Protein 4U7J (pdb70)

Structure (mmCIF, N/CA/C/O backbone):
data_4U7J
#
_entry.id   4U7J
#
_cell.length_a   93.940
_cell.length_b   144.440
_cell.length_c   57.900
_cell.angle_alpha   90.000
_cell.angle_beta   90.000
_cell.angle_gamma   90.000
#
_symmetry.space_group_name_H-M   'P 21 21 2'
#
loop_
_entity.id
_entity.type
_entity.pdbx_description
1 polymer 'Argininosuccinate synthase'
2 non-polymer 'CHLORIDE ION'
3 non-polymer 1,2-ETHANEDIOL
4 water water
#
loop_
_atom_site.group_PDB
_atom_site.id
_atom_site.type_symbol
_atom_site.label_atom_id
_atom_site.label_alt_id
_atom_site.label_comp_id
_atom_site.label_asym_id
_atom_site.label_entity_id
_atom_site.label_seq_id
_atom_site.pdbx_PDB_ins_code
_atom_site.Cartn_x
_atom_site.Cartn_y
_atom_site.Cartn_z
_atom_site.occupancy
_atom_site.B_iso_or_equiv
_atom_site.auth_seq_id
_atom_site.auth_comp_id
_atom_site.auth_asym_id
_atom_site.auth_atom_id
_atom_site.pdbx_PDB_model_num
ATOM 1 N N . GLU A 1 11 ? 87.607 1.289 37.117 1.00 51.75 3 GLU A N 1
ATOM 2 C CA . GLU A 1 11 ? 86.629 1.267 38.199 1.00 45.73 3 GLU A CA 1
ATOM 3 C C . GLU A 1 11 ? 86.603 2.616 38.909 1.00 39.53 3 GLU A C 1
ATOM 4 O O . GLU A 1 11 ? 87.589 3.031 39.518 1.00 46.77 3 GLU A O 1
ATOM 6 N N . ARG A 1 12 ? 85.474 3.304 38.816 1.00 32.58 4 ARG A N 1
ATOM 7 C CA . ARG A 1 12 ? 85.351 4.632 39.396 1.00 31.17 4 ARG A CA 1
ATOM 8 C C . ARG A 1 12 ? 84.719 4.616 40.787 1.00 35.20 4 ARG A C 1
ATOM 9 O O . ARG A 1 12 ? 84.007 3.677 41.153 1.00 31.48 4 ARG A O 1
ATOM 17 N N . VAL A 1 13 ? 85.003 5.661 41.559 1.00 26.90 5 VAL A N 1
ATOM 18 C CA . VAL A 1 13 ? 84.221 5.978 42.750 1.00 25.38 5 VAL A CA 1
ATOM 19 C C . VAL A 1 13 ? 83.254 7.091 42.391 1.00 26.94 5 VAL A C 1
ATOM 20 O O . VAL A 1 13 ? 83.661 8.095 41.812 1.00 25.98 5 VAL A O 1
ATOM 24 N N . ILE A 1 14 ? 81.974 6.907 42.713 1.00 22.82 6 ILE A N 1
ATOM 25 C CA . ILE A 1 14 ? 80.964 7.937 42.499 1.00 21.31 6 ILE A CA 1
ATOM 26 C C . ILE A 1 14 ? 80.599 8.590 43.825 1.00 25.30 6 ILE A C 1
ATOM 27 O O . ILE A 1 14 ? 80.316 7.892 44.794 1.00 24.25 6 ILE A O 1
ATOM 32 N N . LEU A 1 15 ? 80.594 9.914 43.893 1.00 29.16 7 LEU A N 1
ATOM 33 C CA . LEU A 1 15 ? 80.098 10.545 45.113 1.00 31.97 7 LEU A CA 1
ATOM 34 C C . LEU A 1 15 ? 79.248 11.776 44.845 1.00 28.87 7 LEU A C 1
ATOM 35 O O . LEU A 1 15 ? 79.464 12.498 43.865 1.00 25.68 7 LEU A O 1
ATOM 40 N N . ALA A 1 16 ? 78.284 12.016 45.729 1.00 22.32 8 ALA A N 1
ATOM 41 C CA . ALA A 1 16 ? 77.466 13.210 45.644 1.00 19.38 8 ALA A CA 1
ATOM 42 C C . ALA A 1 16 ? 78.297 14.397 46.086 1.00 21.43 8 ALA A C 1
ATOM 43 O O . ALA A 1 16 ? 79.110 14.294 47.002 1.00 24.19 8 ALA A O 1
ATOM 45 N N . TYR A 1 17 ? 78.080 15.528 45.434 1.00 24.26 9 TYR A N 1
ATOM 46 C CA . TYR A 1 17 ? 78.967 16.670 45.606 1.00 17.96 9 TYR A CA 1
ATOM 47 C C . TYR A 1 17 ? 78.180 17.971 45.614 1.00 26.69 9 TYR A C 1
ATOM 48 O O . TYR A 1 17 ? 77.358 18.208 44.724 1.00 24.54 9 TYR A O 1
ATOM 57 N N . SER A 1 18 ? 78.425 18.815 46.613 1.00 26.86 10 SER A N 1
ATOM 58 C CA . SER A 1 18 ? 77.738 20.102 46.694 1.00 24.89 10 SER A CA 1
ATOM 59 C C . SER A 1 18 ? 78.698 21.284 46.758 1.00 25.81 10 SER A C 1
ATOM 60 O O . SER A 1 18 ? 78.257 22.424 46.861 1.00 31.57 10 SER A O 1
ATOM 63 N N . GLY A 1 19 ? 80.005 21.013 46.701 1.00 23.23 11 GLY A N 1
ATOM 64 C CA . GLY A 1 19 ? 81.002 22.072 46.600 1.00 21.57 11 GLY A CA 1
ATOM 65 C C . GLY A 1 19 ? 81.671 22.457 47.907 1.00 21.55 11 GLY A C 1
ATOM 66 O O . GLY A 1 19 ? 82.424 23.425 47.956 1.00 25.60 11 GLY A O 1
ATOM 67 N N . GLY A 1 20 ? 81.407 21.686 48.958 1.00 21.60 12 GLY A N 1
ATOM 68 C CA . GLY A 1 20 ? 81.916 21.988 50.282 1.00 21.53 12 GLY A CA 1
ATOM 69 C C . GLY A 1 20 ? 83.347 21.538 50.491 1.00 27.31 12 GLY A C 1
ATOM 70 O O . GLY A 1 20 ? 83.918 20.827 49.662 1.00 25.63 12 GLY A O 1
ATOM 71 N N . LEU A 1 21 ? 83.929 21.955 51.611 1.00 24.67 13 LEU A N 1
ATOM 72 C CA . LEU A 1 21 ? 85.336 21.695 51.878 1.00 23.19 13 LEU A CA 1
ATOM 73 C C . LEU A 1 21 ? 85.654 20.209 51.991 1.00 26.21 13 LEU A C 1
ATOM 74 O O . LEU A 1 21 ? 86.545 19.709 51.306 1.00 26.09 13 LEU A O 1
ATOM 79 N N . ASP A 1 22 ? 84.931 19.508 52.854 1.00 25.78 14 ASP A N 1
ATOM 80 C CA . ASP A 1 22 ? 85.308 18.146 53.207 1.00 31.26 14 ASP A CA 1
ATOM 81 C C . ASP A 1 22 ? 85.268 17.233 51.993 1.00 29.15 14 ASP A C 1
ATOM 82 O O . ASP A 1 22 ? 86.210 16.473 51.736 1.00 26.92 14 ASP A O 1
ATOM 87 N N . THR A 1 23 ? 84.185 17.334 51.235 1.00 24.32 15 THR A N 1
ATOM 88 C CA . THR A 1 23 ? 83.984 16.474 50.084 1.00 26.33 15 THR A CA 1
ATOM 89 C C . THR A 1 23 ? 84.896 16.864 48.913 1.00 24.23 15 THR A C 1
ATOM 90 O O . THR A 1 23 ? 85.371 15.997 48.190 1.00 24.14 15 THR A O 1
ATOM 94 N N . SER A 1 24 ? 85.174 18.157 48.752 1.00 20.84 16 SER A N 1
ATOM 95 C CA . SER A 1 24 ? 86.124 18.584 47.731 1.00 19.63 16 SER A CA 1
ATOM 96 C C . SER A 1 24 ? 87.492 17.945 47.943 1.00 20.56 16 SER A C 1
ATOM 97 O O . SER A 1 24 ? 88.106 17.445 47.004 1.00 21.56 16 SER A O 1
ATOM 100 N N . VAL A 1 25 ? 87.979 17.980 49.179 1.00 21.11 17 VAL A N 1
ATOM 101 C CA . VAL A 1 25 ? 89.267 17.381 49.482 1.00 22.16 17 VAL A CA 1
ATOM 102 C C . VAL A 1 25 ? 89.174 15.852 49.401 1.00 24.16 17 VAL A C 1
ATOM 103 O O . VAL A 1 25 ? 90.135 15.186 48.997 1.00 23.93 17 VAL A O 1
ATOM 107 N N . ALA A 1 26 ? 88.012 15.310 49.760 1.00 28.45 18 ALA A N 1
ATOM 108 C CA . ALA A 1 26 ? 87.798 13.86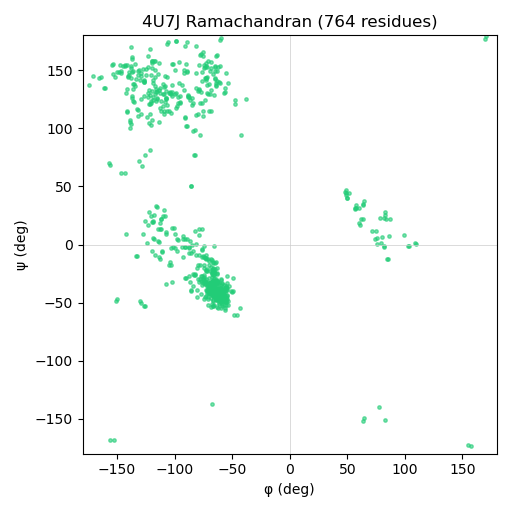5 49.717 1.00 24.93 18 ALA A CA 1
ATOM 109 C C . ALA A 1 26 ? 87.986 13.304 48.305 1.00 29.22 18 ALA A C 1
ATOM 110 O O . ALA A 1 26 ? 88.394 12.156 48.155 1.00 26.10 18 ALA A O 1
ATOM 112 N N . ILE A 1 27 ? 87.707 14.108 47.278 1.00 23.47 19 ILE A N 1
ATOM 113 C CA . ILE A 1 27 ? 87.917 13.667 45.894 1.00 25.37 19 ILE A CA 1
ATOM 114 C C . ILE A 1 27 ? 89.344 13.161 45.635 1.00 27.41 19 ILE A C 1
ATOM 115 O O . ILE A 1 27 ? 89.518 12.053 45.128 1.00 27.81 19 ILE A O 1
ATOM 120 N N . SER A 1 28 ? 90.370 13.940 45.988 1.00 29.29 20 SER A N 1
ATOM 121 C CA . SER A 1 28 ? 91.735 13.472 45.755 1.00 31.07 20 SER A CA 1
ATOM 122 C C . SER A 1 28 ? 92.181 12.477 46.819 1.00 30.58 20 SER A C 1
ATOM 123 O O . SER A 1 28 ? 92.965 11.578 46.533 1.00 35.59 20 SER A O 1
ATOM 126 N N . TRP A 1 29 ? 91.687 12.632 48.044 1.00 30.45 21 TRP A N 1
ATOM 127 C CA . TRP A 1 29 ? 92.058 11.708 49.112 1.00 30.89 21 TRP A CA 1
ATOM 128 C C . TRP A 1 29 ? 91.558 10.304 48.795 1.00 30.56 21 TRP A C 1
ATOM 129 O O . TRP A 1 29 ? 92.299 9.328 48.916 1.00 32.64 21 TRP A O 1
ATOM 140 N N . ILE A 1 30 ? 90.300 10.215 48.378 1.00 28.99 22 ILE A N 1
ATOM 141 C CA . ILE A 1 30 ? 89.727 8.951 47.927 1.00 29.11 22 ILE A CA 1
ATOM 142 C C . ILE A 1 30 ? 90.529 8.399 46.759 1.00 36.63 22 ILE A C 1
ATOM 143 O O . ILE A 1 30 ? 90.805 7.198 46.691 1.00 45.43 22 ILE A O 1
ATOM 148 N N . GLY A 1 31 ? 90.918 9.284 45.849 1.00 32.62 23 GLY A N 1
ATOM 149 C CA . GLY A 1 31 ? 91.776 8.903 44.746 1.00 32.14 23 GLY A CA 1
ATOM 150 C C . GLY A 1 31 ? 93.077 8.275 45.219 1.00 46.35 23 GLY A C 1
ATOM 151 O O . GLY A 1 31 ? 93.497 7.244 44.696 1.00 56.19 23 GLY A O 1
ATOM 152 N N . LYS A 1 32 ? 93.715 8.883 46.215 1.00 40.26 24 LYS A N 1
ATOM 153 C CA . LYS A 1 32 ? 94.986 8.369 46.720 1.00 39.10 24 LYS A CA 1
ATOM 154 C C . LYS A 1 32 ? 94.790 7.132 47.594 1.00 46.49 24 LYS A C 1
ATOM 155 O O . LYS A 1 32 ? 95.620 6.227 47.590 1.00 55.26 24 LYS A O 1
ATOM 157 N N . GLU A 1 33 ? 93.693 7.096 48.340 1.00 46.04 25 GLU A N 1
ATOM 158 C CA . GLU A 1 33 ? 93.408 5.969 49.223 1.00 50.39 25 GLU A CA 1
ATOM 159 C C . GLU A 1 33 ? 93.015 4.712 48.450 1.00 53.27 25 GLU A C 1
ATOM 160 O O . GLU A 1 33 ? 93.415 3.608 48.816 1.00 58.62 25 GLU A O 1
ATOM 162 N N . THR A 1 34 ? 92.235 4.880 47.384 1.00 48.94 26 THR A N 1
ATOM 163 C CA . THR A 1 34 ? 91.711 3.735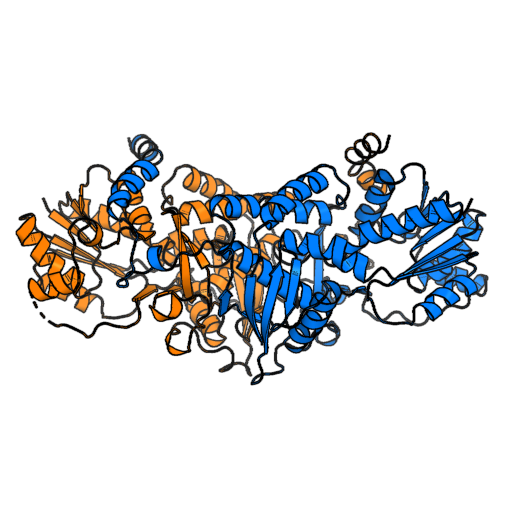 46.643 1.00 51.52 26 THR A CA 1
ATOM 164 C C . THR A 1 34 ? 92.429 3.473 45.316 1.00 50.35 26 THR A C 1
ATOM 165 O O . THR A 1 34 ? 92.277 2.404 44.728 1.00 52.26 26 THR A O 1
ATOM 169 N N . GLY A 1 35 ? 93.194 4.450 44.839 1.00 49.39 27 GLY A N 1
ATOM 170 C CA . GLY A 1 35 ? 93.848 4.337 43.546 1.00 51.09 27 GLY A CA 1
ATOM 171 C C . GLY A 1 35 ? 92.894 4.499 42.372 1.00 43.85 27 GLY A C 1
ATOM 172 O O . GLY A 1 35 ? 93.284 4.345 41.214 1.00 45.75 27 GLY A O 1
ATOM 173 N N . ARG A 1 36 ? 91.638 4.816 42.668 1.00 36.02 28 ARG A N 1
ATOM 174 C CA . ARG A 1 36 ? 90.610 4.906 41.639 1.00 36.38 28 ARG A CA 1
ATOM 175 C C . ARG A 1 36 ? 90.278 6.341 41.257 1.00 35.95 28 ARG A C 1
ATOM 176 O O . ARG A 1 36 ? 90.468 7.268 42.040 1.00 37.57 28 ARG A O 1
ATOM 184 N N . GLU A 1 37 ? 89.767 6.513 40.045 1.00 30.77 29 GLU A N 1
ATOM 185 C CA . GLU A 1 37 ? 89.275 7.812 39.603 1.00 35.97 29 GLU A CA 1
ATOM 186 C C . GLU A 1 37 ? 87.917 8.111 40.223 1.00 36.43 29 GLU A C 1
ATOM 187 O O . GLU A 1 37 ? 87.132 7.198 40.484 1.00 33.29 29 GLU A O 1
ATOM 193 N N . VAL A 1 38 ? 87.650 9.393 40.456 1.00 25.95 30 VAL A N 1
ATOM 194 C CA . VAL A 1 38 ? 86.424 9.822 41.124 1.00 24.29 30 VAL A CA 1
ATOM 195 C C . VAL A 1 38 ? 85.529 10.644 40.201 1.00 25.69 30 VAL A C 1
ATOM 196 O O . VAL A 1 38 ? 85.992 11.573 39.539 1.00 25.89 30 VAL A O 1
ATOM 200 N N . VAL A 1 39 ? 84.247 10.291 40.179 1.00 24.87 31 VAL A N 1
ATOM 201 C CA . VAL A 1 39 ? 83.230 11.030 39.449 1.00 25.67 31 VAL A CA 1
ATOM 202 C C . VAL A 1 39 ? 82.352 11.793 40.442 1.00 28.78 31 VAL A C 1
ATOM 203 O O . VAL A 1 39 ? 81.722 11.189 41.316 1.00 25.95 31 VAL A O 1
ATOM 207 N N . ALA A 1 40 ? 82.321 13.116 40.316 1.00 24.21 32 ALA A N 1
ATOM 208 C CA . ALA A 1 40 ? 81.500 13.948 41.193 1.00 18.75 32 ALA A CA 1
ATOM 209 C C . ALA A 1 40 ? 80.123 14.170 40.580 1.00 22.42 32 ALA A C 1
ATOM 210 O O . ALA A 1 40 ? 80.007 14.467 39.395 1.00 22.84 32 ALA A O 1
ATOM 212 N N . VAL A 1 41 ? 79.078 13.999 41.384 1.00 21.53 33 VAL A N 1
ATOM 213 C CA . VAL A 1 41 ? 77.715 14.185 40.902 1.00 18.59 33 VAL A CA 1
ATOM 214 C C . VAL A 1 41 ? 77.018 15.268 41.718 1.00 19.09 33 VAL A C 1
ATOM 215 O O . VAL A 1 41 ? 76.762 15.092 42.909 1.00 19.52 33 VAL A O 1
ATOM 219 N N . ALA A 1 42 ? 76.726 16.395 41.073 1.00 17.22 34 ALA A N 1
ATOM 220 C CA . ALA A 1 42 ? 76.076 17.512 41.754 1.00 20.22 34 ALA A CA 1
ATOM 221 C C . ALA A 1 42 ? 74.639 17.591 41.278 1.00 22.25 34 ALA A C 1
ATOM 222 O O . ALA A 1 42 ? 74.374 17.536 40.085 1.00 23.24 34 ALA A O 1
ATOM 224 N N . ILE A 1 43 ? 73.713 17.708 42.218 1.00 16.56 35 ILE A N 1
ATOM 225 C CA . ILE A 1 43 ? 72.298 17.641 41.889 1.00 17.63 35 ILE A CA 1
ATOM 226 C C . ILE A 1 43 ? 71.567 18.907 42.340 1.00 22.31 35 ILE A C 1
ATOM 227 O O . ILE A 1 43 ? 71.581 19.248 43.518 1.00 22.66 35 ILE A O 1
ATOM 232 N N . ASP A 1 44 ? 70.949 19.603 41.389 1.00 18.90 36 ASP A N 1
ATOM 233 C CA . ASP A 1 44 ? 70.167 20.790 41.704 1.00 18.41 36 ASP A CA 1
ATOM 234 C C . ASP A 1 44 ? 68.796 20.353 42.217 1.00 21.99 36 ASP A C 1
ATOM 235 O O . ASP A 1 44 ? 67.995 19.778 41.473 1.00 16.67 36 ASP A O 1
ATOM 240 N N . LEU A 1 45 ? 68.551 20.615 43.497 1.00 17.66 37 LEU A N 1
ATOM 241 C CA . LEU A 1 45 ? 67.264 20.361 44.125 1.00 17.02 37 LEU A CA 1
ATOM 242 C C . LEU A 1 45 ? 66.680 21.672 44.652 1.00 17.89 37 LEU A C 1
ATOM 243 O O . LEU A 1 45 ? 65.800 21.674 45.519 1.00 20.02 37 LEU A O 1
ATOM 248 N N . GLY A 1 46 ? 67.180 22.782 44.123 1.00 19.22 38 GLY A N 1
ATOM 249 C CA . GLY A 1 46 ? 66.710 24.102 44.502 1.00 21.58 38 GLY A CA 1
ATOM 250 C C . GLY A 1 46 ? 67.349 24.621 45.773 1.00 24.18 38 GLY A C 1
ATOM 251 O O . GLY A 1 46 ? 66.757 25.432 46.481 1.00 25.12 38 GLY A O 1
ATOM 252 N N . GLN A 1 47 ? 68.565 24.172 46.063 1.00 24.99 39 GLN A N 1
ATOM 253 C CA . GLN A 1 47 ? 69.243 24.595 47.286 1.00 22.56 39 GLN A CA 1
ATOM 254 C C . GLN A 1 47 ? 69.785 26.022 47.192 1.00 30.71 39 GLN A C 1
ATOM 255 O O . GLN A 1 47 ? 70.204 26.591 48.197 1.00 28.11 39 GLN A O 1
ATOM 261 N N . GLY A 1 48 ? 69.768 26.605 45.994 1.00 25.15 40 GLY A N 1
ATOM 262 C CA . GLY A 1 48 ? 70.312 27.941 45.799 1.00 27.71 40 GLY A CA 1
ATOM 263 C C . GLY A 1 48 ? 71.803 27.982 46.084 1.00 24.79 40 GLY A C 1
ATOM 264 O O . GLY A 1 48 ? 72.500 26.983 45.925 1.00 29.17 40 GLY A O 1
ATOM 265 N N . GLY A 1 49 ? 72.303 29.140 46.498 1.00 32.07 41 GLY A N 1
ATOM 266 C CA . GLY A 1 49 ? 73.721 29.267 46.776 1.00 32.98 41 GLY A CA 1
ATOM 267 C C . GLY A 1 49 ? 74.511 29.403 45.491 1.00 32.42 41 GLY A C 1
ATOM 268 O O . GLY A 1 49 ? 74.084 30.098 44.573 1.00 34.07 41 GLY A O 1
ATOM 269 N N . GLU A 1 50 ? 75.664 28.744 45.421 1.00 31.86 42 GLU A N 1
ATOM 270 C CA . GLU A 1 50 ? 76.548 28.878 44.266 1.00 31.49 42 GLU A CA 1
ATOM 271 C C . GLU A 1 50 ? 75.946 28.304 42.994 1.00 30.27 42 GLU A C 1
ATOM 272 O O . GLU A 1 50 ? 75.216 27.312 43.030 1.00 27.12 42 GLU A O 1
ATOM 278 N N . ASP A 1 51 ? 76.273 28.941 41.874 1.00 31.50 43 ASP A N 1
ATOM 279 C CA . ASP A 1 51 ? 75.912 28.450 40.551 1.00 36.09 43 ASP A CA 1
ATOM 280 C C . ASP A 1 51 ? 76.384 27.009 40.383 1.00 28.74 43 ASP A C 1
ATOM 281 O O . ASP A 1 51 ? 77.483 26.667 40.815 1.00 28.82 43 ASP A O 1
ATOM 286 N N . MET A 1 52 ? 75.561 26.170 39.761 1.00 26.54 44 MET A N 1
ATOM 287 C CA . MET A 1 52 ? 75.894 24.752 39.623 1.00 26.32 44 MET A CA 1
ATOM 288 C C . MET A 1 52 ? 77.155 24.541 38.795 1.00 27.39 44 MET A C 1
ATOM 289 O O . MET A 1 52 ? 77.893 23.589 39.033 1.00 24.81 44 MET A O 1
ATOM 294 N N . GLU A 1 53 ? 77.414 25.428 37.835 1.00 29.58 45 GLU A N 1
ATOM 295 C CA . GLU A 1 53 ? 78.617 25.300 37.006 1.00 25.45 45 GLU A CA 1
ATOM 296 C C . GLU A 1 53 ? 79.874 25.599 37.826 1.00 31.49 45 GLU A C 1
ATOM 297 O O . GLU A 1 53 ? 80.923 24.992 37.613 1.00 30.95 45 GLU A O 1
ATOM 303 N N . VAL A 1 54 ? 79.761 26.523 38.775 1.00 26.36 46 VAL A N 1
ATOM 304 C CA . VAL A 1 54 ? 80.882 26.845 39.650 1.00 27.95 46 VAL A CA 1
ATOM 305 C C . VAL A 1 54 ? 81.212 25.637 40.530 1.00 22.80 46 VAL A C 1
ATOM 306 O O . VAL A 1 54 ? 82.383 25.308 40.753 1.00 23.46 46 VAL A O 1
ATOM 310 N N . VAL A 1 55 ? 80.165 24.983 41.020 1.00 26.57 47 VAL A N 1
ATOM 311 C CA . VAL A 1 55 ? 80.324 23.763 41.801 1.00 24.15 47 VAL A CA 1
ATOM 312 C C . VAL A 1 55 ? 80.940 22.673 40.934 1.00 25.33 47 VAL A C 1
ATOM 313 O O . VAL A 1 55 ? 81.906 22.012 41.334 1.00 24.58 47 VAL A O 1
ATOM 317 N N . ARG A 1 56 ? 80.392 22.505 39.735 1.00 23.64 48 ARG A N 1
ATOM 318 C CA . ARG A 1 56 ? 80.884 21.499 38.798 1.00 22.81 48 ARG A CA 1
ATOM 319 C C . ARG A 1 56 ? 82.374 21.662 38.532 1.00 23.90 48 ARG A C 1
ATOM 320 O O . ARG A 1 56 ? 83.129 20.690 38.589 1.00 24.34 48 ARG A O 1
ATOM 328 N N . GLN A 1 57 ? 82.793 22.896 38.253 1.00 22.57 49 GLN A N 1
ATOM 329 C CA . GLN A 1 57 ? 84.193 23.187 37.968 1.00 23.13 49 GLN A CA 1
ATOM 330 C C . GLN A 1 57 ? 85.093 22.916 39.178 1.00 25.16 49 GLN A C 1
ATOM 331 O O . GLN A 1 57 ? 86.222 22.444 39.022 1.00 23.85 49 GLN A O 1
ATOM 337 N N . ARG A 1 58 ? 84.596 23.214 40.375 1.00 22.33 50 ARG A N 1
ATOM 338 C CA . ARG A 1 58 ? 85.386 23.000 41.587 1.00 25.67 50 ARG A CA 1
ATOM 339 C C . ARG A 1 58 ? 85.782 21.530 41.736 1.00 23.46 50 ARG A C 1
ATOM 340 O O . ARG A 1 58 ? 86.909 21.225 42.131 1.00 26.10 50 ARG A O 1
ATOM 348 N N . ALA A 1 59 ? 84.855 20.624 41.422 1.00 23.02 51 ALA A N 1
ATOM 349 C CA . ALA A 1 59 ? 85.143 19.193 41.520 1.00 22.34 51 ALA A CA 1
ATOM 350 C C . ALA A 1 59 ? 86.290 18.829 40.589 1.00 22.08 51 ALA A C 1
ATOM 351 O O . ALA A 1 59 ? 87.198 18.086 40.969 1.00 21.76 51 ALA A O 1
ATOM 353 N N . LEU A 1 60 ? 86.254 19.375 39.376 1.00 22.14 52 LEU A N 1
ATOM 354 C CA . LEU A 1 60 ? 87.333 19.182 38.415 1.00 27.30 52 LEU A CA 1
ATOM 355 C C . LEU A 1 60 ? 88.660 19.738 38.935 1.00 27.88 52 LEU A C 1
ATOM 356 O O . LEU A 1 60 ? 89.699 19.086 38.824 1.00 25.42 52 LEU A O 1
ATOM 361 N N . ASP A 1 61 ? 88.626 20.942 39.498 1.00 25.10 53 ASP A N 1
ATOM 362 C CA . ASP A 1 61 ? 89.852 21.568 39.993 1.00 25.45 53 ASP A CA 1
ATOM 363 C C . ASP A 1 61 ? 90.430 20.809 41.181 1.00 24.55 53 ASP A C 1
ATOM 364 O O . ASP A 1 61 ? 91.615 20.937 41.485 1.00 25.19 53 ASP A O 1
ATOM 369 N N . CYS A 1 62 ? 89.594 20.012 41.836 1.00 27.38 54 CYS A N 1
ATOM 370 C CA . CYS A 1 62 ? 90.017 19.234 42.997 1.00 26.55 54 CYS A CA 1
ATOM 371 C C . CYS A 1 62 ? 90.308 17.782 42.628 1.00 30.25 54 CYS A C 1
ATOM 372 O O . CYS A 1 62 ? 90.502 16.938 43.504 1.00 28.12 54 CYS A O 1
ATOM 375 N N . GLY A 1 63 ? 90.324 17.494 41.329 1.00 27.72 55 GLY A N 1
ATOM 376 C CA . GLY A 1 63 ? 90.835 16.227 40.843 1.00 28.55 55 GLY A CA 1
ATOM 377 C C . GLY A 1 63 ? 89.848 15.207 40.299 1.00 29.72 55 GLY A C 1
ATOM 378 O O . GLY A 1 63 ? 90.263 14.119 39.908 1.00 29.82 55 GLY A O 1
ATOM 379 N N . ALA A 1 64 ? 88.561 15.538 40.261 1.00 26.69 56 ALA A N 1
ATOM 380 C CA . ALA A 1 64 ? 87.566 14.601 39.721 1.00 27.75 56 ALA A CA 1
ATOM 381 C C . ALA A 1 64 ? 87.815 14.348 38.234 1.00 32.08 56 ALA A C 1
ATOM 382 O O . ALA A 1 64 ? 88.128 15.278 37.492 1.00 27.79 56 ALA A O 1
ATOM 384 N N . VAL A 1 65 ? 87.687 13.099 37.793 1.00 28.27 57 VAL A N 1
ATOM 385 C CA . VAL A 1 65 ? 87.938 12.791 36.384 1.00 29.54 57 VAL A CA 1
ATOM 386 C C . VAL A 1 65 ? 86.728 13.227 35.565 1.00 30.99 57 VAL A C 1
ATOM 387 O O . VAL A 1 65 ? 86.854 13.613 34.407 1.00 32.57 57 VAL A O 1
ATOM 391 N N . GLU A 1 66 ? 85.557 13.181 36.193 1.00 27.94 58 GLU A N 1
ATOM 392 C CA . GLU A 1 66 ? 84.321 13.647 35.585 1.00 27.56 58 GLU A CA 1
ATOM 393 C C . GLU A 1 66 ? 83.528 14.376 36.651 1.00 27.71 58 GLU A C 1
ATOM 394 O O . GLU A 1 66 ? 83.576 14.011 37.827 1.00 28.15 58 GLU A O 1
ATOM 400 N N . SER A 1 67 ? 82.806 15.412 36.244 1.00 24.15 59 SER A N 1
ATOM 401 C CA . SER A 1 67 ? 82.007 16.187 37.177 1.00 21.34 59 SER A CA 1
ATOM 402 C C . SER A 1 67 ? 80.703 16.571 36.498 1.00 26.68 59 SER A C 1
ATOM 403 O O . SER A 1 67 ? 80.701 17.306 35.512 1.00 27.64 59 SER A O 1
ATOM 406 N N . ILE A 1 68 ? 79.588 16.056 36.999 1.00 22.19 60 ILE A N 1
ATOM 407 C CA . ILE A 1 68 ? 78.335 16.274 36.297 1.00 24.96 60 ILE A CA 1
ATOM 408 C C . ILE A 1 68 ? 77.321 17.014 37.148 1.00 22.94 60 ILE A C 1
ATOM 409 O O . ILE A 1 68 ? 77.350 16.955 38.375 1.00 22.99 60 ILE A O 1
ATOM 414 N N . VAL A 1 69 ? 76.445 17.737 36.465 1.00 23.01 61 VAL A N 1
ATOM 415 C CA . VAL A 1 69 ? 75.350 18.447 37.100 1.00 19.89 61 VAL A CA 1
ATOM 416 C C . VAL A 1 69 ? 74.041 17.882 36.594 1.00 20.57 61 VAL A C 1
ATOM 417 O O . VAL A 1 69 ? 73.842 17.733 35.380 1.00 22.36 61 VAL A O 1
ATOM 421 N N . ILE A 1 70 ? 73.167 17.546 37.533 1.00 20.81 62 ILE A N 1
ATOM 422 C CA . ILE A 1 70 ? 71.844 17.029 37.217 1.00 20.18 62 ILE A CA 1
ATOM 423 C C . ILE A 1 70 ? 70.802 18.015 37.725 1.00 19.97 62 ILE A C 1
ATOM 424 O O . ILE A 1 70 ? 70.793 18.338 38.904 1.00 20.93 62 ILE A O 1
ATOM 429 N N . ASP A 1 71 ? 69.933 18.502 36.844 1.00 20.59 63 ASP A N 1
ATOM 430 C CA . ASP A 1 71 ? 68.824 19.335 37.302 1.00 19.48 63 ASP A CA 1
ATOM 431 C C . ASP A 1 71 ? 67.646 18.424 37.637 1.00 17.68 63 ASP A C 1
ATOM 432 O O . ASP A 1 71 ? 66.953 17.950 36.736 1.00 21.71 63 ASP A O 1
ATOM 437 N N . ALA A 1 72 ? 67.433 18.172 38.927 1.00 17.59 64 ALA A N 1
ATOM 438 C CA . ALA A 1 72 ? 66.362 17.274 39.359 1.00 17.88 64 ALA A CA 1
ATOM 439 C C . ALA A 1 72 ? 65.234 17.998 40.097 1.00 15.47 64 ALA A C 1
ATOM 440 O O . ALA A 1 72 ? 64.493 17.372 40.850 1.00 17.91 64 ALA A O 1
ATOM 442 N N . ARG A 1 73 ? 65.086 19.302 39.884 1.00 14.51 65 ARG A N 1
ATOM 443 C CA . ARG A 1 73 ? 64.090 20.050 40.663 1.00 15.91 65 ARG A CA 1
ATOM 444 C C . ARG A 1 73 ? 62.666 19.570 40.397 1.00 14.19 65 ARG A C 1
ATOM 445 O O . ARG A 1 73 ? 61.892 19.350 41.337 1.00 14.35 65 ARG A O 1
ATOM 453 N N . ASP A 1 74 ? 62.311 19.417 39.121 1.00 15.17 66 ASP A N 1
ATOM 454 C CA . ASP A 1 74 ? 60.962 18.946 38.807 1.00 15.96 66 ASP A CA 1
ATOM 455 C C . ASP A 1 74 ? 60.763 17.497 39.241 1.00 16.54 66 ASP A C 1
ATOM 456 O O . ASP A 1 74 ? 59.702 17.145 39.778 1.00 14.65 66 ASP A O 1
ATOM 461 N N . GLU A 1 75 ? 61.770 16.654 39.011 1.00 15.05 67 GLU A N 1
ATOM 462 C CA . GLU A 1 75 ? 61.692 15.262 39.448 1.00 16.82 67 GLU A CA 1
ATOM 463 C C . GLU A 1 75 ? 61.476 15.173 40.966 1.00 17.65 67 GLU A C 1
ATOM 464 O O . GLU A 1 75 ? 60.655 14.398 41.438 1.00 14.82 67 GLU A O 1
ATOM 470 N N . PHE A 1 76 ? 62.219 15.975 41.720 1.00 13.33 68 PHE A N 1
ATOM 471 C CA . PHE A 1 76 ? 62.088 16.011 43.180 1.00 13.47 68 PHE A CA 1
ATOM 472 C C . PHE A 1 76 ? 60.673 16.405 43.596 1.00 13.09 68 PHE A C 1
ATOM 473 O O . PHE A 1 76 ? 60.046 15.721 44.411 1.00 13.25 68 PHE A O 1
ATOM 481 N N . ALA A 1 77 ? 60.157 17.480 43.011 1.00 13.50 69 ALA A N 1
ATOM 482 C CA . ALA A 1 77 ? 58.799 17.934 43.335 1.00 12.31 69 ALA A CA 1
ATOM 483 C C . ALA A 1 77 ? 57.762 16.880 42.960 1.00 14.14 69 ALA A C 1
ATOM 484 O O . ALA A 1 77 ? 56.877 16.560 43.756 1.00 13.62 69 ALA A O 1
ATOM 486 N N . ASN A 1 78 ? 57.876 16.345 41.746 1.00 13.91 70 ASN A N 1
ATOM 487 C CA . ASN A 1 78 ? 56.855 15.442 41.200 1.00 13.39 70 ASN A CA 1
ATOM 488 C C . ASN A 1 78 ? 56.786 14.069 41.870 1.00 17.44 70 ASN A C 1
ATOM 489 O O . ASN A 1 78 ? 55.698 13.535 42.107 1.00 15.48 70 ASN A O 1
ATOM 494 N N . ASP A 1 79 ? 57.952 13.490 42.153 1.00 13.05 71 ASP A N 1
ATOM 495 C CA . ASP A 1 79 ? 58.028 12.078 42.508 1.00 13.77 71 ASP A CA 1
ATOM 496 C C . ASP A 1 79 ? 58.407 11.824 43.974 1.00 14.73 71 ASP A C 1
ATOM 497 O O . ASP A 1 79 ? 58.416 10.670 44.420 1.00 13.68 71 ASP A O 1
ATOM 502 N N . TYR A 1 80 ? 58.734 12.893 44.697 1.00 15.88 72 TYR A N 1
ATOM 503 C CA . TYR A 1 80 ? 59.127 12.803 46.107 1.00 13.22 72 TYR A CA 1
ATOM 504 C C . TYR A 1 80 ? 58.290 13.738 46.984 1.00 14.24 72 TYR A C 1
ATOM 505 O O . TYR A 1 80 ? 57.675 13.281 47.958 1.00 14.12 72 TYR A O 1
AT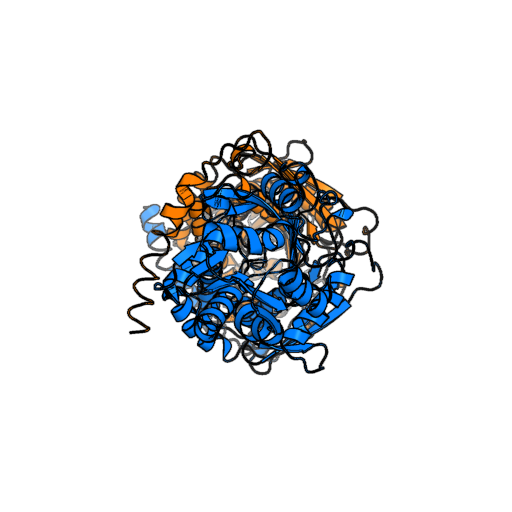OM 514 N N . CYS A 1 81 ? 58.225 15.024 46.636 1.00 11.75 73 CYS A N 1
ATOM 515 C CA . CYS A 1 81 ? 57.413 15.962 47.416 1.00 11.81 73 CYS A CA 1
ATOM 516 C C . CYS A 1 81 ? 55.908 15.668 47.279 1.00 13.73 73 CYS A C 1
ATOM 517 O O . CYS A 1 81 ? 55.179 15.709 48.263 1.00 12.80 73 CYS A O 1
ATOM 520 N N . VAL A 1 82 ? 55.441 15.370 46.071 1.00 12.66 74 VAL A N 1
ATOM 521 C CA . VAL A 1 82 ? 54.014 15.107 45.910 1.00 13.75 74 VAL A CA 1
ATOM 522 C C . VAL A 1 82 ? 53.588 13.857 46.708 1.00 15.58 74 VAL A C 1
ATOM 523 O O . VAL A 1 82 ? 52.563 13.906 47.386 1.00 13.96 74 VAL A O 1
ATOM 527 N N . PRO A 1 83 ? 54.375 12.757 46.668 1.00 14.75 75 PRO A N 1
ATOM 528 C CA . PRO A 1 83 ? 53.973 11.666 47.564 1.00 12.71 75 PRO A CA 1
ATOM 529 C C . PRO A 1 83 ? 53.948 12.046 49.050 1.00 16.80 75 PRO A C 1
ATOM 530 O O . PRO A 1 83 ? 53.093 11.542 49.781 1.00 14.63 75 PRO A O 1
ATOM 534 N N . ALA A 1 84 ? 54.859 12.908 49.499 1.00 12.66 76 ALA A N 1
ATOM 535 C CA . ALA A 1 84 ? 54.833 13.330 50.896 1.00 13.40 76 ALA A CA 1
ATOM 536 C C . ALA A 1 84 ? 53.552 14.111 51.182 1.00 12.14 76 ALA A C 1
ATOM 537 O O . ALA A 1 84 ? 52.947 13.967 52.245 1.00 13.50 76 ALA A O 1
ATOM 539 N N . ILE A 1 85 ? 53.158 14.956 50.236 1.00 10.92 77 ILE A N 1
ATOM 540 C CA . ILE A 1 85 ? 51.911 15.720 50.373 1.00 12.01 77 ILE A CA 1
ATOM 541 C C . ILE A 1 85 ? 50.710 14.777 50.419 1.00 11.47 77 ILE A C 1
ATOM 542 O O . ILE A 1 85 ? 49.794 14.942 51.241 1.00 13.74 77 ILE A O 1
ATOM 547 N N . GLN A 1 86 ? 50.712 13.777 49.547 1.00 10.85 78 GLN A N 1
ATOM 548 C CA . GLN A 1 86 ? 49.571 12.868 49.495 1.00 12.10 78 GLN A CA 1
ATOM 549 C C . GLN A 1 86 ? 49.424 12.012 50.761 1.00 17.93 78 GLN A C 1
ATOM 550 O O . GLN A 1 86 ? 48.313 11.595 51.087 1.00 15.61 78 GLN A O 1
ATOM 556 N N . SER A 1 87 ? 50.518 11.762 51.484 1.00 12.00 79 SER A N 1
ATOM 557 C CA . SER A 1 87 ? 50.411 11.070 52.772 1.00 12.68 79 SER A CA 1
ATOM 558 C C . SER A 1 87 ? 50.477 12.041 53.950 1.00 14.37 79 SER A C 1
ATOM 559 O O . SER A 1 87 ? 50.678 11.609 55.092 1.00 15.79 79 SER A O 1
ATOM 562 N N . ASN A 1 88 ? 50.316 13.336 53.674 1.00 11.93 80 ASN A N 1
ATOM 563 C CA . ASN A 1 88 ? 50.279 14.364 54.735 1.00 12.04 80 ASN A CA 1
ATOM 564 C C . ASN A 1 88 ? 51.443 14.211 55.702 1.00 15.60 80 ASN A C 1
ATOM 565 O O . ASN A 1 88 ? 51.273 14.303 56.919 1.00 14.21 80 ASN A O 1
ATOM 570 N N . ALA A 1 89 ? 52.624 13.959 55.154 1.00 14.34 81 ALA A N 1
ATOM 571 C CA . ALA A 1 89 ? 53.719 13.440 55.955 1.00 13.19 81 ALA A CA 1
ATOM 572 C C . ALA A 1 89 ? 54.228 14.469 56.950 1.00 15.57 81 ALA A C 1
ATOM 573 O O . ALA A 1 89 ? 54.745 15.506 56.563 1.00 18.56 81 ALA A O 1
ATOM 575 N N . LEU A 1 90 ? 54.047 14.172 58.229 1.00 12.86 82 LEU A N 1
ATOM 576 C CA . LEU A 1 90 ? 54.548 14.991 59.324 1.00 14.83 82 LEU A CA 1
ATOM 577 C C . LEU A 1 90 ? 55.130 14.088 60.409 1.00 15.71 82 LEU A C 1
ATOM 578 O O . LEU A 1 90 ? 54.403 13.463 61.180 1.00 15.70 82 LEU A O 1
ATOM 583 N N . TYR A 1 91 ? 56.455 14.022 60.454 1.00 16.18 83 TYR A N 1
ATOM 584 C CA . TYR A 1 91 ? 57.146 13.171 61.412 1.00 14.01 83 TYR A CA 1
ATOM 585 C C . TYR A 1 91 ? 57.015 13.771 62.825 1.00 15.67 83 TYR A C 1
ATOM 586 O O . TYR A 1 91 ? 57.128 14.974 62.983 1.00 18.12 83 TYR A O 1
ATOM 595 N N . MET A 1 92 ? 56.748 12.927 63.825 1.00 17.29 84 MET A N 1
ATOM 596 C CA . MET A 1 92 ? 56.418 13.367 65.194 1.00 16.14 84 MET A CA 1
ATOM 597 C C . MET A 1 92 ? 55.145 14.228 65.211 1.00 14.21 84 MET A C 1
ATOM 598 O O . MET A 1 92 ? 54.908 14.949 66.185 1.00 14.84 84 MET A O 1
ATOM 603 N N . ASP A 1 93 ? 54.358 14.170 64.136 1.00 14.14 85 ASP A N 1
ATOM 604 C CA . ASP A 1 93 ? 53.237 15.090 63.927 1.00 14.41 85 ASP A CA 1
ATOM 605 C C . ASP A 1 93 ? 53.709 16.548 63.927 1.00 16.87 85 ASP A C 1
ATOM 606 O O . ASP A 1 93 ? 52.963 17.464 64.311 1.00 15.03 85 ASP A O 1
ATOM 611 N N . ARG A 1 94 ? 54.935 16.773 63.464 1.00 13.97 86 ARG A N 1
ATOM 612 C CA . ARG A 1 94 ? 55.504 18.116 63.541 1.00 16.28 86 ARG A CA 1
ATOM 613 C C . ARG A 1 94 ? 56.112 18.647 62.242 1.00 22.76 86 ARG A C 1
ATOM 614 O O . ARG A 1 94 ? 55.822 19.784 61.860 1.00 25.52 86 ARG A O 1
ATOM 622 N N . TYR A 1 95 ? 56.958 17.873 61.567 1.00 17.11 87 TYR A N 1
ATOM 623 C CA . TYR A 1 95 ? 57.635 18.461 60.409 1.00 18.89 87 TYR A CA 1
ATOM 624 C C . TYR A 1 95 ? 57.691 17.538 59.198 1.00 13.79 87 TYR A C 1
ATOM 625 O O . TYR A 1 95 ? 57.742 16.306 59.319 1.00 15.66 87 TYR A O 1
ATOM 634 N N . PRO A 1 96 ? 57.670 18.142 58.005 1.00 15.13 88 PRO A N 1
ATOM 635 C CA . PRO A 1 96 ? 57.395 17.348 56.805 1.00 13.10 88 PRO A CA 1
ATOM 636 C C . PRO A 1 96 ? 58.607 16.657 56.163 1.00 14.41 88 PRO A C 1
ATOM 637 O O . PRO A 1 96 ? 58.806 16.786 54.947 1.00 13.88 88 PRO A O 1
ATOM 641 N N . LEU A 1 97 ? 59.379 15.937 56.971 1.00 13.75 89 LEU A N 1
ATOM 642 C CA A LEU A 1 97 ? 60.451 15.083 56.467 0.26 15.13 89 LEU A CA 1
ATOM 643 C CA B LEU A 1 97 ? 60.462 15.086 56.476 0.74 14.65 89 LEU A CA 1
ATOM 644 C C . LEU A 1 97 ? 61.517 15.884 55.723 1.00 17.44 89 LEU A C 1
ATOM 645 O O . LEU A 1 97 ? 62.105 15.398 54.757 1.00 18.47 89 LEU A O 1
ATOM 654 N N . VAL A 1 98 ? 61.753 17.109 56.186 1.00 14.08 90 VAL A N 1
ATOM 655 C CA . VAL A 1 98 ? 62.836 17.924 55.668 1.00 15.65 90 VAL A CA 1
ATOM 656 C C . VAL A 1 98 ? 64.121 17.116 55.854 1.00 18.32 90 VAL A C 1
ATOM 657 O O . VAL A 1 98 ? 64.352 16.551 56.941 1.00 19.24 90 VAL A O 1
ATOM 661 N N . SER A 1 99 ? 64.901 17.025 54.777 1.00 18.75 91 SER A N 1
ATOM 662 C CA . SER A 1 99 ? 66.172 16.282 54.714 1.00 18.89 91 SER A CA 1
ATOM 663 C C . SER A 1 99 ? 66.011 14.764 54.635 1.00 23.04 91 SER A C 1
ATOM 664 O O . SER A 1 99 ? 67.003 14.037 54.674 1.00 32.72 91 SER A O 1
ATOM 667 N N . ALA A 1 100 ? 64.782 14.275 54.517 1.00 17.86 92 ALA A N 1
ATOM 668 C CA . ALA A 1 100 ? 64.580 12.839 54.321 1.00 15.81 92 ALA A CA 1
ATOM 669 C C . ALA A 1 100 ? 64.131 12.514 52.902 1.00 16.88 92 ALA A C 1
ATOM 670 O O . ALA A 1 100 ? 64.457 11.458 52.356 1.00 16.27 92 ALA A O 1
ATOM 672 N N . LEU A 1 101 ? 63.357 13.413 52.308 1.00 14.67 93 LEU A N 1
ATOM 673 C CA . LEU A 1 101 ? 62.762 13.128 51.013 1.00 14.11 93 LEU A CA 1
ATOM 674 C C . LEU A 1 101 ? 63.760 13.048 49.873 1.00 14.31 93 LEU A C 1
ATOM 675 O O . LEU A 1 101 ? 63.574 12.265 48.948 1.00 18.06 93 LEU A O 1
ATOM 680 N N . SER A 1 102 ? 64.798 13.877 49.909 1.00 14.55 94 SER A N 1
ATOM 681 C CA . SER A 1 102 ? 65.673 13.963 48.745 1.00 13.02 94 SER A CA 1
ATOM 682 C C . SER A 1 102 ? 66.661 12.802 48.708 1.00 17.82 94 SER A C 1
ATOM 683 O O . SER A 1 102 ? 67.260 12.544 47.678 1.00 14.64 94 SER A O 1
ATOM 686 N N . ARG A 1 103 ? 66.848 12.122 49.835 1.00 13.95 95 ARG A N 1
ATOM 687 C CA . ARG A 1 103 ? 67.887 11.080 49.908 1.00 13.33 95 ARG A CA 1
ATOM 688 C C . ARG A 1 103 ? 67.668 9.923 48.920 1.00 17.87 95 ARG A C 1
ATOM 689 O O . ARG A 1 103 ? 68.614 9.539 48.218 1.00 14.51 95 ARG A O 1
ATOM 697 N N . PRO A 1 104 ? 66.438 9.369 48.832 1.00 16.48 96 PRO A N 1
ATOM 698 C CA . PRO A 1 104 ? 66.282 8.303 47.832 1.00 15.52 96 PRO A CA 1
ATOM 699 C C . PRO A 1 104 ? 66.497 8.781 46.387 1.00 13.75 96 PRO A C 1
ATOM 700 O O . PRO A 1 104 ? 66.960 8.005 45.558 1.00 14.92 96 PRO A O 1
ATOM 704 N N . LEU A 1 105 ? 66.156 10.037 46.095 1.00 13.59 97 LEU A N 1
ATOM 705 C CA . LEU A 1 105 ? 66.375 10.608 44.767 1.00 13.67 97 LEU A CA 1
ATOM 706 C C . LEU A 1 105 ? 67.866 10.706 44.472 1.00 14.69 97 LEU A C 1
ATOM 707 O O . LEU A 1 105 ? 68.322 10.361 43.379 1.00 15.16 97 LEU A O 1
ATOM 712 N N . ILE A 1 106 ? 68.620 11.175 45.460 1.00 15.39 98 ILE A N 1
ATOM 713 C CA . ILE A 1 106 ? 70.065 11.279 45.329 1.00 14.00 98 ILE A CA 1
ATOM 714 C C . ILE A 1 106 ? 70.669 9.897 45.123 1.00 16.14 98 ILE A C 1
ATOM 715 O O . ILE A 1 106 ? 71.501 9.712 44.246 1.00 17.24 98 ILE A O 1
ATOM 720 N N . VAL A 1 107 ? 70.221 8.918 45.906 1.00 14.93 99 VAL A N 1
ATOM 721 C CA . VAL A 1 107 ? 70.686 7.540 45.727 1.00 15.26 99 VAL A CA 1
ATOM 722 C C . VAL A 1 107 ? 70.436 7.059 44.301 1.00 14.99 99 VAL A C 1
ATOM 723 O O . VAL A 1 107 ? 71.331 6.518 43.654 1.00 16.07 99 VAL A O 1
ATOM 727 N N . LYS A 1 108 ? 69.219 7.270 43.798 1.00 15.21 100 LYS A N 1
ATOM 728 C CA . LYS A 1 108 ? 68.891 6.832 42.446 1.00 16.15 100 LYS A CA 1
ATOM 729 C C . LYS A 1 108 ? 69.806 7.454 41.405 1.00 18.91 100 LYS A C 1
ATOM 730 O O . LYS A 1 108 ? 70.226 6.778 40.468 1.00 21.06 100 LYS A O 1
ATOM 736 N N . HIS A 1 109 ? 70.130 8.733 41.564 1.00 15.86 101 HIS A N 1
ATOM 737 C CA . HIS A 1 109 ? 71.014 9.357 40.580 1.00 18.59 101 HIS A CA 1
ATOM 738 C C . HIS A 1 109 ? 72.463 8.914 40.738 1.00 16.71 101 HIS A C 1
ATOM 739 O O . HIS A 1 109 ? 73.197 8.865 39.756 1.00 17.42 101 HIS A O 1
ATOM 746 N N . LEU A 1 110 ? 72.882 8.587 41.959 1.00 16.25 102 LEU A N 1
ATOM 747 C CA . LEU A 1 110 ? 74.252 8.117 42.152 1.00 16.58 102 LEU A CA 1
ATOM 748 C C . LEU A 1 110 ? 74.441 6.752 41.508 1.00 18.00 102 LEU A C 1
ATOM 749 O O . LEU A 1 110 ? 75.477 6.470 40.904 1.00 18.83 102 LEU A O 1
ATOM 754 N N . VAL A 1 111 ? 73.432 5.899 41.644 1.00 19.08 103 VAL A N 1
ATOM 755 C CA . VAL A 1 111 ? 73.474 4.581 41.038 1.00 18.57 103 VAL A CA 1
ATOM 756 C C . VAL A 1 111 ? 73.463 4.701 39.514 1.00 25.21 103 VAL A C 1
ATOM 757 O O . VAL A 1 111 ? 74.243 4.034 38.822 1.00 22.93 103 VAL A O 1
ATOM 761 N N . LYS A 1 112 ? 72.597 5.567 38.991 1.00 18.49 104 LYS A N 1
ATOM 762 C CA . LYS A 1 112 ? 72.561 5.786 37.544 1.00 20.94 104 LYS A CA 1
ATOM 763 C C . LYS A 1 112 ? 73.931 6.245 37.043 1.00 22.91 104 LYS A C 1
ATOM 764 O O . LYS A 1 112 ? 74.420 5.748 36.027 1.00 26.42 104 LYS A O 1
ATOM 770 N N . ALA A 1 113 ? 74.571 7.162 37.770 1.00 21.83 105 ALA A N 1
ATOM 771 C CA . ALA A 1 113 ? 75.866 7.668 37.329 1.00 19.82 105 ALA A CA 1
ATOM 772 C C . ALA A 1 113 ? 76.936 6.581 37.404 1.00 21.92 105 ALA A C 1
ATOM 773 O O . ALA A 1 113 ? 77.863 6.571 36.606 1.00 24.50 105 ALA A O 1
ATOM 775 N N . ALA A 1 114 ? 76.808 5.670 38.362 1.00 20.92 106 ALA A N 1
ATOM 776 C CA . ALA A 1 114 ? 77.754 4.557 38.473 1.00 22.89 106 ALA A CA 1
ATOM 777 C C . ALA A 1 114 ? 77.669 3.650 37.251 1.00 27.10 106 ALA A C 1
ATOM 778 O O . ALA A 1 114 ? 78.694 3.184 36.734 1.00 24.09 106 ALA A O 1
ATOM 780 N N . ARG A 1 115 ? 76.449 3.400 36.785 1.00 26.30 107 ARG A N 1
ATOM 781 C CA . ARG A 1 115 ? 76.258 2.545 35.612 1.00 27.60 107 ARG A CA 1
ATOM 782 C C . ARG A 1 115 ? 76.802 3.220 34.361 1.00 28.08 107 ARG A C 1
ATOM 783 O O . ARG A 1 115 ? 77.356 2.566 33.478 1.00 29.80 107 ARG A O 1
ATOM 791 N N . GLU A 1 116 ? 76.658 4.538 34.294 1.00 28.45 108 GLU A N 1
ATOM 792 C CA . GLU A 1 116 ? 77.096 5.285 33.121 1.00 29.73 108 GLU A CA 1
ATOM 793 C C . GLU A 1 116 ? 78.599 5.545 33.087 1.00 29.80 108 GLU A C 1
ATOM 794 O O . GLU A 1 116 ? 79.182 5.647 32.003 1.00 32.76 108 GLU A O 1
ATOM 800 N N . HIS A 1 117 ? 79.232 5.655 34.253 1.00 25.50 109 HIS A N 1
ATOM 801 C CA . HIS A 1 117 ? 80.635 6.060 34.296 1.00 28.60 109 HIS A CA 1
ATOM 802 C C . HIS A 1 117 ? 81.564 5.003 34.892 1.00 32.61 109 HIS A C 1
ATOM 803 O O . HIS A 1 117 ? 82.629 5.330 35.405 1.00 41.48 109 HIS A O 1
ATOM 810 N N . GLY A 1 118 ? 81.159 3.739 34.816 1.00 28.80 110 GLY A N 1
ATOM 811 C CA . GLY A 1 118 ? 81.990 2.636 35.269 1.00 33.41 110 GLY A CA 1
ATOM 812 C C . GLY A 1 118 ? 82.287 2.649 36.754 1.00 35.08 110 GLY A C 1
ATOM 813 O O . GLY A 1 118 ? 83.371 2.262 37.181 1.00 35.43 110 GLY A O 1
ATOM 814 N N . GLY A 1 119 ? 81.321 3.093 37.550 1.00 32.15 111 GLY A N 1
ATOM 815 C CA . GLY A 1 119 ? 81.494 3.138 38.989 1.00 27.60 111 GLY A CA 1
ATOM 816 C C . GLY A 1 119 ? 81.305 1.781 39.638 1.00 26.91 111 GLY A C 1
ATOM 817 O O . GLY A 1 119 ? 80.353 1.060 39.334 1.00 30.38 111 GLY A O 1
ATOM 818 N N . THR A 1 120 ? 82.215 1.425 40.539 1.00 25.20 112 THR A N 1
ATOM 819 C CA . THR A 1 120 ? 82.074 0.193 41.312 1.00 23.85 112 THR A CA 1
ATOM 820 C C . THR A 1 120 ? 81.937 0.509 42.795 1.00 28.64 112 THR A C 1
ATOM 821 O O . THR A 1 120 ? 81.647 -0.368 43.609 1.00 26.30 112 THR A O 1
ATOM 825 N N . ILE A 1 121 ? 82.159 1.772 43.137 1.00 23.34 113 ILE A N 1
ATOM 826 C CA . ILE A 1 121 ? 82.103 2.226 44.517 1.00 21.72 113 ILE A CA 1
ATOM 827 C C . ILE A 1 121 ? 81.327 3.527 44.588 1.00 21.94 113 ILE A C 1
ATOM 828 O O . ILE A 1 121 ? 81.499 4.400 43.746 1.00 25.62 113 ILE A O 1
ATOM 833 N N . VAL A 1 122 ? 80.474 3.659 45.597 1.00 21.95 114 VAL A N 1
ATOM 834 C CA . VAL A 1 122 ? 79.856 4.942 45.895 1.00 23.34 114 VAL A CA 1
ATOM 835 C C . VAL A 1 122 ? 80.297 5.384 47.282 1.00 26.29 114 VAL A C 1
ATOM 836 O O . VAL A 1 122 ? 80.469 4.560 48.180 1.00 24.56 114 VAL A O 1
ATOM 840 N N . ALA A 1 123 ? 80.495 6.684 47.453 1.00 23.76 115 ALA A N 1
ATOM 841 C CA . ALA A 1 123 ? 80.929 7.216 48.740 1.00 20.95 115 ALA A CA 1
ATOM 842 C C . ALA A 1 123 ? 79.979 8.292 49.224 1.00 22.55 115 ALA A C 1
ATOM 843 O O . ALA A 1 123 ? 79.423 9.039 48.424 1.00 27.45 115 ALA A O 1
ATOM 845 N N . HIS A 1 124 ? 79.794 8.362 50.537 1.00 23.92 116 HIS A N 1
ATOM 846 C CA . HIS A 1 124 ? 78.968 9.403 51.137 1.00 19.39 116 HIS A CA 1
ATOM 847 C C . HIS A 1 124 ? 79.656 9.954 52.374 1.00 19.63 116 HIS A C 1
ATOM 848 O O . HIS A 1 124 ? 80.544 9.313 52.931 1.00 23.34 116 HIS A O 1
ATOM 855 N N . GLY A 1 125 ? 79.233 11.136 52.813 1.00 22.97 117 GLY A N 1
ATOM 856 C CA . GLY A 1 125 ? 79.891 11.797 53.924 1.00 24.67 117 GLY A CA 1
ATOM 857 C C . GLY A 1 125 ? 79.077 11.860 55.200 1.00 25.15 117 GLY A C 1
ATOM 858 O O . GLY A 1 125 ? 79.306 12.730 56.037 1.00 23.47 117 GLY A O 1
ATOM 859 N N . CYS A 1 126 ? 78.136 10.937 55.367 1.00 23.10 118 CYS A N 1
ATOM 860 C CA . CYS A 1 126 ? 77.280 10.925 56.558 1.00 23.33 118 CYS A CA 1
ATOM 861 C C . CYS A 1 126 ? 78.022 10.441 57.799 1.00 19.50 118 CYS A C 1
ATOM 862 O O . CYS A 1 126 ? 78.960 9.646 57.700 1.00 20.43 118 CYS A O 1
ATOM 865 N N . THR A 1 127 ? 77.586 10.900 58.971 1.00 21.49 119 THR A N 1
ATOM 866 C CA . THR A 1 127 ? 78.171 10.434 60.228 1.00 21.70 119 THR A CA 1
ATOM 867 C C . THR A 1 127 ? 77.429 9.233 60.787 1.00 18.68 119 THR A C 1
ATOM 868 O O . THR A 1 127 ? 76.350 8.882 60.321 1.00 22.42 119 THR A O 1
ATOM 872 N N . GLY A 1 128 ? 78.004 8.633 61.824 1.00 20.35 120 GLY A N 1
ATOM 873 C CA . GLY A 1 128 ? 77.404 7.475 62.447 1.00 20.96 120 GLY A CA 1
ATOM 874 C C . GLY A 1 128 ? 76.293 7.765 63.438 1.00 24.12 120 GLY A C 1
ATOM 875 O O . GLY A 1 128 ? 75.746 6.831 64.012 1.00 25.71 120 GLY A O 1
ATOM 876 N N . LYS A 1 129 ? 75.943 9.033 63.665 1.00 21.69 121 LYS A N 1
ATOM 877 C CA . LYS A 1 129 ? 74.864 9.285 64.623 1.00 21.36 121 LYS A CA 1
ATOM 878 C C . LYS A 1 129 ? 73.654 9.960 63.987 1.00 24.53 121 LYS A C 1
ATOM 879 O O . LYS A 1 129 ? 72.686 10.282 64.678 1.00 22.01 121 LYS A O 1
ATOM 885 N N . GLY A 1 130 ? 73.694 10.139 62.669 1.00 22.95 122 GLY A N 1
ATOM 886 C CA . GLY A 1 130 ? 72.578 10.734 61.948 1.00 24.49 122 GLY A CA 1
ATOM 887 C C . GLY A 1 130 ? 71.653 9.744 61.257 1.00 25.62 122 GLY A C 1
ATOM 888 O O . GLY A 1 130 ? 71.895 8.536 61.258 1.00 20.57 122 GLY A O 1
ATOM 889 N N . ASN A 1 131 ? 70.577 10.262 60.674 1.00 22.23 123 ASN A N 1
ATOM 890 C CA . ASN A 1 131 ? 69.658 9.440 59.900 1.00 20.17 123 ASN A CA 1
ATOM 891 C C . ASN A 1 131 ? 70.127 9.254 58.460 1.00 19.25 123 ASN A C 1
ATOM 892 O O . ASN A 1 131 ? 69.751 8.287 57.794 1.00 19.88 123 ASN A O 1
ATOM 897 N N . ASP A 1 132 ? 70.915 10.201 57.964 1.00 20.06 124 ASP A N 1
ATOM 898 C CA . ASP A 1 132 ? 71.239 10.200 56.543 1.00 17.31 124 ASP A CA 1
ATOM 899 C C . ASP A 1 132 ? 72.066 8.985 56.146 1.00 17.87 124 ASP A C 1
ATOM 900 O O . ASP A 1 132 ? 71.889 8.471 55.049 1.00 18.98 124 ASP A O 1
ATOM 905 N N . GLN A 1 133 ? 72.940 8.510 57.035 1.00 18.52 125 GLN A N 1
ATOM 906 C CA . GLN A 1 133 ? 73.694 7.286 56.747 1.00 14.60 125 GLN A CA 1
ATOM 907 C C . GLN A 1 133 ? 72.739 6.124 56.421 1.00 21.93 125 GLN A C 1
ATOM 908 O O . GLN A 1 133 ? 73.021 5.297 55.552 1.00 19.36 125 GLN A O 1
ATOM 914 N N . VAL A 1 134 ? 71.603 6.074 57.110 1.00 18.16 126 VAL A N 1
ATOM 915 C CA . VAL A 1 134 ? 70.644 4.998 56.908 1.00 16.04 126 VAL A CA 1
ATOM 916 C C . VAL A 1 134 ? 69.950 5.150 55.556 1.00 19.72 126 VAL A C 1
ATOM 917 O O . VAL A 1 134 ? 69.801 4.188 54.802 1.00 17.33 126 VAL A O 1
ATOM 921 N N . ARG A 1 135 ? 69.504 6.367 55.265 1.00 14.19 127 ARG A N 1
ATOM 922 C CA . ARG A 1 135 ? 68.749 6.628 54.043 1.00 14.15 127 ARG A CA 1
ATOM 923 C C . ARG A 1 135 ? 69.618 6.358 52.812 1.00 19.32 127 ARG A C 1
ATOM 924 O O . ARG A 1 135 ? 69.161 5.740 51.845 1.00 18.06 127 ARG A O 1
ATOM 932 N N . PHE A 1 136 ? 70.876 6.785 52.859 1.00 16.27 128 PHE A N 1
ATOM 933 C CA . PHE A 1 136 ? 71.800 6.477 51.770 1.00 16.45 128 PHE A CA 1
ATOM 934 C C . PHE A 1 136 ? 72.119 4.983 51.653 1.00 16.16 128 PHE A C 1
ATOM 935 O O . PHE A 1 136 ? 71.977 4.395 50.580 1.00 16.53 128 PHE A O 1
ATOM 943 N N . GLU A 1 137 ? 72.545 4.358 52.748 1.00 17.42 129 GLU A N 1
ATOM 944 C CA . GLU A 1 137 ? 73.075 2.999 52.648 1.00 18.02 129 GLU A CA 1
ATOM 945 C C . GLU A 1 137 ? 71.997 1.926 52.455 1.00 15.08 129 GLU A C 1
ATOM 946 O O . GLU A 1 137 ? 72.235 0.934 51.761 1.00 16.25 129 GLU A O 1
ATOM 952 N N . VAL A 1 138 ? 70.814 2.118 53.037 1.00 15.04 130 VAL A N 1
ATOM 953 C CA . VAL A 1 138 ? 69.736 1.178 52.763 1.00 14.69 130 VAL A CA 1
ATOM 954 C C . VAL A 1 138 ? 69.296 1.326 51.302 1.00 16.11 130 VAL A C 1
ATOM 955 O O . VAL A 1 138 ? 68.992 0.334 50.640 1.00 17.14 130 VAL A O 1
ATOM 959 N N . GLY A 1 139 ? 69.285 2.558 50.801 1.00 15.80 131 GLY A N 1
ATOM 960 C CA . GLY A 1 139 ? 68.999 2.801 49.394 1.00 17.78 131 GLY A CA 1
ATOM 961 C C . GLY A 1 139 ? 70.005 2.110 48.472 1.00 18.46 131 GLY A C 1
ATOM 962 O O . GLY A 1 139 ? 69.614 1.467 47.498 1.00 19.28 131 GLY A O 1
ATOM 963 N N . PHE A 1 140 ? 71.302 2.231 48.767 1.00 15.21 132 PHE A N 1
ATOM 964 C CA . PHE A 1 140 ? 72.310 1.557 47.940 1.00 20.77 132 PHE A CA 1
ATOM 965 C C . PHE A 1 140 ? 72.165 0.023 48.011 1.00 22.73 132 PHE A C 1
ATOM 966 O O . PHE A 1 140 ? 72.282 -0.683 46.994 1.00 17.99 132 PHE A O 1
ATOM 974 N N . ALA A 1 141 ? 71.905 -0.504 49.204 1.00 18.01 133 ALA A N 1
ATOM 975 C CA . ALA A 1 141 ? 71.750 -1.953 49.353 1.00 19.66 133 ALA A CA 1
ATOM 976 C C . ALA A 1 141 ? 70.545 -2.484 48.573 1.00 20.21 133 ALA A C 1
ATOM 977 O O . ALA A 1 141 ? 70.557 -3.633 48.130 1.00 20.71 133 ALA A O 1
ATOM 979 N N . SER A 1 142 ? 69.522 -1.650 48.404 1.00 18.20 134 SER A N 1
ATOM 980 C CA . SER A 1 142 ? 68.300 -2.066 47.721 1.00 17.19 134 SER A CA 1
ATOM 981 C C . SER A 1 142 ? 68.399 -1.914 46.202 1.00 20.26 134 SER A C 1
ATOM 982 O O . SER A 1 142 ? 67.929 -2.769 45.452 1.00 20.74 134 SER A O 1
ATOM 985 N N . LEU A 1 143 ? 69.021 -0.831 45.749 1.00 19.54 135 LEU A N 1
ATOM 986 C CA . LEU A 1 143 ? 69.061 -0.548 44.316 1.00 18.87 135 LEU A CA 1
ATOM 987 C C . LEU A 1 143 ? 70.277 -1.132 43.616 1.00 21.83 135 LEU A C 1
ATOM 988 O O . LEU A 1 143 ? 70.222 -1.450 42.423 1.00 19.91 135 LEU A O 1
ATOM 993 N N . ALA A 1 144 ? 71.373 -1.276 44.350 1.00 18.03 136 ALA A N 1
ATOM 994 C CA . ALA A 1 144 ? 72.623 -1.712 43.745 1.00 18.84 136 ALA A CA 1
ATOM 995 C C . ALA A 1 144 ? 73.576 -2.364 44.744 1.00 19.04 136 ALA A C 1
ATOM 996 O O . ALA A 1 144 ? 74.646 -1.819 45.043 1.00 21.11 136 ALA A O 1
ATOM 998 N N . PRO A 1 145 ? 73.214 -3.557 45.239 1.00 21.81 137 PRO A N 1
ATOM 999 C CA . PRO A 1 145 ? 74.015 -4.242 46.263 1.00 24.70 137 PRO A CA 1
ATOM 1000 C C . PRO A 1 145 ? 75.404 -4.642 45.782 1.00 29.69 137 PRO A C 1
ATOM 1001 O O . PRO A 1 145 ? 76.260 -4.965 46.608 1.00 28.05 137 PRO A O 1
ATOM 1005 N N . ASP A 1 146 ? 75.620 -4.618 44.469 1.00 26.96 138 ASP A N 1
ATOM 1006 C CA . ASP A 1 146 ? 76.932 -4.901 43.883 1.00 28.56 138 ASP A CA 1
ATOM 1007 C C . ASP A 1 146 ? 77.947 -3.776 44.107 1.00 29.31 138 ASP A C 1
ATOM 1008 O O . ASP A 1 146 ? 79.157 -4.000 44.030 1.00 27.59 138 ASP A O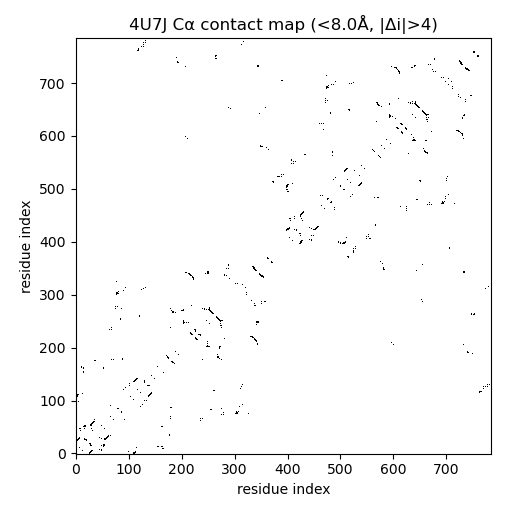 1
ATOM 1013 N N . LEU A 1 147 ? 77.462 -2.563 44.371 1.00 23.43 139 LEU A N 1
ATOM 1014 C CA . LEU A 1 147 ? 78.359 -1.438 44.622 1.00 20.39 139 LEU A CA 1
ATOM 1015 C C . LEU A 1 147 ? 78.897 -1.467 46.042 1.00 27.75 139 LEU A C 1
ATOM 1016 O O . LEU A 1 147 ? 78.145 -1.653 46.997 1.00 25.97 139 LEU A O 1
ATOM 1021 N N . GLU A 1 148 ? 80.206 -1.293 46.175 1.00 23.92 140 GLU A N 1
ATOM 1022 C CA . GLU A 1 148 ? 80.815 -1.102 47.481 1.00 27.26 140 GLU A CA 1
ATOM 1023 C C . GLU A 1 148 ? 80.452 0.298 47.963 1.00 24.21 140 GLU A C 1
ATOM 1024 O O . GLU A 1 148 ? 80.370 1.227 47.161 1.00 26.90 140 GLU A O 1
ATOM 1030 N N . VAL A 1 149 ? 80.223 0.452 49.261 1.00 21.52 141 VAL A N 1
ATOM 1031 C CA . VAL A 1 149 ? 79.892 1.761 49.808 1.00 21.49 141 VAL A CA 1
ATOM 1032 C C . VAL A 1 149 ? 80.986 2.220 50.759 1.00 24.79 141 VAL A C 1
ATOM 1033 O O . VAL A 1 149 ? 81.341 1.498 51.689 1.00 30.76 141 VAL A O 1
ATOM 1037 N N . LEU A 1 150 ? 81.524 3.414 50.509 1.00 22.39 142 LEU A N 1
ATOM 1038 C CA . LEU A 1 150 ? 82.527 4.024 51.382 1.00 25.36 142 LEU A CA 1
ATOM 1039 C C . LEU A 1 150 ? 81.910 5.133 52.221 1.00 27.15 142 LEU A C 1
ATOM 1040 O O . LEU A 1 150 ? 81.233 6.004 51.685 1.00 26.25 142 LEU A O 1
ATOM 1045 N N . ALA A 1 151 ? 82.147 5.096 53.531 1.00 24.85 143 ALA A N 1
ATOM 1046 C CA . ALA A 1 151 ? 81.731 6.177 54.426 1.00 20.61 143 ALA A CA 1
ATOM 1047 C C . ALA A 1 151 ? 82.951 6.765 55.147 1.00 18.33 143 ALA A C 1
ATOM 1048 O O . ALA A 1 151 ? 83.219 6.420 56.293 1.00 23.37 143 ALA A O 1
ATOM 1050 N N . PRO A 1 152 ? 83.688 7.658 54.470 1.00 21.22 144 PRO A N 1
ATOM 1051 C CA . PRO A 1 152 ? 84.943 8.219 54.992 1.00 23.29 144 PRO A CA 1
ATOM 1052 C C . PRO A 1 152 ? 84.782 8.894 56.354 1.00 25.27 144 PRO A C 1
ATOM 1053 O O . PRO A 1 152 ? 85.646 8.739 57.213 1.00 27.17 144 PRO A O 1
ATOM 1057 N N . VAL A 1 153 ? 83.686 9.616 56.548 1.00 22.88 145 VAL A N 1
ATOM 1058 C CA . VAL A 1 153 ? 83.505 10.375 57.781 1.00 23.18 145 VAL A CA 1
ATOM 1059 C C . VAL A 1 153 ? 83.204 9.445 58.948 1.00 29.63 145 VAL A C 1
ATOM 1060 O O . VAL A 1 153 ? 83.755 9.598 60.038 1.00 28.86 145 VAL A O 1
ATOM 1064 N N . ARG A 1 154 ? 82.329 8.472 58.720 1.00 22.36 146 ARG A N 1
ATOM 1065 C CA . ARG A 1 154 ? 81.968 7.548 59.791 1.00 20.37 146 ARG A CA 1
ATOM 1066 C C . ARG A 1 154 ? 83.035 6.497 60.039 1.00 23.24 146 ARG A C 1
ATOM 1067 O O . ARG A 1 154 ? 83.349 6.192 61.190 1.00 27.27 146 ARG A O 1
ATOM 1075 N N . ASP A 1 155 ? 83.593 5.941 58.963 1.00 23.31 147 ASP A N 1
ATOM 1076 C CA . ASP A 1 155 ? 84.420 4.735 59.067 1.00 26.53 147 ASP A CA 1
ATOM 1077 C C . ASP A 1 155 ? 85.920 4.971 58.941 1.00 28.51 147 ASP A C 1
ATOM 1078 O O . ASP A 1 155 ? 86.708 4.107 59.323 1.00 31.71 147 ASP A O 1
ATOM 1083 N N . TYR A 1 156 ? 86.320 6.121 58.404 1.00 25.56 148 TYR A N 1
ATOM 1084 C CA . TYR A 1 156 ? 87.743 6.397 58.204 1.00 30.66 148 TYR A CA 1
ATOM 1085 C C . TYR A 1 156 ? 88.217 7.677 58.886 1.00 32.04 148 TYR A C 1
ATOM 1086 O O . TYR A 1 156 ? 89.284 8.196 58.561 1.00 33.03 148 TYR A O 1
ATOM 1095 N N . ALA A 1 157 ? 87.420 8.177 59.828 1.00 34.47 149 ALA A N 1
ATOM 1096 C CA . ALA A 1 157 ? 87.781 9.349 60.633 1.00 36.18 149 ALA A CA 1
ATOM 1097 C C . ALA A 1 157 ? 88.086 10.583 59.790 1.00 33.24 149 ALA A C 1
ATOM 1098 O O . ALA A 1 157 ? 88.943 11.389 60.153 1.00 33.20 149 ALA A O 1
ATOM 1100 N N . TRP A 1 158 ? 87.389 10.728 58.668 1.00 31.63 150 TRP A N 1
ATOM 1101 C CA . TRP A 1 158 ? 87.596 11.880 57.795 1.00 29.37 150 TRP A CA 1
ATOM 1102 C C . TRP A 1 158 ? 86.944 13.101 58.419 1.00 32.49 150 TRP A C 1
ATOM 1103 O O . TRP A 1 158 ? 85.725 13.186 58.523 1.00 34.03 150 TRP A O 1
ATOM 1114 N N . THR A 1 159 ? 87.774 14.038 58.861 1.00 36.07 151 THR A N 1
ATOM 1115 C CA . THR A 1 159 ? 87.290 15.222 59.548 1.00 34.79 151 THR A CA 1
ATOM 1116 C C . THR A 1 159 ? 87.719 16.473 58.795 1.00 35.13 151 THR A C 1
ATOM 1117 O O . THR A 1 159 ? 88.557 16.402 57.893 1.00 32.93 151 THR A O 1
ATOM 1121 N N . ARG A 1 160 ? 87.145 17.613 59.169 1.00 32.28 152 ARG A N 1
ATOM 1122 C CA . ARG A 1 160 ? 87.566 18.895 58.614 1.00 33.64 152 ARG A CA 1
ATOM 1123 C C . ARG A 1 160 ? 89.065 19.106 58.797 1.00 28.44 152 ARG A C 1
ATOM 1124 O O . ARG A 1 160 ? 89.763 19.544 57.882 1.00 31.43 152 ARG A O 1
ATOM 1132 N N . GLU A 1 161 ? 89.561 18.781 59.986 1.00 31.56 153 GLU A N 1
ATOM 1133 C CA . GLU A 1 161 ? 90.959 19.014 60.327 1.00 32.00 153 GLU A CA 1
ATOM 1134 C C . GLU A 1 161 ? 91.896 18.168 59.474 1.00 29.01 153 GLU A C 1
ATOM 1135 O O . GLU A 1 161 ? 92.964 18.623 59.056 1.00 29.42 153 GLU A O 1
ATOM 1141 N N . LYS A 1 162 ? 91.483 16.932 59.219 1.00 34.87 154 LYS A N 1
ATOM 1142 C CA . LYS A 1 162 ? 92.238 16.017 58.379 1.00 33.08 154 LYS A CA 1
ATOM 1143 C C . LYS A 1 162 ? 92.171 16.480 56.927 1.00 25.76 154 LYS A C 1
ATOM 1144 O O . LYS A 1 162 ? 93.152 16.379 56.190 1.00 29.35 154 LYS A O 1
ATOM 1150 N N . ALA A 1 163 ? 91.007 16.980 56.521 1.00 24.88 155 ALA A N 1
ATOM 1151 C CA . ALA A 1 163 ? 90.822 17.479 55.162 1.00 27.56 155 ALA A CA 1
ATOM 1152 C C . ALA A 1 163 ? 91.724 18.680 54.907 1.00 24.17 155 ALA A C 1
ATOM 1153 O O . ALA A 1 163 ? 92.392 18.766 53.876 1.00 27.38 155 ALA A O 1
ATOM 1155 N N . ILE A 1 164 ? 91.755 19.605 55.861 1.00 27.19 156 ILE A N 1
ATOM 1156 C CA . ILE A 1 164 ? 92.577 20.801 55.711 1.00 26.45 156 ILE A CA 1
ATOM 1157 C C . ILE A 1 164 ? 94.063 20.446 55.637 1.00 28.78 156 ILE A C 1
ATOM 1158 O O . ILE A 1 164 ? 94.783 20.963 54.783 1.00 27.53 156 ILE A O 1
ATOM 1163 N N . ALA A 1 165 ? 94.519 19.538 56.497 1.00 28.73 157 ALA A N 1
ATOM 1164 C CA . ALA A 1 165 ? 95.911 19.097 56.455 1.00 27.35 157 ALA A CA 1
ATOM 1165 C C . ALA A 1 165 ? 96.264 18.422 55.124 1.00 25.65 157 ALA A C 1
ATOM 1166 O O . ALA A 1 165 ? 97.362 18.601 54.594 1.00 27.17 157 ALA A O 1
ATOM 1168 N N . PHE A 1 166 ? 95.334 17.640 54.591 1.00 26.18 158 PHE A N 1
ATOM 1169 C CA . PHE A 1 166 ? 95.556 16.964 53.317 1.00 26.33 158 PHE A CA 1
ATOM 1170 C C . PHE A 1 166 ? 95.595 17.983 52.182 1.00 28.88 158 PHE A C 1
ATOM 1171 O O . PHE A 1 166 ? 96.438 17.903 51.283 1.00 27.31 158 PHE A O 1
ATOM 1179 N N . ALA A 1 167 ? 94.674 18.941 52.233 1.00 27.14 159 ALA A N 1
ATOM 1180 C CA . ALA A 1 167 ? 94.628 19.998 51.229 1.00 29.49 159 ALA A CA 1
ATOM 1181 C C . ALA A 1 167 ? 95.915 20.817 51.231 1.00 30.87 159 ALA A C 1
ATOM 1182 O O . ALA A 1 167 ? 96.436 21.181 50.170 1.00 31.14 159 ALA A O 1
ATOM 1184 N N . GLU A 1 168 ? 96.435 21.112 52.419 1.00 28.68 160 GLU A N 1
ATOM 1185 C CA . GLU A 1 168 ? 97.673 21.881 52.506 1.00 32.57 160 GLU A CA 1
ATOM 1186 C C . GLU A 1 168 ? 98.833 21.105 51.905 1.00 36.21 160 GLU A C 1
ATOM 1187 O O . GLU A 1 168 ? 99.622 21.656 51.133 1.00 36.22 160 GLU A O 1
ATOM 1193 N N . GLU A 1 169 ? 98.927 19.824 52.253 1.00 28.75 161 GLU A N 1
ATOM 1194 C CA . GLU A 1 169 ? 100.057 19.004 51.821 1.00 37.24 161 GLU A CA 1
ATOM 1195 C C . GLU A 1 169 ? 100.025 18.792 50.314 1.00 39.05 161 GLU A C 1
ATOM 1196 O O . GLU A 1 169 ? 101.067 18.691 49.672 1.00 43.02 161 GLU A O 1
ATOM 1198 N N . ASN A 1 170 ? 98.822 18.740 49.753 1.00 34.93 162 ASN A N 1
ATOM 1199 C CA . ASN A 1 170 ? 98.666 18.465 48.333 1.00 38.55 162 ASN A CA 1
ATOM 1200 C C . ASN A 1 170 ? 98.240 19.671 47.488 1.00 42.26 162 ASN A C 1
ATOM 1201 O O . ASN A 1 170 ? 97.903 19.515 46.319 1.00 45.81 162 ASN A O 1
ATOM 1206 N N . ASN A 1 171 ? 98.280 20.866 48.078 1.00 37.87 163 ASN A N 1
ATOM 1207 C CA . ASN A 1 171 ? 97.960 22.110 47.373 1.00 33.76 163 ASN A CA 1
ATOM 1208 C C . ASN A 1 171 ? 96.631 22.071 46.638 1.00 36.09 163 ASN A C 1
ATOM 1209 O O . ASN A 1 171 ? 96.530 22.504 45.490 1.00 39.79 163 ASN A O 1
ATOM 1214 N N . ILE A 1 172 ? 95.618 21.534 47.306 1.00 28.80 164 ILE A N 1
ATOM 1215 C CA A ILE A 1 172 ? 94.268 21.506 46.765 0.43 29.54 164 ILE A CA 1
ATOM 1216 C CA B ILE A 1 172 ? 94.265 21.510 46.770 0.57 29.38 164 ILE A CA 1
ATOM 1217 C C . ILE A 1 172 ? 93.660 22.908 46.845 1.00 33.39 164 ILE A C 1
ATOM 1218 O O . ILE A 1 172 ? 93.662 23.531 47.909 1.00 30.57 164 ILE A O 1
ATOM 1227 N N . PRO A 1 173 ? 93.151 23.419 45.711 1.00 34.62 165 PRO A N 1
ATOM 1228 C CA . PRO A 1 173 ? 92.559 24.764 45.686 1.00 26.15 165 PRO A CA 1
ATOM 1229 C C . PRO A 1 173 ? 91.152 24.792 46.272 1.00 28.53 165 PRO A C 1
ATOM 1230 O O . PRO A 1 173 ? 90.167 24.549 45.577 1.00 31.01 165 PRO A O 1
ATOM 1234 N N . ILE A 1 174 ? 91.062 25.115 47.556 1.00 24.05 166 ILE A N 1
ATOM 1235 C CA . ILE A 1 174 ? 89.806 25.017 48.275 1.00 22.23 166 ILE A CA 1
ATOM 1236 C C . ILE A 1 174 ? 89.775 26.042 49.409 1.00 23.04 166 ILE A C 1
ATOM 1237 O O . ILE A 1 174 ? 90.808 26.345 50.022 1.00 25.26 166 ILE A O 1
ATOM 1242 N N . ASN A 1 175 ? 88.590 26.595 49.649 1.00 24.51 167 ASN A N 1
ATOM 1243 C CA . ASN A 1 175 ? 88.376 27.602 50.686 1.00 25.41 167 ASN A CA 1
ATOM 1244 C C . ASN A 1 175 ? 88.356 26.972 52.073 1.00 22.41 167 ASN A C 1
ATOM 1245 O O . ASN A 1 175 ? 87.468 26.178 52.374 1.00 24.80 167 ASN A O 1
ATOM 1250 N N . VAL A 1 176 ? 89.335 27.323 52.907 1.00 25.32 168 VAL A N 1
ATOM 1251 C CA . VAL A 1 176 ? 89.426 26.760 54.257 1.00 34.78 168 VAL A CA 1
ATOM 1252 C C . VAL A 1 176 ? 89.158 27.800 55.342 1.00 38.76 168 VAL A C 1
ATOM 1253 O O . VAL A 1 176 ? 89.569 27.624 56.489 1.00 38.68 168 VAL A O 1
ATOM 1257 N N . THR A 1 177 ? 88.467 28.879 54.984 1.00 28.98 169 THR A N 1
ATOM 1258 C CA . THR A 1 177 ? 88.144 29.924 55.953 1.00 36.73 169 THR A CA 1
ATOM 1259 C C . THR A 1 177 ? 87.121 29.389 56.960 1.00 42.17 169 THR A C 1
ATOM 1260 O O . THR A 1 177 ? 86.330 28.512 56.629 1.00 47.53 169 THR A O 1
ATOM 1264 N N . LYS A 1 178 ? 87.188 29.901 58.191 1.00 47.75 170 LYS A N 1
ATOM 1265 C CA . LYS A 1 178 ? 86.325 29.508 59.310 1.00 50.50 170 LYS A CA 1
ATOM 1266 C C . LYS A 1 178 ? 84.871 29.222 58.940 1.00 52.33 170 LYS A C 1
ATOM 1267 O O . LYS A 1 178 ? 84.192 30.059 58.348 1.00 51.98 170 LYS A O 1
ATOM 1269 N N . ARG A 1 179 ? 84.405 28.032 59.301 1.00 64.12 171 ARG A N 1
ATOM 1270 C CA . ARG A 1 179 ? 83.000 27.679 59.141 1.00 75.08 171 ARG A CA 1
ATOM 1271 C C . ARG A 1 179 ? 82.145 28.500 60.103 1.00 78.82 171 ARG A C 1
ATOM 1272 O O . ARG A 1 179 ? 82.470 28.614 61.286 1.00 82.50 171 ARG A O 1
ATOM 1274 N N . SER A 1 180 ? 81.060 29.076 59.591 1.00 74.18 172 SER A N 1
ATOM 1275 C CA . SER A 1 180 ? 80.129 29.837 60.420 1.00 63.10 172 SER A CA 1
ATOM 1276 C C . SER A 1 180 ? 79.514 28.887 61.450 1.00 48.54 172 SER A C 1
ATOM 1277 O O . SER A 1 180 ? 79.605 27.668 61.296 1.00 45.29 172 SER A O 1
ATOM 1280 N N . PRO A 1 181 ? 78.901 29.430 62.516 1.00 41.27 173 PRO A N 1
ATOM 1281 C CA . PRO A 1 181 ? 78.403 28.537 63.570 1.00 40.86 173 PRO A CA 1
ATOM 1282 C C . PRO A 1 181 ? 77.278 27.617 63.102 1.00 34.51 173 PRO A C 1
ATOM 1283 O O . PRO A 1 181 ? 76.976 26.626 63.769 1.00 32.09 173 PRO A O 1
ATOM 1287 N N . PHE A 1 182 ? 76.674 27.937 61.963 1.00 34.58 174 PHE A N 1
ATOM 1288 C CA . PHE A 1 182 ? 75.513 27.196 61.488 1.00 30.98 174 PHE A CA 1
ATOM 1289 C C . PHE A 1 182 ? 75.884 26.119 60.475 1.00 34.23 174 PHE A C 1
ATOM 1290 O O . PHE A 1 182 ? 76.739 26.322 59.616 1.00 37.08 174 PHE A O 1
ATOM 1298 N N . SER A 1 183 ? 75.244 24.964 60.603 1.00 32.47 175 SER A N 1
ATOM 1299 C CA . SER A 1 183 ? 75.311 23.919 59.592 1.00 30.97 175 SER A CA 1
ATOM 1300 C C . SER A 1 183 ? 73.944 23.844 58.911 1.00 29.84 175 SER A C 1
ATOM 1301 O O . SER A 1 183 ? 72.949 23.502 59.557 1.00 27.70 175 SER A O 1
ATOM 1304 N N . ILE A 1 184 ? 73.898 24.169 57.621 1.00 25.52 176 ILE A N 1
ATOM 1305 C CA . ILE A 1 184 ? 72.630 24.310 56.903 1.00 23.14 176 ILE A CA 1
ATOM 1306 C C . ILE A 1 184 ? 72.456 23.224 55.859 1.00 25.18 176 ILE A C 1
ATOM 1307 O O . ILE A 1 184 ? 73.387 22.926 55.112 1.00 24.00 176 ILE A O 1
ATOM 1312 N N . ASP A 1 185 ? 71.264 22.636 55.804 1.00 21.25 177 ASP A N 1
ATOM 1313 C CA . ASP A 1 185 ? 70.929 21.661 54.773 1.00 21.23 177 ASP A CA 1
ATOM 1314 C C . ASP A 1 185 ? 69.571 22.036 54.182 1.00 22.23 177 ASP A C 1
ATOM 1315 O O . ASP A 1 185 ? 68.556 21.938 54.863 1.00 19.68 177 ASP A O 1
ATOM 1320 N N . GLN A 1 186 ? 69.556 22.491 52.934 1.00 20.42 178 GLN A N 1
ATOM 1321 C CA . GLN A 1 186 ? 68.331 23.049 52.361 1.00 18.81 178 GLN A CA 1
ATOM 1322 C C . GLN A 1 186 ? 68.112 22.671 50.902 1.00 21.59 178 GLN A C 1
ATOM 1323 O O . GLN A 1 186 ? 69.048 22.361 50.168 1.00 18.39 178 GLN A O 1
ATOM 1329 N N . ASN A 1 187 ? 66.849 22.685 50.498 1.00 15.32 179 ASN A N 1
ATOM 1330 C CA . ASN A 1 187 ? 66.489 22.520 49.102 1.00 14.20 179 ASN A CA 1
ATOM 1331 C C . ASN A 1 187 ? 65.113 23.165 48.940 1.00 17.54 179 ASN A C 1
ATOM 1332 O O . ASN A 1 187 ? 64.655 23.858 49.847 1.00 17.97 179 ASN A O 1
ATOM 1337 N N . VAL A 1 188 ? 64.446 22.953 47.815 1.00 16.56 180 VAL A N 1
ATOM 1338 C CA . VAL A 1 188 ? 63.209 23.695 47.563 1.00 15.77 180 VAL A CA 1
ATOM 1339 C C . VAL A 1 188 ? 62.108 23.275 48.549 1.00 17.51 180 VAL A C 1
ATOM 1340 O O . VAL A 1 188 ? 61.186 24.038 48.806 1.00 19.37 180 VAL A O 1
ATOM 1344 N N . TRP A 1 189 ? 62.232 22.081 49.127 1.00 16.06 181 TRP A N 1
ATOM 1345 C CA . TRP A 1 189 ? 61.201 21.558 50.029 1.00 14.26 181 TRP A CA 1
ATOM 1346 C C . TRP A 1 189 ? 61.328 22.103 51.463 1.00 13.52 181 TRP A C 1
ATOM 1347 O O . TRP A 1 189 ? 60.353 22.184 52.203 1.00 15.49 181 TRP A O 1
ATOM 1358 N N . GLY A 1 190 ? 62.522 22.496 51.863 1.00 13.67 182 GLY A N 1
ATOM 1359 C CA . GLY A 1 190 ? 62.665 23.001 53.216 1.00 13.86 182 GLY A CA 1
ATOM 1360 C C . GLY A 1 190 ? 64.108 23.164 53.613 1.00 15.87 182 GLY A C 1
ATOM 1361 O O . GLY A 1 190 ? 65.011 22.811 52.859 1.00 14.86 182 GLY A O 1
ATOM 1362 N N . ARG A 1 191 ? 64.322 23.689 54.811 1.00 15.79 183 ARG A N 1
ATOM 1363 C CA . ARG A 1 191 ? 65.659 24.035 55.278 1.00 15.44 183 ARG A CA 1
ATOM 1364 C C . ARG A 1 191 ? 65.825 23.522 56.706 1.00 18.01 183 ARG A C 1
ATOM 1365 O O . ARG A 1 191 ? 64.911 23.654 57.512 1.00 15.25 183 ARG A O 1
ATOM 1373 N N . ALA A 1 192 ? 66.975 22.920 56.993 1.00 14.82 184 ALA A N 1
ATOM 1374 C CA . ALA A 1 192 ? 67.306 22.421 58.324 1.00 15.86 184 ALA A CA 1
ATOM 1375 C C . ALA A 1 192 ? 68.521 23.174 58.848 1.00 17.46 184 ALA A C 1
ATOM 1376 O O . ALA A 1 192 ? 69.472 23.403 58.098 1.00 20.48 184 ALA A O 1
ATOM 1378 N N . VAL A 1 193 ? 68.489 23.582 60.117 1.00 16.64 185 VAL A N 1
ATOM 1379 C CA . VAL A 1 193 ? 69.586 24.368 60.694 1.00 17.24 185 VAL A CA 1
ATOM 1380 C C . VAL A 1 193 ? 70.111 23.725 61.964 1.00 22.55 185 VAL A C 1
ATOM 1381 O O . VAL A 1 193 ? 69.346 23.414 62.876 1.00 22.17 185 VAL A O 1
ATOM 1385 N N . GLU A 1 194 ? 71.423 23.528 62.015 1.00 24.63 186 GLU A N 1
ATOM 1386 C CA . GLU A 1 194 ? 72.070 22.985 63.201 1.00 27.66 186 GLU A CA 1
ATOM 1387 C C . GLU A 1 194 ? 73.085 23.973 63.732 1.00 29.41 186 GLU A C 1
ATOM 1388 O O . GLU A 1 194 ? 73.900 24.519 62.981 1.00 29.60 186 GLU A O 1
ATOM 1394 N N . THR A 1 195 ? 73.026 24.216 65.032 1.00 22.78 187 THR A N 1
ATOM 1395 C CA . THR A 1 195 ? 74.040 25.036 65.672 1.00 21.88 187 THR A CA 1
ATOM 1396 C C . THR A 1 195 ? 74.197 24.573 67.122 1.00 21.79 187 THR A C 1
ATOM 1397 O O . THR A 1 195 ? 73.239 24.082 67.731 1.00 25.09 187 THR A O 1
ATOM 1401 N N . GLY A 1 196 ? 75.410 24.697 67.664 1.00 17.73 188 GLY A N 1
ATOM 1402 C CA . GLY A 1 196 ? 75.703 24.168 68.982 1.00 18.94 188 GLY A CA 1
ATOM 1403 C C . GLY A 1 196 ? 74.813 24.732 70.073 1.00 21.90 188 GLY A C 1
ATOM 1404 O O . GLY A 1 196 ? 74.395 24.009 70.979 1.00 22.07 188 GLY A O 1
ATOM 1405 N N . PHE A 1 197 ? 74.529 26.027 69.989 1.00 19.62 189 PHE A N 1
ATOM 1406 C CA . PHE A 1 197 ? 73.725 26.723 71.001 1.00 21.58 189 PHE A CA 1
ATOM 1407 C C . PHE A 1 197 ? 72.365 26.054 71.217 1.00 20.13 189 PHE A C 1
ATOM 1408 O O . PHE A 1 197 ? 71.848 26.005 72.332 1.00 19.78 189 PHE A O 1
ATOM 1416 N N . LEU A 1 198 ? 71.791 25.533 70.142 1.00 16.75 190 LEU A N 1
ATOM 1417 C CA . LEU A 1 198 ? 70.435 24.997 70.217 1.00 15.93 190 LEU A CA 1
ATOM 1418 C C . LEU A 1 198 ? 70.405 23.517 70.609 1.00 16.84 190 LEU A C 1
ATOM 1419 O O . LEU A 1 198 ? 69.332 22.910 70.672 1.00 17.40 190 LEU A O 1
ATOM 1424 N N . GLU A 1 199 ? 71.572 22.950 70.911 1.00 16.79 191 GLU A N 1
ATOM 1425 C CA . GLU A 1 199 ? 71.630 21.599 71.470 1.00 15.84 191 GLU A CA 1
ATOM 1426 C C . GLU A 1 199 ? 71.166 21.608 72.927 1.00 20.20 191 GLU A C 1
ATOM 1427 O O . GLU A 1 199 ? 70.929 20.560 73.515 1.00 20.68 191 GLU A O 1
ATOM 1433 N N . HIS A 1 200 ? 71.037 22.799 73.505 1.00 18.99 192 HIS A N 1
ATOM 1434 C CA . HIS A 1 200 ? 70.495 22.948 74.861 1.00 17.31 192 HIS A CA 1
ATOM 1435 C C . HIS A 1 200 ? 69.007 23.256 74.773 1.00 18.17 192 HIS A C 1
ATOM 1436 O O . HIS A 1 200 ? 68.627 24.236 74.138 1.00 17.64 192 HIS A O 1
ATOM 1443 N N . LEU A 1 201 ? 68.161 22.431 75.394 1.00 18.64 193 LEU A N 1
ATOM 1444 C CA . LEU A 1 201 ? 66.719 22.539 75.129 1.00 17.78 193 LEU A CA 1
ATOM 1445 C C . LEU A 1 201 ? 66.074 23.799 75.710 1.00 15.30 193 LEU A C 1
ATOM 1446 O O . LEU A 1 201 ? 64.966 24.142 75.320 1.00 16.52 193 LEU A O 1
ATOM 1451 N N . TRP A 1 202 ? 66.753 24.499 76.614 1.00 16.70 194 TRP A N 1
ATOM 1452 C CA . TRP A 1 202 ? 66.154 25.713 77.179 1.00 16.06 194 TRP A CA 1
ATOM 1453 C C . TRP A 1 202 ? 66.605 26.935 76.397 1.00 18.38 194 TRP A C 1
ATOM 1454 O O . TRP A 1 202 ? 66.181 28.058 76.679 1.00 19.13 194 TRP A O 1
ATOM 1465 N N . ASN A 1 203 ? 67.467 26.725 75.403 1.00 18.66 195 ASN A N 1
ATOM 1466 C CA . ASN A 1 203 ? 67.900 27.838 74.556 1.00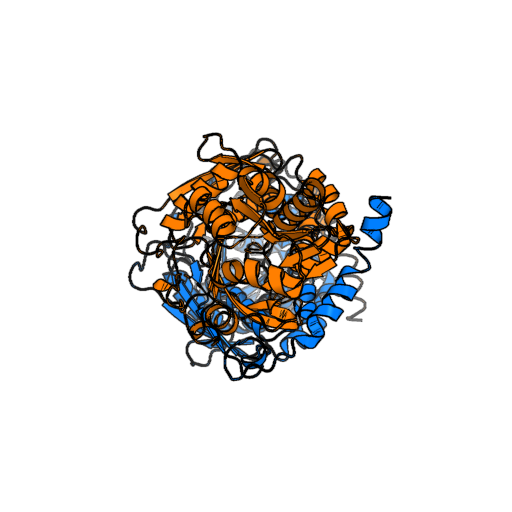 16.49 195 ASN A CA 1
ATOM 1467 C C . ASN A 1 203 ? 66.936 28.038 73.394 1.00 17.63 195 ASN A C 1
ATOM 1468 O O . ASN A 1 203 ? 66.651 27.102 72.654 1.00 18.02 195 ASN A O 1
ATOM 1473 N N . ALA A 1 204 ? 66.444 29.262 73.228 1.00 17.73 196 ALA A N 1
ATOM 1474 C CA . ALA A 1 204 ? 65.543 29.566 72.118 1.00 18.22 196 ALA A CA 1
ATOM 1475 C C . ALA A 1 204 ? 66.334 30.005 70.892 1.00 15.64 196 ALA A C 1
ATOM 1476 O O . ALA A 1 204 ? 67.374 30.628 71.023 1.00 18.38 196 ALA A O 1
ATOM 1478 N N . PRO A 1 205 ? 65.821 29.714 69.691 1.00 17.72 197 PRO A N 1
ATOM 1479 C CA . PRO A 1 205 ? 66.514 30.215 68.497 1.00 17.10 197 PRO A CA 1
ATOM 1480 C C . PRO A 1 205 ? 66.494 31.744 68.416 1.00 24.13 197 PRO A C 1
ATOM 1481 O O . PRO A 1 205 ? 65.603 32.391 68.980 1.00 23.55 197 PRO A O 1
ATOM 1485 N N . THR A 1 206 ? 67.487 32.305 67.737 1.00 22.04 198 THR A N 1
ATOM 1486 C CA . THR A 1 206 ? 67.558 33.743 67.495 1.00 22.55 198 THR A CA 1
ATOM 1487 C C . THR A 1 206 ? 67.217 34.028 66.034 1.00 20.54 198 THR A C 1
ATOM 1488 O O . THR A 1 206 ? 67.099 33.106 65.232 1.00 20.51 198 THR A O 1
ATOM 1492 N N . LYS A 1 207 ? 67.086 35.303 65.679 1.00 22.68 199 LYS A N 1
ATOM 1493 C CA . LYS A 1 207 ? 66.699 35.673 64.314 1.00 22.18 199 LYS A CA 1
ATOM 1494 C C . LYS A 1 207 ? 67.684 35.170 63.256 1.00 21.97 199 LYS A C 1
ATOM 1495 O O . LYS A 1 207 ? 67.294 34.876 62.121 1.00 22.58 199 LYS A O 1
ATOM 1497 N N . ASP A 1 208 ? 68.959 35.065 63.625 1.00 22.53 200 ASP A N 1
ATOM 1498 C CA . ASP A 1 208 ? 70.000 34.702 62.658 1.00 27.70 200 ASP A CA 1
ATOM 1499 C C . ASP A 1 208 ? 69.895 33.264 62.151 1.00 24.84 200 ASP A C 1
ATOM 1500 O O . ASP A 1 208 ? 70.542 32.888 61.172 1.00 24.40 200 ASP A O 1
ATOM 1505 N N . VAL A 1 209 ? 69.071 32.468 62.821 1.00 19.65 201 VAL A N 1
ATOM 1506 C CA . VAL A 1 209 ? 68.858 31.071 62.467 1.00 21.21 201 VAL A CA 1
ATOM 1507 C C . VAL A 1 209 ? 68.032 30.909 61.181 1.00 20.42 201 VAL A C 1
ATOM 1508 O O . VAL A 1 209 ? 68.138 29.901 60.482 1.00 21.03 201 VAL A O 1
ATOM 1512 N N . TYR A 1 210 ? 67.251 31.930 60.845 1.00 20.12 202 TYR A N 1
ATOM 1513 C CA . TYR A 1 210 ? 66.250 31.823 59.791 1.00 15.61 202 TYR A CA 1
ATOM 1514 C C . TYR A 1 210 ? 66.657 32.441 58.462 1.00 20.51 202 TYR A C 1
ATOM 1515 O O . TYR A 1 210 ? 67.490 33.346 58.401 1.00 21.24 202 TYR A O 1
ATOM 1524 N N . SER A 1 211 ? 66.046 31.942 57.395 1.00 19.99 203 SER A N 1
ATOM 1525 C CA . SER A 1 211 ? 66.372 32.409 56.058 1.00 20.03 203 SER A CA 1
ATOM 1526 C C . SER A 1 211 ? 65.193 32.295 55.096 1.00 21.71 203 SER A C 1
ATOM 1527 O O . SER A 1 211 ? 64.888 33.247 54.387 1.00 21.99 203 SER A O 1
ATOM 1530 N N . TYR A 1 212 ? 64.542 31.132 55.069 1.00 18.42 204 TYR A N 1
ATOM 1531 C CA . TYR A 1 212 ? 63.388 30.902 54.204 1.00 17.89 204 TYR A CA 1
ATOM 1532 C C . TYR A 1 212 ? 62.174 31.735 54.620 1.00 21.36 204 TYR A C 1
ATOM 1533 O O . TYR A 1 212 ? 61.271 31.985 53.817 1.00 22.50 204 TYR A O 1
ATOM 1542 N N . THR A 1 213 ? 62.137 32.142 55.883 1.00 15.40 205 THR A N 1
ATOM 1543 C CA . THR A 1 213 ? 60.944 32.792 56.412 1.00 15.25 205 THR A CA 1
ATOM 1544 C C . THR A 1 213 ? 61.268 34.107 57.104 1.00 18.33 205 THR A C 1
ATOM 1545 O O . THR A 1 213 ? 62.320 34.256 57.738 1.00 17.86 205 THR A O 1
ATOM 1549 N N . GLU A 1 214 ? 60.350 35.057 56.965 1.00 17.56 206 GLU A N 1
ATOM 1550 C CA . GLU A 1 214 ? 60.407 36.315 57.696 1.00 18.68 206 GLU A CA 1
ATOM 1551 C C . GLU A 1 214 ? 59.945 36.120 59.134 1.00 17.87 206 GLU A C 1
ATOM 1552 O O . GLU A 1 214 ? 59.287 35.130 59.453 1.00 19.47 206 GLU A O 1
ATOM 1558 N N . ASP A 1 215 ? 60.263 37.071 60.003 1.00 18.43 207 ASP A N 1
ATOM 1559 C CA . ASP A 1 215 ? 59.740 36.990 61.359 1.00 18.71 207 ASP A CA 1
ATOM 1560 C C . ASP A 1 215 ? 58.220 37.115 61.302 1.00 18.73 207 ASP A C 1
ATOM 1561 O O . ASP A 1 215 ? 57.695 37.948 60.564 1.00 20.35 207 ASP A O 1
ATOM 1566 N N . PRO A 1 216 ? 57.509 36.281 62.074 1.00 20.01 208 PRO A N 1
ATOM 1567 C CA . PRO A 1 216 ? 56.037 36.258 62.015 1.00 21.68 208 PRO A CA 1
ATOM 1568 C C . PRO A 1 216 ? 55.363 37.534 62.509 1.00 21.75 208 PRO A C 1
ATOM 1569 O O . PRO A 1 216 ? 54.138 37.620 62.492 1.00 24.30 208 PRO A O 1
ATOM 1573 N N . THR A 1 217 ? 56.135 38.511 62.961 1.00 18.05 209 THR A N 1
ATOM 1574 C CA . THR A 1 217 ? 55.534 39.771 63.370 1.00 20.78 209 THR A CA 1
ATOM 1575 C C . THR A 1 217 ? 55.384 40.734 62.190 1.00 21.69 209 THR A C 1
ATOM 1576 O O . THR A 1 217 ? 54.767 41.792 62.330 1.00 21.09 209 THR A O 1
ATOM 1580 N N . VAL A 1 218 ? 55.932 40.377 61.027 1.00 24.17 210 VAL A N 1
ATOM 1581 C CA . VAL A 1 218 ? 55.810 41.245 59.857 1.00 24.57 210 VAL A CA 1
ATOM 1582 C C . VAL A 1 218 ? 54.389 41.153 59.283 1.00 23.77 210 VAL A C 1
ATOM 1583 O O . VAL A 1 218 ? 53.632 40.236 59.612 1.00 27.08 210 VAL A O 1
ATOM 1587 N N . ASN A 1 219 ? 54.020 42.130 58.461 1.00 24.86 211 ASN A N 1
ATOM 1588 C CA . ASN A 1 219 ? 52.780 42.100 57.693 1.00 21.24 211 ASN A CA 1
ATOM 1589 C C . ASN A 1 219 ? 51.542 42.124 58.573 1.00 21.44 211 ASN A C 1
ATOM 1590 O O . ASN A 1 219 ? 50.544 41.482 58.254 1.00 21.49 211 ASN A O 1
ATOM 1595 N N . TRP A 1 220 ? 51.617 42.887 59.665 1.00 22.92 212 TRP A N 1
ATOM 1596 C CA . TRP A 1 220 ? 50.492 43.063 60.591 1.00 21.06 212 TRP A CA 1
ATOM 1597 C C . TRP A 1 220 ? 49.152 43.275 59.888 1.00 21.25 212 TRP A C 1
ATOM 1598 O O . TRP A 1 220 ? 48.188 42.562 60.150 1.00 22.62 212 TRP A O 1
ATOM 1609 N N . SER A 1 221 ? 49.098 44.266 59.001 1.00 18.84 213 SER A N 1
ATOM 1610 C CA . SER A 1 221 ? 47.838 44.623 58.364 1.00 22.16 213 SER A CA 1
ATOM 1611 C C . SER A 1 221 ? 47.670 44.006 56.981 1.00 26.23 213 SER A C 1
ATOM 1612 O O . SER A 1 221 ? 46.681 44.289 56.297 1.00 24.50 213 SER A O 1
ATOM 1615 N N . THR A 1 222 ? 48.617 43.163 56.569 1.00 21.60 214 THR A N 1
ATOM 1616 C CA . THR A 1 222 ? 48.559 42.587 55.226 1.00 20.67 214 THR A CA 1
ATOM 1617 C C . THR A 1 222 ? 48.690 41.051 55.220 1.00 21.47 214 THR A C 1
ATOM 1618 O O . THR A 1 222 ? 49.675 40.499 54.718 1.00 22.32 214 THR A O 1
ATOM 1622 N N . PRO A 1 223 ? 47.675 40.358 55.761 1.00 19.79 215 PRO A N 1
ATOM 1623 C CA . PRO A 1 223 ? 47.634 38.898 55.675 1.00 18.93 215 PRO A CA 1
ATOM 1624 C C . PRO A 1 223 ? 47.511 38.462 54.225 1.00 18.92 215 PRO A C 1
ATOM 1625 O O . PRO A 1 223 ? 47.115 39.260 53.380 1.00 18.76 215 PRO A O 1
ATOM 1629 N N . ASP A 1 224 ? 47.819 37.204 53.947 1.00 16.64 216 ASP A N 1
ATOM 1630 C CA . ASP A 1 224 ? 47.756 36.723 52.581 1.00 14.51 216 ASP A CA 1
ATOM 1631 C C . ASP A 1 224 ? 46.755 35.579 52.476 1.00 14.78 216 ASP A C 1
ATOM 1632 O O . ASP A 1 224 ? 47.023 34.479 52.941 1.00 17.53 216 ASP A O 1
ATOM 1637 N N . GLU A 1 225 ? 45.596 35.851 51.873 1.00 15.52 217 GLU A N 1
ATOM 1638 C CA . GLU A 1 225 ? 44.604 34.809 51.612 1.00 15.41 217 GLU A CA 1
ATOM 1639 C C . GLU A 1 225 ? 44.921 34.141 50.278 1.00 12.93 217 GLU A C 1
ATOM 1640 O O . GLU A 1 225 ? 45.032 34.819 49.250 1.00 17.38 217 GLU A O 1
ATOM 1646 N N . VAL A 1 226 ? 45.079 32.826 50.306 1.00 14.33 218 VAL A N 1
ATOM 1647 C CA . VAL A 1 226 ? 45.511 32.059 49.139 1.00 12.45 218 VAL A CA 1
ATOM 1648 C C . VAL A 1 226 ? 44.578 30.876 48.926 1.00 12.51 218 VAL A C 1
ATOM 1649 O O . VAL A 1 226 ? 44.088 30.279 49.888 1.00 15.67 218 VAL A O 1
ATOM 1653 N N . ILE A 1 227 ? 44.283 30.587 47.660 1.00 12.95 219 ILE A N 1
ATOM 1654 C CA . ILE A 1 227 ? 43.518 29.403 47.291 1.00 14.90 219 ILE A CA 1
ATOM 1655 C C . ILE A 1 227 ? 44.460 28.395 46.641 1.00 14.30 219 ILE A C 1
ATOM 1656 O O . ILE A 1 227 ? 45.153 28.726 45.687 1.00 15.99 219 ILE A O 1
ATOM 1661 N N . VAL A 1 228 ? 44.496 27.175 47.157 1.00 12.24 220 VAL A N 1
ATOM 1662 C CA . VAL A 1 228 ? 45.332 26.138 46.565 1.00 12.17 220 VAL A CA 1
ATOM 1663 C C . VAL A 1 228 ? 44.429 25.033 46.031 1.00 15.74 220 VAL A C 1
ATOM 1664 O O . VAL A 1 228 ? 43.577 24.514 46.756 1.00 14.84 220 VAL A O 1
ATOM 1668 N N . GLY A 1 229 ? 44.608 24.706 44.759 1.00 12.10 221 GLY A N 1
ATOM 1669 C CA . GLY A 1 229 ? 43.817 23.672 44.119 1.00 14.73 221 GLY A CA 1
ATOM 1670 C C . GLY A 1 229 ? 44.604 22.398 43.879 1.00 14.67 221 GLY A C 1
ATOM 1671 O O . GLY A 1 229 ? 45.803 22.442 43.579 1.00 14.74 221 GLY A O 1
ATOM 1672 N N . PHE A 1 230 ? 43.905 21.271 44.016 1.00 11.56 222 PHE A N 1
ATOM 1673 C CA . PHE A 1 230 ? 44.451 19.936 43.775 1.00 11.03 222 PHE A CA 1
ATOM 1674 C C . PHE A 1 230 ? 43.597 19.182 42.765 1.00 13.01 222 PHE A C 1
ATOM 1675 O O . PHE A 1 230 ? 42.385 19.393 42.672 1.00 13.45 222 PHE A O 1
ATOM 1683 N N . GLU A 1 231 ? 44.242 18.285 42.031 1.00 12.20 223 GLU A N 1
ATOM 1684 C CA . GLU A 1 231 ? 43.557 17.377 41.122 1.00 13.79 223 GLU A CA 1
ATOM 1685 C C . GLU A 1 231 ? 44.115 15.988 41.408 1.00 13.75 223 GLU A C 1
ATOM 1686 O O . GLU A 1 231 ? 45.308 15.759 41.227 1.00 13.94 223 GLU A O 1
ATOM 1692 N N . GLN A 1 232 ? 43.264 15.085 41.894 1.00 13.17 224 GLN A N 1
ATOM 1693 C CA . GLN A 1 232 ? 43.684 13.755 42.347 1.00 15.61 224 GLN A CA 1
ATOM 1694 C C . GLN A 1 232 ? 44.894 13.801 43.288 1.00 16.97 224 GLN A C 1
ATOM 1695 O O . GLN A 1 232 ? 45.858 13.046 43.137 1.00 15.74 224 GLN A O 1
ATOM 1701 N N . GLY A 1 233 ? 44.836 14.701 44.261 1.00 16.58 225 GLY A N 1
ATOM 1702 C CA . GLY A 1 233 ? 45.857 14.782 45.295 1.00 15.61 225 GLY A CA 1
ATOM 1703 C C . GLY A 1 233 ? 47.118 15.544 44.915 1.00 16.83 225 GLY A C 1
ATOM 1704 O O . GLY A 1 233 ? 48.013 15.688 45.736 1.00 16.86 225 GLY A O 1
ATOM 1705 N N . VAL A 1 234 ? 47.181 16.035 43.680 1.00 13.28 226 VAL A N 1
ATOM 1706 C CA . VAL A 1 234 ? 48.357 16.758 43.186 1.00 15.16 226 VAL A CA 1
ATOM 1707 C C . VAL A 1 234 ? 48.073 18.259 43.144 1.00 15.68 226 VAL A C 1
ATOM 1708 O O . VAL A 1 234 ? 47.054 18.673 42.617 1.00 12.76 226 VAL A O 1
ATOM 1712 N N . PRO A 1 235 ? 48.974 19.088 43.693 1.00 15.03 227 PRO A N 1
ATOM 1713 C CA . PRO A 1 235 ? 48.670 20.518 43.629 1.00 12.64 227 PRO A CA 1
ATOM 1714 C C . PRO A 1 235 ? 48.766 21.010 42.190 1.00 14.93 227 PRO A C 1
ATOM 1715 O O . PRO A 1 235 ? 49.752 20.724 41.501 1.00 17.50 227 PRO A O 1
ATOM 1719 N N . VAL A 1 236 ? 47.740 21.712 41.728 1.00 13.02 228 VAL A N 1
ATOM 1720 C CA . VAL A 1 236 ? 47.681 22.102 40.313 1.00 11.95 228 VAL A CA 1
ATOM 1721 C C . VAL A 1 236 ? 47.337 23.566 40.079 1.00 11.97 228 VAL A C 1
ATOM 1722 O O . VAL A 1 236 ? 47.416 24.042 38.942 1.00 13.36 228 VAL A O 1
ATOM 1726 N N . SER A 1 237 ? 46.929 24.284 41.123 1.00 12.16 229 SER A N 1
ATOM 1727 C CA . SER A 1 237 ? 46.619 25.700 40.939 1.00 12.70 229 SER A CA 1
ATOM 1728 C C . SER A 1 237 ? 46.786 26.508 42.213 1.00 14.64 229 SER A C 1
ATOM 1729 O O . SER A 1 237 ? 46.731 25.973 43.313 1.00 13.85 229 SER A O 1
ATOM 1732 N N . ILE A 1 238 ? 47.031 27.805 42.033 1.00 16.89 230 ILE A N 1
ATOM 1733 C CA . ILE A 1 238 ? 47.068 28.755 43.137 1.00 14.42 230 ILE A CA 1
ATOM 1734 C C . ILE A 1 238 ? 46.302 29.978 42.679 1.00 13.74 230 ILE A C 1
ATOM 1735 O O . ILE A 1 238 ? 46.627 30.553 41.637 1.00 14.47 230 ILE A O 1
ATOM 1740 N N . ASP A 1 239 ? 45.282 30.367 43.439 1.00 13.28 231 ASP A N 1
ATOM 1741 C CA . ASP A 1 239 ? 44.452 31.523 43.087 1.00 12.93 231 ASP A CA 1
ATOM 1742 C C . ASP A 1 239 ? 43.970 31.453 41.624 1.00 13.14 231 ASP A C 1
ATOM 1743 O O . ASP A 1 239 ? 43.935 32.458 40.909 1.00 14.18 231 ASP A O 1
ATOM 1748 N N . GLY A 1 240 ? 43.602 30.252 41.191 1.00 17.16 232 GLY A N 1
ATOM 1749 C CA . GLY A 1 240 ? 43.069 30.065 39.846 1.00 16.58 232 GLY A CA 1
ATOM 1750 C C . GLY A 1 240 ? 44.126 29.903 38.762 1.00 21.50 232 GLY A C 1
ATOM 1751 O O . GLY A 1 240 ? 43.795 29.528 37.640 1.00 20.88 232 GLY A O 1
ATOM 1752 N N . ARG A 1 241 ? 45.386 30.191 39.081 1.00 14.85 233 ARG A N 1
ATOM 1753 C CA . ARG A 1 241 ? 46.472 30.053 38.102 1.00 14.34 233 ARG A CA 1
ATOM 1754 C C . ARG A 1 241 ? 47.048 28.640 38.118 1.00 16.06 233 ARG A C 1
ATOM 1755 O O . ARG A 1 241 ? 47.447 28.152 39.175 1.00 14.92 233 ARG A O 1
ATOM 1763 N N . SER A 1 242 ? 47.124 27.989 36.957 1.00 13.25 234 SER A N 1
ATOM 1764 C CA . SER A 1 242 ? 47.757 26.676 36.904 1.00 17.77 234 SER A CA 1
ATOM 1765 C C . SER A 1 242 ? 49.243 26.751 37.232 1.00 14.34 234 SER A C 1
ATOM 1766 O O . SER A 1 242 ? 49.932 27.707 36.847 1.00 14.66 234 SER A O 1
ATOM 1769 N N . VAL A 1 243 ? 49.723 25.733 37.937 1.00 15.34 235 VAL A N 1
ATOM 1770 C CA . VAL A 1 243 ? 51.133 25.605 38.300 1.00 12.71 235 VAL A CA 1
ATOM 1771 C C . VAL A 1 243 ? 51.554 24.151 38.233 1.00 17.31 235 VAL A C 1
ATOM 1772 O O . VAL A 1 243 ? 50.728 23.253 38.416 1.00 15.03 235 VAL A O 1
ATOM 1776 N N . THR A 1 244 ? 52.841 23.919 37.992 1.00 12.65 236 THR A N 1
ATOM 1777 C CA . THR A 1 244 ? 53.438 22.605 38.228 1.00 12.49 236 THR A CA 1
ATOM 1778 C C . THR A 1 244 ? 53.632 22.388 39.733 1.00 15.16 236 THR A C 1
ATOM 1779 O O . THR A 1 244 ? 53.563 23.354 40.508 1.00 17.55 236 THR A O 1
ATOM 1783 N N . PRO A 1 245 ? 53.889 21.134 40.159 1.00 14.36 237 PRO A N 1
ATOM 1784 C CA . PRO A 1 245 ? 54.149 20.938 41.593 1.00 12.58 237 PRO A CA 1
ATOM 1785 C C . PRO A 1 245 ? 55.357 21.742 42.075 1.00 13.85 237 PRO A C 1
ATOM 1786 O O . PRO A 1 245 ? 55.299 22.303 43.170 1.00 13.92 237 PRO A O 1
ATOM 1790 N N . LEU A 1 246 ? 56.416 21.822 41.272 1.00 13.07 238 LEU A N 1
ATOM 1791 C CA . LEU A 1 246 ? 57.581 22.625 41.668 1.00 12.31 238 LEU A CA 1
ATOM 1792 C C . LEU A 1 246 ? 57.185 24.091 41.853 1.00 13.65 238 LEU A C 1
ATOM 1793 O O . LEU A 1 246 ? 57.547 24.723 42.842 1.00 13.12 238 LEU A O 1
ATOM 1798 N N . GLN A 1 247 ? 56.447 24.633 40.887 1.00 13.90 239 GLN A N 1
ATOM 1799 C CA . GLN A 1 247 ? 55.973 26.016 40.982 1.00 15.31 239 GLN A CA 1
ATOM 1800 C C . GLN A 1 247 ? 55.089 26.264 42.198 1.00 13.09 239 GLN A C 1
ATOM 1801 O O . GLN A 1 247 ? 55.145 27.335 42.803 1.00 16.06 239 GLN A O 1
ATOM 1807 N N . ALA A 1 248 ? 54.244 25.293 42.526 1.00 12.40 240 ALA A N 1
ATOM 1808 C CA . ALA A 1 248 ? 53.375 25.410 43.694 1.00 13.34 240 ALA A CA 1
ATOM 1809 C C . ALA A 1 248 ? 54.221 25.514 44.967 1.00 15.50 240 ALA A C 1
ATOM 1810 O O . ALA A 1 248 ? 53.980 26.378 45.817 1.00 13.59 240 ALA A O 1
ATOM 1812 N N . ILE A 1 249 ? 55.217 24.642 45.088 1.00 11.87 241 ILE A N 1
ATOM 1813 C CA . ILE A 1 249 ? 56.094 24.662 46.257 1.00 11.76 241 ILE A CA 1
ATOM 1814 C C . ILE A 1 249 ? 56.816 25.997 46.333 1.00 13.38 241 ILE A C 1
ATOM 1815 O O . ILE A 1 249 ? 56.878 26.610 47.397 1.00 14.02 241 ILE A O 1
ATOM 1820 N N . GLU A 1 250 ? 57.329 26.464 45.199 1.00 12.35 242 GLU A N 1
ATOM 1821 C CA . GLU A 1 250 ? 58.101 27.708 45.197 1.00 12.65 242 GLU A CA 1
ATOM 1822 C C . GLU A 1 250 ? 57.232 28.907 45.548 1.00 12.72 242 GLU A C 1
ATOM 1823 O O . GLU A 1 250 ? 57.644 29.758 46.341 1.00 15.15 242 GLU A O 1
ATOM 1829 N N . GLU A 1 251 ? 56.031 28.984 44.974 1.00 14.42 243 GLU A N 1
ATOM 1830 C CA . GLU A 1 251 ? 55.183 30.155 45.218 1.00 15.64 243 GLU A CA 1
ATOM 1831 C C . GLU A 1 251 ? 54.727 30.174 46.673 1.00 13.76 243 GLU A C 1
ATOM 1832 O O . GLU A 1 251 ? 54.662 31.232 47.299 1.00 16.05 243 GLU A O 1
ATOM 1838 N N . LEU A 1 252 ? 54.414 29.001 47.209 1.00 14.16 244 LEU A N 1
ATOM 1839 C CA . LEU A 1 252 ? 53.939 28.937 48.587 1.00 12.19 244 LEU A CA 1
ATOM 1840 C C . LEU A 1 252 ? 55.093 29.082 49.593 1.00 13.90 244 LEU A C 1
ATOM 1841 O O . LEU A 1 252 ? 54.880 29.579 50.707 1.00 14.72 244 LEU A O 1
ATOM 1846 N N . ASN A 1 253 ? 56.315 28.704 49.201 1.00 14.29 245 ASN A N 1
ATOM 1847 C CA . ASN A 1 253 ? 57.498 29.066 49.991 1.00 17.26 245 ASN A CA 1
ATOM 1848 C C . ASN A 1 253 ? 57.568 30.573 50.151 1.00 17.66 245 ASN A C 1
ATOM 1849 O O . ASN A 1 253 ? 57.808 31.093 51.238 1.00 15.64 245 ASN A O 1
ATOM 1854 N N . ARG A 1 254 ? 57.408 31.277 49.035 1.00 14.02 246 ARG A N 1
ATOM 1855 C CA . ARG A 1 254 ? 57.491 32.728 49.085 1.00 13.85 246 ARG A CA 1
ATOM 1856 C C . ARG A 1 254 ? 56.360 33.337 49.899 1.00 15.43 246 ARG A C 1
ATOM 1857 O O . ARG A 1 254 ? 56.604 34.160 50.786 1.00 16.47 246 ARG A O 1
ATOM 1865 N N . ARG A 1 255 ? 55.125 32.968 49.582 1.00 13.04 247 ARG A N 1
ATOM 1866 C CA . ARG A 1 255 ? 53.994 33.632 50.223 1.00 15.19 247 ARG A CA 1
ATOM 1867 C C . ARG A 1 255 ? 53.890 33.234 51.688 1.00 16.05 247 ARG A C 1
ATOM 1868 O O . ARG A 1 255 ? 53.631 34.083 52.544 1.00 15.06 247 ARG A O 1
ATOM 1876 N N . GLY A 1 256 ? 54.119 31.961 51.973 1.00 15.39 248 GLY A N 1
ATOM 1877 C CA . GLY A 1 256 ? 54.151 31.486 53.345 1.00 17.08 248 GLY A CA 1
ATOM 1878 C C . GLY A 1 256 ? 55.312 32.090 54.123 1.00 15.78 248 GLY A C 1
ATOM 1879 O O . GLY A 1 256 ? 55.158 32.537 55.267 1.00 16.95 248 GLY A O 1
ATOM 1880 N N . GLY A 1 257 ? 56.485 32.109 53.499 1.00 13.00 249 GLY A N 1
ATOM 1881 C CA . GLY A 1 257 ? 57.672 32.661 54.128 1.00 14.67 249 GLY A CA 1
ATOM 1882 C C . GLY A 1 257 ? 57.535 34.135 54.478 1.00 16.18 249 GLY A C 1
ATOM 1883 O O . GLY A 1 257 ? 58.030 34.573 55.521 1.00 17.08 249 GLY A O 1
ATOM 1884 N N . GLU A 1 258 ? 56.859 34.901 53.620 1.00 15.00 250 GLU A N 1
ATOM 1885 C CA . GLU A 1 258 ? 56.657 36.320 53.888 1.00 15.78 250 GLU A CA 1
ATOM 1886 C C . GLU A 1 258 ? 55.747 36.537 55.092 1.00 20.20 250 GLU A C 1
ATOM 1887 O O . GLU A 1 258 ? 55.674 37.648 55.613 1.00 21.92 250 GLU A O 1
ATOM 1893 N N . GLN A 1 259 ? 55.067 35.476 55.530 1.00 13.60 251 GLN A N 1
ATOM 1894 C CA . GLN A 1 259 ? 54.173 35.554 56.687 1.00 17.08 251 GLN A CA 1
ATOM 1895 C C . GLN A 1 259 ? 54.683 34.746 57.886 1.00 19.26 251 GLN A C 1
ATOM 1896 O O . GLN A 1 259 ? 53.942 34.498 58.835 1.00 16.31 251 GLN A O 1
ATOM 1902 N N . GLY A 1 260 ? 55.945 34.333 57.837 1.00 18.35 252 GLY A N 1
ATOM 1903 C CA . GLY A 1 260 ? 56.544 33.603 58.942 1.00 15.88 252 GLY A CA 1
ATOM 1904 C C . GLY A 1 260 ? 56.062 32.181 59.144 1.00 16.07 252 GLY A C 1
ATOM 1905 O O . GLY A 1 260 ? 56.368 31.569 60.160 1.00 15.37 252 GLY A O 1
ATOM 1906 N N . VAL A 1 261 ? 55.331 31.653 58.164 1.00 14.35 253 VAL A N 1
ATOM 1907 C CA . VAL A 1 261 ? 54.759 30.305 58.211 1.00 12.31 253 VAL A CA 1
ATOM 1908 C C . VAL A 1 261 ? 55.810 29.202 58.047 1.00 14.19 253 VAL A C 1
ATOM 1909 O O . VAL A 1 261 ? 56.755 29.353 57.283 1.00 15.08 253 VAL A O 1
ATOM 1913 N N . GLY A 1 262 ? 55.654 28.111 58.787 1.00 12.49 254 GLY A N 1
ATOM 1914 C CA . GLY A 1 262 ? 56.515 26.954 58.612 1.00 15.34 254 GLY A CA 1
ATOM 1915 C C . GLY A 1 262 ? 57.797 27.011 59.418 1.00 17.88 254 GLY A C 1
ATOM 1916 O O . GLY A 1 262 ? 58.772 26.344 59.073 1.00 15.45 254 GLY A O 1
ATOM 1917 N N . ARG A 1 263 ? 57.812 27.810 60.484 1.00 15.76 255 ARG A N 1
ATOM 1918 C CA . ARG A 1 263 ? 58.931 27.761 61.423 1.00 13.45 255 ARG A CA 1
ATOM 1919 C C . ARG A 1 263 ? 58.673 26.645 62.409 1.00 16.23 255 ARG A C 1
ATOM 1920 O O . ARG A 1 263 ? 57.632 26.626 63.077 1.00 16.63 255 ARG A O 1
ATOM 1928 N N . LEU A 1 264 ? 59.605 25.701 62.470 1.00 13.56 256 LEU A N 1
ATOM 1929 C CA . LEU A 1 264 ? 59.432 24.491 63.266 1.00 16.53 256 LEU A CA 1
ATOM 1930 C C . LEU A 1 264 ? 60.619 24.305 64.210 1.00 14.36 256 LEU A C 1
ATOM 1931 O O . LEU A 1 264 ? 61.759 24.538 63.834 1.00 16.86 256 LEU A O 1
ATOM 1936 N N . ASP A 1 265 ? 60.333 23.882 65.437 1.00 12.86 257 ASP A N 1
ATOM 1937 C CA . ASP A 1 265 ? 61.352 23.714 66.469 1.00 14.58 257 ASP A CA 1
ATOM 1938 C C . ASP A 1 265 ? 60.963 22.416 67.161 1.00 15.28 257 ASP A C 1
ATOM 1939 O O . ASP A 1 265 ? 59.990 22.384 67.911 1.00 16.01 257 ASP A O 1
ATOM 1944 N N . VAL A 1 266 ? 61.703 21.337 66.895 1.00 13.48 258 VAL A N 1
ATOM 1945 C CA A VAL A 1 266 ? 61.233 20.018 67.307 0.48 13.40 258 VAL A CA 1
ATOM 1946 C CA B VAL A 1 266 ? 61.255 19.988 67.231 0.52 14.40 258 VAL A CA 1
ATOM 1947 C C . VAL A 1 266 ? 62.264 19.222 68.094 1.00 17.95 258 VAL A C 1
ATOM 1948 O O . VAL A 1 266 ? 63.472 19.382 67.924 1.00 18.05 258 VAL A O 1
ATOM 1955 N N . VAL A 1 267 ? 61.771 18.389 69.007 1.00 13.26 259 VAL A N 1
ATOM 1956 C CA . VAL A 1 267 ? 62.638 17.386 69.613 1.00 14.13 259 VAL A CA 1
ATOM 1957 C C . VAL A 1 267 ? 62.206 16.067 68.985 1.00 14.34 259 VAL A C 1
ATOM 1958 O O . VAL A 1 267 ? 61.061 15.633 69.154 1.00 17.32 259 VAL A O 1
ATOM 1962 N N . GLU A 1 268 ? 63.088 15.448 68.211 1.00 14.00 260 GLU A N 1
ATOM 1963 C CA . GLU A 1 268 ? 62.670 14.275 67.465 1.00 12.78 260 GLU A CA 1
ATOM 1964 C C . GLU A 1 268 ? 63.448 13.027 67.823 1.00 12.03 260 GLU A C 1
ATOM 1965 O O . GLU A 1 268 ? 64.564 13.088 68.346 1.00 16.74 260 GLU A O 1
ATOM 1971 N N . ASP A 1 269 ? 62.826 11.889 67.533 1.00 13.61 261 ASP A N 1
ATOM 1972 C CA . ASP A 1 269 ? 63.442 10.583 67.747 1.00 11.94 261 ASP A CA 1
ATOM 1973 C C . ASP A 1 269 ? 64.191 10.103 66.511 1.00 12.17 261 ASP A C 1
ATOM 1974 O O . ASP A 1 269 ? 63.574 9.748 65.506 1.00 17.40 261 ASP A O 1
ATOM 1979 N N . ARG A 1 270 ? 65.520 10.092 66.577 1.00 12.22 262 ARG A N 1
ATOM 1980 C CA . ARG A 1 270 ? 66.293 9.561 65.463 1.00 14.43 262 ARG A CA 1
ATOM 1981 C C . ARG A 1 270 ? 66.207 8.035 65.440 1.00 18.16 262 ARG A C 1
ATOM 1982 O O . ARG A 1 270 ? 65.990 7.400 66.473 1.00 19.73 262 ARG A O 1
ATOM 1990 N N . LEU A 1 271 ? 66.383 7.449 64.263 1.00 22.11 263 LEU A N 1
ATOM 1991 C CA . LEU A 1 271 ? 66.303 5.994 64.157 1.00 24.26 263 LEU A CA 1
ATOM 1992 C C . LEU A 1 271 ? 67.414 5.319 64.971 1.00 21.96 263 LEU A C 1
ATOM 1993 O O . LEU A 1 271 ? 67.198 4.242 65.527 1.00 21.52 263 LEU A O 1
ATOM 1998 N N . VAL A 1 272 ? 68.576 5.967 65.070 1.00 18.00 264 VAL A N 1
ATOM 1999 C CA . VAL A 1 272 ? 69.714 5.378 65.783 1.00 20.81 264 VAL A CA 1
ATOM 2000 C C . VAL A 1 272 ? 69.610 5.496 67.307 1.00 18.61 264 VAL A C 1
ATOM 2001 O O . VAL A 1 272 ? 70.584 5.266 68.012 1.00 17.35 264 VAL A O 1
ATOM 2005 N N . GLY A 1 273 ? 68.434 5.851 67.807 1.00 17.01 265 GLY A N 1
ATOM 2006 C CA . GLY A 1 273 ? 68.113 5.607 69.202 1.00 17.42 265 GLY A CA 1
ATOM 2007 C C . GLY A 1 273 ? 68.165 6.783 70.157 1.00 17.59 265 GLY A C 1
ATOM 2008 O O . GLY A 1 273 ? 67.905 6.603 71.352 1.00 15.25 265 GLY A O 1
ATOM 2009 N N . ILE A 1 274 ? 68.528 7.958 69.648 1.00 14.25 266 ILE A N 1
ATOM 2010 C CA . ILE A 1 274 ? 68.663 9.157 70.474 1.00 14.42 266 ILE A CA 1
ATOM 2011 C C . ILE A 1 274 ? 67.677 10.241 70.061 1.00 13.20 266 ILE A C 1
ATOM 2012 O O . ILE A 1 274 ? 67.166 10.236 68.951 1.00 16.94 266 ILE A O 1
ATOM 2017 N N . LYS A 1 275 ? 67.398 11.152 70.989 1.00 13.30 267 LYS A N 1
ATOM 2018 C CA . LYS A 1 275 ? 66.608 12.343 70.704 1.00 13.11 267 LYS A CA 1
ATOM 2019 C C . LYS A 1 275 ? 67.528 13.488 70.307 1.00 13.54 267 LYS A C 1
ATOM 2020 O O . LYS A 1 275 ? 68.656 13.577 70.792 1.00 16.43 267 LYS A O 1
ATOM 2026 N N . SER A 1 276 ? 67.056 14.368 69.432 1.00 13.12 268 SER A N 1
ATOM 2027 C CA . SER A 1 276 ? 67.835 15.554 69.101 1.00 14.19 268 SER A CA 1
ATOM 2028 C C . SER A 1 276 ? 66.916 16.742 68.863 1.00 16.96 268 SER A C 1
ATOM 2029 O O . SER A 1 276 ? 65.755 16.576 68.492 1.00 15.38 268 SER A O 1
ATOM 2032 N N . ARG A 1 277 ? 67.447 17.936 69.093 1.00 14.15 269 ARG A N 1
ATOM 2033 C CA . ARG A 1 277 ? 66.684 19.170 68.890 1.00 14.28 269 ARG A CA 1
ATOM 2034 C C . ARG A 1 277 ? 66.997 19.714 67.512 1.00 15.20 269 ARG A C 1
ATOM 2035 O O . ARG A 1 277 ? 68.169 19.864 67.152 1.00 16.35 269 ARG A O 1
ATOM 2043 N N . GLU A 1 278 ? 65.960 19.992 66.727 1.00 14.46 270 GLU A N 1
ATOM 2044 C CA . GLU A 1 278 ? 66.164 20.426 65.348 1.00 15.93 270 GLU A CA 1
ATOM 2045 C C . GLU A 1 278 ? 65.332 21.662 65.011 1.00 14.62 270 GLU A C 1
ATOM 2046 O O . GLU A 1 278 ? 64.249 21.858 65.557 1.00 18.51 270 GLU A O 1
ATOM 2052 N N . ILE A 1 279 ? 65.857 22.493 64.114 1.00 16.60 271 ILE A N 1
ATOM 2053 C CA . ILE A 1 279 ? 65.146 23.672 63.631 1.00 13.89 271 ILE A CA 1
ATOM 2054 C C . ILE A 1 279 ? 64.893 23.511 62.135 1.00 13.12 271 ILE A C 1
ATOM 2055 O O . ILE A 1 279 ? 65.819 23.193 61.391 1.00 16.90 271 ILE A O 1
ATOM 2060 N N . TYR A 1 280 ? 63.656 23.738 61.698 1.00 14.69 272 TYR A N 1
ATOM 2061 C CA . TYR A 1 280 ? 63.313 23.629 60.279 1.00 13.44 272 TYR A CA 1
ATOM 2062 C C . TYR A 1 280 ? 62.551 24.853 59.797 1.00 15.99 272 TYR A C 1
ATOM 2063 O O . TYR A 1 280 ? 61.813 25.472 60.559 1.00 14.22 272 TYR A O 1
ATOM 2072 N N . GLU A 1 281 ? 62.719 25.179 58.522 1.00 14.07 273 GLU A N 1
ATOM 2073 C CA . GLU A 1 281 ? 61.808 26.091 57.844 1.00 12.40 273 GLU A CA 1
ATOM 2074 C C . GLU A 1 281 ? 61.189 25.373 56.656 1.00 12.13 273 GLU A C 1
ATOM 2075 O O . GLU A 1 281 ? 61.906 24.896 55.776 1.00 13.83 273 GLU A O 1
ATOM 2081 N N . ALA A 1 282 ? 59.865 25.288 56.625 1.00 12.33 274 ALA A N 1
ATOM 2082 C CA . ALA A 1 282 ? 59.212 24.605 55.508 1.00 11.98 274 ALA A CA 1
ATOM 2083 C C . ALA A 1 282 ? 57.872 25.248 55.168 1.00 12.51 274 ALA A C 1
ATOM 2084 O O . ALA A 1 282 ? 56.842 24.601 55.268 1.00 15.12 274 ALA A O 1
ATOM 2086 N N . PRO A 1 283 ? 57.886 26.536 54.769 1.00 13.07 275 PRO A N 1
ATOM 2087 C CA . PRO A 1 283 ? 56.631 27.270 54.552 1.00 13.90 275 PRO A CA 1
ATOM 2088 C C . PRO A 1 283 ? 55.733 26.629 53.486 1.00 18.66 275 PRO A C 1
ATOM 2089 O O . PRO A 1 283 ? 54.576 26.339 53.781 1.00 14.96 275 PRO A O 1
ATOM 2093 N N . GLY A 1 284 ? 56.254 26.402 52.284 1.00 13.52 276 GLY A N 1
ATOM 2094 C CA . GLY A 1 284 ? 55.440 25.845 51.209 1.00 11.49 276 GLY A CA 1
ATOM 2095 C C . GLY A 1 284 ? 54.947 24.444 51.528 1.00 11.59 276 GLY A C 1
ATOM 2096 O O . GLY A 1 284 ? 53.801 24.092 51.251 1.00 12.57 276 GLY A O 1
ATOM 2097 N N . ALA A 1 285 ? 55.816 23.638 52.117 1.00 12.93 277 ALA A N 1
ATOM 2098 C CA . ALA A 1 285 ? 55.436 22.273 52.464 1.00 15.69 277 ALA A CA 1
ATOM 2099 C C . ALA A 1 285 ? 54.285 22.266 53.463 1.00 14.61 277 ALA A C 1
ATOM 2100 O O . ALA A 1 285 ? 53.317 21.506 53.313 1.00 11.92 277 ALA A O 1
ATOM 2102 N N . MET A 1 286 ? 54.368 23.116 54.482 1.00 14.03 278 MET A N 1
ATOM 2103 C CA . MET A 1 286 ? 53.305 23.114 55.487 1.00 13.42 278 MET A CA 1
ATOM 2104 C C . MET A 1 286 ? 51.988 23.630 54.916 1.00 14.03 278 MET A C 1
ATOM 2105 O O . MET A 1 286 ? 50.929 23.124 55.274 1.00 14.82 278 MET A O 1
ATOM 2110 N N . VAL A 1 287 ? 52.040 24.619 54.025 1.00 12.23 279 VAL A N 1
ATOM 2111 C CA . VAL A 1 287 ? 50.809 25.083 53.403 1.00 11.19 279 VAL A CA 1
ATOM 2112 C C . VAL A 1 287 ? 50.187 23.963 52.568 1.00 12.58 279 VAL A C 1
ATOM 2113 O O . VAL A 1 287 ? 48.972 23.740 52.621 1.00 13.82 279 VAL A O 1
ATOM 2117 N N . LEU A 1 288 ? 51.013 23.269 51.786 1.00 12.36 280 LEU A N 1
ATOM 2118 C CA . LEU A 1 288 ? 50.498 22.228 50.893 1.00 13.88 280 LEU A CA 1
ATOM 2119 C C . LEU A 1 288 ? 49.941 21.045 51.674 1.00 13.46 280 LEU A C 1
ATOM 2120 O O . LEU A 1 288 ? 48.874 20.517 51.337 1.00 13.67 280 LEU A O 1
ATOM 2125 N N . ILE A 1 289 ? 50.648 20.621 52.716 1.00 11.45 281 ILE A N 1
ATOM 2126 C CA . ILE A 1 289 ? 50.163 19.494 53.509 1.00 11.67 281 ILE A CA 1
ATOM 2127 C C . ILE A 1 289 ? 48.883 19.887 54.267 1.00 14.42 281 ILE A C 1
ATOM 2128 O O . ILE A 1 289 ? 47.916 19.114 54.300 1.00 13.35 281 ILE A O 1
ATOM 2133 N N . THR A 1 290 ? 48.856 21.091 54.839 1.00 13.40 282 THR A N 1
ATOM 2134 C CA . THR A 1 290 ? 47.652 21.549 55.538 1.00 14.53 282 THR A CA 1
ATOM 2135 C C . THR A 1 290 ? 46.457 21.590 54.569 1.00 13.41 282 THR A C 1
ATOM 2136 O O . THR A 1 290 ? 45.399 21.042 54.865 1.00 13.25 282 THR A O 1
ATOM 2140 N N . ALA A 1 291 ? 46.635 22.212 53.404 1.00 11.16 283 ALA A N 1
ATOM 2141 C CA . ALA A 1 291 ? 45.568 22.255 52.398 1.00 12.43 283 ALA A CA 1
ATOM 2142 C C . ALA A 1 291 ? 45.122 20.865 51.962 1.00 12.83 283 ALA A C 1
ATOM 2143 O O . ALA A 1 291 ? 43.921 20.599 51.830 1.00 11.82 283 ALA A O 1
ATOM 2145 N N . HIS A 1 292 ? 46.087 19.986 51.705 1.00 12.42 284 HIS A N 1
ATOM 2146 C CA . HIS A 1 292 ? 45.767 18.635 51.240 1.00 14.36 284 HIS A CA 1
ATOM 2147 C C . HIS A 1 292 ? 44.939 17.884 52.283 1.00 13.18 284 HIS A C 1
ATOM 2148 O O . HIS A 1 292 ? 43.984 17.164 51.951 1.00 13.19 284 HIS A O 1
ATOM 2155 N N . THR A 1 293 ? 45.297 18.060 53.551 1.00 10.77 285 THR A N 1
ATOM 2156 C CA . THR A 1 293 ? 44.536 17.433 54.623 1.00 10.87 285 THR A CA 1
ATOM 2157 C C . THR A 1 293 ? 43.103 17.967 54.662 1.00 10.96 285 THR A C 1
ATOM 2158 O O . THR A 1 293 ? 42.150 17.181 54.764 1.00 12.86 285 THR A O 1
ATOM 2162 N N . GLU A 1 294 ? 42.944 19.286 54.550 1.00 11.26 286 GLU A N 1
ATOM 2163 C CA . GLU A 1 294 ? 41.602 19.889 54.556 1.00 11.30 286 GLU A CA 1
ATOM 2164 C C . GLU A 1 294 ? 40.768 19.359 53.392 1.00 14.07 286 GLU A C 1
ATOM 2165 O O . GLU A 1 294 ? 39.570 19.129 53.520 1.00 13.38 286 GLU A O 1
ATOM 2171 N N . LEU A 1 295 ? 41.405 19.170 52.244 1.00 11.83 287 LEU A N 1
ATOM 2172 C CA . LEU A 1 295 ? 40.672 18.666 51.094 1.00 11.26 287 LEU A CA 1
ATOM 2173 C C . LEU A 1 295 ? 40.241 17.208 51.318 1.00 13.11 287 LEU A C 1
ATOM 2174 O O . LEU A 1 295 ? 39.148 16.816 50.921 1.00 12.89 287 LEU A O 1
ATOM 2179 N N . GLU A 1 296 ? 41.071 16.408 51.975 1.00 10.55 288 GLU A N 1
ATOM 2180 C CA . GLU A 1 296 ? 40.667 15.019 52.268 1.00 11.53 288 GLU A CA 1
ATOM 2181 C C . GLU A 1 296 ? 39.475 14.993 53.231 1.00 11.40 288 GLU A C 1
ATOM 2182 O O . GLU A 1 296 ? 38.607 14.126 53.114 1.00 13.74 288 GLU A O 1
ATOM 2188 N N . HIS A 1 297 ? 39.399 15.960 54.145 1.00 11.16 289 HIS A N 1
ATOM 2189 C CA . HIS A 1 297 ? 38.252 16.022 55.047 1.00 14.39 289 HIS A CA 1
ATOM 2190 C C . HIS A 1 297 ? 36.958 16.300 54.294 1.00 14.80 289 HIS A C 1
ATOM 2191 O O . HIS A 1 297 ? 35.888 15.955 54.772 1.00 13.78 289 HIS A O 1
ATOM 2198 N N . VAL A 1 298 ? 37.056 16.930 53.123 1.00 12.40 290 VAL A N 1
ATOM 2199 C CA . VAL A 1 298 ? 35.880 17.211 52.308 1.00 11.55 290 VAL A CA 1
ATOM 2200 C C . VAL A 1 298 ? 35.583 16.055 51.334 1.00 12.42 290 VAL A C 1
ATOM 2201 O O . VAL A 1 298 ? 34.420 15.810 51.017 1.00 14.23 290 VAL A O 1
ATOM 2205 N N . THR A 1 299 ? 36.614 15.317 50.904 1.00 13.69 291 THR A N 1
ATOM 2206 C CA . THR A 1 299 ? 36.438 14.359 49.805 1.00 13.13 291 THR A CA 1
ATOM 2207 C C . THR A 1 299 ? 36.584 12.870 50.171 1.00 14.27 291 THR A C 1
ATOM 2208 O O . THR A 1 299 ? 36.258 12.012 49.353 1.00 13.96 291 THR A O 1
ATOM 2212 N N . LEU A 1 300 ? 37.064 12.555 51.373 1.00 11.07 292 LEU A N 1
ATOM 2213 C CA . LEU A 1 300 ? 37.215 11.159 51.780 1.00 11.85 292 LEU A CA 1
ATOM 2214 C C . LEU A 1 300 ? 36.209 10.787 52.859 1.00 13.17 292 LEU A C 1
ATOM 2215 O O . LEU A 1 300 ? 35.988 11.548 53.803 1.00 15.16 292 LEU A O 1
ATOM 2220 N N . GLU A 1 301 ? 35.627 9.600 52.720 1.00 13.63 293 GLU A N 1
ATOM 2221 C CA . GLU A 1 301 ? 34.632 9.094 53.670 1.00 10.87 293 GLU A CA 1
ATOM 2222 C C . GLU A 1 301 ? 35.234 8.859 55.066 1.00 10.75 293 GLU A C 1
ATOM 2223 O O . GLU A 1 301 ? 36.435 8.608 55.204 1.00 12.40 293 GLU A O 1
ATOM 2229 N N . ARG A 1 302 ? 34.389 8.956 56.088 1.00 12.52 294 ARG A N 1
ATOM 2230 C CA . ARG A 1 302 ? 34.822 8.889 57.487 1.00 10.82 294 ARG A CA 1
ATOM 2231 C C . ARG A 1 302 ? 35.813 7.779 57.846 1.00 14.02 294 ARG A C 1
ATOM 2232 O O . ARG A 1 302 ? 36.899 8.066 58.346 1.00 12.22 294 ARG A O 1
ATOM 2240 N N . GLU A 1 303 ? 35.422 6.522 57.658 1.00 15.01 295 GLU A N 1
ATOM 2241 C CA . GLU A 1 303 ? 36.270 5.411 58.112 1.00 12.32 295 GLU A CA 1
ATOM 2242 C C . GLU A 1 303 ? 37.523 5.268 57.252 1.00 11.98 295 GLU A C 1
ATOM 2243 O O . GLU A 1 303 ? 38.583 4.879 57.754 1.00 12.67 295 GLU A O 1
ATOM 2249 N N . LEU A 1 304 ? 37.421 5.588 55.963 1.00 11.60 296 LEU A N 1
ATOM 2250 C CA . LEU A 1 304 ? 38.630 5.687 55.134 1.00 10.40 296 LEU A CA 1
ATOM 2251 C C . LEU A 1 304 ? 39.595 6.736 55.707 1.00 14.79 296 LEU A C 1
ATOM 2252 O O . LEU A 1 304 ? 40.792 6.480 55.838 1.00 12.71 296 LEU A O 1
ATOM 2257 N N . GLY A 1 305 ? 39.077 7.903 56.071 1.00 12.26 297 GLY A N 1
ATOM 2258 C CA . GLY A 1 305 ? 39.925 8.931 56.674 1.00 14.49 297 GLY A CA 1
ATOM 2259 C C . GLY A 1 305 ? 40.583 8.486 57.976 1.00 14.04 297 GLY A C 1
ATOM 2260 O O . GLY A 1 305 ? 41.769 8.776 58.226 1.00 13.67 297 GLY A O 1
ATOM 2261 N N . ARG A 1 306 ? 39.828 7.791 58.823 1.00 12.11 298 ARG A N 1
ATOM 2262 C CA . ARG A 1 306 ? 40.393 7.340 60.098 1.00 10.19 298 ARG A CA 1
ATOM 2263 C C . ARG A 1 306 ? 41.540 6.365 59.865 1.00 14.29 298 ARG A C 1
ATOM 2264 O O . ARG A 1 306 ? 42.601 6.485 60.499 1.00 13.01 298 ARG A O 1
ATOM 2272 N N . PHE A 1 307 ? 41.363 5.423 58.939 1.00 12.38 299 PHE A N 1
ATOM 2273 C CA . PHE A 1 307 ? 42.448 4.485 58.657 1.00 12.08 299 PHE A CA 1
ATOM 2274 C C . PHE A 1 307 ? 43.598 5.179 57.920 1.00 11.99 299 PHE A C 1
ATOM 2275 O O . PHE A 1 307 ? 44.773 4.838 58.107 1.00 12.38 299 PHE A O 1
ATOM 2283 N N . LYS A 1 308 ? 43.276 6.151 57.070 1.00 11.86 300 LYS A N 1
ATOM 2284 C CA . LYS A 1 308 ? 44.350 6.811 56.331 1.00 11.83 300 LYS A CA 1
ATOM 2285 C C . LYS A 1 308 ? 45.245 7.628 57.275 1.00 14.23 300 LYS A C 1
ATOM 2286 O O . LYS A 1 308 ? 46.422 7.824 56.973 1.00 14.59 300 LYS A O 1
ATOM 2292 N N . ARG A 1 309 ? 44.731 8.064 58.429 1.00 14.01 301 ARG A N 1
ATOM 2293 C CA . ARG A 1 309 ? 45.618 8.732 59.396 1.00 12.55 301 ARG A CA 1
ATOM 2294 C C . ARG A 1 309 ? 46.674 7.746 59.878 1.00 14.28 301 ARG A C 1
ATOM 2295 O O . ARG A 1 309 ? 47.806 8.140 60.159 1.00 14.47 301 ARG A O 1
ATOM 2303 N N . ILE A 1 310 ? 46.306 6.468 59.947 1.00 12.24 302 ILE A N 1
ATOM 2304 C CA A ILE A 1 310 ? 47.248 5.416 60.339 0.56 12.26 302 ILE A CA 1
ATOM 2305 C CA B ILE A 1 310 ? 47.253 5.430 60.351 0.44 12.15 302 ILE A CA 1
ATOM 2306 C C . ILE A 1 310 ? 48.308 5.203 59.264 1.00 13.63 302 ILE A C 1
ATOM 2307 O O . ILE A 1 310 ? 49.498 5.167 59.554 1.00 14.11 302 ILE A O 1
ATOM 2316 N N . THR A 1 311 ? 47.880 5.057 58.013 1.00 12.19 303 THR A N 1
ATOM 2317 C CA . THR A 1 311 ? 48.851 4.873 56.937 1.00 12.81 303 THR A CA 1
ATOM 2318 C C . THR A 1 311 ? 49.691 6.138 56.681 1.00 14.51 303 THR A C 1
ATOM 2319 O O . THR A 1 311 ? 50.869 6.017 56.314 1.00 14.69 303 THR A O 1
ATOM 2323 N N . ASP A 1 312 ? 49.111 7.331 56.867 1.00 11.62 304 ASP A N 1
ATOM 2324 C CA . ASP A 1 312 ? 49.885 8.582 56.790 1.00 12.09 304 ASP A CA 1
ATOM 2325 C C . ASP A 1 312 ? 51.057 8.515 57.765 1.00 13.33 304 ASP A C 1
ATOM 2326 O O . ASP A 1 312 ? 52.197 8.845 57.426 1.00 13.57 304 ASP A O 1
ATOM 2331 N N . GLN A 1 313 ? 50.756 8.134 59.003 1.00 13.07 305 GLN A N 1
ATOM 2332 C CA . GLN A 1 313 ? 51.799 8.066 60.026 1.00 11.06 305 GLN A CA 1
ATOM 2333 C C . GLN A 1 313 ? 52.860 7.021 59.664 1.00 13.04 305 GLN A C 1
ATOM 2334 O O . GLN A 1 313 ? 54.062 7.290 59.749 1.00 11.39 305 GLN A O 1
ATOM 2340 N N . LYS A 1 314 ? 52.410 5.838 59.249 1.00 13.10 306 LYS A N 1
ATOM 2341 C CA . LYS A 1 314 ? 53.325 4.749 58.899 1.00 12.18 306 LYS A CA 1
ATOM 2342 C C . LYS A 1 314 ? 54.253 5.142 57.742 1.00 14.03 306 LYS A C 1
ATOM 2343 O O . LYS A 1 314 ? 55.449 4.862 57.778 1.00 12.10 306 LYS A O 1
ATOM 2349 N N . TRP A 1 315 ? 53.693 5.786 56.724 1.00 13.53 307 TRP A N 1
ATOM 2350 C CA . TRP A 1 315 ? 54.483 6.237 55.570 1.00 16.78 307 TRP A CA 1
ATOM 2351 C C . TRP A 1 315 ? 55.595 7.180 56.018 1.00 14.70 307 TRP A C 1
ATOM 2352 O O . TRP A 1 315 ? 56.754 7.032 55.610 1.00 13.79 307 TRP A O 1
ATOM 2363 N N . GLY A 1 316 ? 55.245 8.132 56.882 1.00 12.61 308 GLY A N 1
ATOM 2364 C CA . GLY A 1 316 ? 56.198 9.119 57.355 1.00 13.14 308 GLY A CA 1
ATOM 2365 C C . GLY A 1 316 ? 57.326 8.444 58.119 1.00 15.06 308 GLY A C 1
ATOM 2366 O O . GLY A 1 316 ? 58.496 8.786 57.941 1.00 12.72 308 GLY A O 1
ATOM 2367 N N . GLU A 1 317 ? 56.971 7.456 58.935 1.00 13.47 309 GLU A N 1
ATOM 2368 C CA . GLU A 1 317 ? 57.962 6.677 59.682 1.00 13.27 309 GLU A CA 1
ATOM 2369 C C . GLU A 1 317 ? 58.895 5.890 58.761 1.00 14.56 309 GLU A C 1
ATOM 2370 O O . GLU A 1 317 ? 60.110 5.890 58.971 1.00 13.36 309 GLU A O 1
ATOM 2376 N N . LEU A 1 318 ? 58.336 5.231 57.748 1.00 11.95 310 LEU A N 1
ATOM 2377 C CA . LEU A 1 318 ? 59.149 4.456 56.811 1.00 13.00 310 LEU A CA 1
ATOM 2378 C C . LEU A 1 318 ? 60.164 5.344 56.099 1.00 12.38 310 LEU A C 1
ATOM 2379 O O . LEU A 1 318 ? 61.344 5.006 56.003 1.00 13.34 310 LEU A O 1
ATOM 2384 N N . VAL A 1 319 ? 59.708 6.497 55.622 1.00 13.36 311 VAL A N 1
ATOM 2385 C CA . VAL A 1 319 ? 60.600 7.383 54.881 1.00 12.22 311 VAL A CA 1
ATOM 2386 C C . VAL A 1 319 ? 61.664 7.990 55.803 1.00 13.09 311 VAL A C 1
ATOM 2387 O O . VAL A 1 319 ? 62.842 8.078 55.435 1.00 13.76 311 VAL A O 1
ATOM 2391 N N . TYR A 1 320 ? 61.265 8.373 57.011 1.00 11.57 312 TYR A N 1
ATOM 2392 C CA . TYR A 1 320 ? 62.241 8.846 58.002 1.00 13.62 312 TYR A CA 1
ATOM 2393 C C . TYR A 1 320 ? 63.308 7.798 58.311 1.00 15.06 312 TYR A C 1
ATOM 2394 O O . TYR A 1 320 ? 64.497 8.127 58.438 1.00 13.02 312 TYR A O 1
ATOM 2403 N N . ASP A 1 321 ? 62.874 6.539 58.409 1.00 14.07 313 ASP A N 1
ATOM 2404 C CA . ASP A 1 321 ? 63.725 5.405 58.809 1.00 12.18 313 ASP A CA 1
ATOM 2405 C C . ASP A 1 321 ? 64.564 4.841 57.655 1.00 14.60 313 ASP A C 1
ATOM 2406 O O . ASP A 1 321 ? 65.132 3.762 57.777 1.00 15.19 313 ASP A O 1
ATOM 2411 N N . GLY A 1 322 ? 64.616 5.545 56.531 1.00 14.15 314 GLY A N 1
ATOM 2412 C CA . GLY A 1 322 ? 65.472 5.138 55.427 1.00 12.64 314 GLY A CA 1
ATOM 2413 C C . GLY A 1 322 ? 64.888 4.006 54.603 1.00 15.59 314 GLY A C 1
ATOM 2414 O O . GLY A 1 322 ? 65.606 3.271 53.896 1.00 15.12 314 GLY A O 1
ATOM 2415 N N . LEU A 1 323 ? 63.572 3.871 54.676 1.00 13.40 315 LEU A N 1
ATOM 2416 C CA . LEU A 1 323 ? 62.896 2.748 54.037 1.00 13.00 315 LEU A CA 1
ATOM 2417 C C . LEU A 1 323 ? 61.961 3.185 52.896 1.00 13.35 315 LEU A C 1
ATOM 2418 O O . LEU A 1 323 ? 60.939 2.551 52.641 1.00 13.33 315 LEU A O 1
ATOM 2423 N N . TRP A 1 324 ? 62.328 4.260 52.196 1.00 11.96 316 TRP A N 1
ATOM 2424 C CA . TRP A 1 324 ? 61.616 4.686 50.983 1.00 12.91 316 TRP A CA 1
ATOM 2425 C C . TRP A 1 324 ? 61.435 3.552 49.972 1.00 15.97 316 TRP A C 1
ATOM 2426 O O . TRP A 1 324 ? 60.381 3.450 49.334 1.00 13.19 316 TRP A O 1
ATOM 2437 N N . PHE A 1 325 ? 62.460 2.713 49.815 1.00 14.11 317 PHE A N 1
ATOM 2438 C CA . PHE A 1 325 ? 62.422 1.654 48.799 1.00 13.58 317 PHE A CA 1
ATOM 2439 C C . PHE A 1 325 ? 61.886 0.332 49.334 1.00 14.54 317 PHE A C 1
ATOM 2440 O O . PHE A 1 325 ? 61.875 -0.676 48.620 1.00 15.53 317 PHE A O 1
ATOM 2448 N N . SER A 1 326 ? 61.448 0.332 50.584 1.00 13.26 318 SER A N 1
ATOM 2449 C CA . SER A 1 326 ? 60.927 -0.886 51.214 1.00 11.80 318 SER A CA 1
ATOM 2450 C C . SER A 1 326 ? 59.600 -1.324 50.587 1.00 14.86 318 SER A C 1
ATOM 2451 O O . SER A 1 326 ? 58.846 -0.495 50.078 1.00 14.38 318 SER A O 1
ATOM 2454 N N . PRO A 1 327 ? 59.307 -2.637 50.624 1.00 13.02 319 PRO A N 1
ATOM 2455 C CA . PRO A 1 327 ? 58.050 -3.102 50.021 1.00 13.60 319 PRO A CA 1
ATOM 2456 C C . PRO A 1 327 ? 56.810 -2.622 50.772 1.00 15.67 319 PRO A C 1
ATOM 2457 O O . PRO A 1 327 ? 55.762 -2.463 50.138 1.00 13.96 319 PRO A O 1
ATOM 2461 N N . LEU A 1 328 ? 56.901 -2.382 52.074 1.00 13.62 320 LEU A N 1
ATOM 2462 C CA . LEU A 1 328 ? 55.739 -1.816 52.761 1.00 12.59 320 LEU A CA 1
ATOM 2463 C C . LEU A 1 328 ? 55.479 -0.400 52.252 1.00 12.24 320 LEU A C 1
ATOM 2464 O O . LEU A 1 328 ? 54.334 -0.016 52.015 1.00 12.30 320 LEU A O 1
ATOM 2469 N N . LYS A 1 329 ? 56.532 0.384 52.058 1.00 12.25 321 LYS A N 1
ATOM 2470 C CA . LYS A 1 329 ? 56.312 1.747 51.550 1.00 13.23 321 LYS A CA 1
ATOM 2471 C C . LYS A 1 329 ? 55.677 1.687 50.154 1.00 12.91 321 LYS A C 1
ATOM 2472 O O . LYS A 1 329 ? 54.712 2.394 49.867 1.00 15.08 321 LYS A O 1
ATOM 2478 N N . THR A 1 330 ? 56.222 0.844 49.293 1.00 12.32 322 THR A N 1
ATOM 2479 C CA . THR A 1 330 ? 55.721 0.743 47.921 1.00 13.93 322 THR A CA 1
ATOM 2480 C C . THR A 1 330 ? 54.252 0.296 4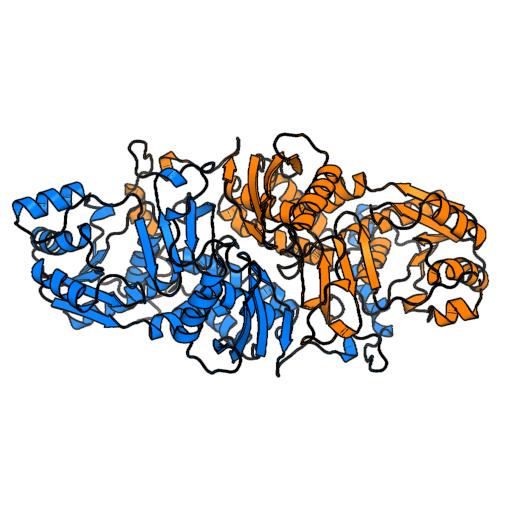7.892 1.00 15.82 322 THR A C 1
ATOM 2481 O O . THR A 1 330 ? 53.451 0.808 47.092 1.00 15.28 322 THR A O 1
ATOM 2485 N N . ALA A 1 331 ? 53.894 -0.629 48.781 1.00 13.69 323 ALA A N 1
ATOM 2486 C CA . ALA A 1 331 ? 52.510 -1.102 48.861 1.00 13.93 323 ALA A CA 1
ATOM 2487 C C . ALA A 1 331 ? 51.597 -0.007 49.420 1.00 15.64 323 ALA A C 1
ATOM 2488 O O . ALA A 1 331 ? 50.469 0.172 48.950 1.00 14.21 323 ALA A O 1
ATOM 2490 N N . LEU A 1 332 ? 52.064 0.741 50.416 1.00 13.26 324 LEU A N 1
ATOM 2491 C CA . LEU A 1 332 ? 51.266 1.871 50.872 1.00 11.85 324 LEU A CA 1
ATOM 2492 C C . LEU A 1 332 ? 51.015 2.876 49.734 1.00 14.35 324 LEU A C 1
ATOM 2493 O O . LEU A 1 332 ? 49.950 3.492 49.688 1.00 12.50 324 LEU A O 1
ATOM 2498 N N . GLU A 1 333 ? 51.964 3.040 48.815 1.00 13.56 325 GLU A N 1
ATOM 2499 C CA . GLU A 1 333 ? 51.729 3.964 47.699 1.00 11.86 325 GLU A CA 1
ATOM 2500 C C . GLU A 1 333 ? 50.574 3.518 46.810 1.00 16.27 325 GLU A C 1
ATOM 2501 O O . GLU A 1 333 ? 49.866 4.359 46.255 1.00 14.46 325 GLU A O 1
ATOM 2507 N N . SER A 1 334 ? 50.376 2.209 46.657 1.00 14.63 326 SER A N 1
ATOM 2508 C CA . SER A 1 334 ? 49.243 1.729 45.874 1.00 14.81 326 SER A CA 1
ATOM 2509 C C . SER A 1 334 ? 47.930 2.032 46.607 1.00 15.36 326 SER A C 1
ATOM 2510 O O . SER A 1 334 ? 46.936 2.409 45.977 1.00 15.10 326 SER A O 1
ATOM 2513 N N . PHE A 1 335 ? 47.930 1.864 47.931 1.00 13.17 327 PHE A N 1
ATOM 2514 C CA . PHE A 1 335 ? 46.798 2.301 48.765 1.00 13.57 327 PHE A CA 1
ATOM 2515 C C . PHE A 1 335 ? 46.521 3.800 48.585 1.00 12.15 327 PHE A C 1
ATOM 2516 O O . PHE A 1 335 ? 45.396 4.214 48.289 1.00 12.16 327 PHE A O 1
ATOM 2524 N N . VAL A 1 336 ? 47.563 4.608 48.747 1.00 11.84 328 VAL A N 1
ATOM 2525 C CA . VAL A 1 336 ? 47.432 6.060 48.654 1.00 12.13 328 VAL A CA 1
ATOM 2526 C C . VAL A 1 336 ? 46.895 6.473 47.284 1.00 13.12 328 VAL A C 1
ATOM 2527 O O . VAL A 1 336 ? 45.974 7.279 47.209 1.00 12.25 328 VAL A O 1
ATOM 2531 N N . ALA A 1 337 ? 47.424 5.889 46.212 1.00 14.08 329 ALA A N 1
ATOM 2532 C CA . ALA A 1 337 ? 46.988 6.265 44.863 1.00 14.66 329 ALA A CA 1
ATOM 2533 C C . ALA A 1 337 ? 45.484 6.090 44.684 1.00 19.15 329 ALA A C 1
ATOM 2534 O O . ALA A 1 337 ? 44.818 6.946 44.093 1.00 16.76 329 ALA A O 1
ATOM 2536 N N . LYS A 1 338 ? 44.950 4.976 45.180 1.00 13.10 330 LYS A N 1
ATOM 2537 C CA . LYS A 1 338 ? 43.508 4.770 45.107 1.00 12.76 330 LYS A CA 1
ATOM 2538 C C . LYS A 1 338 ? 42.758 5.847 45.895 1.00 11.86 330 LYS A C 1
ATOM 2539 O O . LYS A 1 338 ? 41.754 6.374 45.406 1.00 14.70 330 LYS A O 1
ATOM 2545 N N . THR A 1 339 ? 43.226 6.172 47.107 1.00 12.44 331 THR A N 1
ATOM 2546 C CA . THR A 1 339 ? 42.536 7.184 47.906 1.00 13.34 331 THR A CA 1
ATOM 2547 C C . THR A 1 339 ? 42.532 8.569 47.257 1.00 15.99 331 THR A C 1
ATOM 2548 O O . THR A 1 339 ? 41.644 9.377 47.543 1.00 14.72 331 THR A O 1
ATOM 2552 N N . GLN A 1 340 ? 43.514 8.853 46.400 1.00 14.75 332 GLN A N 1
ATOM 2553 C CA . GLN A 1 340 ? 43.651 10.197 45.849 1.00 12.35 332 GLN A CA 1
ATOM 2554 C C . GLN A 1 340 ? 42.766 10.423 44.629 1.00 17.36 332 GLN A C 1
ATOM 2555 O O . GLN A 1 340 ? 42.684 11.537 44.136 1.00 14.73 332 GLN A O 1
ATOM 2561 N N . GLU A 1 341 ? 42.096 9.370 44.171 1.00 14.14 333 GLU A N 1
ATOM 2562 C CA . GLU A 1 341 ? 41.294 9.429 42.957 1.00 14.42 333 GLU A CA 1
ATOM 2563 C C . GLU A 1 341 ? 40.343 10.625 42.913 1.00 19.31 333 GLU A C 1
ATOM 2564 O O . GLU A 1 341 ? 40.196 11.255 41.861 1.00 16.39 333 GLU A O 1
ATOM 2570 N N . HIS A 1 342 ? 39.721 10.942 44.050 1.00 15.34 334 HIS A N 1
ATOM 2571 C CA . HIS A 1 342 ? 38.706 12.005 44.106 1.00 12.97 334 HIS A CA 1
ATOM 2572 C C . HIS A 1 342 ? 39.124 13.202 44.962 1.00 14.80 334 HIS A C 1
ATOM 2573 O O . HIS A 1 342 ? 38.294 14.064 45.298 1.00 14.01 334 HIS A O 1
ATOM 2580 N N . VAL A 1 343 ? 40.405 13.257 45.308 1.00 11.50 335 VAL A N 1
ATOM 2581 C CA . VAL A 1 343 ? 40.919 14.351 46.129 1.00 12.96 335 VAL A CA 1
ATOM 2582 C C . VAL A 1 343 ? 41.213 15.549 45.223 1.00 14.76 335 VAL A C 1
ATOM 2583 O O . VAL A 1 343 ? 42.352 15.857 44.848 1.00 13.67 335 VAL A O 1
ATOM 2587 N N . THR A 1 344 ? 40.120 16.210 44.869 1.00 14.82 336 THR A N 1
ATOM 2588 C CA . THR A 1 344 ? 40.115 17.236 43.839 1.00 13.77 336 THR A CA 1
ATOM 2589 C C . THR A 1 344 ? 39.275 18.402 44.329 1.00 11.84 336 THR A C 1
ATOM 2590 O O . THR A 1 344 ? 38.127 18.215 44.732 1.00 15.11 336 THR A O 1
ATOM 2594 N N . GLY A 1 345 ? 39.842 19.598 44.315 1.00 12.60 337 GLY A N 1
ATOM 2595 C CA . GLY A 1 345 ? 39.122 20.748 44.823 1.00 12.37 337 GLY A CA 1
ATOM 2596 C C . GLY A 1 345 ? 40.063 21.861 45.229 1.00 14.72 337 GLY A C 1
ATOM 2597 O O . GLY A 1 345 ? 41.274 21.783 44.987 1.00 15.05 337 GLY A O 1
ATOM 2598 N N . GLU A 1 346 ? 39.497 22.900 45.840 1.00 14.94 338 GLU A N 1
ATOM 2599 C CA . GLU A 1 346 ? 40.264 24.080 46.253 1.00 14.00 338 GLU A CA 1
ATOM 2600 C C . GLU A 1 346 ? 40.070 24.401 47.727 1.00 14.42 338 GLU A C 1
ATOM 2601 O O . GLU A 1 346 ? 38.958 24.309 48.251 1.00 13.34 338 GLU A O 1
ATOM 2607 N N . ILE A 1 347 ? 41.165 24.802 48.375 1.00 13.44 339 ILE A N 1
ATOM 2608 C CA . ILE A 1 347 ? 41.173 25.150 49.790 1.00 11.99 339 ILE A CA 1
ATOM 2609 C C . ILE A 1 347 ? 41.686 26.571 49.941 1.00 13.18 339 ILE A C 1
ATOM 2610 O O . ILE A 1 347 ? 42.758 26.904 49.434 1.00 13.35 339 ILE A O 1
ATOM 2615 N N . ARG A 1 348 ? 40.909 27.400 50.631 1.00 12.38 340 ARG A N 1
ATOM 2616 C CA . ARG A 1 348 ? 41.258 28.796 50.867 1.00 12.46 340 ARG A CA 1
ATOM 2617 C C . ARG A 1 348 ? 41.786 28.946 52.290 1.00 15.73 340 ARG A C 1
ATOM 2618 O O . ARG A 1 348 ? 41.179 28.449 53.245 1.00 15.60 340 ARG A O 1
ATOM 2626 N N . MET A 1 349 ? 42.930 29.612 52.421 1.00 12.61 341 MET A N 1
ATOM 2627 C CA . MET A 1 349 ? 43.603 29.749 53.708 1.00 15.79 341 MET A CA 1
ATOM 2628 C C . MET A 1 349 ? 44.116 31.161 53.858 1.00 16.02 341 MET A C 1
ATOM 2629 O O . MET A 1 349 ? 44.408 31.826 52.869 1.00 17.00 341 MET A O 1
ATOM 2634 N N . VAL A 1 350 ? 44.254 31.607 55.101 1.00 15.19 342 VAL A N 1
ATOM 2635 C CA . VAL A 1 350 ? 44.909 32.884 55.369 1.00 12.71 342 VAL A CA 1
ATOM 2636 C C . VAL A 1 350 ? 46.266 32.609 56.003 1.00 15.09 342 VAL A C 1
ATOM 2637 O O . VAL A 1 350 ? 46.355 31.937 57.033 1.00 15.05 342 VAL A O 1
ATOM 2641 N N . LEU A 1 351 ? 47.315 33.108 55.364 1.00 15.00 343 LEU A N 1
ATOM 2642 C CA . LEU A 1 351 ? 48.674 33.016 55.888 1.00 15.14 343 LEU A CA 1
ATOM 2643 C C . LEU A 1 351 ? 49.015 34.313 56.607 1.00 13.09 343 LEU A C 1
ATOM 2644 O O . LEU A 1 351 ? 48.970 35.398 56.008 1.00 15.33 343 LEU A O 1
ATOM 2649 N N . HIS A 1 352 ? 49.364 34.206 57.885 1.00 14.63 344 HIS A N 1
ATOM 2650 C CA . HIS A 1 352 ? 49.538 35.391 58.708 1.00 14.14 344 HIS A CA 1
ATOM 2651 C C . HIS A 1 352 ? 50.064 35.028 60.083 1.00 13.35 344 HIS A C 1
ATOM 2652 O O . HIS A 1 352 ? 49.603 34.066 60.684 1.00 14.64 344 HIS A O 1
ATOM 2659 N N . GLY A 1 353 ? 51.019 35.803 60.583 1.00 14.51 345 GLY A N 1
ATOM 2660 C CA . GLY A 1 353 ? 51.497 35.622 61.944 1.00 15.74 345 GLY A CA 1
ATOM 2661 C C . GLY A 1 353 ? 52.100 34.259 62.234 1.00 18.08 345 GLY A C 1
ATOM 2662 O O . GLY A 1 353 ? 52.009 33.765 63.356 1.00 17.60 345 GLY A O 1
ATOM 2663 N N . GLY A 1 354 ? 52.715 33.650 61.224 1.00 15.72 346 GLY A N 1
ATOM 2664 C CA . GLY A 1 354 ? 53.299 32.325 61.383 1.00 15.91 346 GLY A CA 1
ATOM 2665 C C . GLY A 1 354 ? 52.288 31.196 61.321 1.00 13.88 346 GLY A C 1
ATOM 2666 O O . GLY A 1 354 ? 52.647 30.022 61.430 1.00 16.37 346 GLY A O 1
ATOM 2667 N N . HIS A 1 355 ? 51.027 31.561 61.103 1.00 15.78 347 HIS A N 1
ATOM 2668 C CA . HIS A 1 355 ? 49.903 30.642 61.217 1.00 14.49 347 HIS A CA 1
ATOM 2669 C C . HIS A 1 355 ? 49.218 30.411 59.875 1.00 15.49 347 HIS A C 1
ATOM 2670 O O . HIS A 1 355 ? 49.156 31.309 59.033 1.00 15.37 347 HIS A O 1
ATOM 2677 N N . ILE A 1 356 ? 48.711 29.193 59.685 1.00 15.16 348 ILE A N 1
ATOM 2678 C CA . ILE A 1 356 ? 47.884 28.861 58.535 1.00 13.72 348 ILE A CA 1
ATOM 2679 C C . ILE A 1 356 ? 46.455 28.646 58.988 1.00 15.20 348 ILE A C 1
ATOM 2680 O O . ILE A 1 356 ? 46.188 27.679 59.700 1.00 15.99 348 ILE A O 1
ATOM 2685 N N . ALA A 1 357 ? 45.550 29.539 58.580 1.00 15.67 349 ALA A N 1
ATOM 2686 C CA . ALA A 1 357 ? 44.133 29.433 58.946 1.00 15.79 349 ALA A CA 1
ATOM 2687 C C . ALA A 1 357 ? 43.244 29.133 57.753 1.00 19.14 349 ALA A C 1
ATOM 2688 O O . ALA A 1 357 ? 43.107 29.955 56.855 1.00 27.89 349 ALA A O 1
ATOM 2690 N N . VAL A 1 358 ? 42.579 27.990 57.780 1.00 13.55 350 VAL A N 1
ATOM 2691 C CA A VAL A 1 358 ? 41.694 27.616 56.690 0.46 14.42 350 VAL A CA 1
ATOM 2692 C CA B VAL A 1 358 ? 41.688 27.610 56.688 0.54 14.51 350 VAL A CA 1
ATOM 2693 C C . VAL A 1 358 ? 40.367 28.340 56.853 1.00 15.64 350 VAL A C 1
ATOM 2694 O O . VAL A 1 358 ? 39.869 28.473 57.964 1.00 16.01 350 VAL A O 1
ATOM 2701 N N . ASN A 1 359 ? 39.800 28.838 55.756 1.00 14.94 351 ASN A N 1
ATOM 2702 C CA . ASN A 1 359 ? 38.493 29.474 55.881 1.00 14.14 351 ASN A CA 1
ATOM 2703 C C . ASN A 1 359 ? 37.540 29.210 54.721 1.00 16.22 351 ASN A C 1
ATOM 2704 O O . ASN A 1 359 ? 36.469 29.811 54.667 1.00 18.61 351 ASN A O 1
ATOM 2709 N N . GLY A 1 360 ? 37.905 28.300 53.819 1.00 12.92 352 GLY A N 1
ATOM 2710 C CA . GLY A 1 360 ? 37.048 28.010 52.680 1.00 14.13 352 GLY A CA 1
ATOM 2711 C C . GLY A 1 360 ? 37.416 26.702 51.995 1.00 14.26 352 GLY A C 1
ATOM 2712 O O . GLY A 1 360 ? 38.592 26.346 51.922 1.00 14.85 352 GLY A O 1
ATOM 2713 N N . ARG A 1 361 ? 36.404 25.980 51.516 1.00 13.09 353 ARG A N 1
ATOM 2714 C CA . ARG A 1 361 ? 36.614 24.787 50.682 1.00 12.11 353 ARG A CA 1
ATOM 2715 C C . ARG A 1 361 ? 35.588 24.734 49.561 1.00 13.99 353 ARG A C 1
ATOM 2716 O O . ARG A 1 361 ? 34.428 25.108 49.760 1.00 15.60 353 ARG A O 1
ATOM 2724 N N . ARG A 1 362 ? 36.003 24.243 48.397 1.00 13.19 354 ARG A N 1
ATOM 2725 C CA . ARG A 1 362 ? 35.044 23.885 47.354 1.00 13.96 354 ARG A CA 1
ATOM 2726 C C . ARG A 1 362 ? 35.599 22.710 46.557 1.00 13.45 354 ARG A C 1
ATOM 2727 O O . ARG A 1 362 ? 36.816 22.546 46.436 1.00 15.16 354 ARG A O 1
ATOM 2735 N N . SER A 1 363 ? 34.707 21.864 46.058 1.00 17.38 355 SER A N 1
ATOM 2736 C CA . SER A 1 363 ? 35.127 20.646 45.356 1.00 17.43 355 SER A CA 1
ATOM 2737 C 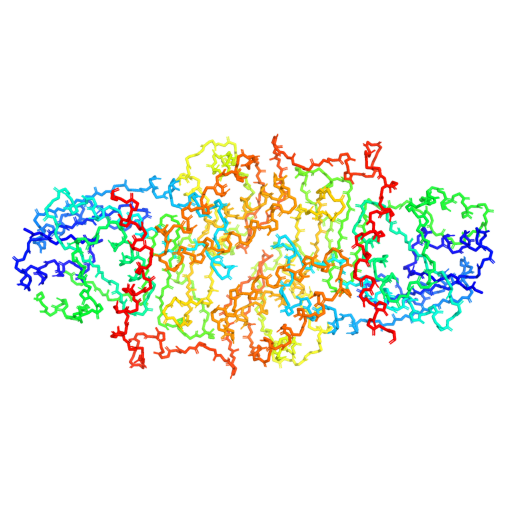C . SER A 1 363 ? 34.024 20.081 44.477 1.00 17.48 355 SER A C 1
ATOM 2738 O O . SER A 1 363 ? 32.879 19.974 44.919 1.00 18.81 355 SER A O 1
ATOM 2741 N N . PRO A 1 364 ? 34.367 19.692 43.236 1.00 18.27 356 PRO A N 1
ATOM 2742 C CA . PRO A 1 364 ? 33.403 19.007 42.369 1.00 18.67 356 PRO A CA 1
ATOM 2743 C C . PRO A 1 364 ? 33.222 17.534 42.775 1.00 19.45 356 PRO A C 1
ATOM 2744 O O . PRO A 1 364 ? 32.391 16.826 42.184 1.00 18.86 356 PRO A O 1
ATOM 2748 N N . LYS A 1 365 ? 33.999 17.092 43.766 1.00 17.76 357 LYS A N 1
ATOM 2749 C CA . LYS A 1 365 ? 33.938 15.722 44.281 1.00 17.48 357 LYS A CA 1
ATOM 2750 C C . LYS A 1 365 ? 33.582 15.716 45.765 1.00 19.26 357 LYS A C 1
ATOM 2751 O O . LYS A 1 365 ? 33.911 14.773 46.489 1.00 18.20 357 LYS A O 1
ATOM 2757 N N . SER A 1 366 ? 32.913 16.772 46.223 1.00 15.92 358 SER A N 1
ATOM 2758 C CA . SER A 1 366 ? 32.614 16.907 47.650 1.00 16.22 358 SER A CA 1
ATOM 2759 C C . SER A 1 366 ? 31.708 15.806 48.169 1.00 14.69 358 SER A C 1
ATOM 2760 O O . SER A 1 366 ? 30.767 15.398 47.478 1.00 16.61 358 SER A O 1
ATOM 2763 N N . LEU A 1 367 ? 31.991 15.338 49.385 1.00 14.06 359 LEU A N 1
ATOM 2764 C CA . LEU A 1 367 ? 31.094 14.446 50.110 1.00 13.67 359 LEU A CA 1
ATOM 2765 C C . LEU A 1 367 ? 30.281 15.223 51.139 1.00 16.63 359 LEU A C 1
ATOM 2766 O O . LEU A 1 367 ? 29.445 14.640 51.832 1.00 21.05 359 LEU A O 1
ATOM 2771 N N . TYR A 1 368 ? 30.543 16.520 51.261 1.00 15.65 360 TYR A N 1
ATOM 2772 C CA . TYR A 1 368 ? 29.675 17.371 52.072 1.00 16.60 360 TYR A CA 1
ATOM 2773 C C . TYR A 1 368 ? 28.343 17.548 51.348 1.00 21.09 360 TYR A C 1
ATOM 2774 O O . TYR A 1 368 ? 28.309 17.880 50.157 1.00 19.67 360 TYR A O 1
ATOM 2783 N N . ASP A 1 369 ? 27.257 17.303 52.077 1.00 15.83 361 ASP A N 1
ATOM 2784 C CA . ASP A 1 369 ? 25.895 17.389 51.546 1.00 17.78 361 ASP A CA 1
ATOM 2785 C C . ASP A 1 369 ? 25.157 18.431 52.376 1.00 21.63 361 ASP A C 1
ATOM 2786 O O . ASP A 1 369 ? 24.777 18.164 53.518 1.00 20.55 361 ASP A O 1
ATOM 2791 N N . PHE A 1 370 ? 24.996 19.624 51.810 1.00 19.67 362 PHE A N 1
ATOM 2792 C CA . PHE A 1 370 ? 24.349 20.737 52.507 1.00 19.71 362 PHE A CA 1
ATOM 2793 C C . PHE A 1 370 ? 22.962 20.347 53.015 1.00 20.23 362 PHE A C 1
ATOM 2794 O O . PHE A 1 370 ? 22.592 20.658 54.148 1.00 18.83 362 PHE A O 1
ATOM 2802 N N . ASN A 1 371 ? 22.191 19.666 52.178 1.00 21.05 363 ASN A N 1
ATOM 2803 C CA . ASN A 1 371 ? 20.816 19.350 52.559 1.00 20.02 363 ASN A CA 1
ATOM 2804 C C . ASN A 1 371 ? 20.733 18.307 53.675 1.00 21.54 363 ASN A C 1
ATOM 2805 O O . ASN A 1 371 ? 19.788 18.319 54.456 1.00 23.25 363 ASN A O 1
ATOM 2810 N N . LEU A 1 372 ? 21.719 17.417 53.769 1.00 21.38 364 LEU A N 1
ATOM 2811 C CA . LEU A 1 372 ? 21.739 16.468 54.879 1.00 21.76 364 LEU A CA 1
ATOM 2812 C C . LEU A 1 372 ? 22.169 17.146 56.178 1.00 19.33 364 LEU A C 1
ATOM 2813 O O . LEU A 1 372 ? 21.729 16.765 57.264 1.00 23.42 364 LEU A O 1
ATOM 2818 N N . ALA A 1 373 ? 23.027 18.154 56.070 1.00 18.64 365 ALA A N 1
ATOM 2819 C CA . ALA A 1 373 ? 23.531 18.833 57.266 1.00 19.11 365 ALA A CA 1
ATOM 2820 C C . ALA A 1 373 ? 22.596 19.929 57.786 1.00 22.12 365 ALA A C 1
ATOM 2821 O O . ALA A 1 373 ? 22.497 20.141 58.996 1.00 24.89 365 ALA A O 1
ATOM 2823 N N . THR A 1 374 ? 21.925 20.643 56.885 1.00 19.50 366 THR A N 1
ATOM 2824 C CA . THR A 1 374 ? 21.161 21.826 57.290 1.00 21.22 366 THR A CA 1
ATOM 2825 C C . THR A 1 374 ? 19.865 21.508 58.047 1.00 24.19 366 THR A C 1
ATOM 2826 O O . THR A 1 374 ? 19.310 20.423 57.910 1.00 23.16 366 THR A O 1
ATOM 2830 N N . TYR A 1 375 ? 19.393 22.464 58.845 1.00 25.36 367 TYR A N 1
ATOM 2831 C CA . TYR A 1 375 ? 18.047 22.384 59.417 1.00 30.81 367 TYR A CA 1
ATOM 2832 C C . TYR A 1 375 ? 17.101 23.286 58.639 1.00 35.03 367 TYR A C 1
ATOM 2833 O O . TYR A 1 375 ? 15.900 23.342 58.934 1.00 37.32 367 TYR A O 1
ATOM 2842 N N . ASP A 1 376 ? 17.652 23.991 57.649 1.00 30.89 368 ASP A N 1
ATOM 2843 C CA . ASP A 1 376 ? 16.873 24.828 56.724 1.00 39.95 368 ASP A CA 1
ATOM 2844 C C . ASP A 1 376 ? 15.837 24.025 55.941 1.00 41.89 368 ASP A C 1
ATOM 2845 O O . ASP A 1 376 ? 15.772 22.801 56.052 1.00 37.43 368 ASP A O 1
ATOM 2850 N N . GLU A 1 377 ? 15.063 24.728 55.115 1.00 41.28 369 GLU A N 1
ATOM 2851 C CA . GLU A 1 377 ? 13.964 24.135 54.353 1.00 51.32 369 GLU A CA 1
ATOM 2852 C C . GLU A 1 377 ? 14.374 22.917 53.524 1.00 48.39 369 GLU A C 1
ATOM 2853 O O . GLU A 1 377 ? 13.604 21.966 53.389 1.00 54.18 369 GLU A O 1
ATOM 2855 N N . GLY A 1 378 ? 15.587 22.941 52.981 1.00 42.46 370 GLY A N 1
ATOM 2856 C CA . GLY A 1 378 ? 16.058 21.857 52.136 1.00 38.96 370 GLY A CA 1
ATOM 2857 C C . GLY A 1 378 ? 16.446 20.568 52.846 1.00 33.48 370 GLY A C 1
ATOM 2858 O O . GLY A 1 378 ? 16.820 19.596 52.187 1.00 30.33 370 GLY A O 1
ATOM 2859 N N . ASP A 1 379 ? 16.349 20.557 54.175 1.00 28.73 371 ASP A N 1
ATOM 2860 C CA . ASP A 1 379 ? 16.766 19.422 55.007 1.00 25.72 371 ASP A CA 1
ATOM 2861 C C . ASP A 1 379 ? 16.236 18.080 54.495 1.00 27.92 371 ASP A C 1
ATOM 2862 O O . ASP A 1 379 ? 15.026 17.893 54.356 1.00 28.60 371 ASP A O 1
ATOM 2867 N N . THR A 1 380 ? 17.157 17.166 54.198 1.00 26.58 372 THR A N 1
ATOM 2868 C CA . THR A 1 380 ? 16.809 15.839 53.692 1.00 27.06 372 THR A CA 1
ATOM 2869 C C . THR A 1 380 ? 17.162 14.707 54.655 1.00 29.15 372 THR A C 1
ATOM 2870 O O . THR A 1 380 ? 16.971 13.539 54.322 1.00 24.91 372 THR A O 1
ATOM 2874 N N . PHE A 1 381 ? 17.693 15.037 55.830 1.00 21.12 373 PHE A N 1
ATOM 2875 C CA . PHE A 1 381 ? 18.121 13.998 56.773 1.00 23.69 373 PHE A CA 1
ATOM 2876 C C . PHE A 1 381 ? 16.917 13.368 57.472 1.00 27.01 373 PHE A C 1
ATOM 2877 O O . PHE A 1 381 ? 16.149 14.055 58.140 1.00 26.87 373 PHE A O 1
ATOM 2885 N N . ASP A 1 382 ? 16.767 12.055 57.323 1.00 23.73 374 ASP A N 1
ATOM 2886 C CA . ASP A 1 382 ? 15.684 11.316 57.965 1.00 25.35 374 ASP A CA 1
ATOM 2887 C C . ASP A 1 382 ? 16.050 10.982 59.414 1.00 21.68 374 ASP A C 1
ATOM 2888 O O . ASP A 1 382 ? 16.750 10.001 59.680 1.00 21.07 374 ASP A O 1
ATOM 2893 N N . GLN A 1 383 ? 15.552 11.782 60.354 1.00 22.47 375 GLN A N 1
ATOM 2894 C CA . GLN A 1 383 ? 15.902 11.587 61.758 1.00 26.28 375 GLN A CA 1
ATOM 2895 C C . GLN A 1 383 ? 15.255 10.361 62.411 1.00 26.46 375 GLN A C 1
ATOM 2896 O O . GLN A 1 383 ? 15.657 9.981 63.505 1.00 26.25 375 GLN A O 1
ATOM 2902 N N . SER A 1 384 ? 14.285 9.732 61.750 1.00 25.29 376 SER A N 1
ATOM 2903 C CA . SER A 1 384 ? 13.606 8.575 62.341 1.00 24.70 376 SER A CA 1
ATOM 2904 C C . SER A 1 384 ? 14.553 7.385 62.496 1.00 23.03 376 SER A C 1
ATOM 2905 O O . SER A 1 384 ? 14.299 6.477 63.290 1.00 25.05 376 SER A O 1
ATOM 2908 N N . ALA A 1 385 ? 15.640 7.396 61.734 1.00 21.47 377 ALA A N 1
ATOM 2909 C CA . ALA A 1 385 ? 16.631 6.330 61.817 1.00 23.04 377 ALA A CA 1
ATOM 2910 C C . ALA A 1 385 ? 17.500 6.410 63.073 1.00 23.15 377 ALA A C 1
ATOM 2911 O O . ALA A 1 385 ? 18.122 5.428 63.456 1.00 18.01 377 ALA A O 1
ATOM 2913 N N . ALA A 1 386 ? 17.560 7.580 63.702 1.00 20.35 378 ALA A N 1
ATOM 2914 C CA . ALA A 1 386 ? 18.610 7.844 64.688 1.00 19.74 378 ALA A CA 1
ATOM 2915 C C . ALA A 1 386 ? 18.434 7.072 65.997 1.00 18.04 378 ALA A C 1
ATOM 2916 O O . ALA A 1 386 ? 19.413 6.576 66.548 1.00 17.85 378 ALA A O 1
ATOM 2918 N N . LYS A 1 387 ? 17.201 6.983 66.490 1.00 19.61 379 LYS A N 1
ATOM 2919 C CA . LYS A 1 387 ? 16.938 6.313 67.765 1.00 20.09 379 LYS A CA 1
ATOM 2920 C C . LYS A 1 387 ? 17.432 4.873 67.721 1.00 21.43 379 LYS A C 1
ATOM 2921 O O . LYS A 1 387 ? 18.122 4.399 68.639 1.00 18.45 379 LYS A O 1
ATOM 2927 N N . GLY A 1 388 ? 17.089 4.177 66.641 1.00 19.33 380 GLY A N 1
ATOM 2928 C CA . GLY A 1 388 ? 17.477 2.784 66.500 1.00 18.81 380 GLY A CA 1
ATOM 2929 C C . GLY A 1 388 ? 18.971 2.650 66.292 1.00 21.60 380 GLY A C 1
ATOM 2930 O O . GLY A 1 388 ? 19.617 1.747 66.840 1.00 16.45 380 GLY A O 1
ATOM 2931 N N . PHE A 1 389 ? 19.541 3.551 65.501 1.00 16.40 381 PHE A N 1
ATOM 2932 C CA . PHE A 1 389 ? 20.997 3.534 65.337 1.00 17.38 381 PHE A CA 1
ATOM 2933 C C . PHE A 1 389 ? 21.719 3.650 66.681 1.00 17.27 381 PHE A C 1
ATOM 2934 O O . PHE A 1 389 ? 22.645 2.887 66.970 1.00 17.40 381 PHE A O 1
ATOM 2942 N N . VAL A 1 390 ? 21.311 4.614 67.497 1.00 15.82 382 VAL A N 1
ATOM 2943 C CA . VAL A 1 390 ? 21.987 4.812 68.781 1.00 16.96 382 VAL A CA 1
ATOM 2944 C C . VAL A 1 390 ? 21.824 3.598 69.703 1.00 19.49 382 VAL A C 1
ATOM 2945 O O . VAL A 1 390 ? 22.769 3.205 70.398 1.00 18.18 382 VAL A O 1
ATOM 2949 N N . GLN A 1 391 ? 20.638 2.994 69.688 1.00 17.01 383 GLN A N 1
ATOM 2950 C CA . GLN A 1 391 ? 20.363 1.809 70.497 1.00 16.23 383 GLN A CA 1
ATOM 2951 C C . GLN A 1 391 ? 21.312 0.654 70.145 1.00 20.41 383 GLN A C 1
ATOM 2952 O O . GLN A 1 391 ? 21.855 -0.006 71.031 1.00 19.05 383 GLN A O 1
ATOM 2958 N N . ILE A 1 392 ? 21.540 0.428 68.856 1.00 15.98 384 ILE A N 1
ATOM 2959 C CA . ILE A 1 392 ? 22.389 -0.688 68.445 1.00 14.93 384 ILE A CA 1
ATOM 2960 C C . ILE A 1 392 ? 23.877 -0.310 68.562 1.00 16.83 384 ILE A C 1
ATOM 2961 O O . ILE A 1 392 ? 24.692 -1.119 69.000 1.00 15.86 384 ILE A O 1
ATOM 2966 N N . HIS A 1 393 ? 24.222 0.924 68.210 1.00 14.09 385 HIS A N 1
ATOM 2967 C CA . HIS A 1 393 ? 25.603 1.397 68.343 1.00 14.50 385 HIS A CA 1
ATOM 2968 C C . HIS A 1 393 ? 26.110 1.262 69.780 1.00 16.20 385 HIS A C 1
ATOM 2969 O O . HIS A 1 393 ? 27.270 0.896 70.014 1.00 16.67 385 HIS A O 1
ATOM 2976 N N . GLY A 1 394 ? 25.233 1.511 70.740 1.00 13.98 386 GLY A N 1
ATOM 2977 C CA . GLY A 1 394 ? 25.628 1.451 72.142 1.00 13.62 386 GLY A CA 1
ATOM 2978 C C . GLY A 1 394 ? 25.444 0.092 72.808 1.00 13.98 386 GLY A C 1
ATOM 2979 O O . GLY A 1 394 ? 25.804 -0.077 73.980 1.00 15.72 386 GLY A O 1
ATOM 2980 N N . LEU A 1 395 ? 24.907 -0.881 72.078 1.00 15.98 387 LEU A N 1
ATOM 2981 C CA . LEU A 1 395 ? 24.445 -2.120 72.705 1.00 14.88 387 LEU A CA 1
ATOM 2982 C C . LEU A 1 395 ? 25.589 -2.972 73.260 1.00 13.43 387 LEU A C 1
ATOM 2983 O O . LEU A 1 395 ? 25.505 -3.458 74.392 1.00 16.61 387 LEU A O 1
ATOM 2988 N N . SER A 1 396 ? 26.655 -3.154 72.489 1.00 13.40 388 SER A N 1
ATOM 2989 C CA . SER A 1 396 ? 27.714 -4.048 72.958 1.00 17.89 388 SER A CA 1
ATOM 2990 C C . SER A 1 396 ? 28.407 -3.452 74.187 1.00 15.54 388 SER A C 1
ATOM 2991 O O . SER A 1 396 ? 28.700 -4.180 75.129 1.00 15.45 388 SER A O 1
ATOM 2994 N N . SER A 1 397 ? 28.642 -2.142 74.216 1.00 13.89 389 SER A N 1
ATOM 2995 C CA . SER A 1 397 ? 29.293 -1.584 75.402 1.00 15.07 389 SER A CA 1
ATOM 2996 C C . SER A 1 397 ? 28.307 -1.518 76.569 1.00 20.14 389 SER A C 1
ATOM 2997 O O . SER A 1 397 ? 28.705 -1.617 77.727 1.00 18.86 389 SER A O 1
ATOM 3000 N N . SER A 1 398 ? 27.014 -1.385 76.278 1.00 15.26 390 SER A N 1
ATOM 3001 C CA A SER A 1 398 ? 25.977 -1.422 77.310 0.45 16.85 390 SER A CA 1
ATOM 3002 C CA B SER A 1 398 ? 26.025 -1.402 77.344 0.55 16.35 390 SER A CA 1
ATOM 3003 C C . SER A 1 398 ? 25.897 -2.785 77.986 1.00 16.69 390 SER A C 1
ATOM 3004 O O . SER A 1 398 ? 25.723 -2.893 79.211 1.00 17.40 390 SER A O 1
ATOM 3009 N N . ILE A 1 399 ? 25.999 -3.838 77.182 1.00 16.22 391 ILE A N 1
ATOM 3010 C CA . ILE A 1 399 ? 25.993 -5.193 77.731 1.00 16.99 391 ILE A CA 1
ATOM 3011 C C . ILE A 1 399 ? 27.227 -5.417 78.614 1.00 15.14 391 ILE A C 1
ATOM 3012 O O . ILE A 1 399 ? 27.136 -6.017 79.690 1.00 17.46 391 ILE A O 1
ATOM 3017 N N . SER A 1 400 ? 28.375 -4.918 78.169 1.00 16.19 392 SER A N 1
ATOM 3018 C CA . SER A 1 400 ? 29.604 -5.015 78.959 1.00 15.87 392 SER A CA 1
ATOM 3019 C C . SER A 1 400 ? 29.471 -4.233 80.268 1.00 17.59 392 SER A C 1
ATOM 3020 O O . SER A 1 400 ? 29.894 -4.717 81.315 1.00 19.09 392 SER A O 1
ATOM 3023 N N . ALA A 1 401 ? 28.886 -3.032 80.219 1.00 15.94 393 ALA A N 1
ATOM 3024 C CA . ALA A 1 401 ? 28.686 -2.244 81.444 1.00 17.11 393 ALA A CA 1
ATOM 3025 C C . ALA A 1 401 ? 27.798 -2.973 82.452 1.00 17.92 393 ALA A C 1
ATOM 3026 O O . ALA A 1 401 ? 28.067 -2.966 83.656 1.00 20.42 393 ALA A O 1
ATOM 3028 N N . ARG A 1 402 ? 26.736 -3.601 81.957 1.00 20.27 394 ARG A N 1
ATOM 3029 C CA . ARG A 1 402 ? 25.814 -4.348 82.818 1.00 20.17 394 ARG A CA 1
ATOM 3030 C C . ARG A 1 402 ? 26.553 -5.449 83.581 1.00 23.39 394 ARG A C 1
ATOM 3031 O O . ARG A 1 402 ? 26.371 -5.626 84.794 1.00 22.13 394 ARG A O 1
ATOM 3039 N N . ARG A 1 403 ? 27.403 -6.170 82.859 1.00 20.52 395 ARG A N 1
ATOM 3040 C CA . ARG A 1 403 ? 28.236 -7.222 83.439 1.00 21.84 395 ARG A CA 1
ATOM 3041 C C . ARG A 1 403 ? 29.190 -6.636 84.478 1.00 20.71 395 ARG A C 1
ATOM 3042 O O . ARG A 1 403 ? 29.313 -7.170 85.577 1.00 24.70 395 ARG A O 1
ATOM 3050 N N . ASP A 1 404 ? 29.843 -5.524 84.144 1.00 21.38 396 ASP A N 1
ATOM 3051 C CA . ASP A 1 404 ? 30.749 -4.866 85.087 1.00 20.58 396 ASP A CA 1
ATOM 3052 C C . ASP A 1 404 ? 30.033 -4.511 86.381 1.00 28.57 396 ASP A C 1
ATOM 3053 O O . ASP A 1 404 ? 30.542 -4.752 87.469 1.00 31.20 396 ASP A O 1
ATOM 3058 N N . LEU A 1 405 ? 28.842 -3.934 86.248 1.00 25.69 397 LEU A N 1
ATOM 3059 C CA . LEU A 1 405 ? 28.111 -3.415 87.394 1.00 34.54 397 LEU A CA 1
ATOM 3060 C C . LEU A 1 405 ? 27.343 -4.501 88.150 1.00 39.89 397 LEU A C 1
ATOM 3061 O O . LEU A 1 405 ? 26.820 -4.252 89.235 1.00 47.28 397 LEU A O 1
ATOM 3066 N N . GLN A 1 406 ? 27.279 -5.706 87.590 1.00 43.27 398 GLN A N 1
ATOM 3067 C CA . GLN A 1 406 ? 26.560 -6.800 88.247 1.00 44.57 398 GLN A CA 1
ATOM 3068 C C . GLN A 1 406 ? 27.355 -7.369 89.416 1.00 54.60 398 GLN A C 1
ATOM 3069 O O . GLN A 1 406 ? 28.577 -7.501 89.341 1.00 61.07 398 GLN A O 1
ATOM 3071 N N . GLU B 1 11 ? 7.120 8.442 90.560 1.00 54.64 3 GLU B N 1
ATOM 3072 C CA . GLU B 1 11 ? 7.996 8.340 89.396 1.00 47.29 3 GLU B CA 1
ATOM 3073 C C . GLU B 1 11 ? 8.198 9.714 88.766 1.00 47.75 3 GLU B C 1
ATOM 3074 O O . GLU B 1 11 ? 7.233 10.404 88.437 1.00 63.05 3 GLU B O 1
ATOM 3076 N N . ARG B 1 12 ? 9.453 10.112 88.599 1.00 34.34 4 ARG B N 1
ATOM 3077 C CA . ARG B 1 12 ? 9.749 11.447 88.107 1.00 32.31 4 ARG B CA 1
ATOM 3078 C C . ARG B 1 12 ? 10.593 11.435 86.842 1.00 32.23 4 ARG B C 1
ATOM 3079 O O . ARG B 1 12 ? 11.207 10.423 86.501 1.00 29.17 4 ARG B O 1
ATOM 3087 N N . VAL B 1 13 ? 10.594 12.572 86.152 1.00 30.92 5 VAL B N 1
ATOM 3088 C CA . VAL B 1 13 ? 11.412 12.797 84.968 1.00 26.60 5 VAL B CA 1
ATOM 3089 C C . VAL B 1 13 ? 12.549 13.745 85.314 1.00 28.56 5 VAL B C 1
ATOM 3090 O O . VAL B 1 13 ? 12.312 14.834 85.832 1.00 29.87 5 VAL B O 1
ATOM 3094 N N . ILE B 1 14 ? 13.781 13.332 85.022 1.00 24.83 6 ILE B N 1
ATOM 3095 C CA . ILE B 1 14 ? 14.950 14.165 85.265 1.00 21.20 6 ILE B CA 1
ATOM 3096 C C . ILE B 1 14 ? 15.428 14.797 83.956 1.00 25.04 6 ILE B C 1
ATOM 3097 O O . ILE B 1 14 ? 15.494 14.127 82.929 1.00 24.63 6 ILE B O 1
ATOM 3102 N N . LEU B 1 15 ? 15.787 16.073 83.983 1.00 28.50 7 LEU B N 1
ATOM 3103 C CA . LEU B 1 15 ? 16.372 16.666 82.781 1.00 30.18 7 LEU B CA 1
ATOM 3104 C C . LEU B 1 15 ? 17.414 17.723 83.095 1.00 29.91 7 LEU B C 1
ATOM 3105 O O . LEU B 1 15 ? 17.325 18.413 84.115 1.00 30.01 7 LEU B O 1
ATOM 3110 N N . ALA B 1 16 ? 18.398 17.845 82.207 1.00 25.97 8 ALA B N 1
ATOM 3111 C CA . ALA B 1 16 ? 19.379 18.911 82.310 1.00 22.95 8 ALA B CA 1
ATOM 3112 C C . ALA B 1 16 ? 18.709 20.222 81.924 1.00 33.06 8 ALA B C 1
ATOM 3113 O O . ALA B 1 16 ? 17.856 20.267 81.025 1.00 29.54 8 ALA B O 1
ATOM 3115 N N . TYR B 1 17 ? 19.087 21.293 82.607 1.00 31.09 9 TYR B N 1
ATOM 3116 C CA . TYR B 1 17 ? 18.384 22.556 82.448 1.00 31.53 9 TYR B CA 1
ATOM 3117 C C . TYR B 1 17 ? 19.345 23.739 82.473 1.00 35.15 9 TYR B C 1
ATOM 3118 O O . TYR B 1 17 ? 20.227 23.812 83.329 1.00 35.88 9 TYR B O 1
ATOM 3127 N N . SER B 1 18 ? 19.178 24.659 81.527 1.00 35.58 10 SER B N 1
ATOM 3128 C CA . SER B 1 18 ? 20.034 25.834 81.453 1.00 36.23 10 SER B CA 1
ATOM 3129 C C . SER B 1 18 ? 19.220 27.121 81.395 1.00 40.87 10 SER B C 1
ATOM 3130 O O . SER B 1 18 ? 19.770 28.199 81.167 1.00 45.47 10 SER B O 1
ATOM 3133 N N . GLY B 1 19 ? 17.911 27.012 81.597 1.00 36.32 11 GLY B N 1
ATOM 3134 C CA . GLY B 1 19 ? 17.061 28.193 81.664 1.00 42.91 11 GLY B CA 1
ATOM 3135 C C . GLY B 1 19 ? 16.559 28.689 80.325 1.00 43.54 11 GLY B C 1
ATOM 3136 O O . GLY B 1 19 ? 15.945 29.759 80.237 1.00 40.25 11 GLY B O 1
ATOM 3137 N N . GLY B 1 20 ? 16.818 27.911 79.278 1.00 41.12 12 GLY B N 1
ATOM 3138 C CA . GLY B 1 20 ? 16.393 28.274 77.939 1.00 41.38 12 GLY B CA 1
ATOM 3139 C C . GLY B 1 20 ? 14.893 28.158 77.761 1.00 38.58 12 GLY B C 1
ATOM 3140 O O . GLY B 1 20 ? 14.226 27.426 78.492 1.00 34.82 12 GLY B O 1
ATOM 3141 N N . LEU B 1 21 ? 14.362 28.879 76.779 1.00 42.85 13 LEU B N 1
ATOM 3142 C CA . LEU B 1 21 ? 12.928 28.901 76.527 1.00 38.85 13 LEU B CA 1
ATOM 3143 C C . LEU B 1 21 ? 12.344 27.510 76.285 1.00 35.92 13 LEU B C 1
ATOM 3144 O O . LEU B 1 21 ? 11.424 27.089 76.986 1.00 35.83 13 LEU B O 1
ATOM 3149 N N . ASP B 1 22 ? 12.889 26.803 75.299 1.00 35.61 14 ASP B N 1
ATOM 3150 C CA . ASP B 1 22 ? 12.360 25.508 74.874 1.00 37.11 14 ASP B CA 1
ATOM 3151 C C . ASP B 1 22 ? 12.229 24.515 76.029 1.00 38.86 14 ASP B C 1
ATOM 3152 O O . ASP B 1 22 ? 11.179 23.899 76.205 1.00 40.06 14 ASP B O 1
ATOM 3157 N N . THR B 1 23 ? 13.287 24.376 76.823 1.00 35.79 15 THR B N 1
ATOM 3158 C CA . THR B 1 23 ? 13.289 23.419 77.931 1.00 33.13 15 THR B CA 1
ATOM 3159 C C . THR B 1 23 ? 12.427 23.885 79.111 1.00 35.79 15 THR B C 1
ATOM 3160 O O . THR B 1 23 ? 11.839 23.066 79.820 1.00 36.35 15 THR B O 1
ATOM 3164 N N . SER B 1 24 ? 12.340 25.198 79.311 1.00 33.49 16 SER B N 1
ATOM 3165 C CA . SER B 1 24 ? 11.502 25.749 80.370 1.00 36.29 16 SER B CA 1
ATOM 3166 C C . SER B 1 24 ? 10.042 25.338 80.191 1.00 38.64 16 SER B C 1
ATOM 3167 O O . SER B 1 24 ? 9.390 24.908 81.143 1.00 37.36 16 SER B O 1
ATOM 3170 N N . VAL B 1 25 ? 9.537 25.475 78.968 1.00 34.42 17 VAL B N 1
ATOM 3171 C CA . VAL B 1 25 ? 8.168 25.080 78.652 1.00 36.06 17 VAL B CA 1
ATOM 3172 C C . VAL B 1 25 ? 8.037 23.561 78.629 1.00 35.43 17 VAL B C 1
ATOM 3173 O O . VAL B 1 25 ? 7.005 23.014 79.018 1.00 39.06 17 VAL B O 1
ATOM 3177 N N . ALA B 1 26 ? 9.093 22.885 78.181 1.00 34.64 18 ALA B N 1
ATOM 3178 C CA . ALA B 1 26 ? 9.116 21.426 78.153 1.00 35.92 18 ALA B CA 1
ATOM 3179 C C . ALA B 1 26 ? 8.814 20.840 79.528 1.00 38.57 18 ALA B C 1
ATOM 3180 O O . ALA B 1 26 ? 8.200 19.782 79.631 1.00 39.47 18 ALA B O 1
ATOM 3182 N N . ILE B 1 27 ? 9.241 21.537 80.579 1.00 33.74 19 ILE B N 1
ATOM 3183 C CA . ILE B 1 27 ? 8.946 21.122 81.943 1.00 35.75 19 ILE B CA 1
ATOM 3184 C C . ILE B 1 27 ? 7.442 20.953 82.151 1.00 43.19 19 ILE B C 1
ATOM 3185 O O . ILE B 1 27 ? 6.989 19.922 82.653 1.00 42.36 19 ILE B O 1
ATOM 3190 N N . SER B 1 28 ? 6.673 21.959 81.740 1.00 45.76 20 SER B N 1
ATOM 3191 C CA . SER B 1 28 ? 5.215 21.905 81.821 1.00 48.01 20 SER B CA 1
ATOM 3192 C C . SER B 1 28 ? 4.635 20.844 80.887 1.00 43.63 20 SER B C 1
ATOM 3193 O O . SER B 1 28 ? 3.796 20.037 81.294 1.00 46.30 20 SER B O 1
ATOM 3196 N N . TRP B 1 29 ? 5.082 20.862 79.633 1.00 38.08 21 TRP B N 1
ATOM 3197 C CA . TRP B 1 29 ? 4.569 19.958 78.604 1.00 42.91 21 TRP B CA 1
ATOM 3198 C C . TRP B 1 29 ? 4.806 18.491 78.946 1.00 44.63 21 TRP B C 1
ATOM 3199 O O . TRP B 1 29 ? 3.947 17.644 78.703 1.00 49.77 21 TRP B O 1
ATOM 3210 N N . ILE B 1 30 ? 5.976 18.191 79.501 1.00 41.73 22 ILE B N 1
ATOM 3211 C CA . ILE B 1 30 ? 6.267 16.837 79.950 1.00 45.36 22 ILE B CA 1
ATOM 3212 C C . ILE B 1 30 ? 5.349 16.513 81.124 1.00 53.55 22 ILE B C 1
ATOM 3213 O O . ILE B 1 30 ? 4.880 15.384 81.272 1.00 61.33 22 ILE B O 1
ATOM 3218 N N . GLY B 1 31 ? 5.065 17.525 81.937 1.00 53.89 23 GLY B N 1
ATOM 3219 C CA . GLY B 1 31 ? 4.145 17.376 83.048 1.00 57.08 23 GLY B CA 1
ATOM 3220 C C . GLY B 1 31 ? 2.753 16.962 82.608 1.00 62.13 23 GLY B C 1
ATOM 3221 O O . GLY B 1 31 ? 2.160 16.054 83.184 1.00 66.25 23 GLY B O 1
ATOM 3222 N N . LYS B 1 32 ? 2.227 17.624 81.583 1.00 65.97 24 LYS B N 1
ATOM 3223 C CA . LYS B 1 32 ? 0.890 17.310 81.086 1.00 67.87 24 LYS B CA 1
ATOM 3224 C C . LYS B 1 32 ? 0.867 15.958 80.377 1.00 68.42 24 LYS B C 1
ATOM 3225 O O . LYS B 1 32 ? 0.054 15.093 80.698 1.00 69.04 24 LYS B O 1
ATOM 3227 N N . GLU B 1 33 ? 1.773 15.783 79.421 1.00 67.47 25 GLU B N 1
ATOM 3228 C CA . GLU B 1 33 ? 1.824 14.571 78.610 1.00 67.85 25 GLU B CA 1
ATOM 3229 C C . GLU B 1 33 ? 2.023 13.303 79.439 1.00 71.60 25 GLU B C 1
ATOM 3230 O O . GLU B 1 33 ? 1.251 12.353 79.317 1.00 76.61 25 GLU B O 1
ATOM 3232 N N . THR B 1 34 ? 3.052 13.291 80.281 1.00 70.01 26 THR B N 1
ATOM 3233 C CA . THR B 1 34 ? 3.410 12.082 81.021 1.00 70.58 26 THR B CA 1
ATOM 3234 C C . THR B 1 34 ? 2.747 12.006 82.398 1.00 75.07 26 THR B C 1
ATOM 3235 O O . THR B 1 34 ? 2.800 10.966 83.058 1.00 76.85 26 THR B O 1
ATOM 3239 N N . GLY B 1 35 ? 2.129 13.103 82.826 1.00 67.81 27 GLY B N 1
ATOM 3240 C CA . GLY B 1 35 ? 1.484 13.159 84.128 1.00 63.10 27 GLY B CA 1
ATOM 3241 C C . GLY B 1 35 ? 2.454 12.964 85.280 1.00 61.01 27 GLY B C 1
ATOM 3242 O O . GLY B 1 35 ? 2.051 12.594 86.382 1.00 60.73 27 GLY B O 1
ATOM 3243 N N . ARG B 1 36 ? 3.736 13.217 85.021 1.00 52.96 28 ARG B N 1
ATOM 3244 C CA . ARG B 1 36 ? 4.785 13.010 86.015 1.00 48.74 28 ARG B CA 1
ATOM 3245 C C . ARG B 1 36 ? 5.444 14.312 86.456 1.00 45.89 28 ARG B C 1
ATOM 3246 O O . ARG B 1 36 ? 5.435 15.304 85.730 1.00 47.52 28 ARG B O 1
ATOM 3254 N N . GLU B 1 37 ? 6.031 14.292 87.648 1.00 43.88 29 GLU B N 1
ATOM 3255 C CA . GLU B 1 37 ? 6.759 15.446 88.162 1.00 42.21 29 GLU B CA 1
ATOM 3256 C C . GLU B 1 37 ? 8.142 15.530 87.527 1.00 39.25 29 GLU B C 1
ATOM 3257 O O . GLU B 1 37 ? 8.702 14.517 87.101 1.00 39.53 29 GLU B O 1
ATOM 3263 N N . VAL B 1 38 ? 8.690 16.740 87.468 1.00 34.28 30 VAL B N 1
ATOM 3264 C CA . VAL B 1 38 ? 9.948 16.975 86.767 1.00 32.41 30 VAL B CA 1
ATOM 3265 C C . VAL B 1 38 ? 11.012 17.572 87.686 1.00 31.46 30 VAL B C 1
ATOM 3266 O O . VAL B 1 38 ? 10.747 18.514 88.436 1.00 34.06 30 VAL B O 1
ATOM 3270 N N . VAL B 1 39 ? 12.213 17.007 87.634 1.00 30.03 31 VAL B N 1
ATOM 3271 C CA . VAL B 1 39 ? 13.348 17.539 88.385 1.00 29.11 31 VAL B CA 1
ATOM 3272 C C . VAL B 1 39 ? 14.350 18.153 87.425 1.00 28.34 31 VAL B C 1
ATOM 3273 O O . VAL B 1 39 ? 14.869 17.467 86.551 1.00 28.82 31 VAL B O 1
ATOM 3277 N N . ALA B 1 40 ? 14.614 19.449 87.574 1.00 29.70 32 ALA B N 1
ATOM 3278 C CA . ALA B 1 40 ? 15.574 20.118 86.701 1.00 28.05 32 ALA B CA 1
ATOM 3279 C C . ALA B 1 40 ? 16.946 20.113 87.345 1.00 28.14 32 ALA B C 1
ATOM 3280 O O . ALA B 1 40 ? 17.073 20.341 88.548 1.00 28.31 32 ALA B O 1
ATOM 3282 N N . VAL B 1 41 ? 17.966 19.839 86.536 1.00 23.93 33 VAL B N 1
ATOM 3283 C CA . VAL B 1 41 ? 19.344 19.777 87.000 1.00 24.65 33 VAL B CA 1
ATOM 3284 C C . VAL B 1 41 ? 20.229 20.736 86.209 1.00 22.89 33 VAL B C 1
ATOM 3285 O O . VAL B 1 41 ? 20.497 20.517 85.030 1.00 25.03 33 VAL B O 1
ATOM 3289 N N . ALA B 1 42 ? 20.679 21.803 86.858 1.00 23.63 34 ALA B N 1
ATOM 3290 C CA . ALA B 1 42 ? 21.538 22.785 86.210 1.00 21.92 34 ALA B CA 1
ATOM 3291 C C . ALA B 1 42 ? 22.972 22.555 86.667 1.00 26.93 34 ALA B C 1
ATOM 3292 O O . ALA B 1 42 ? 23.244 22.470 87.864 1.00 27.91 34 ALA B O 1
ATOM 3294 N N . ILE B 1 43 ? 23.890 22.435 85.716 1.00 20.13 35 ILE B N 1
ATOM 3295 C CA . ILE B 1 43 ? 25.261 22.085 86.056 1.00 18.97 35 ILE B CA 1
ATOM 3296 C C . ILE B 1 43 ? 26.211 23.183 85.596 1.00 24.56 35 ILE B C 1
ATOM 3297 O O . ILE B 1 43 ? 26.215 23.539 84.420 1.00 21.83 35 ILE B O 1
ATOM 3302 N N . ASP B 1 44 ? 26.994 23.725 86.526 1.00 20.01 36 ASP B N 1
ATOM 3303 C CA . ASP B 1 44 ? 27.989 24.747 86.193 1.00 20.43 36 ASP B CA 1
ATOM 3304 C C . ASP B 1 44 ? 29.252 24.106 85.643 1.00 23.11 36 ASP B C 1
ATOM 3305 O O . ASP B 1 44 ? 29.974 23.434 86.377 1.00 22.32 36 ASP B O 1
ATOM 3310 N N . LEU B 1 45 ? 29.510 24.325 84.351 1.00 20.66 37 LEU B N 1
ATOM 3311 C CA . LEU B 1 45 ? 30.726 23.852 83.691 1.00 20.85 37 LEU B CA 1
ATOM 3312 C C . LEU B 1 45 ? 31.547 25.028 83.157 1.00 23.31 37 LEU B C 1
ATOM 3313 O O . LEU B 1 45 ? 32.388 24.860 82.276 1.00 23.76 37 LEU B O 1
ATOM 3318 N N . GLY B 1 46 ? 31.295 26.220 83.688 1.00 19.10 38 GLY B N 1
ATOM 3319 C CA . GLY B 1 46 ? 32.012 27.407 83.252 1.00 20.92 38 GLY B CA 1
ATOM 3320 C C . GLY B 1 46 ? 31.441 28.031 81.986 1.00 23.08 38 GLY B C 1
ATOM 3321 O O . GLY B 1 46 ? 32.142 28.730 81.262 1.00 25.35 38 GLY B O 1
ATOM 3322 N N . GLN B 1 47 ? 30.156 27.807 81.736 1.00 23.24 39 GLN B N 1
ATOM 3323 C CA . GLN B 1 47 ? 29.510 28.321 80.530 1.00 26.18 39 GLN B CA 1
ATOM 3324 C C . GLN B 1 47 ? 29.141 29.796 80.619 1.00 28.70 39 GLN B C 1
ATOM 3325 O O . GLN B 1 47 ? 28.735 30.394 79.626 1.00 26.80 39 GLN B O 1
ATOM 3331 N N . GLY B 1 48 ? 29.276 30.379 81.807 1.00 28.27 40 GLY B N 1
ATOM 3332 C CA . GLY B 1 48 ? 28.875 31.754 82.020 1.00 30.84 40 GLY B CA 1
ATOM 3333 C C . GLY B 1 48 ? 27.380 31.872 81.833 1.00 25.16 40 GLY B C 1
ATOM 3334 O O . GLY B 1 48 ? 26.643 30.927 82.096 1.00 32.18 40 GLY B O 1
ATOM 3335 N N . GLY B 1 49 ? 26.926 33.028 81.368 1.00 37.05 41 GLY B N 1
ATOM 3336 C CA . GLY B 1 49 ? 25.505 33.245 81.177 1.00 42.20 41 GLY B CA 1
ATOM 3337 C C . GLY B 1 49 ? 24.812 33.640 82.466 1.00 45.78 41 GLY B C 1
ATOM 3338 O O . GLY B 1 49 ? 25.426 34.236 83.352 1.00 45.90 41 GLY B O 1
ATOM 3339 N N . GLU B 1 50 ? 23.530 33.300 82.573 1.00 42.31 42 GLU B N 1
ATOM 3340 C CA . GLU B 1 50 ? 22.722 33.689 83.726 1.00 42.61 42 GLU B CA 1
ATOM 3341 C C . GLU B 1 50 ? 23.217 33.093 85.036 1.00 38.76 42 GLU B C 1
ATOM 3342 O O . GLU B 1 50 ? 23.783 32.005 85.063 1.00 39.25 42 GLU B O 1
ATOM 3348 N N . ASP B 1 51 ? 22.992 33.825 86.120 1.00 38.24 43 ASP B N 1
ATOM 3349 C CA . ASP B 1 51 ? 23.290 33.348 87.460 1.00 37.54 43 ASP B CA 1
ATOM 3350 C C . ASP B 1 51 ? 22.560 32.026 87.698 1.00 33.40 43 ASP B C 1
ATOM 3351 O O . ASP B 1 51 ? 21.388 31.897 87.348 1.00 36.70 43 ASP B O 1
ATOM 3356 N N . MET B 1 52 ? 23.259 31.046 88.268 1.00 38.14 44 MET B N 1
ATOM 3357 C CA . MET B 1 52 ? 22.707 29.699 88.428 1.00 39.85 44 MET B CA 1
ATOM 3358 C C . MET B 1 52 ? 21.459 29.695 89.304 1.00 38.33 44 MET B C 1
ATOM 3359 O O . MET B 1 52 ? 20.550 28.896 89.087 1.00 40.05 44 MET B O 1
ATOM 3364 N N . GLU B 1 53 ? 21.410 30.591 90.286 1.00 37.77 45 GLU B N 1
ATOM 3365 C CA . GLU B 1 53 ? 20.269 30.637 91.189 1.00 32.59 45 GLU B CA 1
ATOM 3366 C C . GLU B 1 53 ? 19.046 31.174 90.458 1.00 38.69 45 GLU B C 1
ATOM 3367 O O . GLU B 1 53 ? 17.920 30.750 90.720 1.00 42.35 45 GLU B O 1
ATOM 3373 N N . VAL B 1 54 ? 19.272 32.101 89.532 1.00 41.04 46 VAL B N 1
ATOM 3374 C CA . VAL B 1 54 ? 18.190 32.615 88.705 1.00 42.49 46 VAL B CA 1
ATOM 3375 C C . VAL B 1 54 ? 17.646 31.496 87.825 1.00 37.13 46 VAL B C 1
ATOM 3376 O O . VAL B 1 54 ? 16.429 31.318 87.699 1.00 36.79 46 VAL B O 1
ATOM 3380 N N . VAL B 1 55 ? 18.556 30.734 87.232 1.00 37.37 47 VAL B N 1
ATOM 3381 C CA . VAL B 1 55 ? 18.175 29.596 86.415 1.00 35.34 47 VAL B CA 1
ATOM 3382 C C . VAL B 1 55 ? 17.416 28.572 87.256 1.00 32.41 47 VAL B C 1
ATOM 3383 O O . VAL B 1 55 ? 16.369 28.072 86.846 1.00 33.41 47 VAL B O 1
ATOM 3387 N N . ARG B 1 56 ? 17.946 28.274 88.436 1.00 31.44 48 ARG B N 1
ATOM 3388 C CA . ARG B 1 56 ? 17.319 27.317 89.338 1.00 33.26 48 ARG B CA 1
ATOM 3389 C C . ARG B 1 56 ? 15.880 27.701 89.660 1.00 40.20 48 ARG B C 1
ATOM 3390 O O . ARG B 1 56 ? 14.985 26.850 89.636 1.00 36.13 48 ARG B O 1
ATOM 3398 N N . GLN B 1 57 ? 15.669 28.983 89.956 1.00 36.73 49 GLN B N 1
ATOM 3399 C CA . GLN B 1 57 ? 14.351 29.495 90.325 1.00 39.27 49 GLN B CA 1
ATOM 3400 C C . GLN B 1 57 ? 13.367 29.419 89.163 1.00 37.81 49 GLN B C 1
ATOM 3401 O O . GLN B 1 57 ? 12.176 29.168 89.359 1.00 39.27 49 GLN B O 1
ATOM 3407 N N . ARG B 1 58 ? 13.871 29.628 87.952 1.00 41.05 50 ARG B N 1
ATOM 3408 C CA . ARG B 1 58 ? 13.023 29.616 86.767 1.00 38.37 50 ARG B CA 1
ATOM 3409 C C . ARG B 1 58 ? 12.408 28.241 86.518 1.00 38.00 50 ARG B C 1
ATOM 3410 O O . ARG B 1 58 ? 11.260 28.143 86.095 1.00 37.21 50 ARG B O 1
ATOM 3418 N N . ALA B 1 59 ? 13.174 27.181 86.768 1.00 37.46 51 ALA B N 1
ATOM 3419 C CA . ALA B 1 59 ? 12.639 25.831 86.639 1.00 32.52 51 ALA B CA 1
ATOM 3420 C C . ALA B 1 59 ? 11.468 25.627 87.591 1.00 36.65 51 ALA B C 1
ATOM 3421 O O . ALA B 1 59 ? 10.430 25.081 87.205 1.00 37.13 51 ALA B O 1
ATOM 3423 N N . LEU B 1 60 ? 11.635 26.074 88.833 1.00 37.37 52 LEU B N 1
ATOM 3424 C CA . LEU B 1 60 ? 10.567 25.997 89.829 1.00 40.21 52 LEU B CA 1
ATOM 3425 C C . LEU B 1 60 ? 9.327 26.771 89.396 1.00 41.51 52 LEU B C 1
ATOM 3426 O O . LEU B 1 60 ? 8.202 26.300 89.566 1.00 41.46 52 LEU B O 1
ATOM 3431 N N . ASP B 1 61 ? 9.537 27.960 88.837 1.00 48.44 53 ASP B N 1
ATOM 3432 C CA . ASP B 1 61 ? 8.428 28.801 88.392 1.00 50.28 53 ASP B CA 1
ATOM 3433 C C . ASP B 1 61 ? 7.722 28.171 87.192 1.00 50.47 53 ASP B C 1
ATOM 3434 O O . ASP B 1 61 ? 6.580 28.514 86.885 1.00 51.95 53 ASP B O 1
ATOM 3439 N N . CYS B 1 62 ? 8.406 27.248 86.522 1.00 49.87 54 CYS B N 1
ATOM 3440 C CA . CYS B 1 62 ? 7.852 26.578 85.350 1.00 47.17 54 CYS B CA 1
ATOM 3441 C C . CYS B 1 62 ? 7.231 25.227 85.693 1.00 45.97 54 CYS B C 1
ATOM 3442 O O . CYS B 1 62 ? 6.790 24.501 84.803 1.00 49.24 54 CYS B O 1
ATOM 3445 N N . GLY B 1 63 ? 7.202 24.890 86.979 1.00 42.73 55 GLY B N 1
ATOM 3446 C CA . GLY B 1 63 ? 6.480 23.712 87.426 1.00 41.78 55 GLY B CA 1
ATOM 3447 C C . GLY B 1 63 ? 7.321 22.544 87.910 1.00 39.48 55 GLY B C 1
ATOM 3448 O O . GLY B 1 63 ? 6.773 21.510 88.292 1.00 42.64 55 GLY B O 1
ATOM 3449 N N . ALA B 1 64 ? 8.640 22.697 87.898 1.00 35.55 56 ALA B N 1
ATOM 3450 C CA . ALA B 1 64 ? 9.527 21.648 88.401 1.00 34.26 56 ALA B CA 1
ATOM 3451 C C . ALA B 1 64 ? 9.299 21.436 89.895 1.00 40.50 56 ALA B C 1
ATOM 3452 O O . ALA B 1 64 ? 9.174 22.401 90.647 1.00 39.10 56 ALA B O 1
ATOM 3454 N N . VAL B 1 65 ? 9.242 20.176 90.319 1.00 39.67 57 VAL B N 1
ATOM 3455 C CA . VAL B 1 65 ? 9.021 19.852 91.727 1.00 36.29 57 VAL B CA 1
ATOM 3456 C C . VAL B 1 65 ? 10.305 20.053 92.534 1.00 38.26 57 VAL B C 1
ATOM 3457 O O . VAL B 1 65 ? 10.260 20.410 93.714 1.00 37.37 57 VAL B O 1
ATOM 3461 N N . GLU B 1 66 ? 11.441 19.833 91.876 1.00 33.56 58 GLU B N 1
ATOM 3462 C CA . GLU B 1 66 ? 12.768 20.044 92.447 1.00 33.48 58 GLU B CA 1
ATOM 3463 C C . GLU B 1 66 ? 13.659 20.706 91.405 1.00 35.96 58 GLU B C 1
ATOM 3464 O O . GLU B 1 66 ? 13.570 20.397 90.215 1.00 34.03 58 GLU B O 1
ATOM 3470 N N . SER B 1 67 ? 14.535 21.600 91.846 1.00 31.76 59 SER B N 1
ATOM 3471 C CA . SER B 1 67 ? 15.459 22.264 90.930 1.00 31.79 59 SER B CA 1
ATOM 3472 C C . SER B 1 67 ? 16.815 22.405 91.607 1.00 31.40 59 SER B C 1
ATOM 3473 O O . SER B 1 67 ? 16.942 23.107 92.613 1.00 32.40 59 SER B O 1
ATOM 3476 N N . ILE B 1 68 ? 17.826 21.722 91.082 1.00 27.40 60 ILE B N 1
ATOM 3477 C CA . ILE B 1 68 ? 19.111 21.712 91.768 1.00 26.92 60 ILE B CA 1
ATOM 3478 C C . ILE B 1 68 ? 20.226 22.289 90.912 1.00 29.73 60 ILE B C 1
ATOM 3479 O O . ILE B 1 68 ? 20.141 22.326 89.680 1.00 29.83 60 ILE B O 1
ATOM 3484 N N . VAL B 1 69 ? 21.261 22.770 91.590 1.00 28.51 61 VAL B N 1
ATOM 3485 C CA . VAL B 1 69 ? 22.426 23.339 90.925 1.00 28.28 61 VAL B CA 1
ATOM 3486 C C . VAL B 1 69 ? 23.666 22.583 91.370 1.00 29.75 61 VAL B C 1
ATOM 3487 O O . VAL B 1 69 ? 23.872 22.366 92.568 1.00 31.03 61 VAL B O 1
ATOM 3491 N N . ILE B 1 70 ? 24.470 22.160 90.401 1.00 25.24 62 ILE B N 1
ATOM 3492 C CA . ILE B 1 70 ? 25.699 21.436 90.669 1.00 29.74 62 ILE B CA 1
ATOM 3493 C C . ILE B 1 70 ? 26.874 22.244 90.129 1.00 27.04 62 ILE B C 1
ATOM 3494 O O . ILE B 1 70 ? 26.877 22.620 88.963 1.00 28.49 62 ILE B O 1
ATOM 3499 N N . ASP B 1 71 ? 27.849 22.545 90.983 1.00 24.55 63 ASP B N 1
ATOM 3500 C CA . ASP B 1 71 ? 29.089 23.172 90.519 1.00 22.44 63 ASP B CA 1
ATOM 3501 C C . ASP B 1 71 ? 30.067 22.054 90.175 1.00 22.75 63 ASP B C 1
ATOM 3502 O O . ASP B 1 71 ? 30.659 21.452 91.066 1.00 22.61 63 ASP B O 1
ATOM 3507 N N . ALA B 1 72 ? 30.226 21.773 88.884 1.00 20.30 64 ALA B N 1
ATOM 3508 C CA . ALA B 1 72 ? 31.043 20.641 88.451 1.00 19.42 64 ALA B CA 1
ATOM 3509 C C . ALA B 1 72 ? 32.308 21.096 87.726 1.00 17.82 64 ALA B C 1
ATOM 3510 O O . ALA B 1 72 ? 32.939 20.316 87.010 1.00 17.52 64 ALA B O 1
ATOM 3512 N N . ARG B 1 73 ? 32.687 22.356 87.914 1.00 19.28 65 ARG B N 1
ATOM 3513 C CA . ARG B 1 73 ? 33.814 22.914 87.175 1.00 19.88 65 ARG B CA 1
ATOM 3514 C C . ARG B 1 73 ? 35.135 22.179 87.438 1.00 20.32 65 ARG B C 1
ATOM 3515 O O . ARG B 1 73 ? 35.846 21.826 86.492 1.00 18.52 65 ARG B O 1
ATOM 3523 N N . ASP B 1 74 ? 35.473 21.945 88.701 1.00 20.06 66 ASP B N 1
ATOM 3524 C CA . ASP B 1 74 ? 36.726 21.253 89.004 1.00 18.18 66 ASP B CA 1
ATOM 3525 C C . ASP B 1 74 ? 36.655 19.795 88.572 1.00 20.20 66 ASP B C 1
ATOM 3526 O O . ASP B 1 74 ? 37.603 19.266 87.989 1.00 19.15 66 ASP B O 1
ATOM 3531 N N . GLU B 1 75 ? 35.523 19.153 88.847 1.00 18.76 67 GLU B N 1
ATOM 3532 C CA . GLU B 1 75 ? 35.307 17.778 88.405 1.00 18.74 67 GLU B CA 1
ATOM 3533 C C . GLU B 1 75 ? 35.512 17.652 86.900 1.00 19.96 67 GLU B C 1
ATOM 3534 O O . GLU B 1 75 ? 36.191 16.739 86.435 1.00 17.12 67 GLU B O 1
ATOM 3540 N N . PHE B 1 76 ? 34.924 18.579 86.150 1.00 16.54 68 PHE B N 1
ATOM 3541 C CA . PHE B 1 76 ? 35.056 18.608 84.686 1.00 15.46 68 PHE B CA 1
ATOM 3542 C C . PHE B 1 76 ? 36.526 18.719 84.279 1.00 16.28 68 PHE B C 1
ATOM 3543 O O . PHE B 1 76 ? 37.028 17.933 83.466 1.00 15.53 68 PHE B O 1
ATOM 3551 N N . ALA B 1 77 ? 37.220 19.693 84.856 1.00 16.14 69 ALA B N 1
ATOM 3552 C CA . ALA B 1 77 ? 38.629 19.907 84.539 1.00 13.21 69 ALA B CA 1
ATOM 3553 C C . ALA B 1 77 ? 39.450 18.674 84.870 1.00 17.62 69 ALA B C 1
ATOM 3554 O O . ALA B 1 77 ? 40.234 18.201 84.046 1.00 15.93 69 ALA B O 1
ATOM 3556 N N . ASN B 1 78 ? 39.247 18.145 86.075 1.00 14.91 70 ASN B N 1
ATOM 3557 C CA . ASN B 1 78 ? 40.106 17.088 86.612 1.00 15.81 70 ASN B CA 1
ATOM 3558 C C . ASN B 1 78 ? 39.905 15.719 85.973 1.00 19.17 70 ASN B C 1
ATOM 3559 O O . ASN B 1 78 ? 40.870 14.969 85.768 1.00 18.18 70 ASN B O 1
ATOM 3564 N N . ASP B 1 79 ? 38.652 15.377 85.694 1.00 16.04 71 ASP B N 1
ATOM 3565 C CA . ASP B 1 79 ? 38.329 14.000 85.327 1.00 16.28 71 ASP B CA 1
ATOM 3566 C C . ASP B 1 79 ? 37.916 13.829 83.869 1.00 18.69 71 ASP B C 1
ATOM 3567 O O . ASP B 1 79 ? 37.722 12.698 83.412 1.00 16.89 71 ASP B O 1
ATOM 3572 N N . TYR B 1 80 ? 37.775 14.940 83.147 1.00 15.92 72 TYR B N 1
ATOM 3573 C CA . TYR B 1 80 ? 37.368 14.888 81.744 1.00 13.23 72 TYR B CA 1
ATOM 3574 C C . TYR B 1 80 ? 38.367 15.639 80.862 1.00 13.76 72 TYR B C 1
ATOM 3575 O O . TYR B 1 80 ? 38.897 15.069 79.897 1.00 15.66 72 TYR B O 1
ATOM 3584 N N . CYS B 1 81 ? 38.663 16.891 81.198 1.00 14.70 73 CYS B N 1
ATOM 3585 C CA . CYS B 1 81 ? 39.646 17.646 80.417 1.00 13.93 73 CYS B CA 1
ATOM 3586 C C . CYS B 1 81 ? 41.069 17.099 80.561 1.00 14.63 73 CYS B C 1
ATOM 3587 O O . CYS B 1 81 ? 41.806 17.020 79.579 1.00 14.65 73 CYS B O 1
ATOM 3590 N N . VAL B 1 82 ? 41.475 16.743 81.773 1.00 13.88 74 VAL B N 1
ATOM 3591 C CA . VAL B 1 82 ? 42.831 16.223 81.929 1.00 13.26 74 VAL B CA 1
ATOM 3592 C C . VAL B 1 82 ? 43.027 14.900 81.145 1.00 15.43 74 VAL B C 1
ATOM 3593 O O . VAL B 1 82 ? 44.033 14.760 80.440 1.00 15.14 74 VAL B O 1
ATOM 3597 N N . PRO B 1 83 ? 42.064 13.957 81.212 1.00 15.48 75 PRO B N 1
ATOM 3598 C CA . PRO B 1 83 ? 42.220 12.800 80.305 1.00 16.18 75 PRO B CA 1
ATOM 3599 C C . PRO B 1 83 ? 42.328 13.177 78.821 1.00 17.01 75 PRO B C 1
ATOM 3600 O O . PRO B 1 83 ? 43.111 12.554 78.096 1.00 12.69 75 PRO B O 1
ATOM 3604 N N . ALA B 1 84 ? 41.587 14.191 78.372 1.00 15.28 76 ALA B N 1
ATOM 3605 C CA . ALA B 1 84 ? 41.702 14.606 76.977 1.00 15.48 76 ALA B CA 1
ATOM 3606 C C . ALA B 1 84 ? 43.109 15.124 76.680 1.00 13.88 76 ALA B C 1
ATOM 3607 O O . ALA B 1 84 ? 43.658 14.844 75.609 1.00 14.57 76 ALA B O 1
ATOM 3609 N N . ILE B 1 85 ? 43.687 15.863 77.622 1.00 14.55 77 ILE B N 1
ATOM 3610 C CA . ILE B 1 85 ? 45.049 16.386 77.478 1.00 14.91 77 ILE B CA 1
ATOM 3611 C C . ILE B 1 85 ? 46.051 15.224 77.408 1.00 15.69 77 ILE B C 1
ATOM 3612 O O . ILE B 1 85 ? 46.975 15.233 76.589 1.00 15.24 77 ILE B O 1
ATOM 3617 N N . GLN B 1 86 ? 45.857 14.226 78.266 1.00 13.48 78 GLN B N 1
ATOM 3618 C CA . GLN B 1 86 ? 46.806 13.113 78.346 1.00 13.19 78 GLN B CA 1
ATOM 3619 C C . GLN B 1 86 ? 46.816 12.235 77.090 1.00 15.57 78 GLN B C 1
ATOM 3620 O O . GLN B 1 86 ? 47.820 11.599 76.797 1.00 15.30 78 GLN B O 1
ATOM 3626 N N . SER B 1 87 ? 45.710 12.215 76.344 1.00 14.55 79 SER B N 1
ATOM 3627 C CA . SER B 1 87 ? 45.650 11.521 75.055 1.00 14.37 79 SER B CA 1
ATOM 3628 C C . SER B 1 87 ? 45.752 12.489 73.869 1.00 12.79 79 SER B C 1
ATOM 3629 O O . SER B 1 87 ? 45.459 12.114 72.728 1.00 13.40 79 SER B O 1
ATOM 3632 N N . ASN B 1 88 ? 46.167 13.728 74.144 1.00 12.85 80 ASN B N 1
ATOM 3633 C CA . ASN B 1 88 ? 46.376 14.744 73.114 1.00 14.54 80 ASN B CA 1
ATOM 3634 C C . ASN B 1 88 ? 45.198 14.848 72.158 1.00 16.61 80 ASN B C 1
ATOM 3635 O O . ASN B 1 88 ? 45.379 14.920 70.943 1.00 14.92 80 ASN B O 1
ATOM 3640 N N . ALA B 1 89 ? 43.990 14.849 72.710 1.00 15.35 81 ALA B N 1
ATOM 3641 C CA . ALA B 1 89 ? 42.816 14.524 71.910 1.00 15.41 81 ALA B CA 1
ATOM 3642 C C . ALA B 1 89 ? 42.484 15.617 70.897 1.00 17.36 81 ALA B C 1
ATOM 3643 O O . ALA B 1 89 ? 42.171 16.734 71.273 1.00 19.16 81 ALA B O 1
ATOM 3645 N N . LEU B 1 90 ? 42.591 15.283 69.613 1.00 13.71 82 LEU B N 1
ATOM 3646 C CA . LEU B 1 90 ? 42.287 16.215 68.514 1.00 14.00 82 LEU B CA 1
ATOM 3647 C C . LEU B 1 90 ? 41.524 15.446 67.444 1.00 16.94 82 LEU B C 1
ATOM 3648 O O . LEU B 1 90 ? 42.113 14.684 66.673 1.00 16.46 82 LEU B O 1
ATOM 3653 N N . TYR B 1 91 ? 40.207 15.614 67.427 1.00 16.55 83 TYR B N 1
ATOM 3654 C CA . TYR B 1 91 ? 39.373 14.907 66.462 1.00 17.09 83 TYR B CA 1
ATOM 3655 C C . TYR B 1 91 ? 39.613 15.476 65.058 1.00 18.29 83 TYR B C 1
ATOM 3656 O O . TYR B 1 91 ? 39.741 16.683 64.894 1.00 16.95 83 TYR B O 1
ATOM 3665 N N . MET B 1 92 ? 39.703 14.591 64.067 1.00 20.32 84 MET B N 1
ATOM 3666 C CA . MET B 1 92 ? 40.120 14.941 62.696 1.00 20.12 84 MET B CA 1
ATOM 3667 C C . MET B 1 92 ? 41.544 15.533 62.694 1.00 14.25 84 MET B C 1
ATOM 3668 O O . MET B 1 92 ? 41.927 16.177 61.726 1.00 14.93 84 MET B O 1
ATOM 3673 N N . ASP B 1 93 ? 42.309 15.310 63.766 1.00 14.80 85 ASP B N 1
ATOM 3674 C CA . ASP B 1 93 ? 43.590 15.995 63.972 1.00 16.15 85 ASP B CA 1
ATOM 3675 C C . ASP B 1 93 ? 43.402 17.510 63.951 1.00 13.27 85 ASP B C 1
ATOM 3676 O O . ASP B 1 93 ? 44.303 18.248 63.552 1.00 14.07 85 ASP B O 1
ATOM 3681 N N . ARG B 1 94 ? 42.239 17.986 64.400 1.00 12.89 86 ARG B N 1
ATOM 3682 C CA . ARG B 1 94 ? 41.968 19.423 64.341 1.00 15.51 86 ARG B CA 1
ATOM 3683 C C . ARG B 1 94 ? 41.496 20.045 65.656 1.00 19.93 86 ARG B C 1
ATOM 3684 O O . ARG B 1 94 ? 42.029 21.074 66.065 1.00 21.14 86 ARG B O 1
ATOM 3692 N N . TYR B 1 95 ? 40.498 19.471 66.313 1.00 17.29 87 TYR B N 1
ATOM 3693 C CA . TYR B 1 95 ? 39.949 20.179 67.472 1.00 17.98 87 TYR B CA 1
ATOM 3694 C C . TYR B 1 95 ? 39.709 19.266 68.673 1.00 15.99 87 TYR B C 1
ATOM 3695 O O . TYR B 1 95 ? 39.431 18.077 68.526 1.00 14.80 87 TYR B O 1
ATOM 3704 N N . PRO B 1 96 ? 39.841 19.834 69.878 1.00 17.17 88 PRO B N 1
ATOM 3705 C CA . PRO B 1 96 ? 39.975 19.009 71.087 1.00 16.25 88 PRO B CA 1
ATOM 3706 C C . PRO B 1 96 ? 38.653 18.545 71.723 1.00 13.83 88 PRO B C 1
ATOM 3707 O O . PRO B 1 96 ? 38.457 18.693 72.926 1.00 15.39 88 PRO B O 1
ATOM 3711 N N . LEU B 1 97 ? 37.776 17.975 70.901 1.00 14.59 89 LEU B N 1
ATOM 3712 C CA A LEU B 1 97 ? 36.551 17.331 71.370 0.58 16.50 89 LEU B CA 1
ATOM 3713 C CA B LEU B 1 97 ? 36.559 17.327 71.385 0.42 16.40 89 LEU B CA 1
ATOM 3714 C C . LEU B 1 97 ? 35.646 18.302 72.127 1.00 18.42 89 LEU B C 1
ATOM 3715 O O . LEU B 1 97 ? 34.976 17.927 73.091 1.00 18.94 89 LEU B O 1
ATOM 3724 N N . VAL B 1 98 ? 35.643 19.549 71.677 1.00 15.75 90 VAL B N 1
ATOM 3725 C CA . VAL B 1 98 ? 34.724 20.559 72.187 1.00 17.81 90 VAL B CA 1
ATOM 3726 C C . VAL B 1 98 ? 33.304 20.023 71.992 1.00 20.09 90 VAL B C 1
ATOM 3727 O O . VAL B 1 98 ? 32.974 19.534 70.904 1.00 19.82 90 VAL B O 1
ATOM 3731 N N . SER B 1 99 ? 32.507 20.092 73.058 1.00 20.35 91 SER B N 1
ATOM 3732 C CA . SER B 1 99 ? 31.123 19.597 73.125 1.00 22.37 91 SER B CA 1
ATOM 3733 C C . SER B 1 99 ? 31.008 18.080 73.249 1.00 22.57 91 SER B C 1
ATOM 3734 O O . SER B 1 99 ? 29.902 17.558 73.330 1.00 28.53 91 SER B O 1
ATOM 3737 N N . ALA B 1 100 ? 32.130 17.365 73.288 1.00 18.01 92 ALA B N 1
ATOM 3738 C CA . ALA B 1 100 ? 32.075 15.924 73.509 1.00 15.54 92 ALA B CA 1
ATOM 3739 C C . ALA B 1 100 ? 32.434 15.538 74.939 1.00 16.78 92 ALA B C 1
ATOM 3740 O O . ALA B 1 100 ? 31.909 14.560 75.464 1.00 16.42 92 ALA B O 1
ATOM 3742 N N . LEU B 1 101 ? 33.324 16.302 75.573 1.00 15.10 93 LEU B N 1
ATOM 3743 C CA . LEU B 1 101 ? 33.863 15.902 76.866 1.00 16.59 93 LEU B CA 1
ATOM 3744 C C . LEU B 1 101 ? 32.860 16.001 78.002 1.00 18.07 93 LEU B C 1
ATOM 3745 O O . LEU B 1 101 ? 32.891 15.192 78.926 1.00 18.73 93 LEU B O 1
ATOM 3750 N N . SER B 1 102 ? 32.008 17.025 77.972 1.00 16.27 94 SER B N 1
ATOM 3751 C CA . SER B 1 102 ? 31.148 17.278 79.121 1.00 15.14 94 SER B CA 1
ATOM 3752 C C . SER B 1 102 ? 29.968 16.316 79.154 1.00 16.42 94 SER B C 1
ATOM 3753 O O . SER B 1 102 ? 29.318 16.168 80.179 1.00 17.10 94 SER B O 1
ATOM 3756 N N . ARG B 1 103 ? 29.681 15.675 78.027 1.00 14.68 95 ARG B N 1
ATOM 3757 C CA . ARG B 1 103 ? 28.474 14.848 77.936 1.00 17.73 95 ARG B CA 1
ATOM 3758 C C . ARG B 1 103 ? 28.486 13.680 78.925 1.00 16.17 95 ARG B C 1
ATOM 3759 O O . ARG B 1 103 ? 27.486 13.456 79.611 1.00 17.64 95 ARG B O 1
ATOM 3767 N N . PRO B 1 104 ? 29.602 12.921 79.017 1.00 16.19 96 PRO B N 1
ATOM 3768 C CA . PRO B 1 104 ? 29.532 11.833 80.000 1.00 15.01 96 PRO B CA 1
ATOM 3769 C C . PRO B 1 104 ? 29.405 12.328 81.440 1.00 16.31 96 PRO B C 1
ATOM 3770 O O . PRO B 1 104 ? 28.782 11.658 82.253 1.00 16.72 96 PRO B O 1
ATOM 3774 N N . LEU B 1 105 ? 29.964 13.496 81.746 1.00 17.40 97 LEU B N 1
ATOM 3775 C CA . LEU B 1 105 ? 29.827 14.069 83.085 1.00 15.72 97 LEU B CA 1
ATOM 3776 C C . LEU B 1 105 ? 28.377 14.434 83.371 1.00 16.85 97 LEU B C 1
ATOM 3777 O O . LEU B 1 105 ? 27.871 14.187 84.462 1.00 19.16 97 LEU B O 1
ATOM 3782 N N . ILE B 1 106 ? 27.718 15.032 82.384 1.00 17.14 98 ILE B N 1
ATOM 3783 C CA . ILE B 1 106 ? 26.320 15.420 82.554 1.00 18.62 98 ILE B CA 1
ATOM 3784 C C . ILE B 1 106 ? 25.478 14.155 82.727 1.00 17.96 98 ILE B C 1
ATOM 3785 O O . ILE B 1 106 ? 24.604 14.102 83.582 1.00 18.54 98 ILE B O 1
ATOM 3790 N N . VAL B 1 107 ? 25.762 13.117 81.943 1.00 16.22 99 VAL B N 1
ATOM 3791 C CA . VAL B 1 107 ? 25.035 11.850 82.106 1.00 16.07 99 VAL B CA 1
ATOM 3792 C C . VAL B 1 107 ? 25.154 11.311 83.527 1.00 21.30 99 VAL B C 1
ATOM 3793 O O . VAL B 1 107 ? 24.159 10.894 84.137 1.00 19.26 99 VAL B O 1
ATOM 3797 N N . LYS B 1 108 ? 26.368 11.343 84.071 1.00 16.12 100 LYS B N 1
ATOM 3798 C CA . LYS B 1 108 ? 26.582 10.823 85.419 1.00 18.83 100 LYS B CA 1
ATOM 3799 C C . LYS B 1 108 ? 25.773 11.586 86.449 1.00 18.52 100 LYS B C 1
ATOM 3800 O O . LYS B 1 108 ? 25.211 10.996 87.380 1.00 20.61 100 LYS B O 1
ATOM 3806 N N . HIS B 1 109 ? 25.724 12.903 86.304 1.00 17.14 101 HIS B N 1
ATOM 3807 C CA . HIS B 1 109 ? 24.986 13.710 87.271 1.00 19.01 101 HIS B CA 1
ATOM 3808 C C . HIS B 1 109 ? 23.485 13.555 87.108 1.00 21.28 101 HIS B C 1
ATOM 3809 O O . HIS B 1 109 ? 22.750 13.619 88.091 1.00 21.15 101 HIS B O 1
ATOM 3816 N N . LEU B 1 110 ? 23.018 13.331 85.885 1.00 18.28 102 LEU B N 1
ATOM 3817 C CA . LEU B 1 110 ? 21.581 13.122 85.705 1.00 19.24 102 LEU B CA 1
ATOM 3818 C C . LEU B 1 110 ? 21.164 11.779 86.307 1.00 19.37 102 LEU B C 1
ATOM 3819 O O . LEU B 1 110 ? 20.090 11.654 86.902 1.00 20.15 102 LEU B O 1
ATOM 3824 N N . VAL B 1 111 ? 22.017 10.773 86.155 1.00 19.69 103 VAL B N 1
ATOM 3825 C CA . VAL B 1 111 ? 21.720 9.461 86.729 1.00 18.36 103 VAL B CA 1
ATOM 3826 C C . VAL B 1 111 ? 21.706 9.553 88.249 1.00 23.66 103 VAL B C 1
ATOM 3827 O O . VAL B 1 111 ? 20.801 9.021 88.901 1.00 21.52 103 VAL B O 1
ATOM 3831 N N . LYS B 1 112 ? 22.692 10.255 88.807 1.00 22.95 104 LYS B N 1
ATOM 3832 C CA . LYS B 1 112 ? 22.741 10.476 90.254 1.00 24.90 104 LYS B CA 1
ATOM 3833 C C . LYS B 1 112 ? 21.473 11.168 90.752 1.00 26.51 104 LYS B C 1
ATOM 3834 O O . LYS B 1 112 ? 20.898 10.767 91.757 1.00 27.15 104 LYS B O 1
ATOM 3840 N N . ALA B 1 113 ? 21.035 12.201 90.037 1.00 21.87 105 ALA B N 1
ATOM 3841 C CA . ALA B 1 113 ? 19.831 12.920 90.423 1.00 23.59 105 ALA B CA 1
ATOM 3842 C C . ALA B 1 113 ? 18.594 12.023 90.334 1.00 25.99 105 ALA B C 1
ATOM 3843 O O . ALA B 1 113 ? 17.685 12.127 91.154 1.00 27.99 105 ALA B O 1
ATOM 3845 N N . ALA B 1 114 ? 18.556 11.148 89.335 1.00 24.07 106 ALA B N 1
ATOM 3846 C CA . ALA B 1 114 ? 17.467 10.180 89.232 1.00 25.49 106 ALA B CA 1
ATOM 3847 C C . ALA B 1 114 ? 17.416 9.273 90.467 1.00 27.65 106 ALA B C 1
ATOM 3848 O O . ALA B 1 114 ? 16.336 9.015 91.014 1.00 26.16 106 ALA B O 1
ATOM 3850 N N . ARG B 1 115 ? 18.575 8.795 90.912 1.00 27.60 107 ARG B N 1
ATOM 3851 C CA . ARG B 1 115 ? 18.630 7.947 92.104 1.00 27.77 107 ARG B CA 1
ATOM 3852 C C . ARG B 1 115 ? 18.204 8.714 93.352 1.00 30.85 107 ARG B C 1
ATOM 3853 O O . ARG B 1 115 ? 17.540 8.168 94.228 1.00 34.17 107 ARG B O 1
ATOM 3861 N N . GLU B 1 116 ? 18.591 9.981 93.432 1.00 28.86 108 GLU B N 1
ATOM 3862 C CA . GLU B 1 116 ? 18.296 10.788 94.608 1.00 33.37 108 GLU B CA 1
ATOM 3863 C C . GLU B 1 116 ? 16.840 11.244 94.696 1.00 33.54 108 GLU B C 1
ATOM 3864 O O . GLU B 1 116 ? 16.308 11.424 95.795 1.00 34.72 108 GLU B O 1
ATOM 3870 N N . HIS B 1 117 ? 16.189 11.420 93.552 1.00 32.35 109 HIS B N 1
ATOM 3871 C CA . HIS B 1 117 ? 14.866 12.043 93.537 1.00 34.80 109 HIS B CA 1
ATOM 3872 C C . HIS B 1 117 ? 13.760 11.190 92.920 1.00 36.18 109 HIS B C 1
ATOM 3873 O O . HIS B 1 117 ? 12.791 11.727 92.391 1.00 34.88 109 HIS B O 1
ATOM 3880 N N . GLY B 1 118 ? 13.902 9.870 92.985 1.00 29.36 110 GLY B N 1
ATOM 3881 C CA . GLY B 1 118 ? 12.878 8.965 92.487 1.00 34.05 110 GLY B CA 1
ATOM 3882 C C . GLY B 1 118 ? 12.615 9.050 90.991 1.00 34.06 110 GLY B C 1
ATOM 3883 O O . GLY B 1 118 ? 11.484 8.875 90.537 1.00 36.26 110 GLY B O 1
ATOM 3884 N N . GLY B 1 119 ? 13.661 9.316 90.222 1.00 28.93 111 GLY B N 1
ATOM 3885 C CA . GLY B 1 119 ? 13.525 9.421 88.783 1.00 30.13 111 GLY B CA 1
ATOM 3886 C C . GLY B 1 119 ? 13.519 8.070 88.097 1.00 30.08 111 GLY B C 1
ATOM 3887 O O . GLY B 1 119 ? 14.346 7.214 88.393 1.00 31.59 111 GLY B O 1
ATOM 3888 N N . THR B 1 120 ? 12.590 7.885 87.166 1.00 28.93 112 THR B N 1
ATOM 3889 C CA . THR B 1 120 ? 12.530 6.657 86.379 1.00 30.22 112 THR B CA 1
ATOM 3890 C C . THR B 1 120 ? 12.686 6.960 84.897 1.00 29.11 112 THR B C 1
ATOM 3891 O O . THR B 1 120 ? 12.764 6.058 84.065 1.00 30.12 112 THR B O 1
ATOM 3895 N N . ILE B 1 121 ? 12.734 8.247 84.579 1.00 25.36 113 ILE B N 1
ATOM 3896 C CA . ILE B 1 121 ? 12.857 8.719 83.203 1.00 24.93 113 ILE B CA 1
ATOM 3897 C C . ILE B 1 121 ? 13.875 9.852 83.146 1.00 24.32 113 ILE B C 1
ATOM 3898 O O . ILE B 1 121 ? 13.884 10.715 84.024 1.00 26.49 113 ILE B O 1
ATOM 3903 N N . VAL B 1 122 ? 14.740 9.853 82.131 1.00 21.48 114 VAL B N 1
ATOM 3904 C CA . VAL B 1 122 ? 15.595 11.009 81.894 1.00 22.15 114 VAL B CA 1
ATOM 3905 C C . VAL B 1 122 ? 15.273 11.563 80.514 1.00 29.71 114 VAL B C 1
ATOM 3906 O O . VAL B 1 122 ? 14.990 10.809 79.583 1.00 29.14 114 VAL B O 1
ATOM 3910 N N . ALA B 1 123 ? 15.277 12.885 80.395 1.00 27.23 115 ALA B N 1
ATOM 3911 C CA . ALA B 1 123 ? 14.954 13.521 79.128 1.00 24.62 115 ALA B CA 1
ATOM 3912 C C . ALA B 1 123 ? 16.120 14.365 78.652 1.00 29.36 115 ALA B C 1
ATOM 3913 O O . ALA B 1 123 ? 16.842 14.942 79.461 1.00 30.76 115 ALA B O 1
ATOM 3915 N N . HIS B 1 124 ? 16.307 14.420 77.336 1.00 27.45 116 HIS B N 1
ATOM 3916 C CA . HIS B 1 124 ? 17.329 15.273 76.745 1.00 26.77 116 HIS B CA 1
ATOM 3917 C C . HIS B 1 124 ? 16.755 15.965 75.515 1.00 27.04 116 HIS B C 1
ATOM 3918 O O . HIS B 1 124 ? 15.752 15.510 74.945 1.00 22.82 116 HIS B O 1
ATOM 3925 N N . GLY B 1 125 ? 17.388 17.063 75.117 1.00 25.04 117 GLY B N 1
ATOM 3926 C CA . GLY B 1 125 ? 16.886 17.881 74.025 1.00 26.10 117 GLY B CA 1
ATOM 3927 C C . GLY B 1 125 ? 17.695 17.794 72.741 1.00 27.46 117 GLY B C 1
ATOM 3928 O O . GLY B 1 125 ? 17.660 18.707 71.923 1.00 30.71 117 GLY B O 1
ATOM 3929 N N . CYS B 1 126 ? 18.405 16.686 72.547 1.00 24.10 118 CYS B N 1
ATOM 3930 C CA . CYS B 1 126 ? 19.248 16.509 71.363 1.00 24.26 118 CYS B CA 1
ATOM 3931 C C . CYS B 1 126 ? 18.437 16.220 70.107 1.00 24.42 118 CYS B C 1
ATOM 3932 O O . CYS B 1 126 ? 17.349 15.653 70.184 1.00 24.27 118 CYS B O 1
ATOM 3935 N N . THR B 1 127 ? 18.971 16.604 68.947 1.00 24.33 119 THR B N 1
ATOM 3936 C CA . THR B 1 127 ? 18.301 16.309 67.680 1.00 23.75 119 THR B CA 1
ATOM 3937 C C . THR B 1 127 ? 18.735 14.959 67.128 1.00 23.92 119 THR B C 1
ATOM 3938 O O . THR B 1 127 ? 19.650 14.324 67.653 1.00 23.63 119 THR B O 1
ATOM 3942 N N . GLY B 1 128 ? 18.090 14.544 66.041 1.00 27.76 120 GLY B N 1
ATOM 3943 C CA . GLY B 1 128 ? 18.394 13.275 65.413 1.00 29.94 120 GLY B CA 1
ATOM 3944 C C . GLY B 1 128 ? 19.545 13.274 64.419 1.00 26.16 120 GLY B C 1
ATOM 3945 O O . GLY B 1 128 ? 19.867 12.229 63.869 1.00 28.95 120 GLY B O 1
ATOM 3946 N N . LYS B 1 129 ? 20.185 14.418 64.183 1.00 25.26 121 LYS B N 1
ATOM 3947 C CA . LYS B 1 129 ? 21.307 14.409 63.244 1.00 25.92 121 LYS B CA 1
ATOM 3948 C C . LYS B 1 129 ? 22.626 14.835 63.877 1.00 24.60 121 LYS B C 1
ATOM 3949 O O . LYS B 1 129 ? 23.643 14.944 63.190 1.00 22.21 121 LYS B O 1
ATOM 3955 N N . GLY B 1 130 ? 22.621 15.043 65.192 1.00 24.81 122 GLY B N 1
ATOM 3956 C CA . GLY B 1 130 ? 23.825 15.435 65.900 1.00 26.46 122 GLY B CA 1
ATOM 3957 C C . GLY B 1 130 ? 24.531 14.288 66.593 1.00 24.08 122 GLY B C 1
ATOM 3958 O O . GLY B 1 130 ? 24.050 13.151 66.605 1.00 22.61 122 GLY B O 1
ATOM 3959 N N . ASN B 1 131 ? 25.692 14.586 67.165 1.00 21.51 123 ASN B N 1
ATOM 3960 C CA . ASN B 1 131 ? 26.428 13.608 67.945 1.00 21.35 123 ASN B CA 1
ATOM 3961 C C . ASN B 1 131 ? 25.935 13.520 69.383 1.00 19.60 123 ASN B C 1
ATOM 3962 O O . ASN B 1 131 ? 26.125 12.502 70.032 1.00 19.72 123 ASN B O 1
ATOM 3967 N N . ASP B 1 132 ? 25.351 14.599 69.896 1.00 19.55 124 ASP B N 1
ATOM 3968 C CA . ASP B 1 132 ? 25.031 14.643 71.315 1.00 19.58 124 ASP B CA 1
ATOM 3969 C C . ASP B 1 132 ? 24.017 13.581 71.721 1.00 19.87 124 ASP B C 1
ATOM 3970 O O . ASP B 1 132 ? 24.132 13.021 72.809 1.00 21.29 124 ASP B O 1
ATOM 3975 N N . GLN B 1 133 ? 23.060 13.275 70.849 1.00 20.29 125 GLN B N 1
ATOM 3976 C CA . GLN B 1 133 ? 22.105 12.201 71.137 1.00 15.86 125 GLN B CA 1
ATOM 3977 C C . GLN B 1 133 ? 22.829 10.882 71.442 1.00 18.29 125 GLN B C 1
ATOM 3978 O O . GLN B 1 133 ? 22.409 10.119 72.299 1.00 18.15 125 GLN B O 1
ATOM 3984 N N . VAL B 1 134 ? 23.923 10.617 70.737 1.00 17.95 126 VAL B N 1
ATOM 3985 C CA . VAL B 1 134 ? 24.645 9.371 70.921 1.00 16.26 126 VAL B CA 1
ATOM 3986 C C . VAL B 1 134 ? 25.362 9.378 72.267 1.00 20.76 126 VAL B C 1
ATOM 3987 O O . VAL B 1 134 ? 25.301 8.412 73.025 1.00 18.61 126 VAL B O 1
ATOM 3991 N N . ARG B 1 135 ? 26.023 10.492 72.564 1.00 16.92 127 ARG B N 1
ATOM 3992 C CA . ARG B 1 135 ? 26.795 10.618 73.789 1.00 18.46 127 ARG B CA 1
ATOM 3993 C C . ARG B 1 135 ? 25.895 10.514 75.021 1.00 20.00 127 ARG B C 1
ATOM 3994 O O . ARG B 1 135 ? 26.253 9.854 75.996 1.00 19.07 127 ARG B O 1
ATOM 4002 N N . PHE B 1 136 ? 24.727 11.147 74.975 1.00 18.05 128 PHE B N 1
ATOM 4003 C CA . PHE B 1 136 ? 23.781 11.013 76.078 1.00 16.45 128 PHE B CA 1
ATOM 4004 C C . PHE B 1 136 ? 23.197 9.602 76.163 1.00 18.81 128 PHE B C 1
ATOM 4005 O O . PHE B 1 136 ? 23.254 8.971 77.211 1.00 19.58 128 PHE B O 1
ATOM 4013 N N . GLU B 1 137 ? 22.641 9.103 75.065 1.00 18.96 129 GLU B N 1
ATOM 4014 C CA . GLU B 1 137 ? 21.873 7.860 75.149 1.00 18.40 129 GLU B CA 1
ATOM 4015 C C . GLU B 1 137 ? 22.741 6.618 75.369 1.00 16.62 129 GLU B C 1
ATOM 4016 O O . GLU B 1 137 ? 22.328 5.691 76.076 1.00 19.22 129 GLU B O 1
ATOM 4022 N N . VAL B 1 138 ? 23.931 6.579 74.774 1.00 14.60 130 VAL B N 1
ATOM 4023 C CA . VAL B 1 138 ? 24.825 5.456 75.055 1.00 14.77 130 VAL B CA 1
ATOM 4024 C C . VAL B 1 138 ? 25.244 5.531 76.518 1.00 21.72 130 VAL B C 1
ATOM 4025 O O . VAL B 1 138 ? 25.330 4.508 77.208 1.00 19.90 130 VAL B O 1
ATOM 4029 N N . GLY B 1 139 ? 25.483 6.749 76.996 1.00 18.94 131 GLY B N 1
ATOM 4030 C CA . GLY B 1 139 ? 25.775 6.953 78.407 1.00 20.13 131 GLY B CA 1
ATOM 4031 C C . GLY B 1 139 ? 24.696 6.386 79.310 1.00 19.55 131 GLY B C 1
ATOM 4032 O O . GLY B 1 139 ? 24.987 5.633 80.243 1.00 19.03 131 GLY B O 1
ATOM 4033 N N . PHE B 1 140 ? 23.444 6.760 79.058 1.00 16.38 132 PHE B N 1
ATOM 4034 C CA . PHE B 1 140 ? 22.342 6.254 79.878 1.00 19.62 132 PHE B CA 1
ATOM 4035 C C . PHE B 1 140 ? 22.226 4.727 79.811 1.00 22.19 132 PHE B C 1
ATOM 4036 O O . PHE B 1 140 ? 21.972 4.072 80.822 1.00 19.37 132 PHE B O 1
ATOM 4044 N N . ALA B 1 141 ? 22.413 4.162 78.620 1.00 18.73 133 ALA B N 1
ATOM 4045 C CA . ALA B 1 141 ? 22.254 2.719 78.431 1.00 18.80 133 ALA B CA 1
ATOM 4046 C C . ALA B 1 141 ? 23.327 1.952 79.191 1.00 19.23 133 ALA B C 1
ATOM 4047 O O . ALA B 1 141 ? 23.088 0.823 79.636 1.00 22.56 133 ALA B O 1
ATOM 4049 N N . SER B 1 142 ? 24.500 2.571 79.329 1.00 17.48 134 SER B N 1
ATOM 4050 C CA . SER B 1 142 ? 25.620 1.976 80.059 1.00 18.42 134 SER B CA 1
ATOM 4051 C C . SER B 1 142 ? 25.519 2.128 81.577 1.00 24.06 134 SER B C 1
ATOM 4052 O O . SER B 1 142 ? 25.756 1.168 82.311 1.00 24.63 134 SER B O 1
ATOM 4055 N N . LEU B 1 143 ? 25.175 3.324 82.048 1.00 19.76 135 LEU B N 1
ATOM 4056 C CA . LEU B 1 143 ? 25.166 3.596 83.493 1.00 17.09 135 LEU B CA 1
ATOM 4057 C C . LEU B 1 143 ? 23.862 3.249 84.201 1.00 24.15 135 LEU B C 1
ATOM 4058 O O . LEU B 1 143 ? 23.853 2.957 85.407 1.00 23.92 135 LEU B O 1
ATOM 4063 N N . ALA B 1 144 ? 22.761 3.283 83.464 1.00 19.26 136 ALA B N 1
ATOM 4064 C CA . ALA B 1 144 ? 21.451 3.137 84.077 1.00 21.48 136 ALA B CA 1
ATOM 4065 C C . ALA B 1 144 ? 20.410 2.655 83.073 1.00 20.53 136 ALA B C 1
ATOM 4066 O O . ALA B 1 144 ? 19.512 3.410 82.714 1.00 23.38 136 ALA B O 1
ATOM 4068 N N . PRO B 1 145 ? 20.511 1.387 82.628 1.00 24.22 137 PRO B N 1
ATOM 4069 C CA . PRO B 1 145 ? 19.619 0.880 81.570 1.00 20.87 137 PRO B CA 1
ATOM 4070 C C . PRO B 1 145 ? 18.152 0.777 81.992 1.00 25.29 137 PRO B C 1
ATOM 4071 O O . PRO B 1 145 ? 17.268 0.667 81.146 1.00 26.32 137 PRO B O 1
ATOM 4075 N N . ASP B 1 146 ? 17.906 0.823 83.294 1.00 21.62 138 ASP B N 1
ATOM 4076 C CA . ASP B 1 146 ? 16.564 0.795 83.841 1.00 27.01 138 ASP B CA 1
ATOM 4077 C C . ASP B 1 146 ? 15.799 2.094 83.593 1.00 27.31 138 ASP B C 1
ATOM 4078 O O . ASP B 1 146 ? 14.564 2.111 83.638 1.00 30.16 138 ASP B O 1
ATOM 4083 N N . LEU B 1 147 ? 16.520 3.186 83.368 1.00 25.34 139 LEU B N 1
ATOM 4084 C CA . LEU B 1 147 ? 15.862 4.476 83.162 1.00 26.66 139 LEU B CA 1
ATOM 4085 C C . LEU B 1 147 ? 15.324 4.587 81.743 1.00 28.57 139 LEU B C 1
ATOM 4086 O O . LEU B 1 147 ? 16.025 4.258 80.784 1.00 26.90 139 LEU B O 1
ATOM 4091 N N . GLU B 1 148 ? 14.078 5.031 81.604 1.00 26.34 140 GLU B N 1
ATOM 4092 C CA . GLU B 1 148 ? 13.554 5.311 80.275 1.00 28.28 140 GLU B CA 1
ATOM 4093 C C . GLU B 1 148 ? 14.139 6.633 79.790 1.00 27.14 140 GLU B C 1
ATOM 4094 O O . GLU B 1 148 ? 14.299 7.568 80.572 1.00 31.37 140 GLU B O 1
ATOM 4100 N N . VAL B 1 149 ? 14.480 6.706 78.509 1.00 24.06 141 VAL B N 1
ATOM 4101 C CA . VAL B 1 149 ? 15.018 7.936 77.953 1.00 21.93 141 VAL B CA 1
ATOM 4102 C C . VAL B 1 149 ? 13.997 8.610 77.049 1.00 29.93 141 VAL B C 1
ATOM 4103 O O . VAL B 1 149 ? 13.453 7.992 76.134 1.00 33.49 141 VAL B O 1
ATOM 4107 N N . LEU B 1 150 ? 13.728 9.881 77.328 1.00 27.04 142 LEU B N 1
ATOM 4108 C CA . LEU B 1 150 ? 12.765 10.664 76.560 1.00 31.51 142 LEU B CA 1
ATOM 4109 C C . LEU B 1 150 ? 13.506 11.702 75.725 1.00 31.27 142 LEU B C 1
ATOM 4110 O O . LEU B 1 150 ? 14.342 12.426 76.253 1.00 31.37 142 LEU B O 1
ATOM 4115 N N . ALA B 1 151 ? 13.214 11.766 74.426 1.00 27.29 143 ALA B N 1
ATOM 4116 C CA . ALA B 1 151 ? 13.890 12.712 73.533 1.00 27.88 143 ALA B CA 1
ATOM 4117 C C . ALA B 1 151 ? 12.874 13.573 72.791 1.00 30.08 143 ALA B C 1
ATOM 4118 O O . ALA B 1 151 ? 12.609 13.345 71.612 1.00 29.83 143 ALA B O 1
ATOM 4120 N N . PRO B 1 152 ? 12.305 14.569 73.482 1.00 26.32 144 PRO B N 1
ATOM 4121 C CA . PRO B 1 152 ? 11.174 15.331 72.937 1.00 30.12 144 PRO B CA 1
ATOM 4122 C C . PRO B 1 152 ? 11.486 16.027 71.622 1.00 28.20 144 PRO B C 1
ATOM 4123 O O . PRO B 1 152 ? 10.604 16.140 70.774 1.00 31.45 144 PRO B O 1
ATOM 4127 N N . VAL B 1 153 ? 12.718 16.489 71.449 1.00 29.85 145 VAL B N 1
ATOM 4128 C CA . VAL B 1 153 ? 13.056 17.221 70.236 1.00 28.42 145 VAL B CA 1
ATOM 4129 C C . VAL B 1 153 ? 13.169 16.264 69.050 1.00 30.19 145 VAL B C 1
ATOM 4130 O O . VAL B 1 153 ? 12.611 16.514 67.987 1.00 32.57 145 VAL B O 1
ATOM 4134 N N . ARG B 1 154 ? 13.869 15.152 69.242 1.00 23.12 146 ARG B N 1
ATOM 4135 C CA . ARG B 1 154 ? 14.029 14.188 68.163 1.00 25.30 146 ARG B CA 1
ATOM 4136 C C . ARG B 1 154 ? 12.758 13.396 67.885 1.00 29.89 146 ARG B C 1
ATOM 4137 O O . ARG B 1 154 ? 12.375 13.224 66.730 1.00 30.33 146 ARG B O 1
ATOM 4145 N N . ASP B 1 155 ? 12.101 12.925 68.943 1.00 28.48 147 ASP B N 1
ATOM 4146 C CA . ASP B 1 155 ? 11.034 11.929 68.800 1.00 30.87 147 ASP B CA 1
ATOM 4147 C C . ASP B 1 155 ? 9.612 12.490 68.928 1.00 35.81 147 ASP B C 1
ATOM 4148 O O . ASP B 1 155 ? 8.647 11.831 68.525 1.00 34.32 147 ASP B O 1
ATOM 4153 N N . TYR B 1 156 ? 9.469 13.687 69.492 1.00 31.41 148 TYR B N 1
ATOM 4154 C CA . TYR B 1 156 ? 8.134 14.242 69.736 1.00 37.60 148 TYR B CA 1
ATOM 4155 C C . TYR B 1 156 ? 7.938 15.629 69.141 1.00 40.64 148 TYR B C 1
ATOM 4156 O O . TYR B 1 156 ? 7.043 16.369 69.562 1.00 39.47 148 TYR B O 1
ATOM 4165 N N . ALA B 1 157 ? 8.779 15.968 68.167 1.00 39.90 149 ALA B N 1
ATOM 4166 C CA . ALA B 1 157 ? 8.635 17.197 67.388 1.00 41.82 149 ALA B CA 1
ATOM 4167 C C . ALA B 1 157 ? 8.606 18.454 68.252 1.00 39.89 149 ALA B C 1
ATOM 4168 O O . ALA B 1 157 ? 7.954 19.443 67.905 1.00 38.52 149 ALA B O 1
ATOM 4170 N N . TRP B 1 158 ? 9.303 18.416 69.381 1.00 37.01 150 TRP B N 1
ATOM 4171 C CA . TRP B 1 158 ? 9.339 19.577 70.257 1.00 36.85 150 TRP B CA 1
ATOM 4172 C C . TRP B 1 158 ? 10.223 20.650 69.647 1.00 37.21 150 TRP B C 1
ATOM 4173 O O . TRP B 1 158 ? 11.381 20.407 69.321 1.00 37.22 150 TRP B O 1
ATOM 4184 N N . THR B 1 159 ? 9.659 21.837 69.474 1.00 40.73 151 THR B N 1
ATOM 4185 C CA . THR B 1 159 ? 10.386 22.953 68.884 1.00 40.25 151 THR B CA 1
ATOM 4186 C C . THR B 1 159 ? 10.100 24.238 69.644 1.00 36.54 151 THR B C 1
ATOM 4187 O O . THR B 1 159 ? 9.198 24.288 70.480 1.00 38.18 151 THR B O 1
ATOM 4191 N N . ARG B 1 160 ? 10.866 25.277 69.338 1.00 41.84 152 ARG B N 1
ATOM 4192 C CA . ARG B 1 160 ? 10.597 26.609 69.862 1.00 44.19 152 ARG B CA 1
ATOM 4193 C C . ARG B 1 160 ? 9.163 27.037 69.538 1.00 43.42 152 ARG B C 1
ATOM 4194 O O . ARG B 1 160 ? 8.484 27.640 70.367 1.00 48.09 152 ARG B O 1
ATOM 4202 N N . GLU B 1 161 ? 8.702 26.701 68.336 1.00 41.56 153 GLU B N 1
ATOM 4203 C CA . GLU B 1 161 ? 7.352 27.051 67.903 1.00 40.27 153 GLU B CA 1
ATOM 4204 C C . GLU B 1 161 ? 6.286 26.318 68.715 1.00 38.62 153 GLU B C 1
ATOM 4205 O O . GLU B 1 161 ? 5.281 26.908 69.125 1.00 39.38 153 GLU B O 1
ATOM 4211 N N . LYS B 1 162 ? 6.508 25.026 68.937 1.00 42.53 154 LYS B N 1
ATOM 4212 C CA . LYS B 1 162 ? 5.594 24.215 69.730 1.00 44.25 154 LYS B CA 1
ATOM 4213 C C . LYS B 1 162 ? 5.611 24.698 71.176 1.00 43.55 154 LYS B C 1
ATOM 4214 O O . LYS B 1 162 ? 4.581 24.711 71.853 1.00 43.35 154 LYS B O 1
ATOM 4216 N N . ALA B 1 163 ? 6.796 25.100 71.633 1.00 42.36 155 ALA B N 1
ATOM 4217 C CA . ALA B 1 163 ? 6.981 25.631 72.979 1.00 39.84 155 ALA B CA 1
ATOM 4218 C C . ALA B 1 163 ? 6.181 26.911 73.182 1.00 41.53 155 ALA B C 1
ATOM 4219 O O . ALA B 1 163 ? 5.391 27.017 74.118 1.00 42.00 155 ALA B O 1
ATOM 4221 N N . ILE B 1 164 ? 6.400 27.881 72.300 1.00 44.56 156 ILE B N 1
ATOM 4222 C CA . ILE B 1 164 ? 5.695 29.159 72.359 1.00 46.68 156 ILE B CA 1
ATOM 4223 C C . ILE B 1 164 ? 4.188 28.957 72.284 1.00 50.44 156 ILE B C 1
ATOM 4224 O O . ILE B 1 164 ? 3.431 29.592 73.022 1.00 53.23 156 ILE B O 1
ATOM 4229 N N . ALA B 1 165 ? 3.756 28.056 71.408 1.00 47.55 157 ALA B N 1
ATOM 4230 C CA . ALA B 1 165 ? 2.334 27.760 71.268 1.00 50.10 157 ALA B CA 1
ATOM 4231 C C . ALA B 1 165 ? 1.764 27.174 72.557 1.00 52.33 157 ALA B C 1
ATOM 4232 O O . ALA B 1 165 ? 0.705 27.595 73.019 1.00 53.36 157 ALA B O 1
ATOM 4234 N N . PHE B 1 166 ? 2.475 26.207 73.134 1.00 45.37 158 PHE B N 1
ATOM 4235 C CA . PHE B 1 166 ? 2.030 25.536 74.355 1.00 46.29 158 PHE B CA 1
ATOM 4236 C C . PHE B 1 166 ? 1.841 26.526 75.500 1.00 45.67 158 PHE B C 1
ATOM 4237 O O . PHE B 1 166 ? 0.870 26.444 76.252 1.00 50.05 158 PHE B O 1
ATOM 4245 N N . ALA B 1 167 ? 2.775 27.464 75.620 1.00 40.56 159 ALA B N 1
ATOM 4246 C CA . ALA B 1 167 ? 2.739 28.453 76.690 1.00 43.24 159 ALA B CA 1
ATOM 4247 C C . ALA B 1 167 ? 1.567 29.420 76.522 1.00 57.78 159 ALA B C 1
ATOM 4248 O O . ALA B 1 167 ? 0.964 29.504 75.450 1.00 64.11 159 ALA B O 1
ATOM 4250 N N . ASN B 1 175 ? 8.135 34.481 78.837 1.00 47.05 167 ASN B N 1
ATOM 4251 C CA . ASN B 1 175 ? 9.217 35.393 78.463 1.00 49.03 167 ASN B CA 1
ATOM 4252 C C . ASN B 1 175 ? 9.994 34.925 77.232 1.00 48.40 167 ASN B C 1
ATOM 4253 O O . ASN B 1 175 ? 10.939 34.149 77.351 1.00 47.66 167 ASN B O 1
ATOM 4255 N N . VAL B 1 176 ? 9.607 35.413 76.057 1.00 47.49 168 VAL B N 1
ATOM 4256 C CA . VAL B 1 176 ? 10.218 34.969 74.803 1.00 44.54 168 VAL B CA 1
ATOM 4257 C C . VAL B 1 176 ? 11.287 35.930 74.277 1.00 49.82 168 VAL B C 1
ATOM 4258 O O . VAL B 1 176 ? 10.999 37.084 73.962 1.00 57.64 168 VAL B O 1
ATOM 4262 N N . THR B 1 177 ? 12.520 35.445 74.181 1.00 51.75 169 THR B N 1
ATOM 4263 C CA . THR B 1 177 ? 13.603 36.230 73.603 1.00 53.49 169 THR B CA 1
ATOM 4264 C C . THR B 1 177 ? 13.692 35.978 72.098 1.00 45.11 169 THR B C 1
ATOM 4265 O O . THR B 1 177 ? 13.261 34.932 71.613 1.00 34.10 169 THR B O 1
ATOM 4267 N N . LYS B 1 178 ? 14.238 36.941 71.364 1.00 47.81 170 LYS B N 1
ATOM 4268 C CA . LYS B 1 178 ? 14.418 36.793 69.923 1.00 50.10 170 LYS B CA 1
ATOM 4269 C C . LYS B 1 178 ? 15.325 35.605 69.621 1.00 45.70 170 LYS B C 1
ATOM 4270 O O . LYS B 1 178 ? 16.148 35.224 70.453 1.00 43.79 170 LYS B O 1
ATOM 4272 N N . ARG B 1 179 ? 15.161 35.012 68.442 1.00 43.55 171 ARG B N 1
ATOM 4273 C CA . ARG B 1 179 ? 16.006 33.897 68.030 1.00 45.99 171 ARG B CA 1
ATOM 4274 C C . ARG B 1 179 ? 17.363 34.422 67.585 1.00 42.11 171 ARG B C 1
ATOM 4275 O O . ARG B 1 179 ? 17.445 35.371 66.810 1.00 46.09 171 ARG B O 1
ATOM 4277 N N . SER B 1 180 ? 18.432 33.820 68.087 1.00 43.99 172 SER B N 1
ATOM 4278 C CA . SER B 1 180 ? 19.764 34.223 67.662 1.00 42.77 172 SER B CA 1
ATOM 4279 C C . SER B 1 180 ? 20.103 33.551 66.336 1.00 36.65 172 SER B C 1
ATOM 4280 O O . SER B 1 180 ? 19.664 32.434 66.080 1.00 38.16 172 SER B O 1
ATOM 4283 N N . PRO B 1 181 ? 20.879 34.232 65.483 1.00 34.10 173 PRO B N 1
ATOM 4284 C CA . PRO B 1 181 ? 21.363 33.571 64.267 1.00 36.72 173 PRO B CA 1
ATOM 4285 C C . PRO B 1 181 ? 22.450 32.557 64.602 1.00 36.64 173 PRO B C 1
ATOM 4286 O O . PRO B 1 181 ? 22.860 31.778 63.741 1.00 32.45 173 PRO B O 1
ATOM 4290 N N . PHE B 1 182 ? 22.898 32.572 65.855 1.00 31.99 174 PHE B N 1
ATOM 4291 C CA . PHE B 1 182 ? 23.946 31.672 66.318 1.00 30.27 174 PHE B CA 1
ATOM 4292 C C . PHE B 1 182 ? 23.405 30.609 67.261 1.00 30.37 174 PHE B C 1
ATOM 4293 O O . PHE B 1 182 ? 22.616 30.907 68.160 1.00 37.37 174 PHE B O 1
ATOM 4301 N N . SER B 1 183 ? 23.828 29.372 67.050 1.00 27.21 175 SER B N 1
ATOM 4302 C CA . SER B 1 183 ? 23.639 28.321 68.037 1.00 26.83 175 SER B CA 1
ATOM 4303 C C . SER B 1 183 ? 24.979 28.102 68.724 1.00 29.59 175 SER B C 1
ATOM 4304 O O . SER B 1 183 ? 25.934 27.662 68.094 1.00 29.63 175 SER B O 1
ATOM 4307 N N . ILE B 1 184 ? 25.040 28.435 70.010 1.00 29.31 176 ILE B N 1
ATOM 4308 C CA . ILE B 1 184 ? 26.289 28.446 70.764 1.00 24.04 176 ILE B CA 1
ATOM 4309 C C . ILE B 1 184 ? 26.282 27.377 71.844 1.00 25.42 176 ILE B C 1
ATOM 4310 O O . ILE B 1 184 ? 25.322 27.245 72.599 1.00 22.41 176 ILE B O 1
ATOM 4315 N N . ASP B 1 185 ? 27.362 26.618 71.926 1.00 22.27 177 ASP B N 1
ATOM 4316 C CA . ASP B 1 185 ? 27.530 25.652 73.001 1.00 23.11 177 ASP B CA 1
ATOM 4317 C C . ASP B 1 185 ? 28.904 25.898 73.624 1.00 25.11 177 ASP B C 1
ATOM 4318 O O . ASP B 1 185 ? 29.917 25.697 72.961 1.00 23.18 177 ASP B O 1
ATOM 4323 N N . GLN B 1 186 ? 28.947 26.370 74.868 1.00 20.37 178 GLN B N 1
ATOM 4324 C CA . GLN B 1 186 ? 30.241 26.707 75.467 1.00 19.22 178 GLN B CA 1
ATOM 4325 C C . GLN B 1 186 ? 30.379 26.268 76.925 1.00 22.17 178 GLN B C 1
ATOM 4326 O O . GLN B 1 186 ? 29.402 26.144 77.654 1.00 20.81 178 GLN B O 1
ATOM 4332 N N . ASN B 1 187 ? 31.618 26.001 77.324 1.00 16.81 179 ASN B N 1
ATOM 4333 C CA . ASN B 1 187 ? 31.956 25.794 78.724 1.00 18.24 179 ASN B CA 1
ATOM 4334 C C . ASN B 1 187 ? 33.423 26.185 78.916 1.00 17.79 179 ASN B C 1
ATOM 4335 O O . ASN B 1 187 ? 34.015 26.799 78.026 1.00 15.45 179 ASN B O 1
ATOM 4340 N N . VAL B 1 188 ? 34.015 25.855 80.061 1.00 18.19 180 VAL B N 1
ATOM 4341 C CA . VAL B 1 188 ? 35.374 26.334 80.331 1.00 16.14 180 VAL B CA 1
ATOM 4342 C C . VAL B 1 188 ? 36.398 25.726 79.361 1.00 15.89 180 VAL B C 1
ATOM 4343 O O . VAL B 1 188 ? 37.455 26.313 79.134 1.00 18.84 180 VAL B O 1
ATOM 4347 N N . TRP B 1 189 ? 36.071 24.580 78.764 1.00 15.67 181 TRP B N 1
ATOM 4348 C CA . TRP B 1 189 ? 36.994 23.880 77.854 1.00 15.02 181 TRP B CA 1
ATOM 4349 C C . TRP B 1 189 ? 36.982 24.444 76.435 1.00 15.44 181 TRP B C 1
ATOM 4350 O O . TRP B 1 189 ? 37.969 24.338 75.703 1.00 16.90 181 TRP B O 1
ATOM 4361 N N . GLY B 1 190 ? 35.875 25.045 76.022 1.00 15.75 182 GLY B N 1
ATOM 4362 C CA . GLY B 1 190 ? 35.832 25.590 74.680 1.00 14.18 182 GLY B CA 1
ATOM 4363 C C . GLY B 1 190 ? 34.452 26.036 74.254 1.00 15.01 182 GLY B C 1
ATOM 4364 O O . GLY B 1 190 ? 33.492 25.894 75.001 1.00 14.38 182 GLY B O 1
ATOM 4365 N N . ARG B 1 191 ? 34.362 26.550 73.029 1.00 13.95 183 ARG B N 1
ATOM 4366 C CA . ARG B 1 191 ? 33.131 27.144 72.534 1.00 16.99 183 ARG B CA 1
ATOM 4367 C C . ARG B 1 191 ? 32.891 26.667 71.110 1.00 17.04 183 ARG B C 1
ATOM 4368 O O . ARG B 1 191 ? 33.824 26.608 70.311 1.00 16.45 183 ARG B O 1
ATOM 4376 N N . ALA B 1 192 ? 31.659 26.257 70.818 1.00 16.43 184 ALA B N 1
ATOM 4377 C CA . ALA B 1 192 ? 31.300 25.820 69.470 1.00 16.59 184 ALA B CA 1
ATOM 4378 C C . ALA B 1 192 ? 30.215 26.727 68.925 1.00 16.38 184 ALA B C 1
ATOM 4379 O O . ALA B 1 192 ? 29.293 27.093 69.649 1.00 20.00 184 ALA B O 1
ATOM 4381 N N . VAL B 1 193 ? 30.328 27.087 67.645 1.00 17.37 185 VAL B N 1
ATOM 4382 C CA . VAL B 1 193 ? 29.394 28.034 67.041 1.00 19.87 185 VAL B CA 1
ATOM 4383 C C . VAL B 1 193 ? 28.831 27.487 65.741 1.00 21.38 185 VAL B C 1
ATOM 4384 O O . VAL B 1 193 ? 29.578 27.121 64.836 1.00 21.09 185 VAL B O 1
ATOM 4388 N N . GLU B 1 194 ? 27.505 27.450 65.665 1.00 24.20 186 GLU B N 1
ATOM 4389 C CA . GLU B 1 194 ? 26.787 27.048 64.467 1.00 28.10 186 GLU B CA 1
ATOM 4390 C C . GLU B 1 194 ? 25.974 28.223 63.960 1.00 22.73 186 GLU B C 1
ATOM 4391 O O . GLU B 1 194 ? 25.298 28.897 64.736 1.00 29.17 186 GLU B O 1
ATOM 4397 N N . THR B 1 195 ? 26.038 28.482 62.663 1.00 20.70 187 THR B N 1
ATOM 4398 C CA . THR B 1 195 ? 25.207 29.534 62.090 1.00 21.63 187 THR B CA 1
ATOM 4399 C C . THR B 1 195 ? 24.962 29.188 60.628 1.00 20.35 187 THR B C 1
ATOM 4400 O O . THR B 1 195 ? 25.813 28.579 59.986 1.00 21.99 187 THR B O 1
ATOM 4404 N N . GLY B 1 196 ? 23.787 29.543 60.116 1.00 18.02 188 GLY B N 1
ATOM 4405 C CA . GLY B 1 196 ? 23.379 29.100 58.794 1.00 20.00 188 GLY B CA 1
ATOM 4406 C C . GLY B 1 196 ? 24.334 29.512 57.691 1.00 19.34 188 GLY B C 1
ATOM 4407 O O . GLY B 1 196 ? 24.580 28.752 56.761 1.00 20.37 188 GLY B O 1
ATOM 4408 N N . PHE B 1 197 ? 24.870 30.724 57.798 1.00 20.30 189 PHE B N 1
ATOM 4409 C CA . PHE B 1 197 ? 25.770 31.264 56.777 1.00 20.28 189 PHE B CA 1
ATOM 4410 C C . PHE B 1 197 ? 26.977 30.350 56.562 1.00 17.96 189 PHE B C 1
ATOM 4411 O O . PHE B 1 197 ? 27.477 30.202 55.442 1.00 18.64 189 PHE B O 1
ATOM 4419 N N . LEU B 1 198 ? 27.434 29.717 57.632 1.00 16.51 190 LEU B N 1
ATOM 4420 C CA . LEU B 1 198 ? 28.668 28.948 57.549 1.00 17.40 190 LEU B CA 1
ATOM 4421 C C . LEU B 1 198 ? 28.401 27.486 57.171 1.00 18.34 190 LEU B C 1
ATOM 4422 O O . LEU B 1 198 ? 29.331 26.676 57.092 1.00 17.41 190 LEU B O 1
ATOM 4427 N N . GLU B 1 199 ? 27.139 27.158 56.887 1.00 18.02 191 GLU B N 1
ATOM 4428 C CA . GLU B 1 199 ? 26.830 25.842 56.318 1.00 16.42 191 GLU B CA 1
ATOM 4429 C C . GLU B 1 199 ? 27.285 25.784 54.866 1.00 20.44 191 GLU B C 1
ATOM 4430 O O . GLU B 1 199 ? 27.339 24.714 54.275 1.00 18.26 191 GLU B O 1
ATOM 4436 N N . HIS B 1 200 ? 27.625 26.936 54.290 1.00 17.06 192 HIS B N 1
ATOM 4437 C CA . HIS B 1 200 ? 28.185 26.962 52.936 1.00 15.81 192 HIS B CA 1
ATOM 4438 C C . HIS B 1 200 ? 29.700 26.977 53.071 1.00 16.47 192 HIS B C 1
ATOM 4439 O O . HIS B 1 200 ? 30.240 27.874 53.711 1.00 17.09 192 HIS B O 1
ATOM 4446 N N . LEU B 1 201 ? 30.381 25.990 52.483 1.00 16.54 193 LEU B N 1
ATOM 4447 C CA . LEU B 1 201 ? 31.811 25.821 52.738 1.00 15.56 193 LEU B CA 1
ATOM 4448 C C . LEU B 1 201 ? 32.690 26.919 52.130 1.00 13.69 193 LEU B C 1
ATOM 4449 O O . LEU B 1 201 ? 33.837 27.080 52.547 1.00 16.15 193 LEU B O 1
ATOM 4454 N N . TRP B 1 202 ? 32.175 27.675 51.164 1.00 14.90 194 TRP B N 1
ATOM 4455 C CA . TRP B 1 202 ? 32.968 28.774 50.613 1.00 18.50 194 TRP B CA 1
ATOM 4456 C C . TRP B 1 202 ? 32.787 30.081 51.399 1.00 18.48 194 TRP B C 1
ATOM 4457 O O . TRP B 1 202 ? 33.430 31.082 51.089 1.00 20.08 194 TRP B O 1
ATOM 4468 N N . ASN B 1 203 ? 31.926 30.072 52.419 1.00 18.90 195 ASN B N 1
ATOM 4469 C CA . ASN B 1 203 ? 31.755 31.245 53.275 1.00 18.49 195 ASN B CA 1
ATOM 4470 C C . ASN B 1 203 ? 32.733 31.254 54.448 1.00 18.54 195 ASN B C 1
ATOM 4471 O O . ASN B 1 203 ? 32.822 30.291 55.191 1.00 17.51 195 ASN B O 1
ATOM 4476 N N . ALA B 1 204 ? 33.447 32.365 54.620 1.00 17.93 196 ALA B N 1
ATOM 4477 C CA . ALA B 1 204 ? 34.392 32.513 55.734 1.00 17.09 196 ALA B CA 1
ATOM 4478 C C . ALA B 1 204 ? 33.707 33.092 56.978 1.00 16.32 196 ALA B C 1
ATOM 4479 O O . ALA B 1 204 ? 32.759 33.865 56.852 1.00 18.09 196 ALA B O 1
ATOM 4481 N N . PRO B 1 205 ? 34.185 32.727 58.180 1.00 16.95 197 PRO B N 1
ATOM 4482 C CA . PRO B 1 205 ? 33.615 33.350 59.383 1.00 17.66 197 PRO B CA 1
ATOM 4483 C C . PRO B 1 205 ? 33.906 34.844 59.442 1.00 20.23 197 PRO B C 1
ATOM 4484 O O . PRO B 1 205 ? 34.942 35.273 58.956 1.00 21.82 197 PRO B O 1
ATOM 4488 N N . THR B 1 206 ? 33.005 35.611 60.046 1.00 22.33 198 THR B N 1
ATOM 4489 C CA . THR B 1 206 ? 33.245 37.019 60.334 1.00 25.32 198 THR B CA 1
ATOM 4490 C C . THR B 1 206 ? 33.511 37.217 61.828 1.00 20.86 198 THR B C 1
ATOM 4491 O O . THR B 1 206 ? 33.401 36.273 62.612 1.00 19.39 198 THR B O 1
ATOM 4495 N N . LYS B 1 207 ? 33.859 38.439 62.229 1.00 21.82 199 LYS B N 1
ATOM 4496 C CA . LYS B 1 207 ? 34.319 38.659 63.600 1.00 24.04 199 LYS B CA 1
ATOM 4497 C C . LYS B 1 207 ? 33.234 38.390 64.649 1.00 25.77 199 LYS B C 1
ATOM 4498 O O . LYS B 1 207 ? 33.551 38.134 65.811 1.00 24.11 199 LYS B O 1
ATOM 4504 N N . ASP B 1 208 ? 31.962 38.426 64.252 1.00 22.10 200 ASP B N 1
ATOM 4505 C CA . ASP B 1 208 ? 30.888 38.278 65.240 1.00 28.84 200 ASP B CA 1
ATOM 4506 C C . ASP B 1 208 ? 30.686 36.835 65.725 1.00 25.78 200 ASP B C 1
ATOM 4507 O O . ASP B 1 208 ? 29.973 36.603 66.698 1.00 25.31 200 ASP B O 1
ATOM 45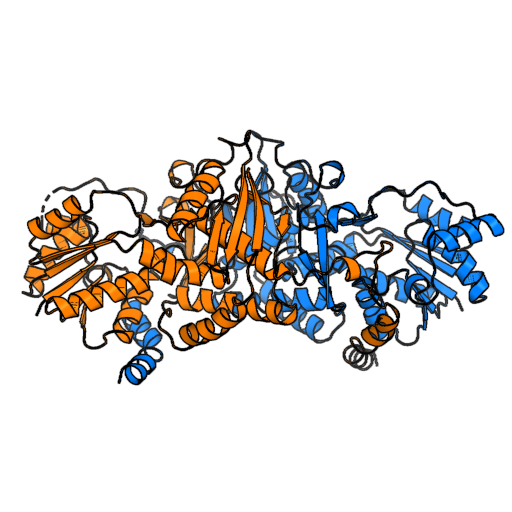12 N N . VAL B 1 209 ? 31.327 35.874 65.060 1.00 20.28 201 VAL B N 1
ATOM 4513 C CA . VAL B 1 209 ? 31.315 34.477 65.502 1.00 19.07 201 VAL B CA 1
ATOM 4514 C C . VAL B 1 209 ? 32.165 34.265 66.767 1.00 23.44 201 VAL B C 1
ATOM 4515 O O . VAL B 1 209 ? 31.961 33.308 67.522 1.00 22.26 201 VAL B O 1
ATOM 4519 N N . TYR B 1 210 ? 33.101 35.174 67.023 1.00 18.06 202 TYR B N 1
ATOM 4520 C CA . TYR B 1 210 ? 34.108 34.934 68.069 1.00 16.70 202 TYR B CA 1
ATOM 4521 C C . TYR B 1 210 ? 33.788 35.630 69.387 1.00 19.19 202 TYR B C 1
ATOM 4522 O O . TYR B 1 210 ? 33.160 36.691 69.405 1.00 22.29 202 TYR B O 1
ATOM 4531 N N . SER B 1 211 ? 34.230 35.022 70.487 1.00 18.99 203 SER B N 1
ATOM 4532 C CA . SER B 1 211 ? 33.957 35.538 71.826 1.00 18.16 203 SER B CA 1
ATOM 4533 C C . SER B 1 211 ? 35.059 35.186 72.826 1.00 18.36 203 SER B C 1
ATOM 4534 O O . SER B 1 211 ? 35.501 36.038 73.594 1.00 19.80 203 SER B O 1
ATOM 4537 N N . TYR B 1 212 ? 35.487 33.927 72.824 1.00 15.50 204 TYR B N 1
ATOM 4538 C CA . TYR B 1 212 ? 36.568 33.471 73.697 1.00 16.25 204 TYR B CA 1
ATOM 4539 C C . TYR B 1 212 ? 37.909 34.053 73.287 1.00 20.14 204 TYR B C 1
ATOM 4540 O O . TYR B 1 212 ? 38.845 34.107 74.089 1.00 20.07 204 TYR B O 1
ATOM 4549 N N . THR B 1 213 ? 38.008 34.454 72.024 1.00 17.96 205 THR B N 1
ATOM 4550 C CA . THR B 1 213 ? 39.282 34.888 71.458 1.00 17.05 205 THR B CA 1
ATOM 4551 C C . THR B 1 213 ? 39.164 36.241 70.768 1.00 18.24 205 THR B C 1
ATOM 4552 O O . THR B 1 213 ? 38.114 36.595 70.210 1.00 17.19 205 THR B O 1
ATOM 4556 N N . GLU B 1 214 ? 40.251 37.000 70.823 1.00 18.94 206 GLU B N 1
ATOM 4557 C CA A GLU B 1 214 ? 40.363 38.267 70.122 0.53 17.51 206 GLU B CA 1
ATOM 4558 C CA B GLU B 1 214 ? 40.311 38.257 70.091 0.47 17.35 206 GLU B CA 1
ATOM 4559 C C . GLU B 1 214 ? 41.051 38.040 68.779 1.00 15.76 206 GLU B C 1
ATOM 4560 O O . GLU B 1 214 ? 41.726 37.043 68.599 1.00 19.15 206 GLU B O 1
ATOM 4571 N N . ASP B 1 215 ? 40.889 38.963 67.842 1.00 16.69 207 ASP B N 1
ATOM 4572 C CA . ASP B 1 215 ? 41.595 38.799 66.576 1.00 15.74 207 ASP B CA 1
ATOM 4573 C C . ASP B 1 215 ? 43.093 38.807 66.849 1.00 15.38 207 ASP B C 1
ATOM 4574 O O . ASP B 1 215 ? 43.571 39.584 67.669 1.00 19.13 207 ASP B O 1
ATOM 4579 N N . PRO B 1 216 ? 43.844 37.940 66.155 1.00 17.04 208 PRO B N 1
ATOM 4580 C CA . PRO B 1 216 ? 45.308 37.972 66.266 1.00 19.72 208 PRO B CA 1
ATOM 4581 C C . PRO B 1 216 ? 45.928 39.369 66.097 1.00 21.15 208 PRO B C 1
ATOM 4582 O O . PRO B 1 216 ? 46.980 39.630 66.676 1.00 20.49 208 PRO B O 1
ATOM 4586 N N . THR B 1 217 ? 45.301 40.270 65.344 1.00 18.70 209 THR B N 1
ATOM 4587 C CA . THR B 1 217 ? 45.933 41.573 65.134 1.00 19.14 209 THR B CA 1
ATOM 4588 C C . THR B 1 217 ? 45.877 42.505 66.348 1.00 20.61 209 THR B C 1
ATOM 4589 O O . THR B 1 217 ? 46.638 43.469 66.419 1.00 20.45 209 THR B O 1
ATOM 4593 N N . VAL B 1 218 ? 44.996 42.224 67.302 1.00 19.63 210 VAL B N 1
ATOM 4594 C CA . VAL B 1 218 ? 44.757 43.182 68.389 1.00 18.32 210 VAL B CA 1
ATOM 4595 C C . VAL B 1 218 ? 45.981 43.344 69.280 1.00 18.15 210 VAL B C 1
ATOM 4596 O O . VAL B 1 218 ? 46.445 44.460 69.504 1.00 19.83 210 VAL B O 1
ATOM 4600 N N . ASN B 1 219 ? 46.514 42.229 69.776 1.00 15.22 211 ASN B N 1
ATOM 4601 C CA . ASN B 1 219 ? 47.643 42.284 70.704 1.00 15.90 211 ASN B CA 1
ATOM 4602 C C . ASN B 1 219 ? 48.948 41.792 70.062 1.00 17.10 211 ASN B C 1
ATOM 4603 O O . ASN B 1 219 ? 49.839 41.262 70.726 1.00 16.32 211 ASN B O 1
ATOM 4608 N N . TRP B 1 220 ? 49.030 41.996 68.756 1.00 16.50 212 TRP B N 1
ATOM 4609 C CA . TRP B 1 220 ? 50.173 41.610 67.933 1.00 20.95 212 TRP B CA 1
ATOM 4610 C C . TRP B 1 220 ? 51.494 42.177 68.448 1.00 20.02 212 TRP B C 1
ATOM 4611 O O . TRP B 1 220 ? 52.530 41.522 68.378 1.00 18.86 212 TRP B O 1
ATOM 4622 N N . SER B 1 221 ? 51.454 43.404 68.957 1.00 18.53 213 SER B N 1
ATOM 4623 C CA . SER B 1 221 ? 52.678 44.099 69.341 1.00 21.00 213 SER B CA 1
ATOM 4624 C C . SER B 1 221 ? 53.269 43.545 70.632 1.00 23.60 213 SER B C 1
ATOM 4625 O O . SER B 1 221 ? 54.397 43.873 71.001 1.00 21.54 213 SER B O 1
ATOM 4628 N N . THR B 1 222 ? 52.508 42.701 71.323 1.00 21.57 214 THR B N 1
ATOM 4629 C CA . THR B 1 222 ? 52.947 42.181 72.611 1.00 18.71 214 THR B CA 1
ATOM 4630 C C . THR B 1 222 ? 52.818 40.661 72.715 1.00 19.07 214 THR B C 1
ATOM 4631 O O . THR B 1 222 ? 51.942 40.170 73.438 1.00 18.26 214 THR B O 1
ATOM 4635 N N . PRO B 1 223 ? 53.688 39.914 72.002 1.00 19.76 215 PRO B N 1
ATOM 4636 C CA . PRO B 1 223 ? 53.669 38.445 72.061 1.00 17.65 215 PRO B CA 1
ATOM 4637 C C . PRO B 1 223 ? 53.790 37.958 73.496 1.00 17.23 215 PRO B C 1
ATOM 4638 O O . PRO B 1 223 ? 54.445 38.614 74.314 1.00 20.43 215 PRO B O 1
ATOM 4642 N N . ASP B 1 224 ? 53.152 36.832 73.799 1.00 16.50 216 ASP B N 1
ATOM 4643 C CA . ASP B 1 224 ? 53.113 36.325 75.164 1.00 16.93 216 ASP B CA 1
ATOM 4644 C C . ASP B 1 224 ? 53.892 35.019 75.266 1.00 16.19 216 ASP B C 1
ATOM 4645 O O . ASP B 1 224 ? 53.422 33.988 74.807 1.00 17.21 216 ASP B O 1
ATOM 4650 N N . GLU B 1 225 ? 55.084 35.079 75.860 1.00 14.04 217 GLU B N 1
ATOM 4651 C CA . GLU B 1 225 ? 55.850 33.859 76.151 1.00 13.50 217 GLU B CA 1
ATOM 4652 C C . GLU B 1 225 ? 55.394 33.268 77.487 1.00 19.88 217 GLU B C 1
ATOM 4653 O O . GLU B 1 225 ? 55.384 33.959 78.513 1.00 16.87 217 GLU B O 1
ATOM 4659 N N . VAL B 1 226 ? 55.018 31.994 77.465 1.00 15.50 218 VAL B N 1
ATOM 4660 C CA . VAL B 1 226 ? 54.419 31.340 78.627 1.00 14.96 218 VAL B CA 1
ATOM 4661 C C . VAL B 1 226 ? 55.091 29.994 78.842 1.00 16.09 218 VAL B C 1
ATOM 4662 O O . VAL B 1 226 ? 55.452 29.310 77.886 1.00 17.44 218 VAL B O 1
ATOM 4666 N N . ILE B 1 227 ? 55.290 29.639 80.104 1.00 12.77 219 ILE B N 1
ATOM 4667 C CA . ILE B 1 227 ? 55.840 28.337 80.449 1.00 14.53 219 ILE B CA 1
ATOM 4668 C C . ILE B 1 227 ? 54.732 27.515 81.088 1.00 17.71 219 ILE B C 1
ATOM 4669 O O . ILE B 1 227 ? 54.057 27.984 81.999 1.00 16.10 219 ILE B O 1
ATOM 4674 N N . VAL B 1 228 ? 54.528 26.298 80.600 1.00 14.93 220 VAL B N 1
ATOM 4675 C CA . VAL B 1 228 ? 53.509 25.441 81.191 1.00 13.13 220 VAL B CA 1
ATOM 4676 C C . VAL B 1 228 ? 54.171 24.195 81.743 1.00 16.46 220 VAL B C 1
ATOM 4677 O O . VAL B 1 228 ? 54.911 23.515 81.039 1.00 16.31 220 VAL B O 1
ATOM 4681 N N . GLY B 1 229 ? 53.919 23.904 83.016 1.00 15.27 221 GLY B N 1
ATOM 4682 C CA . GLY B 1 229 ? 54.509 22.734 83.642 1.00 14.22 221 GLY B CA 1
ATOM 4683 C C . GLY B 1 229 ? 53.497 21.631 83.905 1.00 16.13 221 GLY B C 1
ATOM 4684 O O . GLY B 1 229 ? 52.326 21.899 84.210 1.00 16.18 221 GLY B O 1
ATOM 4685 N N . PHE B 1 230 ? 53.961 20.391 83.765 1.00 14.56 222 PHE B N 1
ATOM 4686 C CA . PHE B 1 230 ? 53.162 19.190 84.011 1.00 16.14 222 PHE B CA 1
ATOM 4687 C C . PHE B 1 230 ? 53.832 18.322 85.059 1.00 17.05 222 PHE B C 1
ATOM 4688 O O . PHE B 1 230 ? 55.061 18.331 85.206 1.00 15.47 222 PHE B O 1
ATOM 4696 N N . GLU B 1 231 ? 53.012 17.554 85.768 1.00 17.15 223 GLU B N 1
ATOM 4697 C CA . GLU B 1 231 ? 53.499 16.541 86.681 1.00 14.81 223 GLU B CA 1
ATOM 4698 C C . GLU B 1 231 ? 52.708 15.263 86.404 1.00 15.92 223 GLU B C 1
ATOM 4699 O O . GLU B 1 231 ? 51.484 15.240 86.550 1.00 17.48 223 GLU B O 1
ATOM 4705 N N . GLN B 1 232 ? 53.409 14.219 85.965 1.00 15.96 224 GLN B N 1
ATOM 4706 C CA . GLN B 1 232 ? 52.764 12.993 85.514 1.00 15.42 224 GLN B CA 1
ATOM 4707 C C . GLN B 1 232 ? 51.608 13.276 84.547 1.00 17.20 224 GLN B C 1
ATOM 4708 O O . GLN B 1 232 ? 50.519 12.713 84.662 1.00 17.44 224 GLN B O 1
ATOM 4714 N N . GLY B 1 233 ? 51.857 14.175 83.601 1.00 15.33 225 GLY B N 1
ATOM 4715 C CA . GLY B 1 233 ? 50.908 14.443 82.534 1.00 16.75 225 GLY B CA 1
ATOM 4716 C C . GLY B 1 233 ? 49.773 15.387 82.887 1.00 17.47 225 GLY B C 1
ATOM 4717 O O . GLY B 1 233 ? 48.946 15.710 82.041 1.00 16.52 225 GLY B O 1
ATOM 4718 N N . VAL B 1 234 ? 49.743 15.829 84.141 1.00 16.21 226 VAL B N 1
ATOM 4719 C CA . VAL B 1 234 ? 48.739 16.780 84.622 1.00 16.09 226 VAL B CA 1
ATOM 4720 C C . VAL B 1 234 ? 49.304 18.199 84.647 1.00 14.54 226 VAL B C 1
ATOM 4721 O O . VAL B 1 234 ? 50.375 18.409 85.199 1.00 15.26 226 VAL B O 1
ATOM 4725 N N . PRO B 1 235 ? 48.583 19.186 84.074 1.00 13.97 227 PRO B N 1
ATOM 4726 C CA . PRO B 1 235 ? 49.095 20.563 84.161 1.00 16.20 227 PRO B CA 1
ATOM 4727 C C . PRO B 1 235 ? 49.095 21.058 85.609 1.00 17.17 227 PRO B C 1
ATOM 4728 O O . PRO B 1 235 ? 48.079 20.934 86.295 1.00 18.94 227 PRO B O 1
ATOM 4732 N N . VAL B 1 236 ? 50.228 21.578 86.072 1.00 13.69 228 VAL B N 1
ATOM 4733 C CA . VAL B 1 236 ? 50.355 21.961 87.476 1.00 14.71 228 VAL B CA 1
ATOM 4734 C C . VAL B 1 236 ? 50.967 23.329 87.701 1.00 15.19 228 VAL B C 1
ATOM 4735 O O . VAL B 1 236 ? 50.977 23.817 88.836 1.00 16.67 228 VAL B O 1
ATOM 4739 N N . SER B 1 237 ? 51.503 23.950 86.653 1.00 13.34 229 SER B N 1
ATOM 4740 C CA . SER B 1 237 ? 52.072 25.280 86.832 1.00 13.35 229 SER B CA 1
ATOM 4741 C C . SER B 1 237 ? 52.075 26.100 85.566 1.00 13.61 229 SER B C 1
ATOM 4742 O O . SER B 1 237 ? 52.065 25.573 84.453 1.00 14.89 229 SER B O 1
ATOM 4745 N N . ILE B 1 238 ? 52.066 27.411 85.760 1.00 14.52 230 ILE B N 1
ATOM 4746 C CA . ILE B 1 238 ? 52.204 28.357 84.666 1.00 14.89 230 ILE B CA 1
ATOM 4747 C C . ILE B 1 238 ? 53.191 29.429 85.104 1.00 15.06 230 ILE B C 1
ATOM 4748 O O . ILE B 1 238 ? 52.987 30.070 86.133 1.00 16.19 230 ILE B O 1
ATOM 4753 N N . ASP B 1 239 ? 54.266 29.603 84.337 1.00 14.02 231 ASP B N 1
ATOM 4754 C CA . ASP B 1 239 ? 55.294 30.582 84.682 1.00 16.17 231 ASP B CA 1
ATOM 4755 C C . ASP B 1 239 ? 55.736 30.425 86.138 1.00 17.98 231 ASP B C 1
ATOM 4756 O O . ASP B 1 239 ? 55.949 31.413 86.851 1.00 17.09 231 ASP B O 1
ATOM 4761 N N . GLY B 1 240 ? 55.854 29.175 86.572 1.00 17.66 232 GLY B N 1
ATOM 4762 C CA . GLY B 1 240 ? 56.339 28.872 87.909 1.00 17.98 232 GLY B CA 1
ATOM 4763 C C . GLY B 1 240 ? 55.284 28.895 88.999 1.00 22.21 232 GLY B C 1
ATOM 4764 O O . GLY B 1 240 ? 55.540 28.457 90.124 1.00 23.22 232 GLY B O 1
ATOM 4765 N N . ARG B 1 241 ? 54.105 29.421 88.685 1.00 16.47 233 ARG B N 1
ATOM 4766 C CA . ARG B 1 241 ? 53.023 29.494 89.660 1.00 16.67 233 ARG B CA 1
ATOM 4767 C C . ARG B 1 241 ? 52.185 28.233 89.634 1.00 18.61 233 ARG B C 1
ATOM 4768 O O . ARG B 1 241 ? 51.680 27.840 88.585 1.00 18.61 233 ARG B O 1
ATOM 4776 N N . SER B 1 242 ? 52.008 27.611 90.790 1.00 16.74 234 SER B N 1
ATOM 4777 C CA . SER B 1 242 ? 51.175 26.417 90.850 1.00 15.12 234 SER B CA 1
ATOM 4778 C C . SER B 1 242 ? 49.728 26.755 90.519 1.00 16.36 234 SER B C 1
ATOM 4779 O O . SER B 1 242 ? 49.217 27.822 90.900 1.00 14.96 234 SER B O 1
ATOM 4782 N N . VAL B 1 243 ? 49.071 25.838 89.821 1.00 16.80 235 VAL B N 1
ATOM 4783 C CA . VAL B 1 243 ? 47.665 25.986 89.473 1.00 14.20 235 VAL B CA 1
ATOM 4784 C C . VAL B 1 243 ? 46.964 24.634 89.531 1.00 15.98 235 VAL B C 1
ATOM 4785 O O . VAL B 1 243 ? 47.595 23.589 89.369 1.00 17.39 235 VAL B O 1
ATOM 4789 N N . THR B 1 244 ? 45.660 24.664 89.767 1.00 14.76 236 THR B N 1
ATOM 4790 C CA . THR B 1 244 ? 44.812 23.490 89.586 1.00 14.37 236 THR B CA 1
ATOM 4791 C C . THR B 1 244 ? 44.562 23.314 88.096 1.00 15.92 236 THR B C 1
ATOM 4792 O O . THR B 1 244 ? 44.796 24.237 87.314 1.00 17.89 236 THR B O 1
ATOM 4796 N N . PRO B 1 245 ? 44.086 22.132 87.693 1.00 15.46 237 PRO B N 1
ATOM 4797 C CA . PRO B 1 245 ? 43.811 21.995 86.254 1.00 17.36 237 PRO B CA 1
ATOM 4798 C C . PRO B 1 245 ? 42.773 23.008 85.749 1.00 14.37 237 PRO B C 1
ATOM 4799 O O . PRO B 1 245 ? 42.912 23.525 84.642 1.00 14.05 237 PRO B O 1
ATOM 4803 N N . LEU B 1 246 ? 41.755 23.301 86.553 1.00 14.71 238 LEU B N 1
ATOM 4804 C CA . LEU B 1 246 ? 40.758 24.290 86.140 1.00 14.40 238 LEU B CA 1
ATOM 4805 C C . LEU B 1 246 ? 41.398 25.654 85.964 1.00 14.99 238 LEU B C 1
ATOM 4806 O O . LEU B 1 246 ? 41.133 26.348 84.979 1.00 14.94 238 LEU B O 1
ATOM 4811 N N . GLN B 1 247 ? 42.224 26.056 86.930 1.00 16.46 239 GLN B N 1
ATOM 4812 C CA . GLN B 1 247 ? 42.921 27.340 86.824 1.00 16.11 239 GLN B CA 1
ATOM 4813 C C . GLN B 1 247 ? 43.837 27.395 85.607 1.00 16.20 239 GLN B C 1
ATOM 4814 O O . GLN B 1 247 ? 43.954 28.445 84.976 1.00 16.23 239 GLN B O 1
ATOM 4820 N N . ALA B 1 248 ? 44.478 26.272 85.280 1.00 14.94 240 ALA B N 1
ATOM 4821 C CA . ALA B 1 248 ? 45.335 26.193 84.100 1.00 14.07 240 ALA B CA 1
ATOM 4822 C C . ALA B 1 248 ? 44.552 26.471 82.827 1.00 17.79 240 ALA B C 1
ATOM 4823 O O . ALA B 1 248 ? 44.985 27.247 81.965 1.00 14.99 240 ALA B O 1
ATOM 4825 N N . ILE B 1 249 ? 43.406 25.819 82.705 1.00 15.48 241 ILE B N 1
ATOM 4826 C CA . ILE B 1 249 ? 42.558 25.997 81.532 1.00 14.16 241 ILE B CA 1
ATOM 4827 C C . ILE B 1 249 ? 42.096 27.454 81.459 1.00 17.53 241 ILE B C 1
ATOM 4828 O O . ILE B 1 249 ? 42.164 28.086 80.403 1.00 17.24 241 ILE B O 1
ATOM 4833 N N . GLU B 1 250 ? 41.658 28.001 82.589 1.00 15.77 242 GLU B N 1
ATOM 4834 C CA . GLU B 1 250 ? 41.158 29.375 82.599 1.00 16.51 242 GLU B CA 1
ATOM 4835 C C . GLU B 1 250 ? 42.242 30.396 82.245 1.00 15.89 242 GLU B C 1
ATOM 4836 O O . GLU B 1 250 ? 41.996 31.318 81.450 1.00 17.56 242 GLU B O 1
ATOM 4842 N N . GLU B 1 251 ? 43.432 30.246 82.823 1.00 14.98 243 GLU B N 1
ATOM 4843 C CA . GLU B 1 251 ? 44.493 31.214 82.560 1.00 15.67 243 GLU B CA 1
ATOM 4844 C C . GLU B 1 251 ? 44.937 31.156 81.105 1.00 16.00 243 GLU B C 1
ATOM 4845 O O . GLU B 1 251 ? 45.163 32.198 80.482 1.00 16.95 243 GLU B O 1
ATOM 4851 N N . LEU B 1 252 ? 45.048 29.945 80.561 1.00 14.16 244 LEU B N 1
ATOM 4852 C CA . LEU B 1 252 ? 45.510 29.798 79.184 1.00 11.86 244 LEU B CA 1
ATOM 4853 C C . LEU B 1 252 ? 44.392 30.157 78.203 1.00 14.97 244 LEU B C 1
ATOM 4854 O O . LEU B 1 252 ? 44.671 30.586 77.084 1.00 15.13 244 LEU B O 1
ATOM 4859 N N . ASN B 1 253 ? 43.132 30.003 78.614 1.00 15.45 245 ASN B N 1
ATOM 4860 C CA . ASN B 1 253 ? 42.024 30.586 77.838 1.00 15.65 245 ASN B CA 1
ATOM 4861 C C . ASN B 1 253 ? 42.217 32.090 77.657 1.00 17.96 245 ASN B C 1
ATOM 4862 O O . ASN B 1 253 ? 42.074 32.628 76.553 1.00 16.23 245 ASN B O 1
ATOM 4867 N N . ARG B 1 254 ? 42.529 32.772 78.754 1.00 15.90 246 ARG B N 1
ATOM 4868 C CA . ARG B 1 254 ? 42.704 34.216 78.702 1.00 17.35 246 ARG B CA 1
ATOM 4869 C C . ARG B 1 254 ? 43.938 34.587 77.884 1.00 19.10 246 ARG B C 1
ATOM 4870 O O . ARG B 1 254 ? 43.861 35.398 76.964 1.00 17.21 246 ARG B O 1
ATOM 4878 N N . ARG B 1 255 ? 45.076 33.983 78.209 1.00 16.95 247 ARG B N 1
ATOM 4879 C CA . ARG B 1 255 ? 46.320 34.381 77.560 1.00 15.04 247 ARG B CA 1
ATOM 4880 C C . ARG B 1 255 ? 46.327 33.949 76.096 1.00 18.30 247 ARG B C 1
ATOM 4881 O O . ARG B 1 255 ? 46.750 34.702 75.223 1.00 18.20 247 ARG B O 1
ATOM 4889 N N . GLY B 1 256 ? 45.856 32.741 75.827 1.00 15.45 248 GLY B N 1
ATOM 4890 C CA . GLY B 1 256 ? 45.715 32.311 74.445 1.00 15.58 248 GLY B CA 1
ATOM 4891 C C . GLY B 1 256 ? 44.684 33.141 73.702 1.00 14.90 248 GLY B C 1
ATOM 4892 O O . GLY B 1 256 ? 44.922 33.576 72.576 1.00 16.16 248 GLY B O 1
ATOM 4893 N N . GLY B 1 257 ? 43.537 33.381 74.331 1.00 15.44 249 GLY B N 1
ATOM 4894 C CA . GLY B 1 257 ? 42.475 34.139 73.690 1.00 15.52 249 GLY B CA 1
ATOM 4895 C C . GLY B 1 257 ? 42.908 35.538 73.306 1.00 18.95 249 GLY B C 1
ATOM 4896 O O . GLY B 1 257 ? 42.545 36.038 72.237 1.00 15.65 249 GLY B O 1
ATOM 4897 N N . GLU B 1 258 ? 43.703 36.172 74.166 1.00 14.65 250 GLU B N 1
ATOM 4898 C CA . GLU B 1 258 ? 44.169 37.533 73.887 1.00 16.09 250 GLU B CA 1
ATOM 4899 C C . GLU B 1 258 ? 45.044 37.582 72.640 1.00 15.66 250 GLU B C 1
ATOM 4900 O O . GLU B 1 258 ? 45.197 38.638 72.029 1.00 16.27 250 GLU B O 1
ATOM 4906 N N . GLN B 1 259 ? 45.587 36.429 72.261 1.00 15.94 251 GLN B N 1
ATOM 4907 C CA . GLN B 1 259 ? 46.462 36.330 71.091 1.00 15.05 251 GLN B CA 1
ATOM 4908 C C . GLN B 1 259 ? 45.787 35.635 69.908 1.00 16.91 251 GLN B C 1
ATOM 4909 O O . GLN B 1 259 ? 46.437 35.314 68.908 1.00 15.27 251 GLN B O 1
ATOM 4915 N N . GLY B 1 260 ? 44.489 35.382 70.019 1.00 17.57 252 GLY B N 1
ATOM 4916 C CA . GLY B 1 260 ? 43.760 34.793 68.905 1.00 16.23 252 GLY B CA 1
ATOM 4917 C C . GLY B 1 260 ? 44.015 33.316 68.695 1.00 15.22 252 GLY B C 1
ATOM 4918 O O . GLY B 1 260 ? 43.632 32.751 67.671 1.00 16.33 252 GLY B O 1
ATOM 4919 N N . VAL B 1 261 ? 44.657 32.694 69.673 1.00 13.93 253 VAL B N 1
ATOM 4920 C CA . VAL B 1 261 ? 45.011 31.278 69.619 1.00 13.10 253 VAL B CA 1
ATOM 4921 C C . VAL B 1 261 ? 43.767 30.396 69.779 1.00 14.60 253 VAL B C 1
ATOM 4922 O O . VAL B 1 261 ? 42.838 30.751 70.512 1.00 16.30 253 VAL B O 1
ATOM 4926 N N . GLY B 1 262 ? 43.750 29.265 69.077 1.00 15.12 254 GLY B N 1
ATOM 4927 C CA . GLY B 1 262 ? 42.705 28.267 69.254 1.00 15.72 254 GLY B CA 1
ATOM 4928 C C . GLY B 1 262 ? 41.428 28.541 68.468 1.00 16.27 254 GLY B C 1
ATOM 4929 O O . GLY B 1 262 ? 40.360 28.045 68.822 1.00 16.41 254 GLY B O 1
ATOM 4930 N N . ARG B 1 263 ? 41.534 29.337 67.407 1.00 13.53 255 ARG B N 1
ATOM 4931 C CA . ARG B 1 263 ? 40.424 29.512 66.475 1.00 12.63 255 ARG B CA 1
ATOM 4932 C C . ARG B 1 263 ? 40.484 28.389 65.459 1.00 16.67 255 ARG B C 1
ATOM 4933 O O . ARG B 1 263 ? 41.483 28.249 64.758 1.00 17.70 255 ARG B O 1
ATOM 4941 N N . LEU B 1 264 ? 39.424 27.590 65.397 1.00 12.44 256 LEU B N 1
ATOM 4942 C CA . LEU B 1 264 ? 39.394 26.396 64.554 1.00 14.88 256 LEU B CA 1
ATOM 4943 C C . LEU B 1 264 ? 38.170 26.431 63.640 1.00 16.69 256 LEU B C 1
ATOM 4944 O O . LEU B 1 264 ? 37.104 26.885 64.032 1.00 15.33 256 LEU B O 1
ATOM 4949 N N . ASP B 1 265 ? 38.353 25.973 62.405 1.00 14.62 257 ASP B N 1
ATOM 4950 C CA . ASP B 1 265 ? 37.303 25.985 61.395 1.00 12.70 257 ASP B CA 1
ATOM 4951 C C . ASP B 1 265 ? 37.455 24.636 60.712 1.00 13.66 257 ASP B C 1
ATOM 4952 O O . ASP B 1 265 ? 38.419 24.429 59.986 1.00 16.64 257 ASP B O 1
ATOM 4957 N N . VAL B 1 266 ? 36.524 23.715 60.972 1.00 13.02 258 VAL B N 1
ATOM 4958 C CA A VAL B 1 266 ? 36.735 22.331 60.565 0.35 14.24 258 VAL B CA 1
ATOM 4959 C CA B VAL B 1 266 ? 36.702 22.296 60.660 0.65 11.04 258 VAL B CA 1
ATOM 4960 C C . VAL B 1 266 ? 35.551 21.730 59.815 1.00 16.45 258 VAL B C 1
ATOM 4961 O O . VAL B 1 266 ? 34.396 22.078 60.044 1.00 22.10 258 VAL B O 1
ATOM 4968 N N . VAL B 1 267 ? 35.860 20.836 58.878 1.00 14.19 259 VAL B N 1
ATOM 4969 C CA . VAL B 1 267 ? 34.823 20.009 58.264 1.00 11.38 259 VAL B CA 1
ATOM 4970 C C . VAL B 1 267 ? 35.010 18.639 58.911 1.00 17.13 259 VAL B C 1
ATOM 4971 O O . VAL B 1 267 ? 36.059 18.021 58.743 1.00 17.08 259 VAL B O 1
ATOM 4975 N N . GLU B 1 268 ? 34.030 18.177 59.680 1.00 13.98 260 GLU B N 1
ATOM 4976 C CA . GLU B 1 268 ? 34.238 16.942 60.434 1.00 13.08 260 GLU B CA 1
ATOM 4977 C C . GLU B 1 268 ? 33.247 15.846 60.060 1.00 13.31 260 GLU B C 1
ATOM 4978 O O . GLU B 1 268 ? 32.175 16.108 59.514 1.00 13.20 260 GLU B O 1
ATOM 4984 N N . ASP B 1 269 ? 33.636 14.608 60.342 1.00 13.89 261 ASP B N 1
ATOM 4985 C CA . ASP B 1 269 ? 32.775 13.458 60.115 1.00 12.19 261 ASP B CA 1
ATOM 4986 C C . ASP B 1 269 ? 31.949 13.147 61.353 1.00 13.62 261 ASP B C 1
ATOM 4987 O O . ASP B 1 269 ? 32.482 12.661 62.350 1.00 16.47 261 ASP B O 1
ATOM 4992 N N . ARG B 1 270 ? 30.644 13.396 61.284 1.00 13.63 262 ARG B N 1
ATOM 4993 C CA . ARG B 1 270 ? 29.757 13.021 62.383 1.00 13.64 262 ARG B CA 1
ATOM 4994 C C . ARG B 1 270 ? 29.550 11.512 62.428 1.00 15.91 262 ARG B C 1
ATOM 4995 O O . ARG B 1 270 ? 29.663 10.839 61.410 1.00 17.58 262 ARG B O 1
ATOM 5003 N N . LEU B 1 271 ? 29.242 10.978 63.607 1.00 19.13 263 LEU B N 1
ATOM 5004 C CA . LEU B 1 271 ? 29.059 9.533 63.721 1.00 22.27 263 LEU B CA 1
ATOM 5005 C C . LEU B 1 271 ? 27.835 9.084 62.935 1.00 21.92 263 LEU B C 1
ATOM 5006 O O . LEU B 1 271 ? 27.819 7.978 62.386 1.00 22.18 263 LEU B O 1
ATOM 5011 N N . VAL B 1 272 ? 26.824 9.951 62.850 1.00 18.61 264 VAL B N 1
ATOM 5012 C CA . VAL B 1 272 ? 25.625 9.615 62.097 1.00 22.66 264 VAL B CA 1
ATOM 5013 C C . VAL B 1 272 ? 25.768 9.703 60.568 1.00 22.70 264 VAL B C 1
ATOM 5014 O O . VAL B 1 272 ? 24.770 9.661 59.851 1.00 20.55 264 VAL B O 1
ATOM 5018 N N . GLY B 1 273 ? 26.995 9.804 60.062 1.00 15.94 265 GLY B N 1
ATOM 5019 C CA . GLY B 1 273 ? 27.231 9.491 58.662 1.00 16.27 265 GLY B CA 1
ATOM 5020 C C . GLY B 1 273 ? 27.400 10.659 57.704 1.00 14.87 265 GLY B C 1
ATOM 5021 O O . GLY B 1 273 ? 27.641 10.453 56.516 1.00 16.36 265 GLY B O 1
ATOM 5022 N N . ILE B 1 274 ? 27.285 11.878 58.221 1.00 13.99 266 ILE B N 1
ATOM 5023 C CA . ILE B 1 274 ? 27.399 13.074 57.398 1.00 15.95 266 ILE B CA 1
ATOM 5024 C C . ILE B 1 274 ? 28.582 13.942 57.815 1.00 13.27 266 ILE B C 1
ATOM 5025 O O . ILE B 1 274 ? 29.059 13.865 58.942 1.00 13.97 266 ILE B O 1
ATOM 5030 N N . LYS B 1 275 ? 29.039 14.778 56.889 1.00 13.05 267 LYS B N 1
ATOM 5031 C CA . LYS B 1 275 ? 30.025 15.799 57.197 1.00 12.67 267 LYS B CA 1
ATOM 5032 C C . LYS B 1 275 ? 29.328 17.096 57.578 1.00 12.82 267 LYS B C 1
ATOM 5033 O O . LYS B 1 275 ? 28.242 17.388 57.081 1.00 15.52 267 LYS B O 1
ATOM 5039 N N . SER B 1 276 ? 29.964 17.879 58.435 1.00 13.42 268 SER B N 1
ATOM 5040 C CA . SER B 1 276 ? 29.437 19.206 58.757 1.00 14.31 268 SER B CA 1
ATOM 5041 C C . SER B 1 276 ? 30.557 20.180 59.047 1.00 14.20 268 SER B C 1
ATOM 5042 O O . SER B 1 276 ? 31.643 19.786 59.483 1.00 16.82 268 SER B O 1
ATOM 5045 N N . ARG B 1 277 ? 30.266 21.460 58.827 1.00 12.86 269 ARG B N 1
ATOM 5046 C CA . ARG B 1 277 ? 31.240 22.533 59.045 1.00 16.03 269 ARG B CA 1
ATOM 5047 C C . ARG B 1 277 ? 31.012 23.146 60.411 1.00 18.77 269 ARG B C 1
ATOM 5048 O O . ARG B 1 277 ? 29.895 23.552 60.741 1.00 17.99 269 ARG B O 1
ATOM 5056 N N . GLU B 1 278 ? 32.065 23.215 61.213 1.00 15.18 270 GLU B N 1
ATOM 5057 C CA . GLU B 1 278 ? 31.926 23.682 62.588 1.00 17.02 270 GLU B CA 1
ATOM 5058 C C . GLU B 1 278 ? 32.983 24.727 62.925 1.00 15.60 270 GLU B C 1
ATOM 5059 O O . GLU B 1 278 ? 34.100 24.660 62.434 1.00 16.75 270 GLU B O 1
ATOM 5065 N N . ILE B 1 279 ? 32.622 25.688 63.767 1.00 16.38 271 ILE B N 1
ATOM 5066 C CA . ILE B 1 279 ? 33.566 26.694 64.239 1.00 13.12 271 ILE B CA 1
ATOM 5067 C C . ILE B 1 279 ? 33.803 26.498 65.732 1.00 13.98 271 ILE B C 1
ATOM 5068 O O . ILE B 1 279 ? 32.838 26.383 66.492 1.00 18.60 271 ILE B O 1
ATOM 5073 N N . TYR B 1 280 ? 35.066 26.452 66.152 1.00 16.25 272 TYR B N 1
ATOM 5074 C CA . TYR B 1 280 ? 35.380 26.293 67.576 1.00 17.69 272 TYR B CA 1
ATOM 5075 C C . TYR B 1 280 ? 36.333 27.353 68.071 1.00 16.69 272 TYR B C 1
ATOM 5076 O O . TYR B 1 280 ? 37.172 27.821 67.316 1.00 14.84 272 TYR B O 1
ATOM 5085 N N . GLU B 1 281 ? 36.229 27.691 69.355 1.00 14.07 273 GLU B N 1
ATOM 5086 C CA . GLU B 1 281 ? 37.288 28.433 70.030 1.00 13.12 273 GLU B CA 1
ATOM 5087 C C . GLU B 1 281 ? 37.764 27.590 71.206 1.00 12.27 273 GLU B C 1
ATOM 5088 O O . GLU B 1 281 ? 36.961 27.235 72.066 1.00 13.62 273 GLU B O 1
ATOM 5094 N N . ALA B 1 282 ? 39.043 27.232 71.229 1.00 12.60 274 ALA B N 1
ATOM 5095 C CA . ALA B 1 282 ? 39.563 26.445 72.349 1.00 13.49 274 ALA B CA 1
ATOM 5096 C C . ALA B 1 282 ? 40.990 26.871 72.702 1.00 14.33 274 ALA B C 1
ATOM 5097 O O . ALA B 1 282 ? 41.921 26.071 72.602 1.00 13.66 274 ALA B O 1
ATOM 5099 N N . PRO B 1 283 ? 41.173 28.143 73.106 1.00 12.78 275 PRO B N 1
ATOM 5100 C CA . PRO B 1 283 ? 42.549 28.631 73.300 1.00 14.59 275 PRO B CA 1
ATOM 5101 C C . PRO B 1 283 ? 43.321 27.862 74.370 1.00 15.08 275 PRO B C 1
ATOM 5102 O O . PRO B 1 283 ? 44.429 27.386 74.083 1.00 13.41 275 PRO B O 1
ATOM 5106 N N . GLY B 1 284 ? 42.746 27.705 75.561 1.00 13.66 276 GLY B N 1
ATOM 5107 C CA . GLY B 1 284 ? 43.434 27.019 76.641 1.00 12.53 276 GLY B CA 1
ATOM 5108 C C . GLY B 1 284 ? 43.703 25.556 76.311 1.00 16.95 276 GLY B C 1
ATOM 5109 O O . GLY B 1 284 ? 44.788 25.033 76.582 1.00 13.03 276 GLY B O 1
ATOM 5110 N N . ALA B 1 285 ? 42.705 24.887 75.747 1.00 13.90 277 ALA B N 1
ATOM 5111 C CA . ALA B 1 285 ? 42.839 23.474 75.400 1.00 16.11 277 ALA B CA 1
ATOM 5112 C C . ALA B 1 285 ? 43.975 23.265 74.411 1.00 15.16 277 ALA B C 1
ATOM 5113 O O . ALA B 1 285 ? 44.757 22.326 74.548 1.00 13.92 277 ALA B O 1
ATOM 5115 N N . MET B 1 286 ? 44.063 24.141 73.414 1.00 12.07 278 MET B N 1
ATOM 5116 C CA . MET B 1 286 ? 45.087 23.974 72.380 1.00 11.44 278 MET B CA 1
ATOM 5117 C C . MET B 1 286 ? 46.483 24.248 72.919 1.00 11.76 278 MET B C 1
ATOM 5118 O O . MET B 1 286 ? 47.431 23.562 72.537 1.00 13.99 278 MET B O 1
ATOM 5123 N N . VAL B 1 287 ? 46.619 25.230 73.810 1.00 11.18 279 VAL B N 1
ATOM 5124 C CA . VAL B 1 287 ? 47.915 25.451 74.450 1.00 11.88 279 VAL B CA 1
ATOM 5125 C C . VAL B 1 287 ? 48.290 24.225 75.282 1.00 14.55 279 VAL B C 1
ATOM 5126 O O . VAL B 1 287 ? 49.429 23.753 75.229 1.00 12.65 279 VAL B O 1
ATOM 5130 N N . LEU B 1 288 ? 47.334 23.701 76.050 1.00 13.02 280 LEU B N 1
ATOM 5131 C CA . LEU B 1 288 ? 47.624 22.575 76.942 1.00 13.03 280 LEU B CA 1
ATOM 5132 C C . LEU B 1 288 ? 47.985 21.299 76.171 1.00 14.09 280 LEU B C 1
ATOM 5133 O O . LEU B 1 288 ? 48.958 20.609 76.510 1.00 14.26 280 LEU B O 1
ATOM 5138 N N . ILE B 1 289 ? 47.230 20.997 75.119 1.00 12.47 281 ILE B N 1
ATOM 5139 C CA . ILE B 1 289 ? 47.491 19.785 74.334 1.00 13.50 281 ILE B CA 1
ATOM 5140 C C . ILE B 1 289 ? 48.796 19.922 73.542 1.00 14.65 281 ILE B C 1
ATOM 5141 O O . ILE B 1 289 ? 49.587 18.974 73.467 1.00 15.10 281 ILE B O 1
ATOM 5146 N N . THR B 1 290 ? 49.060 21.112 73.012 1.00 12.44 282 THR B N 1
ATOM 5147 C CA . THR B 1 290 ? 50.321 21.339 72.307 1.00 13.61 282 THR B CA 1
ATOM 5148 C C . THR B 1 290 ? 51.502 21.139 73.246 1.00 14.35 282 THR B C 1
ATOM 5149 O O . THR B 1 290 ? 52.430 20.395 72.934 1.00 13.09 282 THR B O 1
ATOM 5153 N N . ALA B 1 291 ? 51.457 21.784 74.411 1.00 13.48 283 ALA B N 1
ATOM 5154 C CA . ALA B 1 291 ? 52.519 21.633 75.398 1.00 12.37 283 ALA B CA 1
ATOM 5155 C C . ALA B 1 291 ? 52.677 20.186 75.867 1.00 12.88 283 ALA B C 1
ATOM 5156 O O . ALA B 1 291 ? 53.797 19.696 76.047 1.00 13.82 283 ALA B O 1
ATOM 5158 N N . HIS B 1 292 ? 51.561 19.507 76.109 1.00 12.69 284 HIS B N 1
ATOM 5159 C CA . HIS B 1 292 ? 51.631 18.126 76.586 1.00 14.10 284 HIS B CA 1
ATOM 5160 C C . HIS B 1 292 ? 52.308 17.225 75.550 1.00 15.42 284 HIS B C 1
ATOM 5161 O O . HIS B 1 292 ? 53.106 16.357 75.906 1.00 13.65 284 HIS B O 1
ATOM 5168 N N . THR B 1 293 ? 51.989 17.442 74.277 1.00 14.28 285 THR B N 1
ATOM 5169 C CA . THR B 1 293 ? 52.634 16.699 73.190 1.00 13.37 285 THR B CA 1
ATOM 5170 C C . THR B 1 293 ? 54.149 16.975 73.160 1.00 13.03 285 THR B C 1
ATOM 5171 O O . THR B 1 293 ? 54.956 16.048 73.062 1.00 15.11 285 THR B O 1
ATOM 5175 N N . GLU B 1 294 ? 54.531 18.246 73.247 1.00 12.03 286 GLU B N 1
ATOM 5176 C CA . GLU B 1 294 ? 55.956 18.590 73.261 1.00 13.12 286 GLU B CA 1
ATOM 5177 C C . GLU B 1 294 ? 56.662 17.910 74.422 1.00 13.70 286 GLU B C 1
ATOM 5178 O O . GLU B 1 294 ? 57.798 17.460 74.287 1.00 14.68 286 GLU B O 1
ATOM 5184 N N . LEU B 1 295 ? 56.005 17.850 75.574 1.00 12.48 287 LEU B N 1
ATOM 5185 C CA . LEU B 1 295 ? 56.646 17.226 76.730 1.00 12.02 287 LEU B CA 1
ATOM 5186 C C . LEU B 1 295 ? 56.801 15.712 76.525 1.00 11.89 287 LEU B C 1
ATOM 5187 O O . LEU B 1 295 ? 57.808 15.145 76.924 1.00 13.36 287 LEU B O 1
ATOM 5192 N N . GLU B 1 296 ? 55.820 15.059 75.906 1.00 12.32 288 GLU B N 1
ATOM 5193 C CA . GLU B 1 296 ? 55.970 13.629 75.607 1.00 12.28 288 GLU B CA 1
ATOM 5194 C C . GLU B 1 296 ? 57.130 13.376 74.643 1.00 13.16 288 GLU B C 1
ATOM 5195 O O . GLU B 1 296 ? 57.791 12.349 74.730 1.00 14.28 288 GLU B O 1
ATOM 5201 N N . HIS B 1 297 ? 57.387 14.303 73.721 1.00 11.56 289 HIS B N 1
ATOM 5202 C CA . HIS B 1 297 ? 58.515 14.109 72.809 1.00 14.54 289 HIS B CA 1
ATOM 5203 C C . HIS B 1 297 ? 59.842 14.144 73.565 1.00 15.96 289 HIS B C 1
ATOM 5204 O O . HIS B 1 297 ? 60.842 13.589 73.106 1.00 16.14 289 HIS B O 1
ATOM 5211 N N . VAL B 1 298 ? 59.847 14.792 74.729 1.00 12.37 290 VAL B N 1
ATOM 5212 C CA . VAL B 1 298 ? 61.046 14.872 75.565 1.00 14.12 290 VAL B CA 1
ATOM 5213 C C . VAL B 1 298 ? 61.158 13.658 76.504 1.00 16.92 290 VAL B C 1
ATOM 5214 O O . VAL B 1 298 ? 62.260 13.196 76.801 1.00 14.65 290 VAL B O 1
ATOM 5218 N N . THR B 1 299 ? 60.016 13.131 76.940 1.00 12.61 291 THR B N 1
ATOM 5219 C CA . THR B 1 299 ? 59.994 12.159 78.037 1.00 13.55 291 THR B CA 1
ATOM 5220 C C . THR B 1 299 ? 59.576 10.723 77.658 1.00 14.30 291 THR B C 1
ATOM 5221 O O . THR B 1 299 ? 59.741 9.813 78.471 1.00 14.70 291 THR B O 1
ATOM 5225 N N . LEU B 1 300 ? 59.029 10.520 76.462 1.00 13.82 292 LEU B N 1
ATOM 5226 C CA . LEU B 1 300 ? 58.638 9.172 76.032 1.00 14.07 292 LEU B CA 1
ATOM 5227 C C . LEU B 1 300 ? 59.563 8.618 74.959 1.00 14.25 292 LEU B C 1
ATOM 5228 O O . LEU B 1 300 ? 59.894 9.302 73.995 1.00 13.29 292 LEU B O 1
ATOM 5233 N N . GLU B 1 301 ? 59.933 7.349 75.122 1.00 13.89 293 GLU B N 1
ATOM 5234 C CA . GLU B 1 301 ? 60.795 6.640 74.181 1.00 11.85 293 GLU B CA 1
ATOM 5235 C C . GLU B 1 301 ? 60.151 6.521 72.792 1.00 12.98 293 GLU B C 1
ATOM 5236 O O . GLU B 1 301 ? 58.920 6.518 72.655 1.00 14.57 293 GLU B O 1
ATOM 5242 N N . ARG B 1 302 ? 60.996 6.418 71.764 1.00 11.60 294 ARG B N 1
ATOM 5243 C CA . ARG B 1 302 ? 60.558 6.452 70.364 1.00 11.75 294 ARG B CA 1
ATOM 5244 C C . ARG B 1 302 ? 59.381 5.549 70.010 1.00 13.01 294 ARG B C 1
ATOM 5245 O O . ARG B 1 302 ? 58.349 6.031 69.519 1.00 13.01 294 ARG B O 1
ATOM 5253 N N . GLU B 1 303 ? 59.543 4.240 70.200 1.00 12.50 295 GLU B N 1
ATOM 5254 C CA . GLU B 1 303 ? 58.505 3.302 69.769 1.00 12.60 295 GLU B CA 1
ATOM 5255 C C . GLU B 1 303 ? 57.241 3.424 70.624 1.00 14.08 295 GLU B C 1
ATOM 5256 O O . GLU B 1 303 ? 56.128 3.235 70.117 1.00 11.66 295 GLU B O 1
ATOM 5262 N N . LEU B 1 304 ? 57.397 3.745 71.907 1.00 13.69 296 LEU B N 1
ATOM 5263 C CA . LEU B 1 304 ? 56.218 4.006 72.737 1.00 13.45 296 LEU B CA 1
ATOM 5264 C C . LEU B 1 304 ? 55.468 5.213 72.183 1.00 13.70 296 LEU B C 1
ATOM 5265 O O . LEU B 1 304 ? 54.247 5.191 72.064 1.00 15.16 296 LEU B O 1
ATOM 5270 N N . GLY B 1 305 ? 56.204 6.253 71.813 1.00 12.59 297 GLY B N 1
ATOM 5271 C CA . GLY B 1 305 ? 55.586 7.427 71.223 1.00 14.20 297 GLY B CA 1
ATOM 5272 C C . GLY B 1 305 ? 54.878 7.144 69.907 1.00 14.61 297 GLY B C 1
ATOM 5273 O O . GLY B 1 305 ? 53.801 7.683 69.655 1.00 13.99 297 GLY B O 1
ATOM 5274 N N . ARG B 1 306 ? 55.472 6.304 69.062 1.00 12.19 298 ARG B N 1
ATOM 5275 C CA . ARG B 1 306 ? 54.836 5.957 67.787 1.00 10.23 298 ARG B CA 1
ATOM 5276 C C . ARG B 1 306 ? 53.510 5.251 68.014 1.00 12.79 298 ARG B C 1
ATOM 5277 O O . ARG B 1 306 ? 52.496 5.569 67.371 1.00 14.17 298 ARG B O 1
ATOM 5285 N N . PHE B 1 307 ? 53.499 4.307 68.951 1.00 12.64 299 PHE B N 1
ATOM 5286 C CA . PHE B 1 307 ? 52.271 3.578 69.203 1.00 11.09 299 PHE B CA 1
ATOM 5287 C C . PHE B 1 307 ? 51.267 4.455 69.947 1.00 13.46 299 PHE B C 1
ATOM 5288 O O . PHE B 1 307 ? 50.065 4.322 69.749 1.00 14.60 299 PHE B O 1
ATOM 5296 N N . LYS B 1 308 ? 51.747 5.340 70.812 1.00 10.62 300 LYS B N 1
ATOM 5297 C CA . LYS B 1 308 ? 50.805 6.198 71.543 1.00 13.09 300 LYS B CA 1
ATOM 5298 C C . LYS B 1 308 ? 50.070 7.155 70.593 1.00 13.21 300 LYS B C 1
ATOM 5299 O O . LYS B 1 308 ? 48.954 7.559 70.889 1.00 14.35 300 LYS B O 1
ATOM 5305 N N . ARG B 1 309 ? 50.668 7.506 69.452 1.00 12.55 301 ARG B N 1
ATOM 5306 C CA . ARG B 1 309 ? 49.931 8.335 68.480 1.00 12.71 301 ARG B CA 1
ATOM 5307 C C . ARG B 1 309 ? 48.704 7.575 67.975 1.00 14.34 301 ARG B C 1
ATOM 5308 O O . ARG B 1 309 ? 47.671 8.171 67.674 1.00 14.51 301 ARG B O 1
ATOM 5316 N N . ILE B 1 310 ? 48.824 6.256 67.906 1.00 12.86 302 ILE B N 1
ATOM 5317 C CA A ILE B 1 310 ? 47.703 5.413 67.505 0.52 13.92 302 ILE B CA 1
ATOM 5318 C CA B ILE B 1 310 ? 47.706 5.399 67.513 0.48 13.88 302 ILE B CA 1
ATOM 5319 C C . ILE B 1 310 ? 46.626 5.383 68.597 1.00 13.95 302 ILE B C 1
ATOM 5320 O O . ILE B 1 310 ? 45.439 5.553 68.314 1.00 15.22 302 ILE B O 1
ATOM 5329 N N . THR B 1 311 ? 47.028 5.162 69.847 1.00 12.35 303 THR B N 1
ATOM 5330 C CA . THR B 1 311 ? 46.033 5.162 70.926 1.00 11.73 303 THR B CA 1
ATOM 5331 C C . THR B 1 311 ? 45.445 6.558 71.187 1.00 15.72 303 THR B C 1
ATOM 5332 O O . THR B 1 311 ? 44.270 6.658 71.578 1.00 13.72 303 THR B O 1
ATOM 5336 N N . ASP B 1 312 ? 46.236 7.621 70.994 1.00 13.28 304 ASP B N 1
ATOM 5337 C CA . ASP B 1 312 ? 45.709 8.993 71.081 1.00 15.22 304 ASP B CA 1
ATOM 5338 C C . ASP B 1 312 ? 44.546 9.140 70.110 1.00 15.47 304 ASP B C 1
ATOM 5339 O O . ASP B 1 312 ? 43.483 9.671 70.459 1.00 13.56 304 ASP B O 1
ATOM 5344 N N . GLN B 1 313 ? 44.774 8.702 68.873 1.00 12.24 305 GLN B N 1
ATOM 5345 C CA . GLN B 1 313 ? 43.752 8.800 67.832 1.00 13.32 305 GLN B CA 1
ATOM 5346 C C . GLN B 1 313 ? 42.503 7.990 68.187 1.00 12.47 305 GLN B C 1
ATOM 5347 O O . GLN B 1 313 ? 41.370 8.473 68.050 1.00 13.94 305 GLN B O 1
ATOM 5353 N N . LYS B 1 314 ? 42.712 6.755 68.635 1.00 12.37 306 LYS B N 1
ATOM 5354 C CA . LYS B 1 314 ? 41.591 5.866 68.966 1.00 12.43 306 LYS B CA 1
ATOM 5355 C C . LYS B 1 314 ? 40.758 6.424 70.120 1.00 13.33 306 LYS B C 1
ATOM 5356 O O . LYS B 1 314 ? 39.527 6.366 70.100 1.00 13.93 306 LYS B O 1
ATOM 5362 N N . TRP B 1 315 ? 41.436 6.946 71.138 1.00 14.20 307 TRP B N 1
ATOM 5363 C CA . TRP B 1 315 ? 40.739 7.524 72.290 1.00 16.35 307 TRP B CA 1
ATOM 5364 C C . TRP B 1 315 ? 39.848 8.678 71.848 1.00 14.94 307 TRP B C 1
ATOM 5365 O O . TRP B 1 315 ? 38.684 8.780 72.263 1.00 14.18 307 TRP B O 1
ATOM 5376 N N . GLY B 1 316 ? 40.395 9.552 71.006 1.00 12.66 308 GLY B N 1
ATOM 5377 C CA . GLY B 1 316 ? 39.634 10.669 70.468 1.00 12.29 308 GLY B CA 1
ATOM 5378 C C . GLY B 1 316 ? 38.392 10.226 69.704 1.00 16.90 308 GLY B C 1
ATOM 5379 O O . GLY B 1 316 ? 37.323 10.834 69.826 1.00 16.60 308 GLY B O 1
ATOM 5380 N N . GLU B 1 317 ? 38.529 9.169 68.909 1.00 12.53 309 GLU B N 1
ATOM 5381 C CA . GLU B 1 317 ? 37.396 8.634 68.152 1.00 11.68 309 GLU B CA 1
ATOM 5382 C C . GLU B 1 317 ? 36.341 8.052 69.088 1.00 14.87 309 GLU B C 1
ATOM 5383 O O . GLU B 1 317 ? 35.143 8.318 68.926 1.00 13.79 309 GLU B O 1
ATOM 5389 N N . LEU B 1 318 ? 36.779 7.294 70.093 1.00 14.40 310 LEU B N 1
ATOM 5390 C CA . LEU B 1 318 ? 35.841 6.690 71.052 1.00 9.63 310 LEU B CA 1
ATOM 5391 C C . LEU B 1 318 ? 35.005 7.743 71.771 1.00 13.16 310 LEU B C 1
ATOM 5392 O O . LEU B 1 318 ? 33.775 7.633 71.878 1.00 14.89 310 LEU B O 1
ATOM 5397 N N . VAL B 1 319 ? 35.672 8.774 72.272 1.00 13.46 311 VAL B N 1
ATOM 5398 C CA . VAL B 1 319 ? 34.957 9.820 72.993 1.00 13.53 311 VAL B CA 1
ATOM 5399 C C . VAL B 1 319 ? 34.034 10.600 72.045 1.00 14.98 311 VAL B C 1
ATOM 5400 O O . VAL B 1 319 ? 32.882 10.906 72.396 1.00 14.45 311 VAL B O 1
ATOM 5404 N N . TYR B 1 320 ? 34.513 10.889 70.837 1.00 12.33 312 TYR B N 1
ATOM 5405 C CA . TYR B 1 320 ? 33.661 11.523 69.824 1.00 12.40 312 TYR B CA 1
ATOM 5406 C C . TYR B 1 320 ? 32.405 10.700 69.548 1.00 13.75 312 TYR B C 1
ATOM 5407 O O . TYR B 1 320 ? 31.300 11.238 69.465 1.00 13.10 312 TYR B O 1
ATOM 5416 N N . ASP B 1 321 ? 32.596 9.393 69.428 1.00 13.56 313 ASP B N 1
ATOM 5417 C CA . ASP B 1 321 ? 31.549 8.449 69.044 1.00 13.16 313 ASP B CA 1
ATOM 5418 C C . ASP B 1 321 ? 30.593 8.082 70.190 1.00 15.07 313 ASP B C 1
ATOM 5419 O O . ASP B 1 321 ? 29.788 7.176 70.046 1.00 16.03 313 ASP B O 1
ATOM 5424 N N . GLY B 1 322 ? 30.693 8.762 71.323 1.00 13.26 314 GLY B N 1
ATOM 5425 C CA . GLY B 1 322 ? 29.764 8.527 72.412 1.00 15.52 314 GLY B CA 1
ATOM 5426 C C . GLY B 1 322 ? 30.133 7.320 73.245 1.00 17.10 314 GLY B C 1
ATOM 5427 O O . GLY B 1 322 ? 29.289 6.763 73.936 1.00 15.50 314 GLY B O 1
ATOM 5428 N N . LEU B 1 323 ? 31.401 6.937 73.205 1.00 12.73 315 LEU B N 1
ATOM 5429 C CA . LEU B 1 323 ? 31.847 5.703 73.850 1.00 12.68 315 LEU B CA 1
ATOM 5430 C C . LEU B 1 323 ? 32.837 5.966 74.989 1.00 14.44 315 LEU B C 1
ATOM 5431 O O . LEU B 1 323 ? 33.719 5.157 75.252 1.00 13.75 315 LEU B O 1
ATOM 5436 N N . TRP B 1 324 ? 32.666 7.094 75.679 1.00 14.03 316 TRP B N 1
ATOM 5437 C CA . TRP B 1 324 ? 33.432 7.387 76.892 1.00 14.97 316 TRP B CA 1
ATOM 5438 C C . TRP B 1 324 ? 33.405 6.221 77.881 1.00 15.55 316 TRP B C 1
ATOM 5439 O O . TRP B 1 324 ? 34.420 5.897 78.482 1.00 14.99 316 TRP B O 1
ATOM 5450 N N . PHE B 1 325 ? 32.243 5.579 78.032 1.00 14.99 317 PHE B N 1
ATOM 5451 C CA . PHE B 1 325 ? 32.087 4.525 79.030 1.00 15.72 317 PHE B CA 1
ATOM 5452 C C . PHE B 1 325 ? 32.359 3.119 78.492 1.00 16.06 317 PHE B C 1
ATOM 5453 O O . PHE B 1 325 ? 32.136 2.129 79.188 1.00 17.80 317 PHE B O 1
ATOM 5461 N N . SER B 1 326 ? 32.837 3.032 77.256 1.00 13.84 318 SER B N 1
ATOM 5462 C CA . SER B 1 326 ? 33.067 1.724 76.624 1.00 12.79 318 SER B CA 1
ATOM 5463 C C . SER B 1 326 ? 34.273 1.032 77.245 1.00 14.98 318 SER B C 1
ATOM 5464 O O . SER B 1 326 ? 35.190 1.692 77.738 1.00 15.94 318 SER B O 1
ATOM 5467 N N . PRO B 1 327 ? 34.287 -0.306 77.215 1.00 13.95 319 PRO B N 1
ATOM 5468 C CA . PRO B 1 327 ? 35.434 -0.989 77.825 1.00 15.24 319 PRO B CA 1
ATOM 5469 C C . PRO B 1 327 ? 36.757 -0.738 77.089 1.00 16.81 319 PRO B C 1
ATOM 5470 O O . PRO B 1 327 ? 37.803 -0.752 77.745 1.00 16.12 319 PRO B O 1
ATOM 5474 N N . LEU B 1 328 ? 36.741 -0.496 75.779 1.00 14.17 320 LEU B N 1
ATOM 5475 C CA . LEU B 1 328 ? 38.008 -0.155 75.121 1.00 14.72 320 LEU B CA 1
ATOM 5476 C C . LEU B 1 328 ? 38.541 1.198 75.617 1.00 16.15 320 LEU B C 1
ATOM 5477 O O . LEU B 1 328 ? 39.741 1.337 75.855 1.00 13.93 320 LEU B O 1
ATOM 5482 N N . LYS B 1 329 ? 37.666 2.197 75.776 1.00 15.80 321 LYS B N 1
ATOM 5483 C CA . LYS B 1 329 ? 38.121 3.492 76.293 1.00 16.94 321 LYS B CA 1
ATOM 5484 C C . LYS B 1 329 ? 38.705 3.325 77.704 1.00 13.63 321 LYS B C 1
ATOM 5485 O O . LYS B 1 329 ? 39.786 3.830 77.995 1.00 13.99 321 LYS B O 1
ATOM 5491 N N . THR B 1 330 ? 38.004 2.598 78.566 1.00 12.82 322 THR B N 1
ATOM 5492 C CA . THR B 1 330 ? 38.492 2.377 79.928 1.00 14.88 322 THR B CA 1
ATOM 5493 C C . THR B 1 330 ? 39.854 1.673 79.923 1.00 17.03 322 THR B C 1
ATOM 5494 O O . THR B 1 330 ? 40.764 2.034 80.680 1.00 16.36 322 THR B O 1
ATOM 5498 N N . ALA B 1 331 ? 40.016 0.687 79.052 1.00 12.89 323 ALA B N 1
ATOM 5499 C CA . ALA B 1 331 ? 41.290 -0.038 79.006 1.00 13.49 323 ALA B CA 1
ATOM 5500 C C . ALA B 1 331 ? 42.425 0.840 78.475 1.00 19.58 323 ALA B C 1
ATOM 5501 O O . ALA B 1 331 ? 43.563 0.742 78.952 1.00 15.32 323 ALA B O 1
ATOM 5503 N N . LEU B 1 332 ? 42.128 1.693 77.496 1.00 14.58 324 LEU B N 1
ATOM 5504 C CA . LEU B 1 332 ? 43.136 2.647 77.010 1.00 13.48 324 LEU B CA 1
ATOM 5505 C C . LEU B 1 332 ? 43.565 3.603 78.123 1.00 14.44 324 LEU B C 1
ATOM 5506 O O . LEU B 1 332 ? 44.710 4.036 78.146 1.00 15.17 324 LEU B O 1
ATOM 5511 N N . GLU B 1 333 ? 42.658 3.942 79.040 1.00 14.24 325 GLU B N 1
ATOM 5512 C CA . GLU B 1 333 ? 43.049 4.814 80.157 1.00 16.07 325 GLU B CA 1
ATOM 5513 C C . GLU B 1 333 ? 44.105 4.159 81.048 1.00 15.29 325 GLU B C 1
ATOM 5514 O O . GLU B 1 333 ? 44.948 4.848 81.624 1.00 17.60 325 GLU B O 1
ATOM 5520 N N . SER B 1 334 ? 44.057 2.834 81.174 1.00 16.63 326 SER B N 1
ATOM 5521 C CA . SER B 1 334 ? 45.081 2.128 81.933 1.00 16.30 326 SER B CA 1
ATOM 5522 C C . SER B 1 334 ? 46.429 2.199 81.226 1.00 18.54 326 SER B C 1
ATOM 5523 O O . SER B 1 334 ? 47.464 2.374 81.868 1.00 17.36 326 SER B O 1
ATOM 5526 N N . PHE B 1 335 ? 46.408 2.027 79.907 1.00 13.73 327 PHE B N 1
ATOM 5527 C CA . PHE B 1 335 ? 47.588 2.246 79.070 1.00 13.87 327 PHE B CA 1
ATOM 5528 C C . PHE B 1 335 ? 48.114 3.666 79.272 1.00 16.14 327 PHE B C 1
ATOM 5529 O O . PHE B 1 335 ? 49.281 3.867 79.604 1.00 13.20 327 PHE B O 1
ATOM 5537 N N . VAL B 1 336 ? 47.237 4.646 79.075 1.00 13.63 328 VAL B N 1
ATOM 5538 C CA . VAL B 1 336 ? 47.637 6.046 79.184 1.00 13.94 328 VAL B CA 1
ATOM 5539 C C . VAL B 1 336 ? 48.251 6.365 80.551 1.00 17.29 328 VAL B C 1
ATOM 5540 O O . VAL B 1 336 ? 49.299 7.007 80.615 1.00 14.85 328 VAL B O 1
ATOM 5544 N N . ALA B 1 337 ? 47.629 5.899 81.633 1.00 16.46 329 ALA B N 1
ATOM 5545 C CA . ALA B 1 337 ? 48.135 6.187 82.979 1.00 16.33 329 ALA B CA 1
ATOM 5546 C C . ALA B 1 337 ? 49.581 5.734 83.151 1.00 16.19 329 ALA B C 1
ATOM 5547 O O . ALA B 1 337 ? 50.396 6.457 83.727 1.00 17.15 329 ALA B O 1
ATOM 5549 N N . LYS B 1 338 ? 49.910 4.555 82.634 1.00 14.29 330 LYS B N 1
ATOM 5550 C CA . LYS B 1 338 ? 51.284 4.080 82.708 1.00 14.33 330 LYS B CA 1
ATOM 5551 C C . LYS B 1 338 ? 52.209 4.995 81.910 1.00 14.98 330 LYS B C 1
ATOM 5552 O O . LYS B 1 338 ? 53.290 5.332 82.384 1.00 15.85 330 LYS B O 1
ATOM 5558 N N . THR B 1 339 ? 51.794 5.399 80.704 1.00 13.99 331 THR B N 1
ATOM 5559 C CA . THR B 1 339 ? 52.650 6.271 79.889 1.00 15.43 331 THR B CA 1
ATOM 5560 C C . THR B 1 339 ? 52.899 7.623 80.551 1.00 17.53 331 THR B C 1
ATOM 5561 O O . THR B 1 339 ? 53.901 8.274 80.273 1.00 17.01 331 THR B O 1
ATOM 5565 N N . GLN B 1 340 ? 51.996 8.055 81.424 1.00 14.83 332 GLN B N 1
ATOM 5566 C CA . GLN B 1 340 ? 52.109 9.403 81.967 1.00 14.74 332 GLN B CA 1
ATOM 5567 C C . GLN B 1 340 ? 53.020 9.479 83.181 1.00 14.65 332 GLN B C 1
ATOM 5568 O O . GLN B 1 340 ? 53.317 10.566 83.643 1.00 13.82 332 GLN B O 1
ATOM 5574 N N . GLU B 1 341 ? 53.471 8.332 83.684 1.00 15.95 333 GLU B N 1
ATOM 5575 C CA A GLU B 1 341 ? 54.276 8.263 84.905 0.55 16.56 333 GLU B CA 1
ATOM 5576 C CA B GLU B 1 341 ? 54.240 8.306 84.925 0.45 16.23 333 GLU B CA 1
ATOM 5577 C C . GLU B 1 341 ? 55.428 9.270 84.920 1.00 17.72 333 GLU B C 1
ATOM 5578 O O . GLU B 1 341 ? 55.707 9.901 85.941 1.00 19.13 333 GLU B O 1
ATOM 5589 N N . HIS B 1 342 ? 56.102 9.418 83.782 1.00 15.44 334 HIS B N 1
ATOM 5590 C CA . HIS B 1 342 ? 57.271 10.300 83.734 1.00 17.93 334 HIS B CA 1
ATOM 5591 C C . HIS B 1 342 ? 57.093 11.566 82.887 1.00 18.89 334 HIS B C 1
ATOM 5592 O O . HIS B 1 342 ? 58.077 12.248 82.592 1.00 16.05 334 HIS B O 1
ATOM 5599 N N . VAL B 1 343 ? 55.852 11.881 82.509 1.00 15.92 335 VAL B N 1
ATOM 5600 C CA . VAL B 1 343 ? 55.563 13.059 81.686 1.00 13.68 335 VAL B CA 1
ATOM 5601 C C . VAL B 1 343 ? 55.496 14.281 82.616 1.00 14.70 335 VAL B C 1
ATOM 5602 O O . VAL B 1 343 ? 54.434 14.797 82.991 1.00 14.77 335 VAL B O 1
ATOM 5606 N N . THR B 1 344 ? 56.684 14.723 82.993 1.00 12.82 336 THR B N 1
ATOM 5607 C CA . THR B 1 344 ? 56.855 15.757 83.999 1.00 14.98 336 THR B CA 1
ATOM 5608 C C . THR B 1 344 ? 57.920 16.730 83.524 1.00 18.56 336 THR B C 1
ATOM 5609 O O . THR B 1 344 ? 59.019 16.315 83.142 1.00 16.90 336 THR B O 1
ATOM 5613 N N . GLY B 1 345 ? 57.599 18.020 83.527 1.00 15.26 337 GLY B N 1
ATOM 5614 C CA . GLY B 1 345 ? 58.541 19.020 83.049 1.00 17.17 337 GLY B CA 1
ATOM 5615 C C . GLY B 1 345 ? 57.825 20.266 82.562 1.00 19.14 337 GLY B C 1
ATOM 5616 O O . GLY B 1 345 ? 56.615 20.393 82.732 1.00 16.44 337 GLY B O 1
ATOM 5617 N N . GLU B 1 346 ? 58.574 21.182 81.952 1.00 15.19 338 GLU B N 1
ATOM 5618 C CA . GLU B 1 346 ? 58.046 22.477 81.555 1.00 13.27 338 GLU B CA 1
ATOM 5619 C C . GLU B 1 346 ? 58.303 22.763 80.088 1.00 16.21 338 GLU B C 1
ATOM 5620 O O . GLU B 1 346 ? 59.373 22.448 79.564 1.00 17.26 338 GLU B O 1
ATOM 5626 N N . ILE B 1 347 ? 57.307 23.344 79.433 1.00 12.96 339 ILE B N 1
ATOM 5627 C CA . ILE B 1 347 ? 57.388 23.684 78.009 1.00 13.11 339 ILE B CA 1
ATOM 5628 C C . ILE B 1 347 ? 57.182 25.185 77.840 1.00 16.11 339 ILE B C 1
ATOM 5629 O O . ILE B 1 347 ? 56.208 25.745 78.354 1.00 15.93 339 ILE B O 1
ATOM 5634 N N . ARG B 1 348 ? 58.097 25.835 77.124 1.00 12.76 340 ARG B N 1
ATOM 5635 C CA . ARG B 1 348 ? 58.018 27.281 76.907 1.00 15.28 340 ARG B CA 1
ATOM 5636 C C . ARG B 1 348 ? 57.509 27.562 75.498 1.00 14.26 340 ARG B C 1
ATOM 5637 O O . ARG B 1 348 ? 58.020 26.999 74.530 1.00 16.34 340 ARG B O 1
ATOM 5645 N N . MET B 1 349 ? 56.494 28.416 75.387 1.00 12.85 341 MET B N 1
ATOM 5646 C CA . MET B 1 349 ? 55.838 28.684 74.110 1.00 14.03 341 MET B CA 1
ATOM 5647 C C . MET B 1 349 ? 55.642 30.174 73.927 1.00 17.15 341 MET B C 1
ATOM 5648 O O . MET B 1 349 ? 55.575 30.905 74.907 1.00 15.67 341 MET B O 1
ATOM 5653 N N . VAL B 1 350 ? 55.546 30.622 72.677 1.00 15.31 342 VAL B N 1
ATOM 5654 C CA . VAL B 1 350 ? 55.158 31.999 72.401 1.00 17.59 342 VAL B CA 1
ATOM 5655 C C . VAL B 1 350 ? 53.783 32.019 71.740 1.00 16.47 342 VAL B C 1
ATOM 5656 O O . VAL B 1 350 ? 53.565 31.376 70.705 1.00 15.05 342 VAL B O 1
ATOM 5660 N N . LEU B 1 351 ? 52.858 32.753 72.354 1.00 15.21 343 LEU B N 1
ATOM 5661 C CA . LEU B 1 351 ? 51.514 32.935 71.820 1.00 14.02 343 LEU B CA 1
ATOM 5662 C C . LEU B 1 351 ? 51.474 34.263 71.075 1.00 15.33 343 LEU B C 1
ATOM 5663 O O . LEU B 1 351 ? 51.738 35.317 71.667 1.00 15.58 343 LEU B O 1
ATOM 5668 N N . HIS B 1 352 ? 51.180 34.196 69.776 1.00 14.26 344 HIS B N 1
ATOM 5669 C CA . HIS B 1 352 ? 51.174 35.369 68.905 1.00 15.80 344 HIS B CA 1
ATOM 5670 C C . HIS B 1 352 ? 50.591 35.018 67.548 1.00 15.06 344 HIS B C 1
ATOM 5671 O O . HIS B 1 352 ? 50.797 33.925 67.062 1.00 14.60 344 HIS B O 1
ATOM 5678 N N . GLY B 1 353 ? 49.875 35.952 66.931 1.00 15.72 345 GLY B N 1
ATOM 5679 C CA . GLY B 1 353 ? 49.393 35.762 65.570 1.00 17.12 345 GLY B CA 1
ATOM 5680 C C . GLY B 1 353 ? 48.408 34.618 65.387 1.00 17.47 345 GLY B C 1
ATOM 5681 O O . GLY B 1 353 ? 48.244 34.112 64.275 1.00 19.05 345 GLY B O 1
ATOM 5682 N N . GLY B 1 354 ? 47.745 34.209 66.469 1.00 13.09 346 GLY B N 1
ATOM 5683 C CA . GLY B 1 354 ? 46.825 33.078 66.410 1.00 14.04 346 GLY B CA 1
ATOM 5684 C C . GLY B 1 354 ? 47.553 31.744 66.468 1.00 19.29 346 GLY B C 1
ATOM 5685 O O . GLY B 1 354 ? 46.935 30.683 66.331 1.00 15.82 346 GLY B O 1
ATOM 5686 N N . HIS B 1 355 ? 48.864 31.815 66.703 1.00 14.16 347 HIS B N 1
ATOM 5687 C CA . HIS B 1 355 ? 49.771 30.672 66.585 1.00 15.93 347 HIS B CA 1
ATOM 5688 C C . HIS B 1 355 ? 50.427 30.312 67.921 1.00 15.19 347 HIS B C 1
ATOM 5689 O O . HIS B 1 355 ? 50.624 31.177 68.772 1.00 15.79 347 HIS B O 1
ATOM 5696 N N . ILE B 1 356 ? 50.741 29.032 68.113 1.00 13.12 348 ILE B N 1
ATOM 5697 C CA . ILE B 1 356 ? 51.513 28.598 69.282 1.00 13.52 348 ILE B CA 1
ATOM 5698 C C . ILE B 1 356 ? 52.873 28.129 68.804 1.00 12.13 348 ILE B C 1
ATOM 5699 O O . ILE B 1 356 ? 52.960 27.148 68.063 1.00 16.65 348 ILE B O 1
ATOM 5704 N N . ALA B 1 357 ? 53.922 28.842 69.202 1.00 13.74 349 ALA B N 1
ATOM 5705 C CA . ALA B 1 357 ? 55.288 28.481 68.834 1.00 16.42 349 ALA B CA 1
ATOM 5706 C C . ALA B 1 357 ? 56.020 27.966 70.060 1.00 20.21 349 ALA B C 1
ATOM 5707 O O . ALA B 1 357 ? 56.058 28.629 71.079 1.00 28.19 349 ALA B O 1
ATOM 5709 N N A VAL B 1 358 ? 56.620 26.790 69.945 0.59 15.21 350 VAL B N 1
ATOM 5710 N N B VAL B 1 358 ? 56.596 26.774 69.968 0.41 15.59 350 VAL B N 1
ATOM 5711 C CA A VAL B 1 358 ? 57.384 26.227 71.052 0.59 13.78 350 VAL B CA 1
ATOM 5712 C CA B VAL B 1 358 ? 57.366 26.235 71.086 0.41 13.68 350 VAL B CA 1
ATOM 5713 C C A VAL B 1 358 ? 58.830 26.671 70.918 0.59 16.56 350 VAL B C 1
ATOM 5714 C C B VAL B 1 358 ? 58.820 26.664 70.928 0.41 16.29 350 VAL B C 1
ATOM 5715 O O A VAL B 1 358 ? 59.359 26.702 69.810 0.59 16.32 350 VAL B O 1
ATOM 5716 O O B VAL B 1 358 ? 59.340 26.684 69.813 0.41 16.38 350 VAL B O 1
ATOM 5723 N N . ASN B 1 359 ? 59.476 27.038 72.026 1.00 15.67 351 ASN B N 1
ATOM 5724 C CA . ASN B 1 359 ? 60.885 27.417 71.945 1.00 13.95 351 ASN B CA 1
ATOM 5725 C C . ASN B 1 359 ? 61.753 26.997 73.127 1.00 14.97 351 ASN B C 1
ATOM 5726 O O . ASN B 1 359 ? 62.899 27.431 73.233 1.00 17.40 351 ASN B O 1
ATOM 5731 N N . GLY B 1 360 ? 61.222 26.146 73.998 1.00 13.74 352 GLY B N 1
ATOM 5732 C CA . GLY B 1 360 ? 61.995 25.696 75.145 1.00 14.16 352 GLY B CA 1
ATOM 5733 C C . GLY B 1 360 ? 61.389 24.485 75.833 1.00 13.84 352 GLY B C 1
ATOM 5734 O O . GLY B 1 360 ? 60.171 24.347 75.896 1.00 15.13 352 GLY B O 1
ATOM 5735 N N . ARG B 1 361 ? 62.248 23.587 76.313 1.00 13.94 353 ARG B N 1
ATOM 5736 C CA . ARG B 1 361 ? 61.811 22.459 77.151 1.00 12.60 353 ARG B CA 1
ATOM 5737 C C . ARG B 1 361 ? 62.810 22.224 78.267 1.00 13.18 353 ARG B C 1
ATOM 5738 O O . ARG B 1 361 ? 64.018 22.369 78.063 1.00 14.86 353 ARG B O 1
ATOM 5746 N N . ARG B 1 362 ? 62.313 21.844 79.441 1.00 13.66 354 ARG B N 1
ATOM 5747 C CA . ARG B 1 362 ? 63.181 21.313 80.486 1.00 15.41 354 ARG B CA 1
ATOM 5748 C C . ARG B 1 362 ? 62.401 20.268 81.275 1.00 16.39 354 ARG B C 1
ATOM 5749 O O . ARG B 1 362 ? 61.185 20.381 81.427 1.00 17.21 354 ARG B O 1
ATOM 5757 N N . SER B 1 363 ? 63.106 19.255 81.774 1.00 14.47 355 SER B N 1
ATOM 5758 C CA . SER B 1 363 ? 62.451 18.141 82.455 1.00 15.11 355 SER B CA 1
ATOM 5759 C C . SER B 1 363 ? 63.422 17.364 83.309 1.00 18.19 355 SER B C 1
ATOM 5760 O O . SER B 1 363 ? 64.521 17.025 82.848 1.00 18.14 355 SER B O 1
ATOM 5763 N N . PRO B 1 364 ? 63.014 17.045 84.549 1.00 16.77 356 PRO B N 1
ATOM 5764 C CA . PRO B 1 364 ? 63.826 16.186 85.415 1.00 18.33 356 PRO B CA 1
ATOM 5765 C C . PRO B 1 364 ? 63.728 14.722 85.005 1.00 19.75 356 PRO B C 1
ATOM 5766 O O . PRO B 1 364 ? 64.424 13.891 85.581 1.00 18.42 356 PRO B O 1
ATOM 5770 N N . LYS B 1 365 ? 62.877 14.428 84.024 1.00 16.02 357 LYS B N 1
ATOM 5771 C CA . LYS B 1 365 ? 62.661 13.065 83.531 1.00 15.64 357 LYS B CA 1
ATOM 5772 C C . LYS B 1 365 ? 63.043 12.951 82.055 1.00 17.11 357 LYS B C 1
ATOM 5773 O O . LYS B 1 365 ? 62.591 12.047 81.350 1.00 17.12 357 LYS B O 1
ATOM 5779 N N . SER B 1 366 ? 63.857 13.889 81.589 1.00 17.42 358 SER B N 1
ATOM 5780 C CA . SER B 1 366 ? 64.211 13.972 80.177 1.00 20.36 358 SER B CA 1
ATOM 5781 C C . SER B 1 366 ? 64.928 12.732 79.652 1.00 15.83 358 SER B C 1
ATOM 5782 O O . SER B 1 366 ? 65.808 12.187 80.320 1.00 16.87 358 SER B O 1
ATOM 5785 N N . LEU B 1 367 ? 64.557 12.319 78.441 1.00 15.52 359 LEU B N 1
ATOM 5786 C CA . LEU B 1 367 ? 65.249 11.252 77.723 1.00 16.84 359 LEU B CA 1
ATOM 5787 C C . LEU B 1 367 ? 66.245 11.835 76.723 1.00 18.13 359 LEU B C 1
ATOM 5788 O O . LEU B 1 367 ? 66.985 11.095 76.079 1.00 18.85 359 LEU B O 1
ATOM 5793 N N . TYR B 1 368 ? 66.246 13.159 76.590 1.00 15.64 360 TYR B N 1
ATOM 5794 C CA . TYR B 1 368 ? 67.253 13.834 75.774 1.00 16.47 360 TYR B CA 1
ATOM 5795 C C . TYR B 1 368 ? 68.595 13.784 76.495 1.00 24.28 360 TYR B C 1
ATOM 5796 O O . TYR B 1 368 ? 68.697 14.091 77.685 1.00 20.13 360 TYR B O 1
ATOM 5805 N N . ASP B 1 369 ? 69.622 13.369 75.769 1.00 19.06 361 ASP B N 1
ATOM 5806 C CA . ASP B 1 369 ? 70.953 13.202 76.336 1.00 21.08 361 ASP B CA 1
ATOM 5807 C C . ASP B 1 369 ? 71.886 14.073 75.531 1.00 20.14 361 ASP B C 1
ATOM 5808 O O . ASP B 1 369 ? 72.215 13.735 74.394 1.00 21.15 361 ASP B O 1
ATOM 5813 N N . PHE B 1 370 ? 72.280 15.208 76.103 1.00 20.31 362 PHE B N 1
ATOM 5814 C CA . PHE B 1 370 ? 73.117 16.168 75.388 1.00 23.27 362 PHE B CA 1
ATOM 5815 C C . PHE B 1 370 ? 74.396 15.510 74.870 1.00 24.13 362 PHE B C 1
ATOM 5816 O O . PHE B 1 370 ? 74.777 15.700 73.714 1.00 18.97 362 PHE B O 1
ATOM 5824 N N . ASN B 1 371 ? 75.057 14.732 75.719 1.00 21.95 363 ASN B N 1
ATOM 5825 C CA . ASN B 1 371 ? 76.333 14.133 75.327 1.00 19.41 363 ASN B CA 1
ATOM 5826 C C . ASN B 1 371 ? 76.204 13.112 74.192 1.00 22.00 363 ASN B C 1
ATOM 5827 O O . ASN B 1 371 ? 77.117 12.967 73.379 1.00 20.49 363 ASN B O 1
ATOM 5832 N N . LEU B 1 372 ? 75.089 12.397 74.128 1.00 20.07 364 LEU B N 1
ATOM 5833 C CA . LEU B 1 372 ? 74.883 11.463 73.016 1.00 21.65 364 LEU B CA 1
ATOM 5834 C C . LEU B 1 372 ? 74.585 12.207 71.713 1.00 21.22 364 LEU B C 1
ATOM 5835 O O . LEU B 1 372 ? 74.905 11.727 70.625 1.00 22.27 364 LEU B O 1
ATOM 5840 N N . ALA B 1 373 ? 73.974 13.383 71.821 1.00 18.49 365 ALA B N 1
ATOM 5841 C CA . ALA B 1 373 ? 73.585 14.130 70.632 1.00 16.95 365 ALA B CA 1
ATOM 5842 C C . ALA B 1 373 ? 74.707 15.010 70.067 1.00 22.67 365 ALA B C 1
ATOM 5843 O O . ALA B 1 373 ? 74.871 15.112 68.851 1.00 22.93 365 ALA B O 1
ATOM 5845 N N . THR B 1 374 ? 75.477 15.639 70.949 1.00 19.76 366 THR B N 1
ATOM 5846 C CA . THR B 1 374 ? 76.476 16.631 70.551 1.00 20.97 366 THR B CA 1
ATOM 5847 C C . THR B 1 374 ? 77.668 16.050 69.782 1.00 26.52 366 THR B C 1
ATOM 5848 O O . THR B 1 374 ? 77.969 14.859 69.886 1.00 26.73 366 THR B O 1
ATOM 5852 N N . TYR B 1 375 ? 78.343 16.903 69.010 1.00 28.35 367 TYR B N 1
ATOM 5853 C CA . TYR B 1 375 ? 79.646 16.560 68.441 1.00 29.38 367 TYR B CA 1
ATOM 5854 C C . TYR B 1 375 ? 80.772 17.244 69.208 1.00 33.83 367 TYR B C 1
ATOM 5855 O O . TYR B 1 375 ? 81.950 17.039 68.907 1.00 31.91 367 TYR B O 1
ATOM 5864 N N . ASP B 1 376 ? 80.404 18.060 70.192 1.00 29.14 368 ASP B N 1
ATOM 5865 C CA . ASP B 1 376 ? 81.375 18.695 71.090 1.00 32.74 368 ASP B CA 1
ATOM 5866 C C . ASP B 1 376 ? 82.201 17.681 71.879 1.00 34.11 368 ASP B C 1
ATOM 5867 O O . ASP B 1 376 ? 81.957 16.475 71.816 1.00 31.34 368 ASP B O 1
ATOM 5872 N N . GLU B 1 377 ? 83.153 18.195 72.656 1.00 33.61 369 GLU B N 1
ATOM 5873 C CA . GLU B 1 377 ? 84.133 17.374 73.365 1.00 36.68 369 GLU B CA 1
ATOM 5874 C C . GLU B 1 377 ? 83.532 16.285 74.259 1.00 36.90 369 GLU B C 1
ATOM 5875 O O . GLU B 1 377 ? 84.171 15.259 74.501 1.00 41.96 369 GLU B O 1
ATOM 5877 N N . GLY B 1 378 ? 82.314 16.500 74.747 1.00 31.25 370 GLY B N 1
ATOM 5878 C CA . GLY B 1 378 ? 81.698 15.553 75.661 1.00 32.91 370 GLY B CA 1
ATOM 5879 C C . GLY B 1 378 ? 80.956 14.413 74.981 1.00 29.80 370 GLY B C 1
ATOM 5880 O O . GLY B 1 378 ? 80.348 13.581 75.653 1.00 27.95 370 GLY B O 1
ATOM 5881 N N . ASP B 1 379 ? 81.008 14.384 73.650 1.00 27.99 371 ASP B N 1
ATOM 5882 C CA . ASP B 1 379 ? 80.314 13.373 72.836 1.00 25.65 371 ASP B CA 1
ATOM 5883 C C . ASP B 1 379 ? 80.549 11.957 73.363 1.00 24.04 371 ASP B C 1
ATOM 5884 O O . ASP B 1 379 ? 81.690 11.536 73.521 1.00 23.89 371 ASP B O 1
ATOM 5889 N N . THR B 1 380 ? 79.464 11.238 73.642 1.00 21.76 372 THR B N 1
ATOM 5890 C CA . THR B 1 380 ? 79.544 9.874 74.162 1.00 25.21 372 THR B CA 1
ATOM 5891 C C . THR B 1 380 ? 78.994 8.814 73.188 1.00 24.71 372 THR B C 1
ATOM 5892 O O . THR B 1 380 ? 78.940 7.634 73.524 1.00 25.52 372 THR B O 1
ATOM 5896 N N . PHE B 1 381 ? 78.578 9.228 71.993 1.00 18.07 373 PHE B N 1
ATOM 5897 C CA . PHE B 1 381 ? 77.977 8.294 71.036 1.00 19.63 373 PHE B CA 1
ATOM 5898 C C . PHE B 1 381 ? 79.045 7.456 70.336 1.00 22.43 373 PHE B C 1
ATOM 5899 O O . PHE B 1 381 ? 79.961 7.991 69.698 1.00 23.26 373 PHE B O 1
ATOM 5907 N N . ASP B 1 382 ? 78.923 6.140 70.467 1.00 21.89 374 ASP B N 1
ATOM 5908 C CA . ASP B 1 382 ? 79.849 5.202 69.842 1.00 22.35 374 ASP B CA 1
ATOM 5909 C C . ASP B 1 382 ? 79.421 4.943 68.401 1.00 24.87 374 ASP B C 1
ATOM 5910 O O . ASP B 1 382 ? 78.555 4.105 68.137 1.00 22.30 374 ASP B O 1
ATOM 5915 N N . GLN B 1 383 ? 80.047 5.653 67.471 1.00 22.66 375 GLN B N 1
ATOM 5916 C CA . GLN B 1 383 ? 79.666 5.547 66.067 1.00 23.82 375 GLN B CA 1
ATOM 5917 C C . GLN B 1 383 ? 80.067 4.214 65.416 1.00 22.60 375 GLN B C 1
ATOM 5918 O O . GLN B 1 383 ? 79.617 3.897 64.315 1.00 20.68 375 GLN B O 1
ATOM 5924 N N . SER B 1 384 ? 80.905 3.431 66.086 1.00 21.70 376 SER B N 1
ATOM 5925 C CA . SER B 1 384 ? 81.344 2.161 65.510 1.00 21.01 376 SER B CA 1
ATOM 5926 C C . SER B 1 384 ? 80.186 1.156 65.398 1.00 19.33 376 SER B C 1
ATOM 5927 O O . SER B 1 384 ? 80.294 0.148 64.702 1.00 21.91 376 SER B O 1
ATOM 5930 N N . ALA B 1 385 ? 79.089 1.431 66.092 1.00 18.37 377 ALA B N 1
ATOM 5931 C CA . ALA B 1 385 ? 77.941 0.532 66.073 1.00 20.06 377 ALA B CA 1
ATOM 5932 C C . ALA B 1 385 ? 77.092 0.727 64.825 1.00 18.85 377 ALA B C 1
ATOM 5933 O O . ALA B 1 385 ? 76.323 -0.150 64.438 1.00 17.49 377 ALA B O 1
ATOM 5935 N N . ALA B 1 386 ? 77.235 1.888 64.196 1.00 18.81 378 ALA B N 1
ATOM 5936 C CA . ALA B 1 386 ? 76.259 2.328 63.205 1.00 17.63 378 ALA B CA 1
ATOM 5937 C C . ALA B 1 386 ? 76.319 1.546 61.890 1.00 16.82 378 ALA B C 1
ATOM 5938 O O . ALA B 1 386 ? 75.274 1.246 61.318 1.00 17.93 378 ALA B O 1
ATOM 5940 N N . LYS B 1 387 ? 77.517 1.213 61.407 1.00 15.80 379 LYS B N 1
ATOM 5941 C CA . LYS B 1 387 ? 77.612 0.506 60.119 1.00 19.03 379 LYS B CA 1
ATOM 5942 C C . LYS B 1 387 ? 76.857 -0.822 60.166 1.00 20.02 379 LYS B C 1
ATOM 5943 O O . LYS B 1 387 ? 76.093 -1.156 59.249 1.00 17.44 379 LYS B O 1
ATOM 5949 N N . GLY B 1 388 ? 77.074 -1.574 61.240 1.00 17.95 380 GLY B N 1
ATOM 5950 C CA . GLY B 1 388 ? 76.406 -2.854 61.418 1.00 17.40 380 GLY B CA 1
ATOM 5951 C C . GLY B 1 388 ? 74.912 -2.699 61.603 1.00 17.02 380 GLY B C 1
ATOM 5952 O O . GLY B 1 388 ? 74.111 -3.492 61.084 1.00 15.95 380 GLY B O 1
ATOM 5953 N N . PHE B 1 389 ? 74.523 -1.684 62.368 1.00 15.18 381 PHE B N 1
ATOM 5954 C CA . PHE B 1 389 ? 73.110 -1.418 62.535 1.00 12.37 381 PHE B CA 1
ATOM 5955 C C . PHE B 1 389 ? 72.434 -1.173 61.189 1.00 15.46 381 PHE B C 1
ATOM 5956 O O . PHE B 1 389 ? 71.388 -1.756 60.906 1.00 17.16 381 PHE B O 1
ATOM 5964 N N . VAL B 1 390 ? 73.030 -0.321 60.357 1.00 15.15 382 VAL B N 1
ATOM 5965 C CA . VAL B 1 390 ? 72.407 0.005 59.078 1.00 19.22 382 VAL B CA 1
ATOM 5966 C C . VAL B 1 390 ? 72.341 -1.228 58.168 1.00 18.44 382 VAL B C 1
ATOM 5967 O O . VAL B 1 390 ? 71.360 -1.441 57.464 1.00 17.14 382 VAL B O 1
ATOM 5971 N N . GLN B 1 391 ? 73.381 -2.043 58.209 1.00 14.22 383 GLN B N 1
ATOM 5972 C CA . GLN B 1 391 ? 73.427 -3.246 57.386 1.00 17.08 383 GLN B CA 1
ATOM 5973 C C . GLN B 1 391 ? 72.263 -4.184 57.721 1.00 16.80 383 GLN B C 1
ATOM 5974 O O . GLN B 1 391 ? 71.598 -4.715 56.828 1.00 18.70 383 GLN B O 1
ATOM 5980 N N . ILE B 1 392 ? 71.997 -4.380 59.008 1.00 14.43 384 ILE B N 1
ATOM 5981 C CA A ILE B 1 392 ? 70.937 -5.284 59.452 0.40 14.71 384 ILE B CA 1
ATOM 5982 C CA B ILE B 1 392 ? 70.944 -5.305 59.398 0.60 14.60 384 ILE B CA 1
ATOM 5983 C C . ILE B 1 392 ? 69.555 -4.658 59.304 1.00 14.53 384 ILE B C 1
ATOM 5984 O O . ILE B 1 392 ? 68.603 -5.306 58.866 1.00 15.86 384 ILE B O 1
ATOM 5993 N N . HIS B 1 393 ? 69.449 -3.384 59.674 1.00 15.54 385 HIS B N 1
ATOM 5994 C CA . HIS B 1 393 ? 68.181 -2.651 59.564 1.00 14.18 385 HIS B CA 1
ATOM 5995 C C . HIS B 1 393 ? 67.661 -2.708 58.126 1.00 14.17 385 HIS B C 1
ATOM 5996 O O . HIS B 1 393 ? 66.467 -2.896 57.880 1.00 15.79 385 HIS B O 1
ATOM 6003 N N . GLY B 1 394 ? 68.577 -2.609 57.172 1.00 13.87 386 GLY B N 1
ATOM 6004 C CA . GLY B 1 394 ? 68.184 -2.601 55.772 1.00 14.33 386 GLY B CA 1
ATOM 6005 C C . GLY B 1 394 ? 68.128 -3.962 55.096 1.00 15.11 386 GLY B C 1
ATOM 6006 O O . GLY B 1 394 ? 67.761 -4.039 53.922 1.00 16.24 386 GLY B O 1
ATOM 6007 N N . LEU B 1 395 ? 68.480 -5.033 55.811 1.00 13.15 387 LEU B N 1
ATOM 6008 C CA . LEU B 1 395 ? 68.672 -6.333 55.165 1.00 13.54 387 LEU B CA 1
ATOM 6009 C C . LEU B 1 395 ? 67.375 -6.922 54.594 1.00 14.09 387 LEU B C 1
ATOM 6010 O O . LEU B 1 395 ? 67.352 -7.364 53.429 1.00 15.33 387 LEU B O 1
ATOM 6015 N N . SER B 1 396 ? 66.295 -6.928 55.370 1.00 13.34 388 SER B N 1
ATOM 6016 C CA . SER B 1 396 ? 65.097 -7.607 54.876 1.00 17.48 388 SER B CA 1
ATOM 6017 C C . SER B 1 396 ? 64.548 -6.909 53.627 1.00 15.54 388 SER B C 1
ATOM 6018 O O . SER B 1 396 ? 64.148 -7.577 52.667 1.00 14.56 388 SER B O 1
ATOM 6021 N N . SER B 1 397 ? 64.558 -5.574 53.615 1.00 15.01 389 SER B N 1
ATOM 6022 C CA . SER B 1 397 ? 64.030 -4.873 52.451 1.00 16.73 389 SER B CA 1
ATOM 6023 C C . SER B 1 397 ? 65.000 -4.964 51.270 1.00 17.54 389 SER B C 1
ATOM 6024 O O . SER B 1 397 ? 64.581 -4.898 50.106 1.00 16.63 389 SER B O 1
ATOM 6027 N N . SER B 1 398 ? 66.290 -5.129 51.559 1.00 15.46 390 SER B N 1
ATOM 6028 C CA A SER B 1 398 ? 67.309 -5.318 50.525 0.43 16.86 390 SER B CA 1
ATOM 6029 C CA B SER B 1 398 ? 67.273 -5.299 50.498 0.57 15.88 390 SER B CA 1
ATOM 6030 C C . SER B 1 398 ? 67.152 -6.677 49.853 1.00 16.66 390 SER B C 1
ATOM 6031 O O . SER B 1 398 ? 67.345 -6.816 48.645 1.00 16.16 390 SER B O 1
ATOM 6036 N N . ILE B 1 399 ? 66.821 -7.687 50.653 1.00 13.50 391 ILE B N 1
ATOM 6037 C CA . ILE B 1 399 ? 66.589 -9.021 50.113 1.00 15.13 391 ILE B CA 1
ATOM 6038 C C . ILE B 1 399 ? 65.343 -9.001 49.219 1.00 14.45 391 ILE B C 1
ATOM 6039 O O . ILE B 1 399 ? 65.330 -9.588 48.143 1.00 17.09 391 ILE B O 1
ATOM 6044 N N . SER B 1 400 ? 64.310 -8.295 49.661 1.00 13.31 392 SER B N 1
ATOM 6045 C CA . SER B 1 400 ? 63.082 -8.177 48.878 1.00 14.39 392 SER B CA 1
ATOM 6046 C C . SER B 1 400 ? 63.363 -7.436 47.559 1.00 14.76 392 SER B C 1
ATOM 6047 O O . SER B 1 400 ? 62.895 -7.844 46.486 1.00 17.36 392 SER B O 1
ATOM 6050 N N . ALA B 1 401 ? 64.140 -6.358 47.635 1.00 14.78 393 ALA B N 1
ATOM 6051 C CA . ALA B 1 401 ? 64.532 -5.628 46.421 1.00 17.24 393 ALA B CA 1
ATOM 6052 C C . ALA B 1 401 ? 65.262 -6.508 45.406 1.00 18.42 393 ALA B C 1
ATOM 6053 O O . ALA B 1 401 ? 64.994 -6.428 44.202 1.00 18.78 393 ALA B O 1
ATOM 6055 N N . ARG B 1 402 ? 66.182 -7.347 45.881 1.00 16.24 394 ARG B N 1
ATOM 6056 C CA A ARG B 1 402 ? 66.945 -8.255 45.023 0.57 15.80 394 ARG B CA 1
ATOM 6057 C CA B ARG B 1 402 ? 66.940 -8.208 44.976 0.43 16.34 394 ARG B CA 1
ATOM 6058 C C . ARG B 1 402 ? 66.008 -9.176 44.254 1.00 19.07 394 ARG B C 1
ATOM 6059 O O . ARG B 1 402 ? 66.178 -9.424 43.065 1.00 21.86 394 ARG B O 1
ATOM 6074 N N . ARG B 1 403 ? 65.020 -9.688 44.974 1.00 20.34 395 ARG B N 1
ATOM 6075 C CA . ARG B 1 403 ? 63.998 -10.554 44.396 1.00 17.34 395 ARG B CA 1
ATOM 6076 C C . ARG B 1 403 ? 63.192 -9.769 43.354 1.00 19.22 395 ARG B C 1
ATOM 6077 O O . ARG B 1 403 ? 62.957 -10.251 42.245 1.00 21.21 395 ARG B O 1
ATOM 6085 N N . ASP B 1 404 ? 62.773 -8.558 43.709 1.00 21.28 396 ASP B N 1
ATOM 6086 C CA . ASP B 1 404 ? 62.012 -7.722 42.785 1.00 23.06 396 ASP B CA 1
ATOM 6087 C C . ASP B 1 404 ? 62.757 -7.508 41.476 1.00 30.10 396 ASP B C 1
ATOM 6088 O O . ASP B 1 404 ? 62.181 -7.605 40.400 1.00 30.28 396 ASP B O 1
ATOM 6093 N N . LEU B 1 405 ? 64.047 -7.214 41.583 1.00 28.88 397 LEU B N 1
ATOM 6094 C CA . LEU B 1 405 ? 64.843 -6.819 40.427 1.00 29.30 397 LEU B CA 1
ATOM 6095 C C . LEU B 1 405 ? 65.446 -7.996 39.666 1.00 38.13 397 LEU B C 1
ATOM 6096 O O . LEU B 1 405 ? 66.082 -7.803 38.631 1.00 52.63 397 LEU B O 1
ATOM 6101 N N . GLN B 1 406 ? 65.240 -9.211 40.166 1.00 37.58 398 GLN B N 1
ATOM 6102 C CA . GLN B 1 406 ? 65.855 -10.393 39.562 1.00 39.93 398 GLN B CA 1
ATOM 6103 C C . GLN B 1 406 ? 65.317 -10.661 38.158 1.00 52.33 398 GLN B C 1
ATOM 6104 O O . GLN B 1 406 ? 64.107 -10.737 37.948 1.00 59.95 398 GLN B O 1
#

Organism: Mycolicibacterium thermoresistibile (strain ATCC 19527 / DSM 44167 / CIP 105390 / JCM 6362 / NCTC 10409 / 316) (NCBI:txid1078020)

Sequence (785 aa):
ERVILAYSGGLDTSVAISWIGKETGREVVAVAIDLGQGGEDMEVVRQRALDCGAVESIVIDARDEFANDYCVPAIQSNALYMDRYPLLVSALSRPLIVKHLVKAAREHGGTIVAHGCTGKGNDQVRFEVGFASLAPDLEVLAPVRDYAWTREKAIAFAEENNIIPINVTKRSPFSIDQNVWGRAVETGFLEHLWNAPTKDVYSYTEDPTVNWSTPDEVIVGFEQGVPVSIDGRSVTPLQAIEELNRRGGEQGVGRLDVVVEDRLVGIKSREIYEAPGAMVLITAHTELEHVTLERELGRFKRIITDQKWGELVYDGLWFSPLKTALESFVAKTQEHVTGEIRMVLHGGHIAVVNGRRSPKSLYDFNLATYDEGDTFDQSAAKGFVQIHGLSSSSISARRDLQERVILAYSGGLDTSVAISWIGKETGREVVAVAIDLGQGGEDMEVVRQRALDCGAVESIVIDARDEFANDYCVPAIQSNALYMDRYPLLVSALSRPLIVKHLVKAAREHGGTIVAHGCTGKGNDQVRFEVGFASLAPDLEVLAPVRDYAWTREKAIAFANVTKRSPFSIDQNVWGRAVETGFLEHLWNAPTKDVYSYTEEDPTVNWSTPDEVIVGFEQGVPVSIDGRSVTPLQAIEELNRRGGEQGVGRLDVVVEDRLVGIKSREIYEAPGAMVLITAHTELEHVTLERELGRFKRIITDQKWGELVYDGLWFSPLKTALESFVAKTQEEHVTGEIRMVLHGGHIAVVNGRRSPKSLYDFNLATYDEGDTFDQSAAKGFVQIIHGLSSSSISARRRDLQ

Secondary structure (DSSP, 8-state):
-EEEEE--S-HHHHHHHHHHHHHH--EEEEEEEESS--SS-HHHHHHHHHHTT-SEEEEEE-HHHHIIIIIHHHHHTT--BTTTB--TTTSHHHHHHHHHHHHHHHTTEEEEE----TTSSHHHHHHHHHHHH-TTSEEE-HHHHS---HHHHHHHHHHHT---------S-EEEEETTEEEEE-GGGGSTTPPP-GGG-SSS--TTS-TT--EEEEEEEETTEEEEETTEE--HHHHHHHHHHHHHTTTTTEEEEEEE-TTS-EEEEEEE-HHHHHHHHHHHHHHHHHS-HHHHHHHHHHHHHHHHHHHTT-TTSHHHHHHHHHHHHHGGG--EEEEEEEETTEEEEEEEE-TT----HHHH--STT----GGGHHHHHHHHTHHHHHHHHHHH-/-EEEEE----HHHHHHHHHHHHHH--EEEEEEEESS--SS-HHHHHHHHHHTT-SEEEEEE-HHHHIIIIIHHHHHTT--BTTTB--TTTSHHHHHHHHHHHHHHHTTEEEEE----TTSSHHHHHHHHHHHH-TTSEEE-HHHHS---HHHHHHH--PPPPPSEEEEEETTEEEEEEGGGGSTTPPP-GGG-SSS--TTTTTTS-EEEEEEEETTEEEEETTEE--HHHHHHHHHHHHHHTTTTEEEEEEE-TTS-EEEEEEE-HHHHHHHHHHHHHHHHHS-HHHHHHHHHHHHHHHHHHHTT-TTSHHHHHHHHHHHHHGGG--EEEEEEEETTEEEEEEEE-TT----HHHH--STT----GGGHHHHHHHHTHHHHHHHHHHH-

Radius of gyration: 29.54 Å; Cα contacts (8 Å, |Δi|>4): 1698; chains: 2; bounding box: 99×55×62 Å

B-factor: mean 23.83, std 10.91, range [9.63, 82.5]

Solvent-accessible surface area: 30518 Å² total; per-residue (Å²): 75,55,0,0,5,35,5,92,9,39,19,49,42,0,0,6,2,29,36,2,21,79,68,41,71,91,91,4,0,1,1,1,14,24,11,26,46,54,82,91,97,34,90,74,7,66,75,51,0,59,80,2,54,8,60,71,6,38,55,35,90,1,86,76,57,1,0,65,77,8,0,10,20,0,0,22,1,17,0,54,7,6,76,53,4,0,0,4,20,1,1,2,21,5,0,22,0,91,21,0,16,113,2,2,126,106,42,45,7,60,5,0,3,14,48,18,36,0,0,16,17,36,0,1,15,19,21,4,1,1,36,2,45,1,86,100,10,95,40,17,1,7,40,23,55,110,72,4,62,66,126,80,0,52,63,45,6,136,81,78,130,28,82,31,114,69,104,94,72,72,108,62,66,73,59,53,14,10,3,2,17,14,3,86,20,37,115,8,37,88,19,76,37,33,29,77,84,113,4,40,76,51,8,86,65,28,64,67,43,138,85,78,68,28,92,0,33,0,2,4,93,91,0,45,1,54,18,0,59,64,116,104,22,60,22,16,87,0,0,75,23,0,24,141,28,0,2,84,8,1,1,8,55,26,19,2,0,3,6,26,15,26,55,16,11,5,18,15,2,10,0,0,0,0,0,28,0,0,4,24,0,0,19,4,0,13,7,0,6,12,83,49,82,58,10,21,117,2,34,49,10,19,37,90,0,3,17,14,2,1,12,6,26,28,47,7,64,81,9,83,59,19,39,82,63,2,66,146,10,4,62,81,0,16,6,38,0,24,0,35,0,21,2,6,53,29,41,17,18,0,2,107,23,110,86,44,87,28,63,59,62,55,9,0,115,79,117,36,50,85,35,95,48,96,66,4,100,39,79,4,120,132,46,2,88,90,8,15,83,19,10,148,165,92,121,115,82,57,0,0,6,41,6,89,10,38,39,51,46,8,15,6,2,46,44,1,25,76,69,45,66,89,93,3,0,1,1,3,14,26,11,27,47,55,79,89,93,38,92,74,6,62,76,69,0,56,109,36,57,9,53,65,8,40,58,32,90,1,87,75,56,1,0,65,78,9,0,10,20,0,0,24,1,18,0,55,8,6,74,52,4,0,0,6,22,1,2,1,19,5,0,21,0,91,24,1,15,116,2,2,128,100,41,48,8,60,9,0,3,15,54,16,38,0,0,15,17,37,0,1,16,19,20,3,2,2,36,2,47,1,82,100,10,105,39,17,1,6,48,23,62,123,79,14,62,66,121,36,0,69,82,91,96,144,87,73,99,73,75,99,53,67,71,57,56,15,10,2,1,19,12,2,76,21,36,116,6,37,92,17,76,36,32,27,80,184,87,3,44,75,50,8,71,63,23,40,90,45,14,101,84,65,28,92,0,33,0,2,4,92,89,0,44,1,50,16,0,57,60,113,102,22,57,21,18,88,0,0,74,28,0,22,132,25,0,2,63,6,2,1,7,56,28,18,2,0,4,7,20,15,26,56,16,10,4,17,13,1,10,0,0,0,0,0,27,0,0,3,25,0,0,19,4,0,12,9,0,6,11,82,48,84,58,10,23,117,3,33,50,10,19,36,93,0,4,18,15,2,1,12,8,25,29,46,7,64,81,9,84,58,20,42,81,64,2,66,144,8,5,66,81,0,18,6,39,0,24,0,37,0,12,3,7,55,30,42,17,18,0,2,108,22,112,86,44,86,29,62,60,63,56,9,0,116,81,118,37,49,82,36,95,47,98,65,4,102,39,79,4,121,121,45,2,85,88,8,14,83,16,10,153,163,94,120,120

InterPro domains:
  IPR001518 Argininosuccinate synthase [PTHR11587] (2-394)
  IPR001518 Argininosuccinate synthase [TIGR00032] (4-392)
  IPR014729 Rossmann-like alpha/beta/alpha sandwich fold [G3DSA:3.40.50.620] (1-174)
  IPR018223 Argininosuccinate synthase, conserved site [PS00564] (8-16)
  IPR018223 Argininosuccinate synthase, conserved site [PS00565] (117-128)
  IPR023434 Argininosuccinate synthase, type 1 subfamily [MF_00005] (2-397)
  IPR023434 Argininosuccinate synthase, type 1 subfamily [cd01999] (3-388)
  IPR024074 Argininosuccinate synthetase, catalytic/multimerisation domain body [G3DSA:3.90.1260.10] (175-361)
  IPR024074 Argininosuccinate synthetase, catalytic/multimerisation domain body [SSF69864] (172-396)
  IPR048267 Arginosuccinate synthase-like, N-terminal domain [PF00764] (4-165)
  IPR048268 Arginosuccinate synthase C-terminal domain [PF20979] (174-390)

Nearest PDB structures (foldseek):
  4u7j-assembly1_B-2  TM=1.003E+00  e=8.519E-79  Mycolicibacterium thermoresistibile ATCC 19527
  4xfj-assembly1_B  TM=9.995E-01  e=6.175E-76  Mycolicibacterium thermoresistibile ATCC 19527
  4xfj-assembly1_A-2  TM=9.943E-01  e=9.254E-74  Mycolicibacterium thermoresistibile ATCC 19527
  1kh2-assembly1_D  TM=9.556E-01  e=6.915E-44  Thermus thermophilus
  4nzp-assembly1_A  TM=9.273E-01  e=5.038E-40  Campylobacter jejuni subsp. jejuni NCTC 11168 = ATCC 700819

Foldseek 3Di:
DEEEEEFDQDQLVLLVQVVVCVVVVHAYEYEYEAQAQDDDDVVVRQVSSVLSGHPHGDYHYCNLVLLPPFLLVLLLLLFDAVVFASCFVLRCLLVVLVVRVVVCVVPVAQEYEYADAPPALSVLLNPVSCCVPPVRHHYHHCVHPVVRDLVNSVVSCVVVVRPGDNPDDDQWDWDDGLQKIKIDGPQVQDPVDDDDPVRDDLADQQVPCPPNWDKKKWWDALSATADIPRHGDRSSRQSNVQSVNLRDNQAAWGWDFHAAPSGDTGIITMRGRSSNQSSVFLLVLCVFQPDDVLNVVSNVLSNVLSVCSRNSNCVPPVNVVSVVVSSVSSNQSTWMWIWIRHSNDTGTDDTDGPRTPDDCQCPDPPPSNDPDCVVPVVVVCVVCPVVVVVVVVVVD/DEEEEEFDQDLLVLLVQVVCCVPVVHAYEYEYEAQAQDDDDQVVRQVSSVVSGHPYGDYHDCNLVLLPPFLLVLLLLLFDAVVFASCVVLRCLLVVLVVRVVVCVVPVAQEYEYADADPALSVLLNPVSCCVPPVRHHYHHCVHPVVRDSVVSVVSDPDDDDDQWDWDDGLQKIKIDGPQVQDPVDDDDPVRDDLADALVPCQVPKDKKKWWDALSQTADIPRHGDRSSRQSNVQSNNLRDNLAQWGWDFHAAPSGDTGIMTMRGRSSVVSSVFLLVLCVFQPDDVLNVVSNVLSNVLNVCSRNSNCVPPVNVVSVVVSSVSSNQSTWMWIWIRGNNDTGTDDTDGPRTPDDCQCPDPPPSNDPDCVVPVVVVCVVCPVVVVVVVVVVD

CATH classification: 3.40.50.620 (+2 more: 3.90.1260.10, 1.20.5.470)